Protein AF-A0AAW0URG2-F1 (afdb_monomer)

Secondary structure (DSSP, 8-state):
-PPPP-SS----HHHHHHHHHHHHSSS-S-HHHHHHHHHHHHH--SSS-HHHHHHHHHHTT-HHHHHHHHT-TT-HHHHHHHHHHHHHHTTS-HHHHHHHHHTT-HHHHHHHTT-SSHHHHHHHHHHHHHHTTSTTTHHHHHHHHHHHHHHHHTSSS--HHHHHHHHHHTSTT-TT--HHHHGGGHHHHHHHTT-S-HHHHHHHHHHHHHHHHHHHHHHGGGS-HHHHHHHHHHHHH-TT-HHHHHHHHHHHHHTT---PPPP--------PPPP-----------------------------------------------------------PPS-TTTTTTSSS------HHHHHHHHHHHHHHHHHT-HHHHHHHHHHH-TT-EETTTTEEHHHHHHHTT-HHHHHHHTTTS-TT---TTS--HHHHHHHHT-HHHHHHHHTSTT--TT---TTS--GGGGGHHHHHHHHHTT-HHHHHHHHHTT--SSS---SHHHHHHHHHTT--SHHHHHHHTT-HHHHHHHHHHHHHHHHHHTTTTTS------------------TT-------STTB-----SSS-EEEEEE----TT-GGG--TTHHHHHHHHHHHHHHTT-EEEEEES--HHHHHHHHHHHHT-THHHH-S-EEEEEEEEEETTTEEE-TTS-EEEHHHHHHHTSTTT-GGGTTS-EEEEEEEE--S------------------PPPP-SEEEEE---SS-------TT--HHHHHHHHHHHHHTTT--HHHHHHHHHHHHHHH-TT---EEEEES--SB------------

Solvent-accessible surface area (backbone atoms only — not comparable to full-atom values): 47557 Å² total; per-residue (Å²): 134,84,69,55,85,67,86,88,69,74,79,48,73,66,49,50,52,49,48,50,50,48,61,67,43,95,72,52,91,54,55,51,62,45,31,47,51,49,37,48,61,70,27,36,76,83,77,71,50,51,67,55,51,49,50,49,43,54,77,68,60,46,56,51,51,39,46,53,37,51,69,37,84,91,38,63,68,37,22,41,31,26,35,49,37,50,22,56,45,28,73,51,56,72,66,53,26,47,52,42,54,76,51,54,45,57,65,56,30,46,68,30,36,69,38,95,47,65,65,44,12,43,27,22,26,38,23,49,32,41,41,40,71,43,90,77,38,38,83,71,45,48,73,69,42,51,70,48,45,48,68,52,67,67,39,97,75,53,53,68,35,51,43,47,25,52,31,51,63,46,26,92,90,43,89,74,75,55,65,83,64,48,59,85,47,48,68,58,43,59,56,31,48,74,40,90,48,66,67,48,15,38,39,30,25,45,28,49,21,47,47,38,66,78,40,40,87,81,46,47,90,80,56,53,74,63,55,56,52,54,50,49,55,53,38,69,78,37,76,84,41,63,35,49,52,47,26,51,49,32,56,51,56,61,78,69,60,83,85,76,89,77,86,83,88,82,85,89,83,90,80,92,78,88,86,85,81,86,86,83,85,84,90,84,89,88,86,89,82,89,86,85,87,89,80,89,80,84,92,86,78,90,79,90,83,88,84,86,86,88,90,85,88,89,84,90,82,85,88,83,91,78,89,78,83,87,78,88,72,88,72,76,86,74,76,77,87,55,90,79,54,62,76,76,70,71,79,79,84,76,95,69,55,73,67,58,39,52,51,47,43,55,52,31,55,46,28,39,50,73,56,40,53,74,56,31,63,62,36,35,74,72,57,47,76,88,46,62,48,70,98,45,44,36,36,54,56,32,43,12,27,57,52,62,23,52,73,50,41,64,58,42,57,78,79,42,70,67,67,49,59,28,77,67,37,41,28,27,54,32,41,9,24,65,68,62,30,48,70,42,38,47,58,51,68,67,38,96,73,45,61,79,77,54,50,27,77,86,66,47,32,30,47,65,44,29,47,64,57,47,50,53,21,60,77,68,67,35,54,68,58,40,52,48,42,44,76,68,57,40,60,48,73,50,65,56,65,57,82,74,44,32,51,55,22,62,76,68,73,39,63,19,51,56,50,46,39,58,77,70,61,39,60,73,50,50,54,49,60,55,51,51,51,52,53,53,56,60,53,48,72,75,54,77,90,69,81,91,79,91,80,93,70,85,80,75,77,96,56,83,82,69,63,70,92,79,72,72,51,62,77,71,80,56,95,60,33,57,69,52,83,37,79,43,34,19,36,36,43,36,42,30,38,28,45,25,80,84,41,66,91,64,46,42,76,29,37,63,44,32,52,48,49,47,51,50,51,40,43,65,32,28,31,46,68,53,80,45,68,34,44,34,54,71,54,43,54,51,49,53,50,54,56,55,72,34,72,65,45,60,51,24,23,30,41,38,40,38,39,37,26,47,24,56,90,80,58,31,36,47,26,10,67,74,38,75,44,53,49,64,59,56,55,56,53,60,23,52,92,64,13,63,52,51,49,98,27,48,35,39,37,35,40,44,36,37,22,65,83,64,90,68,87,76,73,94,69,81,81,85,74,84,83,76,95,66,89,72,81,72,63,60,25,27,37,37,40,34,48,45,30,73,62,48,59,95,70,86,42,59,98,76,18,46,58,66,53,47,29,47,42,53,41,43,57,74,36,29,40,76,37,42,55,76,54,46,50,53,51,27,51,59,52,28,39,74,72,39,70,75,48,55,63,43,79,47,78,31,61,54,80,47,52,44,53,70,40,44,38,92,66,88,73,83,130

Structure (mmCIF, N/CA/C/O backbone):
data_AF-A0AAW0URG2-F1
#
_entry.id   AF-A0AAW0URG2-F1
#
loop_
_atom_site.group_PDB
_atom_site.id
_atom_site.type_symbol
_atom_site.label_atom_id
_atom_site.label_alt_id
_atom_site.label_comp_id
_atom_site.label_asym_id
_atom_site.label_entity_id
_atom_site.label_seq_id
_atom_site.pdbx_PDB_ins_code
_atom_site.Cartn_x
_atom_site.Cartn_y
_atom_site.Cartn_z
_atom_site.occupancy
_atom_site.B_iso_or_equiv
_atom_site.auth_seq_id
_atom_site.auth_comp_id
_atom_site.auth_asym_id
_atom_site.auth_atom_id
_atom_site.pdbx_PDB_model_num
ATOM 1 N N . MET A 1 1 ? -6.241 4.231 -8.811 1.00 28.97 1 MET A N 1
ATOM 2 C CA . MET A 1 1 ? -7.471 4.549 -8.057 1.00 28.97 1 MET A CA 1
ATOM 3 C C . MET A 1 1 ? -7.927 3.288 -7.345 1.00 28.97 1 MET A C 1
ATOM 5 O O . MET A 1 1 ? -8.022 2.246 -7.983 1.00 28.97 1 MET A O 1
ATOM 9 N N . THR A 1 2 ? -8.085 3.347 -6.025 1.00 26.42 2 THR A N 1
ATOM 10 C CA . THR A 1 2 ? -8.493 2.219 -5.179 1.00 26.42 2 THR A CA 1
ATOM 11 C C . THR A 1 2 ? -9.988 1.959 -5.355 1.00 26.42 2 THR A C 1
ATOM 13 O O . THR A 1 2 ? -10.812 2.835 -5.102 1.00 26.42 2 THR A O 1
ATOM 16 N N . LYS A 1 3 ? -10.341 0.758 -5.822 1.00 28.42 3 LYS A N 1
ATOM 17 C CA . LYS A 1 3 ? -11.720 0.258 -5.794 1.00 28.42 3 LYS A CA 1
ATOM 18 C C . LYS A 1 3 ? -12.141 0.141 -4.325 1.00 28.42 3 LYS A C 1
ATOM 20 O O . LYS A 1 3 ? -11.461 -0.520 -3.545 1.00 28.42 3 LYS A O 1
ATOM 25 N N . VAL A 1 4 ? -13.189 0.864 -3.937 1.00 30.86 4 VAL A N 1
ATOM 26 C CA . VAL A 1 4 ? -13.712 0.899 -2.562 1.00 30.86 4 VAL A CA 1
ATOM 27 C C . VAL A 1 4 ? -14.478 -0.406 -2.297 1.00 30.86 4 VAL A C 1
ATOM 29 O O . VAL A 1 4 ? -15.304 -0.769 -3.133 1.00 30.86 4 VAL A O 1
ATOM 32 N N . PRO A 1 5 ? -14.269 -1.119 -1.173 1.00 30.20 5 PRO A N 1
ATOM 33 C CA . PRO A 1 5 ? -15.181 -2.180 -0.763 1.00 30.20 5 PRO A CA 1
ATOM 34 C C . PRO A 1 5 ? -16.496 -1.533 -0.311 1.00 30.20 5 PRO A C 1
ATOM 36 O O . PRO A 1 5 ? -16.510 -0.736 0.626 1.00 30.20 5 PRO A O 1
ATOM 39 N N . CYS A 1 6 ? -17.592 -1.830 -1.003 1.00 34.59 6 CYS A N 1
ATOM 40 C CA . CYS A 1 6 ? -18.915 -1.312 -0.669 1.00 34.59 6 CYS A CA 1
ATOM 41 C C . CYS A 1 6 ? -19.633 -2.264 0.300 1.00 34.59 6 CYS A C 1
ATOM 43 O O . CYS A 1 6 ? -20.126 -3.309 -0.119 1.00 34.59 6 CYS A O 1
ATOM 45 N N . GLU A 1 7 ? -19.736 -1.895 1.579 1.00 36.41 7 GLU A N 1
ATOM 46 C CA . GLU A 1 7 ? -20.731 -2.479 2.487 1.00 36.41 7 GLU A CA 1
ATOM 47 C C . GLU A 1 7 ? -22.134 -1.964 2.108 1.00 36.41 7 GLU A C 1
ATOM 49 O O . GLU A 1 7 ? -22.341 -0.760 1.962 1.00 36.41 7 GLU A O 1
ATOM 54 N N . GLY A 1 8 ? -23.107 -2.872 1.953 1.00 44.84 8 GLY A N 1
ATOM 55 C CA . GLY A 1 8 ? -24.539 -2.533 1.962 1.00 44.84 8 GLY A CA 1
ATOM 56 C C . GLY A 1 8 ? -25.297 -2.537 0.628 1.00 44.84 8 GLY A C 1
ATOM 57 O O . GLY A 1 8 ? -26.496 -2.271 0.640 1.00 44.84 8 GLY A O 1
ATOM 58 N N . VAL A 1 9 ? -24.674 -2.861 -0.511 1.00 48.84 9 VAL A N 1
ATOM 59 C CA . VAL A 1 9 ? -25.413 -3.007 -1.780 1.00 48.84 9 VAL A CA 1
ATOM 60 C C . VAL A 1 9 ? -25.717 -4.474 -2.047 1.00 48.84 9 VAL A C 1
ATOM 62 O O . VAL A 1 9 ? -24.811 -5.289 -2.200 1.00 48.84 9 VAL A O 1
ATOM 65 N N . ASP A 1 10 ? -27.005 -4.801 -2.135 1.00 60.56 10 ASP A N 1
ATOM 66 C CA . ASP A 1 10 ? -27.462 -6.115 -2.565 1.00 60.56 10 ASP A CA 1
ATOM 67 C C . ASP A 1 10 ? -27.041 -6.369 -4.030 1.00 60.56 10 ASP A C 1
ATOM 69 O O . ASP A 1 10 ? -27.654 -5.895 -4.992 1.00 60.56 10 ASP A O 1
ATOM 73 N N . ALA A 1 11 ? -25.931 -7.089 -4.200 1.00 62.06 11 ALA A N 1
ATOM 74 C CA . ALA A 1 11 ? -25.380 -7.482 -5.494 1.00 62.06 11 ALA A CA 1
ATOM 75 C C . ALA A 1 11 ? -26.016 -8.772 -6.045 1.00 62.06 11 ALA A C 1
ATOM 77 O O . ALA A 1 11 ? -25.507 -9.335 -7.025 1.00 62.06 11 ALA A O 1
ATOM 78 N N . THR A 1 12 ? -27.113 -9.253 -5.440 1.00 69.94 12 THR A N 1
ATOM 79 C CA . THR A 1 12 ? -27.842 -10.418 -5.943 1.00 69.94 12 THR A CA 1
ATOM 80 C C . THR A 1 12 ? -28.255 -10.221 -7.396 1.00 69.94 12 THR A C 1
ATOM 82 O O . THR A 1 12 ? -28.506 -9.117 -7.887 1.00 69.94 12 THR A O 1
ATOM 85 N N . LYS A 1 13 ? -28.360 -11.342 -8.111 1.00 69.81 13 LYS A N 1
ATOM 86 C CA . LYS A 1 13 ? -28.803 -11.368 -9.507 1.00 69.81 13 LYS A CA 1
ATOM 87 C C . LYS A 1 13 ? -30.181 -10.716 -9.694 1.00 69.81 13 LYS A C 1
ATOM 89 O O . LYS A 1 13 ? -30.436 -10.121 -10.740 1.00 69.81 13 LYS A O 1
ATOM 94 N N . GLU A 1 14 ? -31.050 -10.808 -8.689 1.00 74.75 14 GLU A N 1
ATOM 95 C CA . GLU A 1 14 ? -32.380 -10.189 -8.679 1.00 74.75 14 GLU A CA 1
ATOM 96 C C . GLU A 1 14 ? -32.286 -8.663 -8.609 1.00 74.75 14 GLU A C 1
ATOM 98 O O . GLU A 1 14 ? -32.826 -7.979 -9.483 1.00 74.75 14 GLU A O 1
ATOM 103 N N . THR A 1 15 ? -31.516 -8.123 -7.661 1.00 76.00 15 THR A N 1
ATOM 104 C CA . THR A 1 15 ? -31.325 -6.673 -7.528 1.00 76.00 15 THR A CA 1
ATOM 105 C C . THR A 1 15 ? -30.572 -6.079 -8.724 1.00 76.00 15 THR A C 1
ATOM 107 O O . THR A 1 15 ? -30.986 -5.035 -9.232 1.00 76.00 15 THR A O 1
ATOM 110 N N . ARG A 1 16 ? -29.578 -6.783 -9.292 1.00 78.06 16 ARG A N 1
ATOM 111 C CA . ARG A 1 16 ? -28.931 -6.378 -10.561 1.00 78.06 16 ARG A CA 1
ATOM 112 C C . ARG A 1 16 ? -29.923 -6.305 -11.717 1.00 78.06 16 ARG A C 1
ATOM 114 O O . ARG A 1 16 ? -29.912 -5.349 -12.490 1.00 78.06 16 ARG A O 1
ATOM 121 N N . THR A 1 17 ? -30.805 -7.299 -11.826 1.00 81.75 17 THR A N 1
ATOM 122 C CA . THR A 1 17 ? -31.822 -7.344 -12.885 1.00 81.75 17 THR A CA 1
ATOM 123 C C . THR A 1 17 ? -32.818 -6.194 -12.743 1.00 81.75 17 THR A C 1
ATOM 125 O O . THR A 1 17 ? -33.131 -5.549 -13.744 1.00 81.75 17 THR A O 1
ATOM 128 N N . ARG A 1 18 ? -33.262 -5.900 -11.513 1.00 85.00 18 ARG A N 1
ATOM 129 C CA . ARG A 1 18 ? -34.175 -4.791 -11.206 1.00 85.00 18 ARG A CA 1
ATOM 130 C C . ARG A 1 18 ? -33.552 -3.431 -11.520 1.00 85.00 18 ARG A C 1
ATOM 132 O O . ARG A 1 18 ? -34.142 -2.654 -12.262 1.00 85.00 18 ARG A O 1
ATOM 139 N N . MET A 1 19 ? -32.349 -3.165 -11.007 1.00 84.56 19 MET A N 1
ATOM 140 C CA . MET A 1 19 ? -31.644 -1.892 -11.221 1.00 84.56 19 MET A CA 1
ATOM 141 C C . MET A 1 19 ? -31.318 -1.662 -12.700 1.00 84.56 19 MET A C 1
ATOM 143 O O . MET A 1 19 ? -31.393 -0.541 -13.197 1.00 84.56 19 MET A O 1
ATOM 147 N N . ARG A 1 20 ? -31.024 -2.735 -13.446 1.00 86.00 20 ARG A N 1
ATOM 148 C CA . ARG A 1 20 ? -30.880 -2.674 -14.903 1.00 86.00 20 ARG A CA 1
ATOM 149 C C . ARG A 1 20 ? -32.187 -2.311 -15.605 1.00 86.00 20 ARG A C 1
ATOM 151 O O . ARG A 1 20 ? -32.153 -1.502 -16.521 1.00 86.00 20 ARG A O 1
ATOM 158 N N . GLN A 1 21 ? -33.318 -2.899 -15.217 1.00 84.50 21 GLN A N 1
ATOM 159 C CA . GLN A 1 21 ? -34.614 -2.532 -15.800 1.00 84.50 21 GLN A CA 1
ATOM 160 C C . GLN A 1 21 ? -34.932 -1.055 -15.540 1.00 84.50 21 GLN A C 1
ATOM 162 O O . GLN A 1 21 ? -35.199 -0.331 -16.493 1.00 84.50 21 GLN A O 1
ATOM 167 N N . GLN A 1 22 ? -34.743 -0.588 -14.303 1.00 85.31 22 GLN A N 1
ATOM 168 C CA . GLN A 1 22 ? -34.926 0.822 -13.942 1.00 85.31 22 GLN A CA 1
ATOM 169 C C . GLN A 1 22 ? -34.008 1.770 -14.729 1.00 85.31 22 GLN A C 1
ATOM 171 O O . GLN A 1 22 ? -34.444 2.841 -15.138 1.00 85.31 22 GLN A O 1
ATOM 176 N N . LEU A 1 23 ? -32.753 1.384 -14.995 1.00 85.88 23 LEU A N 1
ATOM 177 C CA . LEU A 1 23 ? -31.849 2.169 -15.847 1.00 85.88 23 LEU A CA 1
ATOM 178 C C . LEU A 1 23 ? -32.351 2.276 -17.297 1.00 85.88 23 LEU A C 1
ATOM 180 O O . LEU A 1 23 ? -32.143 3.292 -17.965 1.00 85.88 23 LEU A O 1
ATOM 184 N N . MET A 1 24 ? -32.965 1.206 -17.805 1.00 84.12 24 MET A N 1
ATOM 185 C CA . MET A 1 24 ? -33.393 1.109 -19.200 1.00 84.12 24 MET A CA 1
ATOM 186 C C . MET A 1 24 ? -34.760 1.747 -19.460 1.00 84.12 24 MET A C 1
ATOM 188 O O . MET A 1 24 ? -35.040 2.097 -20.611 1.00 84.12 24 MET A O 1
ATOM 192 N N . ASP A 1 25 ? -35.561 1.981 -18.420 1.00 83.12 25 ASP A N 1
ATOM 193 C CA . ASP A 1 25 ? -36.851 2.657 -18.523 1.00 83.12 25 ASP A CA 1
ATOM 194 C C . ASP A 1 25 ? -36.726 4.086 -19.094 1.00 83.12 25 ASP A C 1
ATOM 196 O O . ASP A 1 25 ? -35.682 4.749 -19.042 1.00 83.12 25 ASP A O 1
ATOM 200 N N . ASN A 1 26 ? -37.801 4.555 -19.736 1.00 66.12 26 ASN A N 1
ATOM 201 C CA . ASN A 1 26 ? -37.832 5.862 -20.408 1.00 66.12 26 ASN A CA 1
ATOM 202 C C . ASN A 1 26 ? -37.904 7.037 -19.422 1.00 66.12 26 ASN A C 1
ATOM 204 O O . ASN A 1 26 ? -37.482 8.141 -19.760 1.00 66.12 26 ASN A O 1
ATOM 208 N N . THR A 1 27 ? -38.413 6.793 -18.216 1.00 68.88 27 THR A N 1
ATOM 209 C CA . THR A 1 27 ? -38.468 7.739 -17.101 1.00 68.88 27 THR A CA 1
ATOM 210 C C . THR A 1 27 ? -37.835 7.061 -15.898 1.00 68.88 27 THR A C 1
ATOM 212 O O . THR A 1 27 ? -38.446 6.187 -15.292 1.00 68.88 27 THR A O 1
ATOM 215 N N . VAL A 1 28 ? -36.589 7.413 -15.594 1.00 71.44 28 VAL A N 1
ATOM 216 C CA . VAL A 1 28 ? -35.913 6.891 -14.405 1.00 71.44 28 VAL A CA 1
ATOM 217 C C . VAL A 1 28 ? -36.423 7.686 -13.206 1.00 71.44 28 VAL A C 1
ATOM 219 O O . VAL A 1 28 ? -36.180 8.890 -13.140 1.00 71.44 28 VAL A O 1
ATOM 222 N N . ASP A 1 29 ? -37.158 7.031 -12.304 1.00 67.44 29 ASP A N 1
ATOM 223 C CA . ASP A 1 29 ? -37.798 7.682 -11.150 1.00 67.44 29 ASP A CA 1
ATOM 224 C C . ASP A 1 29 ? -36.767 8.312 -10.195 1.00 67.44 29 ASP A C 1
ATOM 226 O O . ASP A 1 29 ? -36.959 9.435 -9.728 1.00 67.44 29 ASP A O 1
ATOM 230 N N . ASP A 1 30 ? -35.642 7.623 -9.967 1.00 81.00 30 ASP A N 1
ATOM 231 C CA . ASP A 1 30 ? -34.474 8.144 -9.247 1.00 81.00 30 ASP A CA 1
ATOM 232 C C . ASP A 1 30 ? -33.167 7.808 -10.003 1.00 81.00 30 ASP A C 1
ATOM 234 O O . ASP A 1 30 ? -32.553 6.754 -9.795 1.00 81.00 30 ASP A O 1
ATOM 238 N N . PRO A 1 31 ? -32.705 8.684 -10.917 1.00 83.06 31 PRO A N 1
ATOM 239 C CA . PRO A 1 31 ? -31.480 8.445 -11.678 1.00 83.06 31 PRO A CA 1
ATOM 240 C C . PRO A 1 31 ? -30.224 8.447 -10.800 1.00 83.06 31 PRO A C 1
ATOM 242 O O . PRO A 1 31 ? -29.204 7.875 -11.190 1.00 83.06 31 PRO A O 1
ATOM 245 N N . LEU A 1 32 ? -30.274 9.058 -9.615 1.00 84.88 32 LEU A N 1
ATOM 246 C CA . LEU A 1 32 ? -29.143 9.096 -8.698 1.00 84.88 32 LEU A CA 1
ATOM 247 C C . LEU A 1 32 ? -29.001 7.771 -7.943 1.00 84.88 32 LEU A C 1
ATOM 249 O O . LEU A 1 32 ? -27.885 7.271 -7.812 1.00 84.88 32 LEU A O 1
ATOM 253 N N . GLU A 1 33 ? -30.107 7.177 -7.492 1.00 85.06 33 GLU A N 1
ATOM 254 C CA . GLU A 1 33 ? -30.104 5.844 -6.873 1.00 85.06 33 GLU A CA 1
ATOM 255 C C . GLU A 1 33 ? -29.534 4.797 -7.838 1.00 85.06 33 GLU A C 1
ATOM 257 O O . GLU A 1 33 ? -28.602 4.063 -7.497 1.00 85.06 33 GLU A O 1
ATOM 262 N N . VAL A 1 34 ? -30.033 4.786 -9.078 1.00 86.00 34 VAL A N 1
ATOM 263 C CA . VAL A 1 34 ? -29.612 3.821 -10.100 1.00 86.00 34 VAL A CA 1
ATOM 264 C C . VAL A 1 34 ? -28.132 4.001 -10.457 1.00 86.00 34 VAL A C 1
ATOM 266 O O . VAL A 1 34 ? -27.375 3.030 -10.485 1.00 86.00 34 VAL A O 1
ATOM 269 N N . THR A 1 35 ? -27.670 5.230 -10.703 1.00 86.75 35 THR A N 1
ATOM 270 C CA . THR A 1 35 ? -26.256 5.469 -11.051 1.00 86.75 35 THR A CA 1
ATOM 271 C C . THR A 1 35 ? -25.306 5.164 -9.892 1.00 86.75 35 THR A C 1
ATOM 273 O O . THR A 1 35 ? -24.248 4.570 -10.121 1.00 86.75 35 THR A O 1
ATOM 276 N N . ARG A 1 36 ? -25.702 5.450 -8.643 1.00 86.62 36 ARG A N 1
ATOM 277 C CA . ARG A 1 36 ? -24.962 5.011 -7.452 1.00 86.62 36 ARG A CA 1
ATOM 278 C C . ARG A 1 36 ? -24.874 3.500 -7.391 1.00 86.62 36 ARG A C 1
ATOM 280 O O . ARG A 1 36 ? -23.770 2.995 -7.221 1.00 86.62 36 ARG A O 1
ATOM 287 N N . TYR A 1 37 ? -25.970 2.772 -7.591 1.00 86.75 37 TYR A N 1
ATOM 288 C CA . TYR A 1 37 ? -25.934 1.310 -7.608 1.00 86.75 37 TYR A CA 1
ATOM 289 C C . TYR A 1 37 ? -24.865 0.769 -8.569 1.00 86.75 37 TYR A C 1
ATOM 291 O O . TYR A 1 37 ? -24.025 -0.039 -8.174 1.00 86.75 37 TYR A O 1
ATOM 299 N N . PHE A 1 38 ? -24.829 1.268 -9.808 1.00 86.69 38 PHE A N 1
ATOM 300 C CA . PHE A 1 38 ? -23.837 0.831 -10.792 1.00 86.69 38 PHE A CA 1
ATOM 301 C C . PHE A 1 38 ? -22.403 1.243 -10.435 1.00 86.69 38 PHE A C 1
ATOM 303 O O . PHE A 1 38 ? -21.485 0.456 -10.661 1.00 86.69 38 PHE A O 1
ATOM 310 N N . ARG A 1 39 ? -22.185 2.411 -9.814 1.00 86.25 39 ARG A N 1
ATOM 311 C CA . ARG A 1 39 ? -20.872 2.768 -9.241 1.00 86.25 39 ARG A CA 1
ATOM 312 C C . ARG A 1 39 ? -20.415 1.747 -8.204 1.00 86.25 39 ARG A C 1
ATOM 314 O O . ARG A 1 39 ? -19.263 1.313 -8.242 1.00 86.25 39 ARG A O 1
ATOM 321 N N . HIS A 1 40 ? -21.302 1.357 -7.294 1.00 80.44 40 HIS A N 1
ATOM 322 C CA . HIS A 1 40 ? -20.981 0.370 -6.263 1.00 80.44 40 HIS A CA 1
ATOM 323 C C . HIS A 1 40 ? -20.683 -0.986 -6.907 1.00 80.44 40 HIS A C 1
ATOM 325 O O . HIS A 1 40 ? -19.661 -1.596 -6.613 1.00 80.44 40 HIS A O 1
ATOM 331 N N . LEU A 1 41 ? -21.504 -1.406 -7.873 1.00 81.06 41 LEU A N 1
ATOM 332 C CA . LEU A 1 41 ? -21.322 -2.665 -8.588 1.00 81.06 41 LEU A CA 1
ATOM 333 C C . LEU A 1 41 ? -19.962 -2.736 -9.307 1.00 81.06 41 LEU A C 1
ATOM 335 O O . LEU A 1 41 ? -19.251 -3.727 -9.186 1.00 81.06 41 LEU A O 1
ATOM 339 N N . VAL A 1 42 ? -19.556 -1.665 -9.993 1.00 79.94 42 VAL A N 1
ATOM 340 C CA . VAL A 1 42 ? -18.256 -1.566 -10.687 1.00 79.94 42 VAL A CA 1
ATOM 341 C C . VAL A 1 42 ? -17.072 -1.441 -9.701 1.00 79.94 42 VAL A C 1
ATOM 343 O O . VAL A 1 42 ? -15.923 -1.690 -10.076 1.00 79.94 42 VAL A O 1
ATOM 346 N N . SER A 1 43 ? -17.329 -1.116 -8.427 1.00 75.56 43 SER A N 1
ATOM 347 C CA . SER A 1 43 ? -16.322 -1.063 -7.352 1.00 75.56 43 SER A CA 1
ATOM 348 C C . SER A 1 43 ? -16.048 -2.421 -6.689 1.00 75.56 43 SER A C 1
ATOM 350 O O . SER A 1 43 ? -14.977 -2.605 -6.112 1.00 75.56 43 SER A O 1
ATOM 352 N N . CYS A 1 44 ? -16.972 -3.383 -6.769 1.00 63.75 44 CYS A N 1
ATOM 353 C CA . CYS A 1 44 ? -16.852 -4.671 -6.082 1.00 63.75 44 CYS A CA 1
ATOM 354 C C . CYS A 1 44 ? -15.766 -5.579 -6.697 1.00 63.75 44 CYS A C 1
ATOM 356 O O . CYS A 1 44 ? -15.657 -5.718 -7.915 1.00 63.75 44 CYS A O 1
ATOM 358 N N . VAL A 1 45 ? -14.959 -6.220 -5.839 1.00 53.72 45 VAL A N 1
ATOM 359 C CA . VAL A 1 45 ? -13.819 -7.081 -6.238 1.00 53.72 45 VAL A CA 1
ATOM 360 C C . VAL A 1 45 ? -14.093 -8.575 -5.986 1.00 53.72 45 VAL A C 1
ATOM 362 O O . VAL A 1 45 ? -13.334 -9.419 -6.448 1.00 53.72 45 VAL A O 1
ATOM 365 N N . GLN A 1 46 ? -15.167 -8.913 -5.262 1.00 56.31 46 GLN A N 1
ATOM 366 C CA . GLN A 1 46 ? -15.293 -10.220 -4.607 1.00 56.31 46 GLN A CA 1
ATOM 367 C C . GLN A 1 46 ? -16.071 -11.282 -5.414 1.00 56.31 46 GLN A C 1
ATOM 369 O O . GLN A 1 46 ? -15.554 -12.388 -5.523 1.00 56.31 46 GLN A O 1
ATOM 374 N N . ASP A 1 47 ? -17.240 -10.974 -6.003 1.00 54.66 47 ASP A N 1
ATOM 375 C CA . ASP A 1 47 ? -18.033 -11.871 -6.886 1.00 54.66 47 ASP A CA 1
ATOM 376 C C . ASP A 1 47 ? -19.289 -11.125 -7.425 1.00 54.66 47 ASP A C 1
ATOM 378 O O . ASP A 1 47 ? -20.035 -10.578 -6.605 1.00 54.66 47 ASP A O 1
ATOM 382 N N . PRO A 1 48 ? -19.587 -11.060 -8.745 1.00 63.09 48 PRO A N 1
ATOM 383 C CA . PRO A 1 48 ? -18.808 -11.557 -9.881 1.00 63.09 48 PRO A CA 1
ATOM 384 C C . PRO A 1 48 ? -17.587 -10.681 -10.199 1.00 63.09 48 PRO A C 1
ATOM 386 O O . PRO A 1 48 ? -17.519 -9.524 -9.773 1.00 63.09 48 PRO A O 1
ATOM 389 N N . PRO A 1 49 ? -16.600 -11.207 -10.949 1.00 77.12 49 PRO A N 1
ATOM 390 C CA . PRO A 1 49 ? -15.404 -10.467 -11.325 1.00 77.12 49 PRO A CA 1
ATOM 391 C C . PRO A 1 49 ? -15.743 -9.167 -12.056 1.00 77.12 49 PRO A C 1
ATOM 393 O O . PRO A 1 49 ? -16.637 -9.124 -12.900 1.00 77.12 49 PRO A O 1
ATOM 396 N N . PHE A 1 50 ? -14.956 -8.121 -11.804 1.00 82.50 50 PHE A N 1
ATOM 397 C CA . PHE A 1 50 ? -15.101 -6.810 -12.446 1.00 82.50 50 PHE A CA 1
ATOM 398 C C . PHE A 1 50 ? -15.294 -6.882 -13.972 1.00 82.50 50 PHE A C 1
ATOM 400 O O . PHE A 1 50 ? -16.155 -6.209 -14.528 1.00 82.50 50 PHE A O 1
ATOM 407 N N . GLU A 1 51 ? -14.514 -7.724 -14.649 1.00 82.44 51 GLU A N 1
ATOM 408 C CA . GLU A 1 51 ? -14.566 -7.884 -16.106 1.00 82.44 51 GLU A CA 1
ATOM 409 C C . GLU A 1 51 ? -15.906 -8.476 -16.582 1.00 82.44 51 GLU A C 1
ATOM 411 O O . GLU A 1 51 ? -16.422 -8.094 -17.632 1.00 82.44 51 GLU A O 1
ATOM 416 N N . GLU A 1 52 ? -16.504 -9.367 -15.788 1.00 84.00 52 GLU A N 1
ATOM 417 C CA . GLU A 1 52 ? -17.822 -9.947 -16.054 1.00 84.00 52 GLU A CA 1
ATOM 418 C C . GLU A 1 52 ? -18.931 -8.909 -15.847 1.00 84.00 52 GLU A C 1
ATOM 420 O O . GLU A 1 52 ? -19.820 -8.793 -16.687 1.00 84.00 52 GLU A O 1
ATOM 425 N N . ILE A 1 53 ? -18.826 -8.082 -14.801 1.00 85.31 53 ILE A N 1
ATOM 426 C CA . ILE A 1 53 ? -19.744 -6.960 -14.549 1.00 85.31 53 ILE A CA 1
ATOM 427 C C . ILE A 1 53 ? -19.727 -5.977 -15.720 1.00 85.31 53 ILE A C 1
ATOM 429 O O . ILE A 1 53 ? -20.779 -5.590 -16.228 1.00 85.31 53 ILE A O 1
ATOM 433 N N . CYS A 1 54 ? -18.542 -5.579 -16.187 1.00 88.75 54 CYS A N 1
ATOM 434 C CA . CYS A 1 54 ? -18.429 -4.667 -17.321 1.00 88.75 54 CYS A CA 1
ATOM 435 C C . CYS A 1 54 ? -19.035 -5.273 -18.597 1.00 88.75 54 CYS A C 1
ATOM 437 O O . CYS A 1 54 ? -19.776 -4.585 -19.302 1.00 88.75 54 CYS A O 1
ATOM 439 N N . LYS A 1 55 ? -18.793 -6.564 -18.866 1.00 88.50 55 LYS A N 1
ATOM 440 C CA . LYS A 1 55 ? -19.411 -7.297 -19.985 1.00 88.50 55 LYS A CA 1
ATOM 441 C C . LYS A 1 55 ? -20.929 -7.386 -19.855 1.00 88.50 55 LYS A C 1
ATOM 443 O O . LYS A 1 55 ? -21.633 -7.241 -20.855 1.00 88.50 55 LYS A O 1
ATOM 448 N N . GLU A 1 56 ? -21.451 -7.572 -18.647 1.00 87.31 56 GLU A N 1
ATOM 449 C CA . GLU A 1 56 ? -22.890 -7.566 -18.373 1.00 87.31 56 GLU A CA 1
ATOM 450 C C . GLU A 1 56 ? -23.503 -6.190 -18.682 1.00 87.31 56 GLU A C 1
ATOM 452 O O . GLU A 1 56 ? -24.482 -6.114 -19.420 1.00 87.31 56 GLU A O 1
ATOM 457 N N . ILE A 1 57 ? -22.897 -5.096 -18.206 1.00 88.81 57 ILE A N 1
ATOM 458 C CA . ILE A 1 57 ? -23.360 -3.719 -18.465 1.00 88.81 57 ILE A CA 1
ATOM 459 C C . ILE A 1 57 ? -23.342 -3.398 -19.969 1.00 88.81 57 ILE A C 1
ATOM 461 O O . ILE A 1 57 ? -24.286 -2.797 -20.491 1.00 88.81 57 ILE A O 1
ATOM 465 N N . VAL A 1 58 ? -22.285 -3.809 -20.676 1.00 91.44 58 VAL A N 1
ATOM 466 C CA . VAL A 1 58 ? -22.155 -3.616 -22.128 1.00 91.44 58 VAL A CA 1
ATOM 467 C C . VAL A 1 58 ? -23.205 -4.429 -22.888 1.00 91.44 58 VAL A C 1
ATOM 469 O O . VAL A 1 58 ? -23.957 -3.866 -23.681 1.00 91.44 58 VAL A O 1
ATOM 472 N N . SER A 1 59 ? -23.297 -5.736 -22.631 1.00 88.62 59 SER A N 1
ATOM 473 C CA . SER A 1 59 ? -24.236 -6.634 -23.326 1.00 88.62 59 SER A CA 1
ATOM 474 C C . SER A 1 59 ? -25.705 -6.316 -23.038 1.00 88.62 59 SER A C 1
ATOM 476 O O . SER A 1 59 ? -26.564 -6.562 -23.883 1.00 88.62 59 SER A O 1
ATOM 478 N N . ALA A 1 60 ? -25.995 -5.713 -21.884 1.00 87.81 60 ALA A N 1
ATOM 479 C CA . ALA A 1 60 ? -27.311 -5.202 -21.525 1.00 87.81 60 ALA A CA 1
ATOM 480 C C . ALA A 1 60 ? -27.723 -3.921 -22.272 1.00 87.81 60 ALA A C 1
ATOM 482 O O . ALA A 1 60 ? -28.880 -3.515 -22.171 1.00 87.81 60 ALA A O 1
ATOM 483 N N . GLY A 1 61 ? -26.808 -3.263 -22.992 1.00 90.25 61 GLY A N 1
ATOM 484 C CA . GLY A 1 61 ? -27.092 -1.993 -23.662 1.00 90.25 61 GLY A CA 1
ATOM 485 C C . GLY A 1 61 ? -27.229 -0.807 -22.702 1.00 90.25 61 GLY A C 1
ATOM 486 O O . GLY A 1 61 ? -27.869 0.183 -23.048 1.00 90.25 61 GLY A O 1
ATOM 487 N N . CYS A 1 62 ? -26.629 -0.878 -21.509 1.00 92.00 62 CYS A N 1
ATOM 488 C CA . CYS A 1 62 ? -26.707 0.185 -20.502 1.00 92.00 62 CYS A CA 1
ATOM 489 C C . CYS A 1 62 ? -25.822 1.401 -20.834 1.00 92.00 62 CYS A C 1
ATOM 491 O O . CYS A 1 62 ? -26.096 2.511 -20.381 1.00 92.00 62 CYS A O 1
ATOM 493 N N . VAL A 1 63 ? -24.752 1.218 -21.619 1.00 94.06 63 VAL A N 1
ATOM 494 C CA . VAL A 1 63 ? -23.759 2.275 -21.900 1.00 94.06 63 VAL A CA 1
ATOM 495 C C . VAL A 1 63 ? -24.386 3.541 -22.515 1.00 94.06 63 VAL A C 1
ATOM 497 O O . VAL A 1 63 ? -24.130 4.620 -21.980 1.00 94.06 63 VAL A O 1
ATOM 500 N N . PRO A 1 64 ? -25.263 3.472 -23.540 1.00 94.75 64 PRO A N 1
ATOM 501 C CA . PRO A 1 64 ? -25.951 4.654 -24.073 1.00 94.75 64 PRO A CA 1
ATOM 502 C C . PRO A 1 64 ? -26.769 5.447 -23.040 1.00 94.75 64 PRO A C 1
ATOM 504 O O . PRO A 1 64 ? -26.891 6.664 -23.163 1.00 94.75 64 PRO A O 1
ATOM 507 N N . LYS A 1 65 ? -27.310 4.798 -21.999 1.00 92.69 65 LYS A N 1
ATOM 508 C CA . LYS A 1 65 ? -28.031 5.494 -20.917 1.00 92.69 65 LYS A CA 1
ATOM 509 C C . LYS A 1 65 ? -27.077 6.282 -20.022 1.00 92.69 65 LYS A C 1
ATOM 511 O O . LYS A 1 65 ? -27.366 7.429 -19.697 1.00 92.69 65 LYS A O 1
ATOM 516 N N . PHE A 1 66 ? -25.904 5.733 -19.701 1.00 94.25 66 PHE A N 1
ATOM 517 C CA . PHE A 1 66 ? -24.867 6.502 -19.005 1.00 94.25 66 PHE A CA 1
ATOM 518 C C . PHE A 1 66 ? -24.358 7.673 -19.852 1.00 94.25 66 PHE A C 1
ATOM 520 O O . PHE A 1 66 ? -24.151 8.756 -19.315 1.00 94.25 66 PHE A O 1
ATOM 527 N N . VAL A 1 67 ? -24.229 7.501 -21.173 1.00 94.75 67 VAL A N 1
ATOM 528 C CA . VAL A 1 67 ? -23.905 8.599 -22.106 1.00 94.75 67 VAL A CA 1
ATOM 529 C C . VAL A 1 67 ? -24.965 9.702 -22.048 1.00 94.75 67 VAL A C 1
ATOM 531 O O . VAL A 1 67 ? -24.611 10.876 -21.970 1.00 94.75 67 VAL A O 1
ATOM 534 N N . HIS A 1 68 ? -26.251 9.344 -22.016 1.00 92.31 68 HIS A N 1
ATOM 535 C CA . HIS A 1 68 ? -27.336 10.309 -21.830 1.00 92.31 68 HIS A CA 1
ATOM 536 C C . HIS A 1 68 ? -27.219 11.060 -20.492 1.00 92.31 68 HIS A C 1
ATOM 538 O O . HIS A 1 68 ? -27.333 12.283 -20.466 1.00 92.31 68 HIS A O 1
ATOM 544 N N . PHE A 1 69 ? -26.918 10.358 -19.396 1.00 92.12 69 PHE A N 1
ATOM 545 C CA . PHE A 1 69 ? -26.715 10.975 -18.081 1.00 92.12 69 PHE A CA 1
ATOM 546 C C . PHE A 1 69 ? -25.521 11.931 -18.024 1.00 92.12 69 PHE A C 1
ATOM 548 O O . PHE A 1 69 ? -25.599 12.953 -17.343 1.00 92.12 69 PHE A O 1
ATOM 555 N N . LEU A 1 70 ? -24.447 11.666 -18.775 1.00 92.44 70 LEU A N 1
ATOM 556 C CA . LEU A 1 70 ? -23.331 12.610 -18.893 1.00 92.44 70 LEU A CA 1
ATOM 557 C C . LEU A 1 70 ? -23.758 13.958 -19.486 1.00 92.44 70 LEU A C 1
ATOM 559 O O . LEU A 1 70 ? -23.160 14.977 -19.160 1.00 92.44 70 LEU A O 1
ATOM 563 N N . GLN A 1 71 ? -24.785 13.973 -20.335 1.00 90.38 71 GLN A N 1
ATOM 564 C CA . GLN A 1 71 ? -25.279 15.169 -21.025 1.00 90.38 71 GLN A CA 1
ATOM 565 C C . GLN A 1 71 ? -26.336 15.943 -20.213 1.00 90.38 71 GLN A C 1
ATOM 567 O O . GLN A 1 71 ? -26.885 16.935 -20.691 1.00 90.38 71 GLN A O 1
ATOM 572 N N . MET A 1 72 ? -26.663 15.498 -18.993 1.00 85.19 72 MET A N 1
ATOM 573 C CA . MET A 1 72 ? -27.652 16.150 -18.132 1.00 85.19 72 MET A CA 1
ATOM 574 C C . MET A 1 72 ? -27.020 17.254 -17.274 1.00 85.19 72 MET A C 1
ATOM 576 O O . MET A 1 72 ? -26.806 17.085 -16.074 1.00 85.19 72 MET A O 1
ATOM 580 N N . ASP A 1 73 ? -26.799 18.428 -17.866 1.00 73.25 73 ASP A N 1
ATOM 581 C CA . ASP A 1 73 ? -26.104 19.565 -17.230 1.00 73.25 73 ASP A CA 1
ATOM 582 C C . ASP A 1 73 ? -26.747 20.071 -15.920 1.00 73.25 73 ASP A C 1
ATOM 584 O O . ASP A 1 73 ? -26.100 20.724 -15.105 1.00 73.25 73 ASP A O 1
ATOM 588 N N . ARG A 1 74 ? -28.033 19.774 -15.686 1.00 74.00 74 ARG A N 1
ATOM 589 C CA . ARG A 1 74 ? -28.772 20.187 -14.476 1.00 74.00 74 ARG A CA 1
ATOM 590 C C . ARG A 1 74 ? -28.715 19.169 -13.330 1.00 74.00 74 ARG A C 1
ATOM 592 O O . ARG A 1 74 ? -29.249 19.444 -12.259 1.00 74.00 74 ARG A O 1
ATOM 599 N N . CYS A 1 75 ? -28.074 18.017 -13.533 1.00 80.06 75 CYS A N 1
ATOM 600 C CA . CYS A 1 75 ? -28.014 16.914 -12.572 1.00 80.06 75 CYS A CA 1
ATOM 601 C C . CYS A 1 75 ? -26.559 16.508 -12.293 1.00 80.06 75 CYS A C 1
ATOM 603 O O . CYS A 1 75 ? -26.160 15.378 -12.565 1.00 80.06 75 CYS A O 1
ATOM 605 N N . LEU A 1 76 ? -25.772 17.431 -11.724 1.00 83.50 76 LEU A N 1
ATOM 606 C CA . LEU A 1 76 ? -24.328 17.258 -11.498 1.00 83.50 76 LEU A CA 1
ATOM 607 C C . LEU A 1 76 ? -23.968 15.973 -10.739 1.00 83.50 76 LEU A C 1
ATOM 609 O O . LEU A 1 76 ? -22.960 15.350 -11.049 1.00 83.50 76 LEU A O 1
ATOM 613 N N . GLU A 1 77 ? -24.781 15.550 -9.770 1.00 84.19 77 GLU A N 1
ATOM 614 C CA . GLU A 1 77 ? -24.536 14.304 -9.032 1.00 84.19 77 GLU A CA 1
ATOM 615 C C . GLU A 1 77 ? -24.710 13.070 -9.927 1.00 84.19 77 GLU A C 1
ATOM 617 O O . GLU A 1 77 ? -23.843 12.208 -9.950 1.00 84.19 77 GLU A O 1
ATOM 622 N N . VAL A 1 78 ? -25.757 13.016 -10.754 1.00 89.12 78 VAL A N 1
ATOM 623 C CA . VAL A 1 78 ? -25.965 11.914 -11.712 1.00 89.12 78 VAL A CA 1
ATOM 624 C C . VAL A 1 78 ? -24.847 11.891 -12.761 1.00 89.12 78 VAL A C 1
ATOM 626 O O . VAL A 1 78 ? -24.323 10.827 -13.091 1.00 89.12 78 VAL A O 1
ATOM 629 N N . GLN A 1 79 ? -24.435 13.068 -13.245 1.00 90.69 79 GLN A N 1
ATOM 630 C CA . GLN A 1 79 ? -23.316 13.218 -14.176 1.00 90.69 79 GLN A CA 1
ATOM 631 C C . GLN A 1 79 ? -22.001 12.700 -13.568 1.00 90.69 79 GLN A C 1
ATOM 633 O O . GLN A 1 79 ? -21.258 11.992 -14.249 1.00 90.69 79 GLN A O 1
ATOM 638 N N . LYS A 1 80 ? -21.732 12.987 -12.285 1.00 89.62 80 LYS A N 1
ATOM 639 C CA . LYS A 1 80 ? -20.570 12.452 -11.553 1.00 89.62 80 LYS A CA 1
ATOM 640 C C . LYS A 1 80 ? -20.589 10.936 -11.472 1.00 89.62 80 LYS A C 1
ATOM 642 O O . LYS A 1 80 ? -19.590 10.305 -11.807 1.00 89.62 80 LYS A O 1
ATOM 647 N N . GLU A 1 81 ? -21.707 10.348 -11.054 1.00 91.19 81 GLU A N 1
ATOM 648 C CA . GLU A 1 81 ? -21.800 8.894 -10.908 1.00 91.19 81 GLU A CA 1
ATOM 649 C C . GLU A 1 81 ? -21.669 8.187 -12.267 1.00 91.19 81 GLU A C 1
ATOM 651 O O . GLU A 1 81 ? -20.942 7.200 -12.388 1.00 91.19 81 GLU A O 1
ATOM 656 N N . ALA A 1 82 ? -22.284 8.729 -13.325 1.00 92.69 82 ALA A N 1
ATOM 657 C CA . ALA A 1 82 ? -22.140 8.208 -14.685 1.00 92.69 82 ALA A CA 1
ATOM 658 C C . ALA A 1 82 ? -20.693 8.316 -15.205 1.00 92.69 82 ALA A C 1
ATOM 660 O O . ALA A 1 82 ? -20.175 7.361 -15.793 1.00 92.69 82 ALA A O 1
ATOM 661 N N . ALA A 1 83 ? -20.017 9.444 -14.954 1.00 92.81 83 ALA A N 1
ATOM 662 C CA . ALA A 1 83 ? -18.608 9.631 -15.304 1.00 92.81 83 ALA A CA 1
ATOM 663 C C . ALA A 1 83 ? -17.705 8.649 -14.551 1.00 92.81 83 ALA A C 1
ATOM 665 O O . ALA A 1 83 ? -16.773 8.095 -15.135 1.00 92.81 83 ALA A O 1
ATOM 666 N N . TRP A 1 84 ? -18.019 8.377 -13.284 1.00 92.44 84 TRP A N 1
ATOM 667 C CA . TRP A 1 84 ? -17.299 7.414 -12.460 1.00 92.44 84 TRP A CA 1
ATOM 668 C C . TRP A 1 84 ? -17.434 5.988 -13.003 1.00 92.44 84 TRP A C 1
ATOM 670 O O . TRP A 1 84 ? -16.429 5.289 -13.162 1.00 92.44 84 TRP A O 1
ATOM 680 N N . VAL A 1 85 ? -18.661 5.561 -13.329 1.00 92.62 85 VAL A N 1
ATOM 681 C CA . VAL A 1 85 ? -18.939 4.224 -13.883 1.00 92.62 85 VAL A CA 1
ATOM 682 C C . VAL A 1 85 ? -18.172 4.021 -15.187 1.00 92.62 85 VAL A C 1
ATOM 684 O O . VAL A 1 85 ? -17.389 3.078 -15.302 1.00 92.62 85 VAL A O 1
ATOM 687 N N . LEU A 1 86 ? -18.336 4.931 -16.149 1.00 94.00 86 LEU A N 1
ATOM 688 C CA . LEU A 1 86 ? -17.695 4.818 -17.459 1.00 94.00 86 LEU A CA 1
ATOM 689 C C . LEU A 1 86 ? -16.167 4.957 -17.367 1.00 94.00 86 LEU A C 1
ATOM 691 O O . LEU A 1 86 ? -15.443 4.181 -17.989 1.00 94.00 86 LEU A O 1
ATOM 695 N N . GLY A 1 87 ? -15.663 5.884 -16.549 1.00 89.88 87 GLY A N 1
ATOM 696 C CA . GLY A 1 87 ? -14.231 6.061 -16.313 1.00 89.88 87 GLY A CA 1
ATOM 697 C C . GLY A 1 87 ? -13.556 4.779 -15.836 1.00 89.88 87 GLY A C 1
ATOM 698 O O . GLY A 1 87 ? -12.537 4.379 -16.396 1.00 89.88 87 GLY A O 1
ATOM 699 N N . ASN A 1 88 ? -14.155 4.076 -14.875 1.00 88.25 88 ASN A N 1
ATOM 700 C CA . ASN A 1 88 ? -13.597 2.812 -14.399 1.00 88.25 88 ASN A CA 1
ATOM 701 C C . ASN A 1 88 ? -13.782 1.664 -15.396 1.00 88.25 88 ASN A C 1
ATOM 703 O O . ASN A 1 88 ? -12.844 0.892 -15.591 1.00 88.25 88 ASN A O 1
ATOM 707 N N . MET A 1 89 ? -14.938 1.566 -16.066 1.00 91.38 89 MET A N 1
ATOM 708 C CA . MET A 1 89 ? -15.184 0.532 -17.083 1.00 91.38 89 MET A CA 1
ATOM 709 C C . MET A 1 89 ? -14.172 0.576 -18.233 1.00 91.38 89 MET A C 1
ATOM 711 O O . MET A 1 89 ? -13.770 -0.474 -18.726 1.00 91.38 89 MET A O 1
ATOM 715 N N . SER A 1 90 ? -13.715 1.771 -18.622 1.00 87.19 90 SER A N 1
ATOM 716 C CA . SER A 1 90 ? -12.700 1.938 -19.671 1.00 87.19 90 SER A CA 1
ATOM 717 C C . SER A 1 90 ? -11.356 1.265 -19.360 1.00 87.19 90 SER A C 1
ATOM 719 O O . SER A 1 90 ? -10.558 1.058 -20.262 1.00 87.19 90 SER A O 1
ATOM 721 N N . GLY A 1 91 ? -11.077 0.943 -18.093 1.00 80.25 91 GLY A N 1
ATOM 722 C CA . GLY A 1 91 ? -9.871 0.214 -17.694 1.00 80.25 91 GLY A CA 1
ATOM 723 C C . GLY A 1 91 ? -9.978 -1.309 -17.849 1.00 80.25 91 GLY A C 1
ATOM 724 O O . GLY A 1 91 ? -9.085 -2.012 -17.380 1.00 80.25 91 GLY A O 1
ATOM 725 N N . GLY A 1 92 ? -11.082 -1.817 -18.413 1.00 76.50 92 GLY A N 1
ATOM 726 C CA . GLY A 1 92 ? -11.296 -3.234 -18.721 1.00 76.50 92 GLY A CA 1
ATOM 727 C C . GLY A 1 92 ? -10.572 -3.702 -19.992 1.00 76.50 92 GLY A C 1
ATOM 728 O O . GLY A 1 92 ? -9.588 -3.101 -20.417 1.00 76.50 92 GLY A O 1
ATOM 729 N N . ASP A 1 93 ? -11.061 -4.786 -20.602 1.00 82.25 93 ASP A N 1
ATOM 730 C CA . ASP A 1 93 ? -10.516 -5.302 -21.864 1.00 82.25 93 ASP A CA 1
ATOM 731 C C . ASP A 1 93 ? -10.806 -4.387 -23.076 1.00 82.25 93 ASP A C 1
ATOM 733 O O . ASP A 1 93 ? -11.641 -3.472 -23.035 1.00 82.25 93 ASP A O 1
ATOM 737 N N . ASP A 1 94 ? -10.088 -4.630 -24.179 1.00 86.06 94 ASP A N 1
ATOM 738 C CA . ASP A 1 94 ? -10.224 -3.854 -25.419 1.00 86.06 94 ASP A CA 1
ATOM 739 C C . ASP A 1 94 ? -11.651 -3.932 -25.997 1.00 86.06 94 ASP A C 1
ATOM 741 O O . ASP A 1 94 ? -12.110 -2.976 -26.625 1.00 86.06 94 ASP A O 1
ATOM 745 N N . ASP A 1 95 ? -12.375 -5.032 -25.755 1.00 88.69 95 ASP A N 1
ATOM 746 C CA . ASP A 1 95 ? -13.745 -5.236 -26.234 1.00 88.69 95 ASP A CA 1
ATOM 747 C C . ASP A 1 95 ? -14.737 -4.308 -25.506 1.00 88.69 95 ASP A C 1
ATOM 749 O O . ASP A 1 95 ? -15.589 -3.686 -26.148 1.00 88.69 95 ASP A O 1
ATOM 753 N N . ILE A 1 96 ? -14.601 -4.144 -24.183 1.00 90.19 96 ILE A N 1
ATOM 754 C CA . ILE A 1 96 ? -15.385 -3.184 -23.385 1.00 90.19 96 ILE A CA 1
ATOM 755 C C . ILE A 1 96 ? -15.108 -1.757 -23.862 1.00 90.19 96 ILE A C 1
ATOM 757 O O . ILE A 1 96 ? -16.042 -0.997 -24.138 1.00 90.19 96 ILE A O 1
ATOM 761 N N . SER A 1 97 ? -13.831 -1.399 -24.008 1.00 91.62 97 SER A N 1
ATOM 762 C CA . SER A 1 97 ? -13.425 -0.069 -24.471 1.00 91.62 97 SER A CA 1
ATOM 763 C C . SER A 1 97 ? -13.947 0.223 -25.882 1.00 91.62 97 SER A C 1
ATOM 765 O O . SER A 1 97 ? -14.413 1.332 -26.160 1.00 91.62 97 SER A O 1
ATOM 767 N N . LYS A 1 98 ? -13.938 -0.779 -26.770 1.00 91.94 98 LYS A N 1
ATOM 768 C CA . LYS A 1 98 ? -14.485 -0.669 -28.125 1.00 91.94 98 LYS A CA 1
ATOM 769 C C . LYS A 1 98 ? -16.000 -0.479 -28.118 1.00 91.94 98 LYS A C 1
ATOM 771 O O . LYS A 1 98 ? -16.491 0.413 -28.807 1.00 91.94 98 LYS A O 1
ATOM 776 N N . ALA A 1 99 ? -16.729 -1.230 -27.298 1.00 92.88 99 ALA A N 1
ATOM 777 C CA . ALA A 1 99 ? -18.173 -1.064 -27.160 1.00 92.88 99 ALA A CA 1
ATOM 778 C C . ALA A 1 99 ? -18.554 0.318 -26.600 1.00 92.88 99 ALA A C 1
ATOM 780 O O . ALA A 1 99 ? -19.517 0.931 -27.056 1.00 92.88 99 ALA A O 1
ATOM 781 N N . MET A 1 100 ? -17.778 0.847 -25.648 1.00 95.25 100 MET A N 1
ATOM 782 C CA . MET A 1 100 ? -17.957 2.209 -25.136 1.00 95.25 100 MET A CA 1
ATOM 783 C C . MET A 1 100 ? -17.710 3.275 -26.206 1.00 95.25 100 MET A C 1
ATOM 785 O O . MET A 1 100 ? -18.464 4.247 -26.301 1.00 95.25 100 MET A O 1
ATOM 789 N N . PHE A 1 101 ? -16.671 3.093 -27.024 1.00 94.62 101 PHE A N 1
ATOM 790 C CA . PHE A 1 101 ? -16.398 3.965 -28.162 1.00 94.62 101 PHE A CA 1
ATOM 791 C C . PHE A 1 101 ? -17.570 3.960 -29.157 1.00 94.62 101 PHE A C 1
ATOM 793 O O . PHE A 1 101 ? -18.073 5.026 -29.511 1.00 94.62 101 PHE A O 1
ATOM 800 N N . ASP A 1 102 ? -18.058 2.775 -29.535 1.00 93.75 102 ASP A N 1
ATOM 801 C CA . ASP A 1 102 ? -19.172 2.613 -30.479 1.00 93.75 102 ASP A CA 1
ATOM 802 C C . ASP A 1 102 ? -20.506 3.150 -29.917 1.00 93.75 102 ASP A C 1
ATOM 804 O O . ASP A 1 102 ? -21.362 3.604 -30.675 1.00 93.75 102 ASP A O 1
ATOM 808 N N . ALA A 1 103 ? -20.665 3.179 -28.589 1.00 94.69 103 ALA A N 1
ATOM 809 C CA . ALA A 1 103 ? -21.812 3.776 -27.899 1.00 94.69 103 ALA A CA 1
ATOM 810 C C . ALA A 1 103 ? -21.763 5.317 -27.794 1.00 94.69 103 ALA A C 1
ATOM 812 O O . ALA A 1 103 ? -22.694 5.918 -27.257 1.00 94.69 103 ALA A O 1
ATOM 813 N N . GLY A 1 104 ? -20.703 5.972 -28.283 1.00 95.12 104 GLY A N 1
ATOM 814 C CA . GLY A 1 104 ? -20.609 7.436 -28.329 1.00 95.12 104 GLY A CA 1
ATOM 815 C C . GLY A 1 104 ? -20.130 8.105 -27.034 1.00 95.12 104 GLY A C 1
ATOM 816 O O . GLY A 1 104 ? -20.369 9.296 -26.846 1.00 95.12 104 GLY A O 1
ATOM 817 N N . VAL A 1 105 ? -19.425 7.382 -26.153 1.00 96.88 105 VAL A N 1
ATOM 818 C CA . VAL A 1 105 ? -18.906 7.916 -24.871 1.00 96.88 105 VAL A CA 1
ATOM 819 C C . VAL A 1 105 ? -17.925 9.084 -25.060 1.00 96.88 105 VAL A C 1
ATOM 821 O O . VAL A 1 105 ? -17.841 9.970 -24.211 1.00 96.88 105 VAL A O 1
ATOM 824 N N . VAL A 1 106 ? -17.189 9.116 -26.174 1.00 95.38 106 VAL A N 1
ATOM 825 C CA . VAL A 1 106 ? -16.084 10.062 -26.399 1.00 95.38 106 VAL A CA 1
ATOM 826 C C . VAL A 1 106 ? -16.531 11.526 -26.359 1.00 95.38 106 VAL A C 1
ATOM 828 O O . VAL A 1 106 ? -15.918 12.319 -25.648 1.00 95.38 106 VAL A O 1
ATOM 831 N N . ALA A 1 107 ? -17.574 11.907 -27.102 1.00 95.19 107 ALA A N 1
ATOM 832 C CA . ALA A 1 107 ? -17.934 13.319 -27.250 1.00 95.19 107 ALA A CA 1
ATOM 833 C C . ALA A 1 107 ? -18.359 13.975 -25.915 1.00 95.19 107 ALA A C 1
ATOM 835 O O . ALA A 1 107 ? -17.823 15.040 -25.594 1.00 95.19 107 ALA A O 1
ATOM 836 N N . PRO A 1 108 ? -19.217 13.347 -25.081 1.00 95.19 108 PRO A N 1
ATOM 837 C CA . PRO A 1 108 ? -19.519 13.871 -23.748 1.00 95.19 108 PRO A CA 1
ATOM 838 C C . PRO A 1 108 ? -18.293 13.937 -22.836 1.00 95.19 108 PRO A C 1
ATOM 840 O O . PRO A 1 108 ? -18.088 14.950 -22.172 1.00 95.19 108 PRO A O 1
ATOM 843 N N . MET A 1 109 ? -17.423 12.921 -22.852 1.00 96.19 109 MET A N 1
ATOM 844 C CA . MET A 1 109 ? -16.197 12.950 -22.046 1.00 96.19 109 MET A CA 1
ATOM 845 C C . MET A 1 109 ? -15.287 14.117 -22.441 1.00 96.19 109 MET A C 1
ATOM 847 O O . MET A 1 109 ? -14.782 14.804 -21.561 1.00 96.19 109 MET A O 1
ATOM 851 N N . ILE A 1 110 ? -15.133 14.412 -23.739 1.00 95.12 110 ILE A N 1
ATOM 852 C CA . ILE A 1 110 ? -14.362 15.575 -24.215 1.00 95.12 110 ILE A CA 1
ATOM 853 C C . ILE A 1 110 ? -14.943 16.885 -23.668 1.00 95.12 110 ILE A C 1
ATOM 855 O O . ILE A 1 110 ? -14.184 17.738 -23.204 1.00 95.12 110 ILE A O 1
ATOM 859 N N . SER A 1 111 ? -16.272 17.047 -23.684 1.00 93.12 111 SER A N 1
ATOM 860 C CA . SER A 1 111 ? -16.914 18.249 -23.130 1.00 93.12 111 SER A CA 1
ATOM 861 C C . SER A 1 111 ? -16.737 18.386 -21.615 1.00 93.12 111 SER A C 1
ATOM 863 O O . SER A 1 111 ? -16.628 19.501 -21.110 1.00 93.12 111 SER A O 1
ATOM 865 N N . LEU A 1 112 ? -16.638 17.262 -20.901 1.00 93.25 112 LEU A N 1
ATOM 866 C CA . LEU A 1 112 ? -16.553 17.212 -19.443 1.00 93.25 112 LEU A CA 1
ATOM 867 C C . LEU A 1 112 ? -15.130 17.308 -18.886 1.00 93.25 112 LEU A C 1
ATOM 869 O O . LEU A 1 112 ? -14.978 17.506 -17.683 1.00 93.25 112 LEU A O 1
ATOM 873 N N . ILE A 1 113 ? -14.095 17.260 -19.735 1.00 92.12 113 ILE A N 1
ATOM 874 C CA . ILE A 1 113 ? -12.691 17.480 -19.342 1.00 92.12 113 ILE A CA 1
ATOM 875 C C . ILE A 1 113 ? -12.544 18.763 -18.500 1.00 92.12 113 ILE A C 1
ATOM 877 O O . ILE A 1 113 ? -11.887 18.747 -17.465 1.00 92.12 113 ILE A O 1
ATOM 881 N N . ASN A 1 114 ? -13.197 19.859 -18.898 1.00 88.00 114 ASN A N 1
ATOM 882 C CA . ASN A 1 114 ? -13.175 21.131 -18.162 1.00 88.00 114 ASN A CA 1
ATOM 883 C C . ASN A 1 114 ? -14.445 21.366 -17.332 1.00 88.00 114 ASN A C 1
ATOM 885 O O . ASN A 1 114 ? -14.864 22.511 -17.171 1.00 88.00 114 ASN A O 1
ATOM 889 N N . SER A 1 115 ? -15.074 20.300 -16.830 1.00 88.38 115 SER A N 1
ATOM 890 C CA . SER A 1 115 ? -16.199 20.424 -15.902 1.00 88.38 115 SER A CA 1
ATOM 891 C C . SER A 1 115 ? -15.812 21.273 -14.684 1.00 88.38 115 SER A C 1
ATOM 893 O O . SER A 1 115 ? -14.677 21.217 -14.201 1.00 88.38 115 SER A O 1
ATOM 895 N N . GLU A 1 116 ? -16.775 22.033 -14.154 1.00 82.25 116 GLU A N 1
ATOM 896 C CA . GLU A 1 116 ? -16.625 22.758 -12.883 1.00 82.25 116 GLU A CA 1
ATOM 897 C C . GLU A 1 116 ? -16.306 21.806 -11.722 1.00 82.25 116 GLU A C 1
ATOM 899 O O . GLU A 1 116 ? -15.688 22.199 -10.732 1.00 82.25 116 GLU A O 1
ATOM 904 N N . ASN A 1 117 ? -16.685 20.532 -11.854 1.00 84.00 117 ASN A N 1
ATOM 905 C CA . ASN A 1 117 ? -16.276 19.494 -10.933 1.00 84.00 117 ASN A CA 1
ATOM 906 C C . ASN A 1 117 ? -14.954 18.844 -11.381 1.00 84.00 117 ASN A C 1
ATOM 908 O O . ASN A 1 117 ? -14.894 18.131 -12.384 1.00 84.00 117 ASN A O 1
ATOM 912 N N . SER A 1 118 ? -13.899 19.045 -10.587 1.00 82.38 118 SER A N 1
ATOM 913 C CA . SER A 1 118 ? -12.560 18.523 -10.878 1.00 82.38 118 SER A CA 1
ATOM 914 C C . SER A 1 118 ? -12.491 16.994 -10.954 1.00 82.38 118 SER A C 1
ATOM 916 O O . SER A 1 118 ? -11.726 16.479 -11.764 1.00 82.38 118 SER A O 1
ATOM 918 N N . GLU A 1 119 ? -13.301 16.276 -10.167 1.00 84.62 119 GLU A N 1
ATOM 919 C CA . GLU A 1 119 ? -13.381 14.808 -10.195 1.00 84.62 119 GLU A CA 1
ATOM 920 C C . GLU A 1 119 ? -13.948 14.322 -11.538 1.00 84.62 119 GLU A C 1
ATOM 922 O O . GLU A 1 119 ? -13.384 13.424 -12.157 1.00 84.62 119 GLU A O 1
ATOM 927 N N . VAL A 1 120 ? -15.003 14.967 -12.050 1.00 89.19 120 VAL A N 1
ATOM 928 C CA . VAL A 1 120 ? -15.583 14.654 -13.370 1.00 89.19 120 VAL A CA 1
ATOM 929 C C . VAL A 1 120 ? -14.577 14.894 -14.491 1.00 89.19 120 VAL A C 1
ATOM 931 O O . VAL A 1 120 ? -14.442 14.051 -15.380 1.00 89.19 120 VAL A O 1
ATOM 934 N N . GLY A 1 121 ? -13.845 16.010 -14.445 1.00 89.75 121 GLY A N 1
ATOM 935 C CA . GLY A 1 121 ? -12.798 16.305 -15.426 1.00 89.75 121 GLY A CA 1
ATOM 936 C C . GLY A 1 121 ? -11.681 15.258 -15.427 1.00 89.75 121 GLY A C 1
ATOM 937 O O . GLY A 1 121 ? -11.251 14.799 -16.487 1.00 89.75 121 GLY A O 1
ATOM 938 N N . GLU A 1 122 ? -11.255 14.809 -14.245 1.00 87.25 122 GLU A N 1
ATOM 939 C CA . GLU A 1 122 ? -10.223 13.780 -14.102 1.00 87.25 122 GLU A CA 1
ATOM 940 C C . GLU A 1 122 ? -10.700 12.384 -14.537 1.00 87.25 122 GLU A C 1
ATOM 942 O O . GLU A 1 122 ? -9.965 11.669 -15.225 1.00 87.25 122 GLU A O 1
ATOM 947 N N . LEU A 1 123 ? -11.937 12.004 -14.204 1.00 90.25 123 LEU A N 1
ATOM 948 C CA . LEU A 1 123 ? -12.566 10.758 -14.662 1.00 90.25 123 LEU A CA 1
ATOM 949 C C . LEU A 1 123 ? -12.767 10.751 -16.184 1.00 90.25 123 LEU A C 1
ATOM 951 O O . LEU A 1 123 ? -12.555 9.728 -16.838 1.00 90.25 123 LEU A O 1
ATOM 955 N N . SER A 1 124 ? -13.106 11.905 -16.761 1.00 94.50 124 SER A N 1
ATOM 956 C CA . SER A 1 124 ? -13.216 12.076 -18.213 1.00 94.50 124 SER A CA 1
ATOM 957 C C . SER A 1 124 ? -11.859 11.890 -18.893 1.00 94.50 124 SER A C 1
ATOM 959 O O . SER A 1 124 ? -11.755 11.165 -19.885 1.00 94.50 124 SER A O 1
ATOM 961 N N . ALA A 1 125 ? -10.795 12.470 -18.323 1.00 92.38 125 ALA A N 1
ATOM 962 C CA . ALA A 1 125 ? -9.430 12.275 -18.806 1.00 92.38 125 ALA A CA 1
ATOM 963 C C . ALA A 1 125 ? -8.982 10.805 -18.705 1.00 92.38 125 ALA A C 1
ATOM 965 O O . ALA A 1 125 ? -8.395 10.288 -19.653 1.00 92.38 125 ALA A O 1
ATOM 966 N N . GLN A 1 126 ? -9.310 10.112 -17.608 1.00 92.88 126 GLN A N 1
ATOM 967 C CA . GLN A 1 126 ? -9.041 8.678 -17.427 1.00 92.88 126 GLN A CA 1
ATOM 968 C C . GLN A 1 126 ? -9.735 7.821 -18.491 1.00 92.88 126 GLN A C 1
ATOM 970 O O . GLN A 1 126 ? -9.098 6.954 -19.091 1.00 92.88 126 GLN A O 1
ATOM 975 N N . CYS A 1 127 ? -11.024 8.077 -18.734 1.00 94.69 127 CYS A N 1
ATOM 976 C CA . CYS A 1 127 ? -11.816 7.356 -19.727 1.00 94.69 127 CYS A CA 1
ATOM 977 C C . CYS A 1 127 ? -11.191 7.475 -21.123 1.00 94.69 127 CYS A C 1
ATOM 979 O O . CYS A 1 127 ? -10.930 6.481 -21.803 1.00 94.69 127 CYS A O 1
ATOM 981 N N . LEU A 1 128 ? -10.874 8.709 -21.524 1.00 94.81 128 LEU A N 1
ATOM 982 C CA . LEU A 1 128 ? -10.254 8.995 -22.814 1.00 94.81 128 LEU A CA 1
ATOM 983 C C . LEU A 1 128 ? -8.835 8.419 -22.912 1.00 94.81 128 LEU A C 1
ATOM 985 O O . LEU A 1 128 ? -8.460 7.937 -23.979 1.00 94.81 128 LEU A O 1
ATOM 989 N N . ALA A 1 129 ? -8.058 8.425 -21.821 1.00 91.94 129 ALA A N 1
ATOM 990 C CA . ALA A 1 129 ? -6.698 7.882 -21.801 1.00 91.94 129 ALA A CA 1
ATOM 991 C C . ALA A 1 129 ? -6.672 6.382 -22.105 1.00 91.94 129 ALA A C 1
ATOM 993 O O . ALA A 1 129 ? -5.710 5.900 -22.703 1.00 91.94 129 ALA A O 1
ATOM 994 N N . ASN A 1 130 ? -7.719 5.655 -21.720 1.00 91.69 130 ASN A N 1
ATOM 995 C CA . ASN A 1 130 ? -7.845 4.237 -22.023 1.00 91.69 130 ASN A CA 1
ATOM 996 C C . ASN A 1 130 ? -8.392 4.018 -23.442 1.00 91.69 130 ASN A C 1
ATOM 998 O O . ASN A 1 130 ? -7.782 3.301 -24.230 1.00 91.69 130 ASN A O 1
ATOM 1002 N N . ILE A 1 131 ? -9.477 4.708 -23.818 1.00 92.06 131 ILE A N 1
ATOM 1003 C CA . ILE A 1 131 ? -10.117 4.553 -25.138 1.00 92.06 131 ILE A CA 1
ATOM 1004 C C . ILE A 1 131 ? -9.167 4.917 -26.293 1.00 92.06 131 ILE A C 1
ATOM 1006 O O . ILE A 1 131 ? -9.188 4.271 -27.340 1.00 92.06 131 ILE A O 1
ATOM 1010 N N . VAL A 1 132 ? -8.297 5.918 -26.117 1.00 90.25 132 VAL A N 1
ATOM 1011 C CA . VAL A 1 132 ? -7.346 6.356 -27.156 1.00 90.25 132 VAL A CA 1
ATOM 1012 C C . VAL A 1 132 ? -6.306 5.288 -27.523 1.00 90.25 132 VAL A C 1
ATOM 1014 O O . VAL A 1 132 ? -5.676 5.382 -28.576 1.00 90.25 132 VAL A O 1
ATOM 1017 N N . MET A 1 133 ? -6.116 4.274 -26.672 1.00 88.12 133 MET A N 1
ATOM 1018 C CA . MET A 1 133 ? -5.193 3.165 -26.925 1.00 88.12 133 MET A CA 1
ATOM 1019 C C . MET A 1 133 ? -5.751 2.138 -27.919 1.00 88.12 133 MET A C 1
ATOM 1021 O O . MET A 1 133 ? -4.988 1.309 -28.419 1.00 88.12 133 MET A O 1
ATOM 1025 N N . LEU A 1 134 ? -7.049 2.200 -28.238 1.00 87.12 134 LEU A N 1
ATOM 1026 C CA . LEU A 1 134 ? -7.658 1.337 -29.243 1.00 87.12 134 LEU A CA 1
ATOM 1027 C C . LEU A 1 134 ? -7.125 1.661 -30.652 1.00 87.12 134 LEU A C 1
ATOM 1029 O O . LEU A 1 134 ? -6.970 2.838 -31.004 1.00 87.12 134 LEU A O 1
ATOM 1033 N N . PRO A 1 135 ? -6.904 0.645 -31.508 1.00 85.19 135 PRO A N 1
ATOM 1034 C CA . PRO A 1 135 ? -6.399 0.857 -32.861 1.00 85.19 135 PRO A CA 1
ATOM 1035 C C . PRO A 1 135 ? -7.267 1.829 -33.677 1.00 85.19 135 PRO A C 1
ATOM 1037 O O . PRO A 1 135 ? -8.464 1.607 -33.856 1.00 85.19 135 PRO A O 1
ATOM 1040 N N . GLY A 1 136 ? -6.657 2.894 -34.208 1.00 83.12 136 GLY A N 1
ATOM 1041 C CA . GLY A 1 136 ? -7.316 3.860 -35.095 1.00 83.12 136 GLY A CA 1
ATOM 1042 C C . GLY A 1 136 ? -8.197 4.905 -34.400 1.00 83.12 136 GLY A C 1
ATOM 1043 O O . GLY A 1 136 ? -8.787 5.743 -35.085 1.00 83.12 136 GLY A O 1
ATOM 1044 N N . VAL A 1 137 ? -8.345 4.854 -33.070 1.00 88.06 137 VAL A N 1
ATOM 1045 C CA . VAL A 1 137 ? -9.172 5.811 -32.312 1.00 88.06 137 VAL A CA 1
ATOM 1046 C C . VAL A 1 137 ? -8.425 7.119 -32.066 1.00 88.06 137 VAL A C 1
ATOM 1048 O O . VAL A 1 137 ? -9.017 8.193 -32.181 1.00 88.06 137 VAL A O 1
ATOM 1051 N N . CYS A 1 138 ? -7.120 7.053 -31.793 1.00 86.75 138 CYS A N 1
ATOM 1052 C CA . CYS A 1 138 ? -6.287 8.230 -31.560 1.00 86.75 138 CYS A CA 1
ATOM 1053 C C . CYS A 1 138 ? -6.375 9.247 -32.707 1.00 86.75 138 CYS A C 1
ATOM 1055 O O . CYS A 1 138 ? -6.625 10.429 -32.468 1.00 86.75 138 CYS A O 1
ATOM 1057 N N . GLU A 1 139 ? -6.271 8.798 -33.961 1.00 81.44 139 GLU A N 1
ATOM 1058 C CA . GLU A 1 139 ? -6.351 9.673 -35.133 1.00 81.44 139 GLU A CA 1
ATOM 1059 C C . GLU A 1 139 ? -7.722 10.338 -35.304 1.00 81.44 139 GLU A C 1
ATOM 1061 O O . GLU A 1 139 ? -7.802 11.409 -35.907 1.00 81.44 139 GLU A O 1
ATOM 1066 N N . GLN A 1 140 ? -8.785 9.720 -34.781 1.00 84.81 140 GLN A N 1
ATOM 1067 C CA . GLN A 1 140 ? -10.150 10.235 -34.873 1.00 84.81 140 GLN A CA 1
ATOM 1068 C C . GLN A 1 140 ? -10.418 11.325 -33.838 1.00 84.81 140 GLN A C 1
ATOM 1070 O O . GLN A 1 140 ? -11.060 12.317 -34.165 1.00 84.81 140 GLN A O 1
ATOM 1075 N N . ILE A 1 141 ? -9.922 11.157 -32.607 1.00 88.25 141 ILE A N 1
ATOM 1076 C CA . ILE A 1 141 ? -10.336 11.999 -31.472 1.00 88.25 141 ILE A CA 1
ATOM 1077 C C . ILE A 1 141 ? -9.295 13.050 -31.079 1.00 88.25 141 ILE A C 1
ATOM 1079 O O . ILE A 1 141 ? -9.634 14.036 -30.430 1.00 88.25 141 ILE A O 1
ATOM 1083 N N . ALA A 1 142 ? -8.024 12.874 -31.460 1.00 84.44 142 ALA A N 1
ATOM 1084 C CA . ALA A 1 142 ? -6.932 13.720 -30.981 1.00 84.44 142 ALA A CA 1
ATOM 1085 C C . ALA A 1 142 ? -7.174 15.217 -31.225 1.00 84.44 142 ALA A C 1
ATOM 1087 O O . ALA A 1 142 ? -6.951 16.024 -30.324 1.00 84.44 142 ALA A O 1
ATOM 1088 N N . GLY A 1 143 ? -7.676 15.590 -32.409 1.00 82.25 143 GLY A N 1
ATOM 1089 C CA . GLY A 1 143 ? -7.968 16.986 -32.755 1.00 82.25 143 GLY A CA 1
ATOM 1090 C C . GLY A 1 143 ? -8.936 17.672 -31.786 1.00 82.25 143 GLY A C 1
ATOM 1091 O O . GLY A 1 143 ? -8.727 18.834 -31.437 1.00 82.25 143 GLY A O 1
ATOM 1092 N N . ASP A 1 144 ? -9.931 16.930 -31.304 1.00 88.25 144 ASP A N 1
ATOM 1093 C CA . ASP A 1 144 ? -10.986 17.443 -30.432 1.00 88.25 144 ASP A CA 1
ATOM 1094 C C . ASP A 1 144 ? -10.591 17.403 -28.949 1.00 88.25 144 ASP A C 1
ATOM 1096 O O . ASP A 1 144 ? -11.045 18.238 -28.170 1.00 88.25 144 ASP A O 1
ATOM 1100 N N . VAL A 1 145 ? -9.706 16.478 -28.553 1.00 91.25 145 VAL A N 1
ATOM 1101 C CA . VAL A 1 145 ? -9.266 16.297 -27.157 1.00 91.25 145 VAL A CA 1
ATOM 1102 C C . VAL A 1 145 ? -8.233 17.340 -26.723 1.00 91.25 145 VAL A C 1
ATOM 1104 O O . VAL A 1 145 ? -8.263 17.794 -25.579 1.00 91.25 145 VAL A O 1
ATOM 1107 N N . PHE A 1 146 ? -7.308 17.749 -27.598 1.00 86.50 146 PHE A N 1
ATOM 1108 C CA . PHE A 1 146 ? -6.200 18.616 -27.174 1.00 86.50 146 PHE A CA 1
ATOM 1109 C C . PHE A 1 146 ? -6.663 19.968 -26.636 1.00 86.50 146 PHE A C 1
ATOM 1111 O O . PHE A 1 146 ? -6.182 20.404 -25.593 1.00 86.50 146 PHE A O 1
ATOM 1118 N N . LYS A 1 147 ? -7.602 20.633 -27.317 1.00 86.06 147 LYS A N 1
ATOM 1119 C CA . LYS A 1 147 ? -8.087 21.959 -26.907 1.00 86.06 147 LYS A CA 1
ATOM 1120 C C . LYS A 1 147 ? -8.637 21.965 -25.467 1.00 86.06 147 LYS A C 1
ATOM 1122 O O . LYS A 1 147 ? -8.196 22.818 -24.697 1.00 86.06 147 LYS A O 1
ATOM 1127 N N . PRO A 1 148 ? -9.547 21.057 -25.072 1.00 90.44 148 PRO A N 1
ATOM 1128 C CA . PRO A 1 148 ? -10.017 20.984 -23.694 1.00 90.44 148 PRO A CA 1
ATOM 1129 C C . PRO A 1 148 ? -8.985 20.410 -22.714 1.00 90.44 148 PRO A C 1
ATOM 1131 O O . PRO A 1 148 ? -9.055 20.745 -21.540 1.00 90.44 148 PRO A O 1
ATOM 1134 N N . LEU A 1 149 ? -8.008 19.611 -23.152 1.00 90.06 149 LEU A N 1
ATOM 1135 C CA . LEU A 1 149 ? -6.973 19.063 -22.266 1.00 90.06 149 LEU A CA 1
ATOM 1136 C C . LEU A 1 149 ? -5.945 20.113 -21.800 1.00 90.06 149 LEU A C 1
ATOM 1138 O O . LEU A 1 149 ? -5.432 20.022 -20.685 1.00 90.06 149 LEU A O 1
ATOM 1142 N N . LEU A 1 150 ? -5.640 21.120 -22.627 1.00 86.81 150 LEU A N 1
ATOM 1143 C CA . LEU A 1 150 ? -4.590 22.107 -22.330 1.00 86.81 150 LEU A CA 1
ATOM 1144 C C . LEU A 1 150 ? -4.795 22.894 -21.019 1.00 86.81 150 LEU A C 1
ATOM 1146 O O . LEU A 1 150 ? -3.829 22.989 -20.264 1.00 86.81 150 LEU A O 1
ATOM 1150 N N . PRO A 1 151 ? -5.994 23.417 -20.689 1.00 86.56 151 PRO A N 1
ATOM 1151 C CA . PRO A 1 151 ? -6.237 24.073 -19.401 1.00 86.56 151 PRO A CA 1
ATOM 1152 C C . PRO A 1 151 ? -5.975 23.172 -18.189 1.00 86.56 151 PRO A C 1
ATOM 1154 O O . PRO A 1 151 ? -5.496 23.645 -17.165 1.00 86.56 151 PRO A O 1
ATOM 1157 N N . LEU A 1 152 ? -6.254 21.872 -18.307 1.00 86.50 152 LEU A N 1
ATOM 1158 C CA . LEU A 1 152 ? -6.020 20.884 -17.252 1.00 86.50 152 LEU A CA 1
ATOM 1159 C C . LEU A 1 152 ? -4.528 20.616 -17.026 1.00 86.50 152 LEU A C 1
ATOM 1161 O O . LEU A 1 152 ? -4.094 20.467 -15.888 1.00 86.50 152 LEU A O 1
ATOM 1165 N N . LEU A 1 153 ? -3.752 20.601 -18.111 1.00 85.38 153 LEU A N 1
ATOM 1166 C CA . LEU A 1 153 ? -2.293 20.484 -18.087 1.00 85.38 153 LEU A CA 1
ATOM 1167 C C . LEU A 1 153 ? -1.587 21.778 -17.652 1.00 85.38 153 LEU A C 1
ATOM 1169 O O . LEU A 1 153 ? -0.409 21.740 -17.319 1.00 85.38 153 LEU A O 1
ATOM 1173 N N . ALA A 1 154 ? -2.282 22.916 -17.679 1.00 83.19 154 ALA A N 1
ATOM 1174 C CA . ALA A 1 154 ? -1.749 24.216 -17.273 1.00 83.19 154 ALA A CA 1
ATOM 1175 C C . ALA A 1 154 ? -1.983 24.542 -15.785 1.00 83.19 154 ALA A C 1
ATOM 1177 O O . ALA A 1 154 ? -1.607 25.623 -15.341 1.00 83.19 154 ALA A O 1
ATOM 1178 N N . LYS A 1 155 ? -2.619 23.644 -15.021 1.00 82.00 155 LYS A N 1
ATOM 1179 C CA . LYS A 1 155 ? -2.796 23.797 -13.569 1.00 82.00 155 LYS A CA 1
ATOM 1180 C C . LYS A 1 155 ? -1.472 23.566 -12.836 1.00 82.00 155 LYS A C 1
ATOM 1182 O O . LYS A 1 155 ? -0.678 22.731 -13.262 1.00 82.00 155 LYS A O 1
ATOM 1187 N N . ASP A 1 156 ? -1.284 24.247 -11.703 1.00 74.12 156 ASP A N 1
ATOM 1188 C CA . ASP A 1 156 ? -0.118 24.047 -10.825 1.00 74.12 156 ASP A CA 1
ATOM 1189 C C . ASP A 1 156 ? 0.006 22.576 -10.391 1.00 74.12 156 ASP A C 1
ATOM 1191 O O . ASP A 1 156 ? 1.083 21.978 -10.444 1.00 74.12 156 ASP A O 1
ATOM 1195 N N . GLU A 1 157 ? -1.132 21.970 -10.046 1.00 80.88 157 GLU A N 1
ATOM 1196 C CA . GLU A 1 157 ? -1.276 20.536 -9.813 1.00 80.88 157 GLU A CA 1
ATOM 1197 C C . GLU A 1 157 ? -1.956 19.881 -11.017 1.00 80.88 157 GLU A C 1
ATOM 1199 O O . GLU A 1 157 ? -3.175 19.955 -11.198 1.00 80.88 157 GLU A O 1
ATOM 1204 N N . VAL A 1 158 ? -1.150 19.243 -11.865 1.00 82.94 158 VAL A N 1
ATOM 1205 C CA . VAL A 1 158 ? -1.631 18.526 -13.050 1.00 82.94 158 VAL A CA 1
ATOM 1206 C C . VAL A 1 158 ? -2.195 17.166 -12.631 1.00 82.94 158 VAL A C 1
ATOM 1208 O O . VAL A 1 158 ? -1.446 16.353 -12.080 1.00 82.94 158 VAL A O 1
ATOM 1211 N N . PRO A 1 159 ? -3.470 16.855 -12.932 1.00 81.38 159 PRO A N 1
ATOM 1212 C CA . PRO A 1 159 ? -4.032 15.553 -12.600 1.00 81.38 159 PRO A CA 1
ATOM 1213 C C . PRO A 1 159 ? -3.294 14.414 -13.324 1.00 81.38 159 PRO A C 1
ATOM 1215 O O . PRO A 1 159 ? -3.059 14.513 -14.536 1.00 81.38 159 PRO A O 1
ATOM 1218 N N . PRO A 1 160 ? -2.959 13.302 -12.642 1.00 76.94 160 PRO A N 1
ATOM 1219 C CA . PRO A 1 160 ? -2.202 12.196 -13.235 1.00 76.94 160 PRO A CA 1
ATOM 1220 C C . PRO A 1 160 ? -2.841 11.633 -14.511 1.00 76.94 160 PRO A C 1
ATOM 1222 O O . PRO A 1 160 ? -2.145 11.324 -15.480 1.00 76.94 160 PRO A O 1
ATOM 1225 N N . ASN A 1 161 ? -4.173 11.567 -14.550 1.00 84.88 161 ASN A N 1
ATOM 1226 C CA . ASN A 1 161 ? -4.915 11.037 -15.694 1.00 84.88 161 ASN A CA 1
ATOM 1227 C C . ASN A 1 161 ? -4.893 11.981 -16.908 1.00 84.88 161 ASN A C 1
ATOM 1229 O O . ASN A 1 161 ? -4.937 11.515 -18.045 1.00 84.88 161 ASN A O 1
ATOM 1233 N N . ALA A 1 162 ? -4.739 13.293 -16.692 1.00 87.31 162 ALA A N 1
ATOM 1234 C CA . ALA A 1 162 ? -4.535 14.259 -17.773 1.00 87.31 162 ALA A CA 1
ATOM 1235 C C . ALA A 1 162 ? -3.151 14.081 -18.426 1.00 87.31 162 ALA A C 1
ATOM 1237 O O . ALA A 1 162 ? -3.038 14.095 -19.654 1.00 87.31 162 ALA A O 1
ATOM 1238 N N . SER A 1 163 ? -2.111 13.831 -17.620 1.00 85.38 163 SER A N 1
ATOM 1239 C CA . SER A 1 163 ? -0.768 13.484 -18.116 1.00 85.38 163 SER A CA 1
ATOM 1240 C C . SER A 1 163 ? -0.758 12.140 -18.855 1.00 85.38 163 SER A C 1
ATOM 1242 O O . SER A 1 163 ? -0.191 12.024 -19.943 1.00 85.38 163 SER A O 1
ATOM 1244 N N . ALA A 1 164 ? -1.455 11.132 -18.321 1.00 86.12 164 ALA A N 1
ATOM 1245 C CA . ALA A 1 164 ? -1.587 9.827 -18.965 1.00 86.12 164 ALA A CA 1
ATOM 1246 C C . ALA A 1 164 ? -2.293 9.917 -20.329 1.00 86.12 164 ALA A C 1
ATOM 1248 O O . ALA A 1 164 ? -1.825 9.317 -21.298 1.00 86.12 164 ALA A O 1
ATOM 1249 N N . LEU A 1 165 ? -3.369 10.706 -20.427 1.00 90.12 165 LEU A N 1
ATOM 1250 C CA . LEU A 1 165 ? -4.056 10.984 -21.689 1.00 90.12 165 LEU A CA 1
ATOM 1251 C C . LEU A 1 165 ? -3.113 11.638 -22.708 1.00 90.12 165 LEU A C 1
ATOM 1253 O O . LEU A 1 165 ? -3.037 11.192 -23.853 1.00 90.12 165 LEU A O 1
ATOM 1257 N N . LEU A 1 166 ? -2.342 12.643 -22.285 1.00 86.94 166 LEU A N 1
ATOM 1258 C CA . LEU A 1 166 ? -1.351 13.311 -23.131 1.00 86.94 166 LEU A CA 1
ATOM 1259 C C . LEU A 1 166 ? -0.280 12.341 -23.650 1.00 86.94 166 LEU A C 1
ATOM 1261 O O . LEU A 1 166 ? 0.038 12.347 -24.842 1.00 86.94 166 LEU A O 1
ATOM 1265 N N . ARG A 1 167 ? 0.258 11.485 -22.773 1.00 86.75 167 ARG A N 1
ATOM 1266 C CA . ARG A 1 167 ? 1.227 10.450 -23.152 1.00 86.75 167 ARG A CA 1
ATOM 1267 C C . ARG A 1 167 ? 0.635 9.477 -24.163 1.00 86.75 167 ARG A C 1
ATOM 1269 O O . ARG A 1 167 ? 1.321 9.123 -25.115 1.00 86.75 167 ARG A O 1
ATOM 1276 N N . ASN A 1 168 ? -0.604 9.039 -23.974 1.00 88.06 168 ASN A N 1
ATOM 1277 C CA . ASN A 1 168 ? -1.221 8.042 -24.844 1.00 88.06 168 ASN A CA 1
ATOM 1278 C C . ASN A 1 168 ? -1.578 8.636 -26.223 1.00 88.06 168 ASN A C 1
ATOM 1280 O O . ASN A 1 168 ? -1.341 7.991 -27.245 1.00 88.06 168 ASN A O 1
ATOM 1284 N N . LEU A 1 169 ? -2.021 9.899 -26.275 1.00 85.44 169 LEU A N 1
ATOM 1285 C CA . LEU A 1 169 ? -2.226 10.648 -27.524 1.00 85.44 169 LEU A CA 1
ATOM 1286 C C . LEU A 1 169 ? -0.929 10.826 -28.330 1.00 85.44 169 LEU A C 1
ATOM 1288 O O . LEU A 1 169 ? -0.935 10.709 -29.553 1.00 85.44 169 LEU A O 1
ATOM 1292 N N . CYS A 1 170 ? 0.184 11.105 -27.647 1.00 78.62 170 CYS A N 1
ATOM 1293 C CA . CYS A 1 170 ? 1.457 11.479 -28.274 1.00 78.62 170 CYS A CA 1
ATOM 1294 C C . CYS A 1 170 ? 2.548 10.393 -28.194 1.00 78.62 170 CYS A C 1
ATOM 1296 O O . CYS A 1 170 ? 3.720 10.676 -28.452 1.00 78.62 170 CYS A O 1
ATOM 1298 N N . GLY A 1 171 ? 2.201 9.180 -27.766 1.00 70.94 171 GLY A N 1
ATOM 1299 C CA . GLY A 1 171 ? 3.142 8.102 -27.465 1.00 70.94 171 GLY A CA 1
ATOM 1300 C C . GLY A 1 171 ? 3.571 7.293 -28.689 1.00 70.94 171 GLY A C 1
ATOM 1301 O O . GLY A 1 171 ? 2.998 7.398 -29.771 1.00 70.94 171 GLY A O 1
ATOM 1302 N N . SER A 1 172 ? 4.553 6.405 -28.499 1.00 61.28 172 SER A N 1
ATOM 1303 C CA .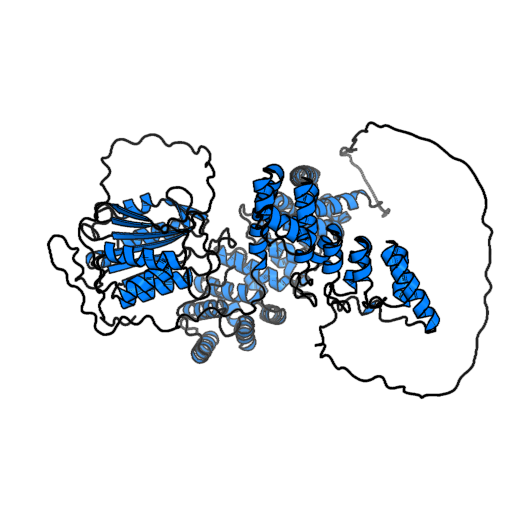 SER A 1 172 ? 5.151 5.599 -29.578 1.00 61.28 172 SER A CA 1
ATOM 1304 C C . SER A 1 172 ? 4.209 4.647 -30.307 1.00 61.28 172 SER A C 1
ATOM 1306 O O . SER A 1 172 ? 4.562 4.144 -31.372 1.00 61.28 172 SER A O 1
ATOM 1308 N N . SER A 1 173 ? 3.033 4.402 -29.739 1.00 58.97 173 SER A N 1
ATOM 1309 C CA . SER A 1 173 ? 1.985 3.575 -30.331 1.00 58.97 173 SER A CA 1
ATOM 1310 C C . SER A 1 173 ? 1.191 4.303 -31.425 1.00 58.97 173 SER A C 1
ATOM 1312 O O . SER A 1 173 ? 0.520 3.633 -32.200 1.00 58.97 173 SER A O 1
ATOM 1314 N N . ASN A 1 174 ? 1.304 5.637 -31.533 1.00 62.59 174 ASN A N 1
ATOM 1315 C CA . ASN A 1 174 ? 0.514 6.482 -32.441 1.00 62.59 174 ASN A CA 1
ATOM 1316 C C . ASN A 1 174 ? 1.413 7.363 -33.346 1.00 62.59 174 ASN A C 1
ATOM 1318 O O . ASN A 1 174 ? 1.443 8.588 -33.212 1.00 62.59 174 ASN A O 1
ATOM 1322 N N . PRO A 1 175 ? 2.166 6.773 -34.298 1.00 56.44 175 PRO A N 1
ATOM 1323 C CA . PRO A 1 175 ? 3.247 7.455 -35.026 1.00 56.44 175 PRO A CA 1
ATOM 1324 C C . PRO A 1 175 ? 2.794 8.484 -36.084 1.00 56.44 175 PRO A C 1
ATOM 1326 O O . PRO A 1 175 ? 3.635 9.061 -36.777 1.00 56.44 175 PRO A O 1
ATOM 1329 N N . HIS A 1 176 ? 1.487 8.708 -36.256 1.00 61.44 176 HIS A N 1
ATOM 1330 C CA . HIS A 1 176 ? 0.921 9.455 -37.387 1.00 61.44 176 HIS A CA 1
ATOM 1331 C C . HIS A 1 176 ? 0.168 10.741 -37.016 1.00 61.44 176 HIS A C 1
ATOM 1333 O O . HIS A 1 176 ? -0.434 11.361 -37.900 1.00 61.44 176 HIS A O 1
ATOM 1339 N N . LEU A 1 177 ? 0.217 11.191 -35.755 1.00 70.62 177 LEU A N 1
ATOM 1340 C CA . LEU A 1 177 ? -0.439 12.443 -35.370 1.00 70.62 177 LEU A CA 1
ATOM 1341 C C . LEU A 1 177 ? 0.111 13.619 -36.190 1.00 70.62 177 LEU A C 1
ATOM 1343 O O . LEU A 1 177 ? 1.317 13.850 -36.278 1.00 70.62 177 LEU A O 1
ATOM 1347 N N . ARG A 1 178 ? -0.777 14.383 -36.832 1.00 71.06 178 ARG A N 1
ATOM 1348 C CA . ARG A 1 178 ? -0.352 15.507 -37.673 1.00 71.06 178 ARG A CA 1
ATOM 1349 C C . ARG A 1 178 ? 0.212 16.628 -36.800 1.00 71.06 178 ARG A C 1
ATOM 1351 O O . ARG A 1 178 ? -0.426 17.072 -35.852 1.00 71.06 178 ARG A O 1
ATOM 1358 N N . LEU A 1 179 ? 1.350 17.191 -37.207 1.00 72.69 179 LEU A N 1
ATOM 1359 C CA . LEU A 1 179 ? 1.956 18.379 -36.582 1.00 72.69 179 LEU A CA 1
ATOM 1360 C C . LEU A 1 179 ? 0.998 19.563 -36.408 1.00 72.69 179 LEU A C 1
ATOM 1362 O O . LEU A 1 179 ? 1.167 20.348 -35.482 1.00 72.69 179 LEU A O 1
ATOM 1366 N N . SER A 1 180 ? 0.010 19.702 -37.294 1.00 72.44 180 SER A N 1
ATOM 1367 C CA . SER A 1 180 ? -1.024 20.735 -37.195 1.00 72.44 180 SER A CA 1
ATOM 1368 C C . SER A 1 180 ? -1.846 20.627 -35.909 1.00 72.44 180 SER A C 1
ATOM 1370 O O . SER A 1 180 ? -2.256 21.650 -35.379 1.00 72.44 180 SER A O 1
ATOM 1372 N N . ILE A 1 181 ? -2.049 19.407 -35.403 1.00 73.00 181 ILE A N 1
ATOM 1373 C CA . ILE A 1 181 ? -2.781 19.121 -34.166 1.00 73.00 181 ILE A CA 1
ATOM 1374 C C . ILE A 1 181 ? -1.882 19.356 -32.939 1.00 73.00 181 ILE A C 1
ATOM 1376 O O . ILE A 1 181 ? -2.344 19.849 -31.921 1.00 73.00 181 ILE A O 1
ATOM 1380 N N . LEU A 1 182 ? -0.584 19.055 -33.051 1.00 75.94 182 LEU A N 1
ATOM 1381 C CA . LEU A 1 182 ? 0.371 19.114 -31.936 1.00 75.94 182 LEU A CA 1
ATOM 1382 C C . LEU A 1 182 ? 0.921 20.517 -31.644 1.00 75.94 182 LEU A C 1
ATOM 1384 O O . LEU A 1 182 ? 1.275 20.812 -30.505 1.00 75.94 182 LEU A O 1
ATOM 1388 N N . ARG A 1 183 ? 1.025 21.386 -32.660 1.00 77.88 183 ARG A N 1
ATOM 1389 C CA . ARG A 1 183 ? 1.617 22.733 -32.529 1.00 77.88 183 ARG A CA 1
ATOM 1390 C C . ARG A 1 183 ? 1.030 23.576 -31.384 1.00 77.88 183 ARG A C 1
ATOM 1392 O O . ARG A 1 183 ? 1.833 24.151 -30.652 1.00 77.88 183 ARG A O 1
ATOM 1399 N N . PRO A 1 184 ? -0.301 23.641 -31.183 1.00 77.88 184 PRO A N 1
ATOM 1400 C CA . PRO A 1 184 ? -0.896 24.392 -30.074 1.00 77.88 184 PRO A CA 1
ATOM 1401 C C . PRO A 1 184 ? -0.496 23.885 -28.681 1.00 77.88 184 PRO A C 1
ATOM 1403 O O . PRO A 1 184 ? -0.564 24.640 -27.719 1.00 77.88 184 PRO A O 1
ATOM 1406 N N . CYS A 1 185 ? -0.067 22.626 -28.567 1.00 78.62 185 CYS A N 1
ATOM 1407 C CA . CYS A 1 185 ? 0.218 21.968 -27.291 1.00 78.62 185 CYS A CA 1
ATOM 1408 C C . CYS A 1 185 ? 1.695 22.025 -26.885 1.00 78.62 185 CYS A C 1
ATOM 1410 O O . CYS A 1 185 ? 2.029 21.729 -25.739 1.00 78.62 185 CYS A O 1
ATOM 1412 N N . LEU A 1 186 ? 2.587 22.389 -27.812 1.00 81.81 186 LEU A N 1
ATOM 1413 C CA . LEU A 1 186 ? 4.032 22.420 -27.570 1.00 81.81 186 LEU A CA 1
ATOM 1414 C C . LEU A 1 186 ? 4.447 23.351 -26.420 1.00 81.81 186 LEU A C 1
ATOM 1416 O O . LEU A 1 186 ? 5.271 22.909 -25.623 1.00 81.81 186 LEU A O 1
ATOM 1420 N N . PRO A 1 187 ? 3.899 24.575 -26.267 1.00 84.69 187 PRO A N 1
ATOM 1421 C CA . PRO A 1 187 ? 4.277 25.443 -25.150 1.00 84.69 187 PRO A CA 1
ATOM 1422 C C . PRO A 1 187 ? 3.970 24.808 -23.789 1.00 84.69 187 PRO A C 1
ATOM 1424 O O . PRO A 1 187 ? 4.821 24.800 -22.903 1.00 84.69 187 PRO A O 1
ATOM 1427 N N . THR A 1 188 ? 2.787 24.203 -23.649 1.00 84.81 188 THR A N 1
ATOM 1428 C CA . THR A 1 188 ? 2.391 23.489 -22.430 1.00 84.81 188 THR A CA 1
ATOM 1429 C C . THR A 1 188 ? 3.289 22.278 -22.189 1.00 84.81 188 THR A C 1
ATOM 1431 O O . THR A 1 188 ? 3.799 22.116 -21.090 1.00 84.81 188 THR A O 1
ATOM 1434 N N . LEU A 1 189 ? 3.571 21.469 -23.217 1.00 83.62 189 LEU A N 1
ATOM 1435 C CA . LEU A 1 189 ? 4.488 20.326 -23.110 1.00 83.62 189 LEU A CA 1
ATOM 1436 C C . LEU A 1 189 ? 5.897 20.725 -22.659 1.00 83.62 189 LEU A C 1
ATOM 1438 O O . LEU A 1 189 ? 6.504 20.009 -21.868 1.00 83.62 189 LEU A O 1
ATOM 1442 N N . ILE A 1 190 ? 6.414 21.848 -23.161 1.00 85.50 190 ILE A N 1
ATOM 1443 C CA . ILE A 1 190 ? 7.721 22.385 -22.767 1.00 85.50 190 ILE A CA 1
ATOM 1444 C C . ILE A 1 190 ? 7.700 22.790 -21.293 1.00 85.50 190 ILE A C 1
ATOM 1446 O O . ILE A 1 190 ? 8.590 22.394 -20.546 1.00 85.50 190 ILE A O 1
ATOM 1450 N N . HIS A 1 191 ? 6.657 23.503 -20.865 1.00 85.88 191 HIS A N 1
ATOM 1451 C CA . HIS A 1 191 ? 6.495 23.914 -19.473 1.00 85.88 191 HIS A CA 1
ATOM 1452 C C . HIS A 1 191 ? 6.395 22.717 -18.509 1.00 85.88 191 HIS A C 1
ATOM 1454 O O . HIS A 1 191 ? 6.963 22.742 -17.420 1.00 85.88 191 HIS A O 1
ATOM 1460 N N . LEU A 1 192 ? 5.738 21.629 -18.929 1.00 87.62 192 LEU A N 1
ATOM 1461 C CA . LEU A 1 192 ? 5.562 20.424 -18.113 1.00 87.62 192 LEU A CA 1
ATOM 1462 C C . LEU A 1 192 ? 6.862 19.667 -17.804 1.00 87.62 192 LEU A C 1
ATOM 1464 O O . LEU A 1 192 ? 6.897 18.908 -16.838 1.00 87.62 192 LEU A O 1
ATOM 1468 N N . ILE A 1 193 ? 7.943 19.870 -18.566 1.00 87.69 193 ILE A N 1
ATOM 1469 C CA . ILE A 1 193 ? 9.251 19.255 -18.264 1.00 87.69 193 ILE A CA 1
ATOM 1470 C C . ILE A 1 193 ? 9.747 19.692 -16.882 1.00 87.69 193 ILE A C 1
ATOM 1472 O O . ILE A 1 193 ? 10.348 18.895 -16.158 1.00 87.69 193 ILE A O 1
ATOM 1476 N N . SER A 1 194 ? 9.454 20.940 -16.520 1.00 84.94 194 SER A N 1
ATOM 1477 C CA . SER A 1 194 ? 9.844 21.586 -15.268 1.00 84.94 194 SER A CA 1
ATOM 1478 C C . SER A 1 194 ? 8.817 21.386 -14.147 1.00 84.94 194 SER A C 1
ATOM 1480 O O . SER A 1 194 ? 8.949 21.997 -13.090 1.00 84.94 194 SER A O 1
ATOM 1482 N N . ASN A 1 195 ? 7.785 20.557 -14.354 1.00 85.94 195 ASN A N 1
ATOM 1483 C CA . ASN A 1 195 ? 6.740 20.329 -13.359 1.00 85.94 195 ASN A CA 1
ATOM 1484 C C . ASN A 1 195 ? 7.292 19.615 -12.107 1.00 85.94 195 ASN A C 1
ATOM 1486 O O . ASN A 1 195 ? 8.130 18.716 -12.208 1.00 85.94 195 ASN A O 1
ATOM 1490 N N . ASN A 1 196 ? 6.781 19.990 -10.928 1.00 81.62 196 ASN A N 1
ATOM 1491 C CA . ASN A 1 196 ? 7.183 19.413 -9.638 1.00 81.62 196 ASN A CA 1
ATOM 1492 C C . ASN A 1 196 ? 6.849 17.915 -9.522 1.00 81.62 196 ASN A C 1
ATOM 1494 O O . ASN A 1 196 ? 7.514 17.185 -8.786 1.00 81.62 196 ASN A O 1
ATOM 1498 N N . SER A 1 197 ? 5.830 17.444 -10.245 1.00 83.19 197 SER A N 1
ATOM 1499 C CA . SER A 1 197 ? 5.485 16.029 -10.303 1.00 83.19 197 SER A CA 1
ATOM 1500 C C . SER A 1 197 ? 6.440 15.275 -11.228 1.00 83.19 19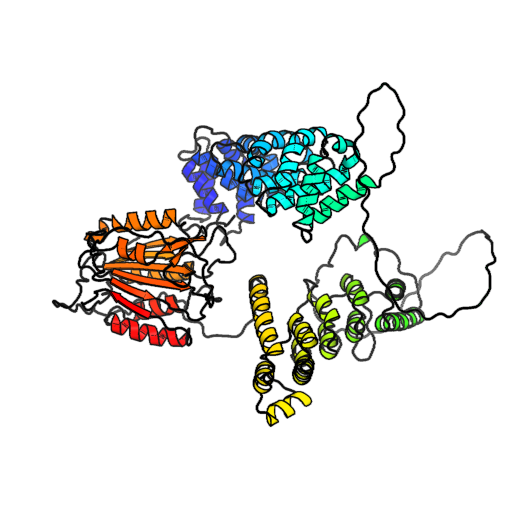7 SER A C 1
ATOM 1502 O O . SER A 1 197 ? 6.471 15.484 -12.444 1.00 83.19 197 SER A O 1
ATOM 1504 N N . VAL A 1 198 ? 7.199 14.340 -10.647 1.00 84.31 198 VAL A N 1
ATOM 1505 C CA . VAL A 1 198 ? 8.164 13.496 -11.369 1.00 84.31 198 VAL A CA 1
ATOM 1506 C C . VAL A 1 198 ? 7.485 12.728 -12.506 1.00 84.31 198 VAL A C 1
ATOM 1508 O O . VAL A 1 198 ? 8.030 12.684 -13.606 1.00 84.31 198 VAL A O 1
ATOM 1511 N N . SER A 1 199 ? 6.284 12.184 -12.279 1.00 82.19 199 SER A N 1
ATOM 1512 C CA . SER A 1 199 ? 5.546 11.417 -13.291 1.00 82.19 199 SER A CA 1
ATOM 1513 C C . SER A 1 199 ? 5.121 12.282 -14.480 1.00 82.19 199 SER A C 1
ATOM 1515 O O . SER A 1 199 ? 5.328 11.889 -15.625 1.00 82.19 199 SER A O 1
ATOM 1517 N N . VAL A 1 200 ? 4.607 13.486 -14.219 1.00 84.06 200 VAL A N 1
ATOM 1518 C CA . VAL A 1 200 ? 4.177 14.439 -15.256 1.00 84.06 200 VAL A CA 1
ATOM 1519 C C . VAL A 1 200 ? 5.377 14.940 -16.064 1.00 84.06 200 VAL A C 1
ATOM 1521 O O . VAL A 1 200 ? 5.341 14.973 -17.293 1.00 84.06 200 VAL A O 1
ATOM 1524 N N . SER A 1 201 ? 6.477 15.258 -15.378 1.00 87.25 201 SER A N 1
ATOM 1525 C CA . SER A 1 201 ? 7.747 15.652 -15.995 1.00 87.25 201 SER A CA 1
ATOM 1526 C C . SER A 1 201 ? 8.344 14.526 -16.860 1.00 87.25 201 SER A C 1
ATOM 1528 O O . SER A 1 201 ? 8.816 14.781 -17.973 1.00 87.25 201 SER A O 1
ATOM 1530 N N . ASP A 1 202 ? 8.276 13.266 -16.406 1.00 87.06 202 ASP A N 1
ATOM 1531 C CA . ASP A 1 202 ? 8.721 12.093 -17.177 1.00 87.06 202 ASP A CA 1
ATOM 1532 C C . ASP A 1 202 ? 7.867 11.864 -18.428 1.00 87.06 202 ASP A C 1
ATOM 1534 O O . ASP A 1 202 ? 8.413 11.629 -19.513 1.00 87.06 202 ASP A O 1
ATOM 1538 N N . ASP A 1 203 ? 6.543 11.944 -18.293 1.00 85.94 203 ASP A N 1
ATOM 1539 C CA . ASP A 1 203 ? 5.601 11.820 -19.404 1.00 85.94 203 ASP A CA 1
ATOM 1540 C C . ASP A 1 203 ? 5.864 12.899 -20.463 1.00 85.94 203 ASP A C 1
ATOM 1542 O O . ASP A 1 203 ? 6.025 12.576 -21.644 1.00 85.94 203 ASP A O 1
ATOM 1546 N N . ALA A 1 204 ? 6.007 14.163 -20.047 1.00 87.00 204 ALA A N 1
ATOM 1547 C CA . ALA A 1 204 ? 6.320 15.281 -20.934 1.00 87.00 204 ALA A CA 1
ATOM 1548 C C . ALA A 1 204 ? 7.655 15.080 -21.673 1.00 87.00 204 ALA A C 1
ATOM 1550 O O . ALA A 1 204 ? 7.725 15.249 -22.895 1.00 87.00 204 ALA A O 1
ATOM 1551 N N . CYS A 1 205 ? 8.705 14.642 -20.966 1.00 87.88 205 CYS A N 1
ATOM 1552 C CA . CYS A 1 205 ? 10.006 14.341 -21.568 1.00 87.88 205 CYS A CA 1
ATOM 1553 C C . CYS A 1 205 ? 9.922 13.232 -22.623 1.00 87.88 205 CYS A C 1
ATOM 1555 O O . CYS A 1 205 ? 10.491 13.357 -23.711 1.00 87.88 205 CYS A O 1
ATOM 1557 N N . ASN A 1 206 ? 9.213 12.143 -22.318 1.00 87.75 206 ASN A N 1
ATOM 1558 C CA . ASN A 1 206 ? 9.070 11.008 -23.225 1.00 87.75 206 ASN A CA 1
ATOM 1559 C C . ASN A 1 206 ? 8.250 11.374 -24.469 1.00 87.75 206 ASN A C 1
ATOM 1561 O O . ASN A 1 206 ? 8.642 11.010 -25.583 1.00 87.75 206 ASN A O 1
ATOM 1565 N N . VAL A 1 207 ? 7.167 12.137 -24.292 1.00 86.06 207 VAL A N 1
ATOM 1566 C CA . VAL A 1 207 ? 6.357 12.681 -25.389 1.00 86.06 207 VAL A CA 1
ATOM 1567 C C . VAL A 1 207 ? 7.213 13.564 -26.290 1.00 86.06 207 VAL A C 1
ATOM 1569 O O . VAL A 1 207 ? 7.299 13.312 -27.491 1.00 86.06 207 VAL A O 1
ATOM 1572 N N . LEU A 1 208 ? 7.929 14.543 -25.736 1.00 85.12 208 LEU A N 1
ATOM 1573 C CA . LEU A 1 208 ? 8.791 15.423 -26.528 1.00 85.12 208 LEU A CA 1
ATOM 1574 C C . LEU A 1 208 ? 9.907 14.655 -27.240 1.00 85.12 208 LEU A C 1
ATOM 1576 O O . LEU A 1 208 ? 10.179 14.916 -28.412 1.00 85.12 208 LEU A O 1
ATOM 1580 N N . ALA A 1 209 ? 10.515 13.665 -26.585 1.00 86.19 209 ALA A N 1
ATOM 1581 C CA . ALA A 1 209 ? 11.535 12.824 -27.203 1.00 86.19 209 ALA A CA 1
ATOM 1582 C C . ALA A 1 209 ? 10.970 12.048 -28.400 1.00 86.19 209 ALA A C 1
ATOM 1584 O O . ALA A 1 209 ? 11.638 11.905 -29.424 1.00 86.19 209 ALA A O 1
ATOM 1585 N N . HIS A 1 210 ? 9.742 11.541 -28.287 1.00 84.06 210 HIS A N 1
ATOM 1586 C CA . HIS A 1 210 ? 9.053 10.864 -29.377 1.00 84.06 210 HIS A CA 1
ATOM 1587 C C . HIS A 1 210 ? 8.720 11.824 -30.529 1.00 84.06 210 HIS A C 1
ATOM 1589 O O . HIS A 1 210 ? 9.091 11.562 -31.675 1.00 84.06 210 HIS A O 1
ATOM 1595 N N . LEU A 1 211 ? 8.126 12.979 -30.220 1.00 81.25 211 LEU A N 1
ATOM 1596 C CA . LEU A 1 211 ? 7.776 13.997 -31.209 1.00 81.25 211 LEU A CA 1
ATOM 1597 C C . LEU A 1 211 ? 9.007 14.518 -31.961 1.00 81.25 211 LEU A C 1
ATOM 1599 O O . LEU A 1 211 ? 8.963 14.657 -33.182 1.00 81.25 211 LEU A O 1
ATOM 1603 N N . ILE A 1 212 ? 10.132 14.743 -31.275 1.00 82.88 212 ILE A N 1
ATOM 1604 C CA . ILE A 1 212 ? 11.395 15.161 -31.904 1.00 82.88 212 ILE A CA 1
ATOM 1605 C C . ILE A 1 212 ? 11.925 14.084 -32.858 1.00 82.88 212 ILE A C 1
ATOM 1607 O O . ILE A 1 212 ? 12.418 14.426 -33.933 1.00 82.88 212 ILE A O 1
ATOM 1611 N N . ARG A 1 213 ? 11.798 12.794 -32.518 1.00 82.31 213 ARG A N 1
ATOM 1612 C CA . ARG A 1 213 ? 12.221 11.694 -33.403 1.00 82.31 213 ARG A CA 1
ATOM 1613 C C . ARG A 1 213 ? 11.382 11.616 -34.679 1.00 82.31 213 ARG A C 1
ATOM 1615 O O . ARG A 1 213 ? 11.946 11.368 -35.739 1.00 82.31 213 ARG A O 1
ATOM 1622 N N . ILE A 1 214 ? 10.068 11.843 -34.596 1.00 78.62 214 ILE A N 1
ATOM 1623 C CA . ILE A 1 214 ? 9.163 11.747 -35.758 1.00 78.62 214 ILE A CA 1
ATOM 1624 C C . ILE A 1 214 ? 9.147 13.035 -36.593 1.00 78.62 214 ILE A C 1
ATOM 1626 O O . ILE A 1 214 ? 9.156 12.994 -37.823 1.00 78.62 214 ILE A O 1
ATOM 1630 N N . HIS A 1 215 ? 9.114 14.197 -35.945 1.00 76.50 215 HIS A N 1
ATOM 1631 C CA . HIS A 1 215 ? 8.846 15.487 -36.585 1.00 76.50 215 HIS A CA 1
ATOM 1632 C C . HIS A 1 215 ? 10.011 16.479 -36.500 1.00 76.50 215 HIS A C 1
ATOM 1634 O O . HIS A 1 215 ? 9.829 17.668 -36.776 1.00 76.50 215 HIS A O 1
ATOM 1640 N N . GLY A 1 216 ? 11.207 16.015 -36.130 1.00 70.12 216 GLY A N 1
ATOM 1641 C CA . GLY A 1 216 ? 12.357 16.841 -35.760 1.00 70.12 216 GLY A CA 1
ATOM 1642 C C . GLY A 1 216 ? 12.601 18.065 -36.644 1.00 70.12 216 GLY A C 1
ATOM 1643 O O . GLY A 1 216 ? 12.706 19.166 -36.109 1.00 70.12 216 GLY A O 1
ATOM 1644 N N . SER A 1 217 ? 12.628 17.927 -37.974 1.00 67.38 217 SER A N 1
ATOM 1645 C CA . SER A 1 217 ? 12.872 19.046 -38.907 1.00 67.38 217 SER A CA 1
ATOM 1646 C C . SER A 1 217 ? 11.776 20.122 -38.898 1.00 67.38 217 SER A C 1
ATOM 1648 O O . SER A 1 217 ? 12.064 21.302 -39.092 1.00 67.38 217 SER A O 1
ATOM 1650 N N . ARG A 1 218 ? 10.526 19.739 -38.614 1.00 69.88 218 ARG A N 1
ATOM 1651 C CA . ARG A 1 218 ? 9.341 20.614 -38.628 1.00 69.88 218 ARG A CA 1
ATOM 1652 C C . ARG A 1 218 ? 8.992 21.204 -37.255 1.00 69.88 218 ARG A C 1
ATOM 1654 O O . ARG A 1 218 ? 8.215 22.153 -37.200 1.00 69.88 218 ARG A O 1
ATOM 1661 N N . LEU A 1 219 ? 9.559 20.653 -36.175 1.00 73.19 219 LEU A N 1
ATOM 1662 C CA . LEU A 1 219 ? 9.424 21.144 -34.793 1.00 73.19 219 LEU A CA 1
ATOM 1663 C C . LEU A 1 219 ? 10.492 22.176 -34.398 1.00 73.19 219 LEU A C 1
ATOM 1665 O O . LEU A 1 219 ? 10.307 22.878 -33.413 1.00 73.19 219 LEU A O 1
ATOM 1669 N N . SER A 1 220 ? 11.599 22.290 -35.148 1.00 65.31 220 SER A N 1
ATOM 1670 C CA . SER A 1 220 ? 12.710 23.224 -34.848 1.00 65.31 220 SER A CA 1
ATOM 1671 C C . SER A 1 220 ? 12.280 24.659 -34.570 1.00 65.31 220 SER A C 1
ATOM 1673 O O . SER A 1 220 ? 12.771 25.210 -33.597 1.00 65.31 220 SER A O 1
ATOM 1675 N N . PRO A 1 221 ? 11.391 25.265 -35.379 1.00 63.03 221 PRO A N 1
ATOM 1676 C CA . PRO A 1 221 ? 11.001 26.659 -35.172 1.00 63.03 221 PRO A CA 1
ATOM 1677 C C . PRO A 1 221 ? 10.247 26.897 -33.857 1.00 63.03 221 PRO A C 1
ATOM 1679 O O . PRO A 1 221 ? 10.154 28.031 -33.411 1.00 63.03 221 PRO A O 1
ATOM 1682 N N . SER A 1 222 ? 9.689 25.840 -33.258 1.00 67.62 222 SER A N 1
ATOM 1683 C CA . SER A 1 222 ? 8.924 25.894 -32.008 1.00 67.62 222 SER A CA 1
ATOM 1684 C C . SER A 1 222 ? 9.754 25.534 -30.770 1.00 67.62 222 SER A C 1
ATOM 1686 O O . SER A 1 222 ? 9.233 25.612 -29.664 1.00 67.62 222 SER A O 1
ATOM 1688 N N . LEU A 1 223 ? 11.015 25.117 -30.944 1.00 76.69 223 LEU A N 1
ATOM 1689 C CA . LEU A 1 223 ? 11.964 24.830 -29.865 1.00 76.69 223 LEU A CA 1
ATOM 1690 C C . LEU A 1 223 ? 13.044 25.916 -29.885 1.00 76.69 223 LEU A C 1
ATOM 1692 O O . LEU A 1 223 ? 13.968 25.862 -30.699 1.00 76.69 223 LEU A O 1
ATOM 1696 N N . ASP A 1 224 ? 12.896 26.923 -29.032 1.00 76.31 224 ASP A N 1
ATOM 1697 C CA . ASP A 1 224 ? 13.790 28.077 -28.970 1.00 76.31 224 ASP A CA 1
ATOM 1698 C C . ASP A 1 224 ? 15.031 27.824 -28.089 1.00 76.31 224 ASP A C 1
ATOM 1700 O O . ASP A 1 224 ? 15.221 26.756 -27.499 1.00 76.31 224 ASP A O 1
ATOM 1704 N N . SER A 1 225 ? 15.920 28.818 -27.999 1.00 73.44 225 SER A N 1
ATOM 1705 C CA . SER A 1 225 ? 17.104 28.746 -27.133 1.00 73.44 225 SER A CA 1
ATOM 1706 C C . SER A 1 225 ? 16.757 28.644 -25.644 1.00 73.44 225 SER A C 1
ATOM 1708 O O . SER A 1 225 ? 17.570 28.120 -24.877 1.00 73.44 225 SER A O 1
ATOM 1710 N N . SER A 1 226 ? 15.572 29.109 -25.234 1.00 76.00 226 SER A N 1
ATOM 1711 C CA . SER A 1 226 ? 15.091 29.007 -23.854 1.00 76.00 226 SER A CA 1
ATOM 1712 C C . SER A 1 226 ? 14.859 27.548 -23.475 1.00 76.00 226 SER A C 1
ATOM 1714 O O . SER A 1 226 ? 15.441 27.077 -22.498 1.00 76.00 226 SER A O 1
ATOM 1716 N N . PHE A 1 227 ? 14.137 26.796 -24.314 1.00 83.81 227 PHE A N 1
ATOM 1717 C CA . PHE A 1 227 ? 13.910 25.362 -24.126 1.00 83.81 227 PHE A CA 1
ATOM 1718 C C . PHE A 1 227 ? 15.222 24.585 -23.951 1.00 83.81 227 PHE A C 1
ATOM 1720 O O . PHE A 1 227 ? 15.367 23.810 -23.008 1.00 83.81 227 PHE A O 1
ATOM 1727 N N . PHE A 1 228 ? 16.204 24.795 -24.837 1.00 81.94 228 PHE A N 1
ATOM 1728 C CA . PHE A 1 228 ? 17.474 24.062 -24.759 1.00 81.94 228 PHE A CA 1
ATOM 1729 C C . PHE A 1 228 ? 18.273 24.399 -23.496 1.00 81.94 228 PHE A C 1
ATOM 1731 O O . PHE A 1 228 ? 18.924 23.515 -22.938 1.00 81.94 228 PHE A O 1
ATOM 1738 N N . THR A 1 229 ? 18.215 25.651 -23.040 1.00 80.25 229 THR A N 1
ATOM 1739 C CA . THR A 1 229 ? 18.902 26.105 -21.823 1.00 80.25 229 THR A CA 1
ATOM 1740 C C . THR A 1 229 ? 18.252 25.508 -20.577 1.00 80.25 229 THR A C 1
ATOM 1742 O O . THR A 1 229 ? 18.938 24.924 -19.737 1.00 80.25 229 THR A O 1
ATOM 1745 N N . GLU A 1 230 ? 16.926 25.595 -20.485 1.00 81.12 230 GLU A N 1
ATOM 1746 C CA . GLU A 1 230 ? 16.142 25.045 -19.380 1.00 81.12 230 GLU A CA 1
ATOM 1747 C C . GLU A 1 230 ? 16.299 23.523 -19.295 1.00 81.12 230 GLU A C 1
ATOM 1749 O O . GLU A 1 230 ? 16.674 22.990 -18.248 1.00 81.12 230 GLU A O 1
ATOM 1754 N N . PHE A 1 231 ? 16.156 22.824 -20.423 1.00 85.62 231 PHE A N 1
ATOM 1755 C CA . PHE A 1 231 ? 16.350 21.380 -20.487 1.00 85.62 231 PHE A CA 1
ATOM 1756 C C . PHE A 1 231 ? 17.777 20.960 -20.105 1.00 85.62 231 PHE A C 1
ATOM 1758 O O . PHE A 1 231 ? 17.960 19.972 -19.391 1.00 85.62 231 PHE A O 1
ATOM 1765 N N . HIS A 1 232 ? 18.803 21.702 -20.538 1.00 82.94 232 HIS A N 1
ATOM 1766 C CA . HIS A 1 232 ? 20.189 21.408 -20.168 1.00 82.94 232 HIS A CA 1
ATOM 1767 C C . HIS A 1 232 ? 20.411 21.511 -18.653 1.00 82.94 232 HIS A C 1
ATOM 1769 O O . HIS A 1 232 ? 21.023 20.618 -18.061 1.00 82.94 232 HIS A O 1
ATOM 1775 N N . ASN A 1 233 ? 19.881 22.562 -18.023 1.00 82.56 233 ASN A N 1
ATOM 1776 C CA . ASN A 1 233 ? 19.966 22.752 -16.578 1.00 82.56 233 ASN A CA 1
ATOM 1777 C C . ASN A 1 233 ? 19.244 21.627 -15.825 1.00 82.56 233 ASN A C 1
ATOM 1779 O O . ASN A 1 233 ? 19.817 21.031 -14.913 1.00 82.56 233 ASN A O 1
ATOM 1783 N N . LEU A 1 234 ? 18.029 21.275 -16.251 1.00 84.12 234 LEU A N 1
ATOM 1784 C CA . LEU A 1 234 ? 17.248 20.206 -15.629 1.00 84.12 234 LEU A CA 1
ATOM 1785 C C . LEU A 1 234 ? 17.904 18.830 -15.788 1.00 84.12 234 LEU A C 1
ATOM 1787 O O . LEU A 1 234 ? 17.979 18.082 -14.816 1.00 84.12 234 LEU A O 1
ATOM 1791 N N . HIS A 1 235 ? 18.441 18.508 -16.967 1.00 84.81 235 HIS A N 1
ATOM 1792 C CA . HIS A 1 235 ? 19.156 17.250 -17.200 1.00 84.81 235 HIS A CA 1
ATOM 1793 C C . HIS A 1 235 ? 20.442 17.158 -16.366 1.00 84.81 235 HIS A C 1
ATOM 1795 O O . HIS A 1 235 ? 20.762 16.090 -15.853 1.00 84.81 235 HIS A O 1
ATOM 1801 N N . LYS A 1 236 ? 21.156 18.276 -16.166 1.00 82.75 236 LYS A N 1
ATOM 1802 C CA . LYS A 1 236 ? 22.336 18.324 -15.289 1.00 82.75 236 LYS A CA 1
ATOM 1803 C C . LYS A 1 236 ? 21.979 18.090 -13.819 1.00 82.75 236 LYS A C 1
ATOM 1805 O O . LYS A 1 236 ? 22.746 17.443 -13.115 1.00 82.75 236 LYS A O 1
ATOM 1810 N N . MET A 1 237 ? 20.836 18.605 -13.364 1.00 80.19 237 MET A N 1
ATOM 1811 C CA . MET A 1 237 ? 20.333 18.351 -12.009 1.00 80.19 237 MET A CA 1
ATOM 1812 C C . MET A 1 237 ? 19.783 16.926 -11.833 1.00 80.19 237 MET A C 1
ATOM 1814 O O . MET A 1 237 ? 19.683 16.457 -10.706 1.00 80.19 237 MET A O 1
ATOM 1818 N N . ASN A 1 238 ? 19.458 16.231 -12.929 1.00 80.88 238 ASN A N 1
ATOM 1819 C CA . ASN A 1 238 ? 18.825 14.910 -12.921 1.00 80.88 238 ASN A CA 1
ATOM 1820 C C . ASN A 1 238 ? 19.536 13.903 -13.861 1.00 80.88 238 ASN A C 1
ATOM 1822 O O . ASN A 1 238 ? 18.902 13.383 -14.784 1.00 80.88 238 ASN A O 1
ATOM 1826 N N . PRO A 1 239 ? 20.837 13.606 -13.661 1.00 73.75 239 PRO A N 1
ATOM 1827 C CA . PRO A 1 239 ? 21.631 12.812 -14.607 1.00 73.75 239 PRO A CA 1
ATOM 1828 C C . PRO A 1 239 ? 21.179 11.347 -14.734 1.00 73.75 239 PRO A C 1
ATOM 1830 O O . PRO A 1 239 ? 21.368 10.743 -15.789 1.00 73.75 239 PRO A O 1
ATOM 1833 N N . ASP A 1 240 ? 20.542 10.792 -13.700 1.00 80.69 240 ASP A N 1
ATOM 1834 C CA . ASP A 1 240 ? 20.098 9.391 -13.661 1.00 80.69 240 ASP A CA 1
ATOM 1835 C C . ASP A 1 240 ? 18.659 9.184 -14.185 1.00 80.69 240 ASP A C 1
ATOM 1837 O O . ASP A 1 240 ? 18.189 8.048 -14.318 1.00 80.69 240 ASP A O 1
ATOM 1841 N N . ARG A 1 241 ? 17.926 10.265 -14.510 1.00 85.25 241 ARG A N 1
ATOM 1842 C CA . ARG A 1 241 ? 16.545 10.166 -15.019 1.00 85.25 241 ARG A CA 1
ATOM 1843 C C . ARG A 1 241 ? 16.533 9.755 -16.493 1.00 85.25 241 ARG A C 1
ATOM 1845 O O . ARG A 1 241 ? 16.769 10.564 -17.390 1.00 85.25 241 ARG A O 1
ATOM 1852 N N . LYS A 1 242 ? 16.156 8.497 -16.749 1.00 86.50 242 LYS A N 1
ATOM 1853 C CA . LYS A 1 242 ? 16.076 7.890 -18.096 1.00 86.50 242 LYS A CA 1
ATOM 1854 C C . LYS A 1 242 ? 15.266 8.712 -19.108 1.00 86.50 242 LYS A C 1
ATOM 1856 O O . LYS A 1 242 ? 15.639 8.772 -20.275 1.00 86.50 242 LYS A O 1
ATOM 1861 N N . SER A 1 243 ? 14.168 9.334 -18.687 1.00 86.12 243 SER A N 1
ATOM 1862 C CA . SER A 1 243 ? 13.314 10.206 -19.513 1.00 86.12 243 SER A CA 1
ATOM 1863 C C . SER A 1 243 ? 14.073 11.430 -20.050 1.00 86.12 243 SER A C 1
ATOM 1865 O O . SER A 1 243 ? 14.029 11.714 -21.249 1.00 86.12 243 SER A O 1
ATOM 1867 N N . PHE A 1 244 ? 14.855 12.095 -19.195 1.00 87.44 244 PHE A N 1
ATOM 1868 C CA . PHE A 1 244 ? 15.734 13.201 -19.569 1.00 87.44 244 PHE A CA 1
ATOM 1869 C C . PHE A 1 244 ? 16.869 12.716 -20.471 1.00 87.44 244 PHE A C 1
ATOM 1871 O O . PHE A 1 244 ? 17.152 13.345 -21.489 1.00 87.44 244 PHE A O 1
ATOM 1878 N N . THR A 1 245 ? 17.465 11.554 -20.187 1.00 86.50 245 THR A N 1
ATOM 1879 C CA . THR A 1 245 ? 18.471 10.950 -21.076 1.00 86.50 245 THR A CA 1
ATOM 1880 C C . THR A 1 245 ? 17.894 10.657 -22.469 1.00 86.50 245 THR A C 1
ATOM 1882 O O . THR A 1 245 ? 18.533 10.936 -23.488 1.00 86.50 245 THR A O 1
ATOM 1885 N N . ASN A 1 246 ? 16.660 10.148 -22.536 1.00 85.69 246 ASN A N 1
ATOM 1886 C CA . ASN A 1 246 ? 15.953 9.854 -23.782 1.00 85.69 246 ASN A CA 1
ATOM 1887 C C . ASN A 1 246 ? 15.679 11.119 -24.603 1.00 85.69 246 ASN A C 1
ATOM 1889 O O . ASN A 1 246 ? 15.892 11.113 -25.821 1.00 85.69 246 ASN A O 1
ATOM 1893 N N . LEU A 1 247 ?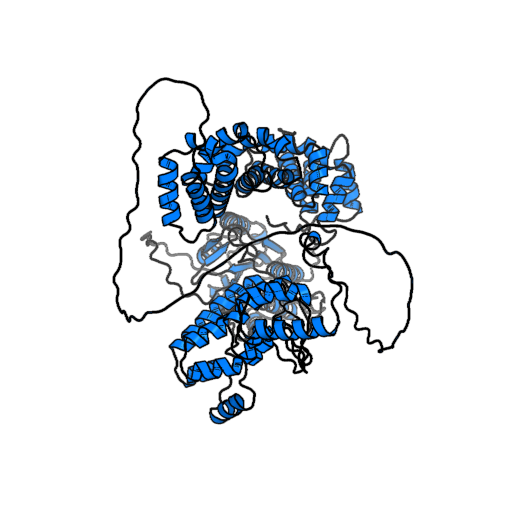 15.230 12.194 -23.950 1.00 86.75 247 LEU A N 1
ATOM 1894 C CA . LEU A 1 247 ? 15.023 13.496 -24.581 1.00 86.75 247 LEU A CA 1
ATOM 1895 C C . LEU A 1 247 ? 16.352 14.103 -25.051 1.00 86.75 247 LEU A C 1
ATOM 1897 O O . LEU A 1 247 ? 16.450 14.550 -26.193 1.00 86.75 247 LEU A O 1
ATOM 1901 N N . ALA A 1 248 ? 17.411 14.012 -24.243 1.00 84.81 248 ALA A N 1
ATOM 1902 C CA . ALA A 1 248 ? 18.747 14.478 -24.608 1.00 84.81 248 ALA A CA 1
ATOM 1903 C C . ALA A 1 248 ? 19.290 13.743 -25.840 1.00 84.81 248 ALA A C 1
ATOM 1905 O O . ALA A 1 248 ? 19.879 14.362 -26.728 1.00 84.81 248 ALA A O 1
ATOM 1906 N N . HIS A 1 249 ? 19.062 12.433 -25.934 1.00 84.94 249 HIS A N 1
ATOM 1907 C CA . HIS A 1 249 ? 19.439 11.651 -27.105 1.00 84.94 249 HIS A CA 1
ATOM 1908 C C . HIS A 1 249 ? 18.651 12.067 -28.356 1.00 84.94 249 HIS A C 1
ATOM 1910 O O . HIS A 1 249 ? 19.248 12.251 -29.416 1.00 84.94 249 HIS A O 1
ATOM 1916 N N . ALA A 1 250 ? 17.333 12.270 -28.239 1.00 82.81 250 ALA A N 1
ATOM 1917 C CA . ALA A 1 250 ? 16.496 12.737 -29.348 1.00 82.81 250 ALA A CA 1
ATOM 1918 C C . ALA A 1 250 ? 16.932 14.127 -29.854 1.00 82.81 250 ALA A C 1
ATOM 1920 O O . ALA A 1 250 ? 17.047 14.344 -31.060 1.00 82.81 250 ALA A O 1
ATOM 1921 N N . VAL A 1 251 ? 17.259 15.043 -28.936 1.00 81.12 251 VAL A N 1
ATOM 1922 C CA . VAL A 1 251 ? 17.804 16.372 -29.251 1.00 81.12 251 VAL A CA 1
ATOM 1923 C C . VAL A 1 251 ? 19.174 16.272 -29.939 1.00 81.12 251 VAL A C 1
ATOM 1925 O O . VAL A 1 251 ? 19.410 16.947 -30.941 1.00 81.12 251 VAL A O 1
ATOM 1928 N N . ARG A 1 252 ? 20.072 15.398 -29.460 1.00 74.88 252 ARG A N 1
ATOM 1929 C CA . ARG A 1 252 ? 21.417 15.199 -30.039 1.00 74.88 252 ARG A CA 1
ATOM 1930 C C . ARG A 1 252 ? 21.391 14.573 -31.430 1.00 74.88 252 ARG A C 1
ATOM 1932 O O . ARG A 1 252 ? 22.137 15.022 -32.293 1.00 74.88 252 ARG A O 1
ATOM 1939 N N . GLN A 1 253 ? 20.532 13.581 -31.669 1.00 66.31 253 GLN A N 1
ATOM 1940 C CA . GLN A 1 253 ? 20.394 12.949 -32.988 1.00 66.31 253 GLN A CA 1
ATOM 1941 C C . GLN A 1 253 ? 19.990 13.953 -34.075 1.00 66.31 253 GLN A C 1
ATOM 1943 O O . GLN A 1 253 ? 20.429 13.832 -35.217 1.00 66.31 253 GLN A O 1
ATOM 1948 N N . LYS A 1 254 ? 19.228 14.992 -33.718 1.00 57.28 254 LYS A N 1
ATOM 1949 C CA . LYS A 1 254 ? 18.877 16.086 -34.630 1.00 57.28 254 LYS A CA 1
ATOM 1950 C C . LYS A 1 254 ? 20.067 16.993 -34.975 1.00 57.28 254 LYS A C 1
ATOM 1952 O O . LYS A 1 254 ? 20.143 17.471 -36.100 1.00 57.28 254 LYS A O 1
ATOM 1957 N N . SER A 1 255 ? 21.009 17.186 -34.049 1.00 50.06 255 SER A N 1
ATOM 1958 C CA . SER A 1 255 ? 22.242 17.961 -34.287 1.00 50.06 255 SER A CA 1
ATOM 1959 C C . SER A 1 255 ? 23.193 17.290 -35.298 1.00 50.06 255 SER A C 1
ATOM 1961 O O . SER A 1 255 ? 24.130 17.918 -35.778 1.00 50.06 255 SER A O 1
ATOM 1963 N N . MET A 1 256 ? 22.956 16.015 -35.646 1.00 34.44 256 MET A N 1
ATOM 1964 C CA . MET A 1 256 ? 23.830 15.209 -36.514 1.00 34.44 256 MET A CA 1
ATOM 1965 C C . MET A 1 256 ? 23.216 14.787 -37.861 1.00 34.44 256 MET A C 1
ATOM 1967 O O . MET A 1 256 ? 23.854 14.046 -38.606 1.00 34.44 256 MET A O 1
ATOM 1971 N N . ALA A 1 257 ? 22.010 15.244 -38.215 1.00 32.53 257 ALA A N 1
ATOM 1972 C CA . ALA A 1 257 ? 21.421 14.940 -39.523 1.00 32.53 257 ALA A CA 1
ATOM 1973 C C . ALA A 1 257 ? 21.918 15.935 -40.599 1.00 32.53 257 ALA A C 1
ATOM 1975 O O . ALA A 1 257 ? 21.713 17.140 -40.436 1.00 32.53 257 ALA A O 1
ATOM 1976 N N . PRO A 1 258 ? 22.542 15.482 -41.706 1.00 31.00 258 PRO A N 1
ATOM 1977 C CA . PRO A 1 258 ? 22.940 16.368 -42.794 1.00 31.00 258 PRO A CA 1
ATOM 1978 C C . PRO A 1 258 ? 21.695 16.890 -43.521 1.00 31.00 258 PRO A C 1
ATOM 1980 O O . PRO A 1 258 ? 20.837 16.122 -43.955 1.00 31.00 258 PRO A O 1
ATOM 1983 N N . SER A 1 259 ? 21.598 18.209 -43.665 1.00 30.17 259 SER A N 1
ATOM 1984 C CA . SER A 1 259 ? 20.587 18.868 -44.488 1.00 30.17 259 SER A CA 1
ATOM 1985 C C . SER A 1 259 ? 20.763 18.473 -45.957 1.00 30.17 259 SER A C 1
ATOM 1987 O O . SER A 1 259 ? 21.733 18.880 -46.596 1.00 30.17 259 SER A O 1
ATOM 1989 N N . SER A 1 260 ? 19.831 17.697 -46.507 1.00 27.11 260 SER A N 1
ATOM 1990 C CA . SER A 1 260 ? 19.670 17.547 -47.957 1.00 27.11 260 SER A CA 1
ATOM 1991 C C . SER A 1 260 ? 19.070 18.830 -48.554 1.00 27.11 260 SER A C 1
ATOM 1993 O O . SER A 1 260 ? 18.159 19.391 -47.940 1.00 27.11 260 SER A O 1
ATOM 1995 N N . PRO A 1 261 ? 19.523 19.293 -49.733 1.00 30.80 261 PRO A N 1
ATOM 1996 C CA . PRO A 1 261 ? 19.079 20.556 -50.310 1.00 30.80 261 PRO A CA 1
ATOM 1997 C C . PRO A 1 261 ? 17.706 20.391 -50.974 1.00 30.80 261 PRO A C 1
ATOM 1999 O O . PRO A 1 261 ? 17.548 19.570 -51.875 1.00 30.80 261 PRO A O 1
ATOM 2002 N N . SER A 1 262 ? 16.720 21.185 -50.560 1.00 27.48 262 SER A N 1
ATOM 2003 C CA . SER A 1 262 ? 15.537 21.480 -51.373 1.00 27.48 262 SER A CA 1
ATOM 2004 C C . SER A 1 262 ? 15.679 22.878 -51.960 1.00 27.48 262 SER A C 1
ATOM 2006 O O . SER A 1 262 ? 16.028 23.817 -51.245 1.00 27.48 262 SER A O 1
ATOM 2008 N N . GLN A 1 263 ? 15.455 22.964 -53.266 1.00 28.92 263 GLN A N 1
ATOM 2009 C CA . GLN A 1 263 ? 15.532 24.173 -54.071 1.00 28.92 263 GLN A CA 1
ATOM 2010 C C . GLN A 1 263 ? 14.439 25.194 -53.707 1.00 28.92 263 GLN A C 1
ATOM 2012 O O . GLN A 1 263 ? 13.420 24.836 -53.119 1.00 28.92 263 GLN A O 1
ATOM 2017 N N . ASP A 1 264 ? 14.715 26.426 -54.139 1.00 25.83 264 ASP A N 1
ATOM 2018 C CA . ASP A 1 264 ? 13.832 27.581 -54.348 1.00 25.83 264 ASP A CA 1
ATOM 2019 C C . ASP A 1 264 ? 13.762 28.676 -53.257 1.00 25.83 264 ASP A C 1
ATOM 2021 O O . ASP A 1 264 ? 13.201 28.498 -52.181 1.00 25.83 264 ASP A O 1
ATOM 2025 N N . GLU A 1 265 ? 14.411 29.800 -53.627 1.00 28.30 265 GLU A N 1
ATOM 2026 C CA . GLU A 1 265 ? 14.078 31.241 -53.497 1.00 28.30 265 GLU A CA 1
ATOM 2027 C C . GLU A 1 265 ? 13.536 31.776 -52.151 1.00 28.30 265 GLU A C 1
ATOM 2029 O O . GLU A 1 265 ? 12.608 31.241 -51.572 1.00 28.30 265 GLU A O 1
ATOM 2034 N N . GLY A 1 266 ? 13.967 32.890 -51.555 1.00 25.55 266 GLY A N 1
ATOM 2035 C CA . GLY A 1 266 ? 14.808 34.026 -51.922 1.00 25.55 266 GLY A CA 1
ATOM 2036 C C . GLY A 1 266 ? 14.518 35.163 -50.911 1.00 25.55 266 GLY A C 1
ATOM 2037 O O . GLY A 1 266 ? 13.415 35.252 -50.381 1.00 25.55 266 GLY A O 1
ATOM 2038 N N . SER A 1 267 ? 15.497 36.044 -50.670 1.00 25.34 267 SER A N 1
ATOM 2039 C CA . SER A 1 267 ? 15.438 37.324 -49.915 1.00 25.34 267 SER A CA 1
ATOM 2040 C C . SER A 1 267 ? 15.603 37.344 -48.369 1.00 25.34 267 SER A C 1
ATOM 2042 O O . SER A 1 267 ? 14.708 37.083 -47.578 1.00 25.34 267 SER A O 1
ATOM 2044 N N . SER A 1 268 ? 16.829 37.724 -47.973 1.00 26.09 268 SER A N 1
ATOM 2045 C CA . SER A 1 268 ? 17.235 38.680 -46.917 1.00 26.09 268 SER A CA 1
ATOM 2046 C C . SER A 1 268 ? 16.398 38.859 -45.633 1.00 26.09 268 SER A C 1
ATOM 2048 O O . SER A 1 268 ? 15.376 39.535 -45.636 1.00 26.09 268 SER A O 1
ATOM 2050 N N . SER A 1 269 ? 16.972 38.552 -44.464 1.00 25.88 269 SER A N 1
ATOM 2051 C CA . SER A 1 269 ? 17.762 39.506 -43.654 1.00 25.88 269 SER A CA 1
ATOM 2052 C C . SER A 1 269 ? 18.157 38.903 -42.291 1.00 25.88 269 SER A C 1
ATOM 2054 O O . SER A 1 269 ? 17.603 37.919 -41.818 1.00 25.88 269 SER A O 1
ATOM 2056 N N . SER A 1 270 ? 19.222 39.464 -41.728 1.00 27.30 270 SER A N 1
ATOM 2057 C CA . SER A 1 270 ? 20.042 39.047 -40.588 1.00 27.30 270 SER A CA 1
ATOM 2058 C C . SER A 1 270 ? 19.340 38.637 -39.285 1.00 27.30 270 SER A C 1
ATOM 2060 O O . SER A 1 270 ? 18.546 39.400 -38.743 1.00 27.30 270 SER A O 1
ATOM 2062 N N . THR A 1 271 ? 19.841 37.572 -38.648 1.00 25.41 271 THR A N 1
ATOM 2063 C CA . THR A 1 271 ? 20.287 37.603 -37.234 1.00 25.41 271 THR A CA 1
ATOM 2064 C C . THR A 1 271 ? 21.147 36.371 -36.912 1.00 25.41 271 THR A C 1
ATOM 2066 O O . THR A 1 271 ? 20.756 35.232 -37.150 1.00 25.41 271 THR A O 1
ATOM 2069 N N . LYS A 1 272 ? 22.371 36.605 -36.421 1.00 26.11 272 LYS A N 1
ATOM 2070 C CA . LYS A 1 272 ? 23.334 35.573 -35.998 1.00 26.11 272 LYS A CA 1
ATOM 2071 C C . LYS A 1 272 ? 22.939 35.031 -34.617 1.00 26.11 272 LYS A C 1
ATOM 2073 O O . LYS A 1 272 ? 22.861 35.814 -33.676 1.00 26.11 272 LYS A O 1
ATOM 2078 N N . GLY A 1 273 ? 22.761 33.715 -34.486 1.00 23.28 273 GLY A N 1
ATOM 2079 C CA . GLY A 1 273 ? 22.734 33.005 -33.196 1.00 23.28 273 GLY A CA 1
ATOM 2080 C C . GLY A 1 273 ? 24.119 32.427 -32.844 1.00 23.28 273 GLY A C 1
ATOM 2081 O O . GLY A 1 273 ? 24.880 32.112 -33.764 1.00 23.28 273 GLY A O 1
ATOM 2082 N N . PRO A 1 274 ? 24.489 32.304 -31.553 1.00 26.23 274 PRO A N 1
ATOM 2083 C CA . PRO A 1 274 ? 25.835 31.910 -31.147 1.00 26.23 274 PRO A CA 1
ATOM 2084 C C . PRO A 1 274 ? 26.053 30.392 -31.262 1.00 26.23 274 PRO A C 1
ATOM 2086 O O . PRO A 1 274 ? 25.216 29.588 -30.856 1.00 26.23 274 PRO A O 1
ATOM 2089 N N . GLN A 1 275 ? 27.215 30.007 -31.794 1.00 24.61 275 GLN A N 1
ATOM 2090 C CA . GLN A 1 275 ? 27.739 28.641 -31.764 1.00 24.61 275 GLN A CA 1
ATOM 2091 C C . GLN A 1 275 ? 28.342 28.356 -30.381 1.00 24.61 275 GLN A C 1
ATOM 2093 O O . GLN A 1 275 ? 29.294 29.022 -29.983 1.00 24.61 275 GLN A O 1
ATOM 2098 N N . TYR A 1 276 ? 27.837 27.344 -29.672 1.00 26.02 276 TYR A N 1
ATOM 2099 C CA . TYR A 1 276 ? 28.508 26.782 -28.496 1.00 26.02 276 TYR A CA 1
ATOM 2100 C C . TYR A 1 276 ? 29.214 25.475 -28.868 1.00 26.02 276 TYR A C 1
ATOM 2102 O O . TYR A 1 276 ? 28.600 24.421 -29.015 1.00 26.02 276 TYR A O 1
ATOM 2110 N N . THR A 1 277 ? 30.534 25.566 -29.011 1.00 23.89 277 THR A N 1
ATOM 2111 C CA . THR A 1 277 ? 31.483 24.449 -28.979 1.00 23.89 277 THR A CA 1
ATOM 2112 C C . THR A 1 277 ? 31.804 24.106 -27.522 1.00 23.89 277 THR A C 1
ATOM 2114 O O . THR A 1 277 ? 32.239 24.985 -26.780 1.00 23.89 277 THR A O 1
ATOM 2117 N N . SER A 1 278 ? 31.639 22.852 -27.091 1.00 26.77 278 SER A N 1
ATOM 2118 C CA . SER A 1 278 ? 32.062 22.412 -25.753 1.00 26.77 278 SER A CA 1
ATOM 2119 C C . SER A 1 278 ? 33.476 21.822 -25.782 1.00 26.77 278 SER A C 1
ATOM 2121 O O . SER A 1 278 ? 33.684 20.710 -26.267 1.00 26.77 278 SER A O 1
ATOM 2123 N N . GLN A 1 279 ? 34.424 22.576 -25.224 1.00 24.56 279 GLN A N 1
ATOM 2124 C CA . GLN A 1 279 ? 35.687 22.089 -24.668 1.00 24.56 279 GLN A CA 1
ATOM 2125 C C . GLN A 1 279 ? 35.422 21.278 -23.390 1.00 24.56 279 GLN A C 1
ATOM 2127 O O . GLN A 1 279 ? 34.723 21.764 -22.507 1.00 24.56 279 GLN A O 1
ATOM 2132 N N . CYS A 1 280 ? 36.072 20.122 -23.237 1.00 23.95 280 CYS A N 1
ATOM 2133 C CA . CYS A 1 280 ? 36.540 19.630 -21.937 1.00 23.95 280 CYS A CA 1
ATOM 2134 C C . CYS A 1 280 ? 37.908 18.963 -22.135 1.00 23.95 280 CYS A C 1
ATOM 2136 O O . CYS A 1 280 ? 38.055 18.059 -22.956 1.00 23.95 280 CYS A O 1
ATOM 2138 N N . ASN A 1 281 ? 38.901 19.472 -21.403 1.00 24.00 281 ASN A N 1
ATOM 2139 C CA . ASN A 1 281 ? 40.316 19.126 -21.488 1.00 24.00 281 ASN A CA 1
ATOM 2140 C C . ASN A 1 281 ? 40.701 17.839 -20.725 1.00 24.00 281 ASN A C 1
ATOM 2142 O O . ASN A 1 281 ? 40.084 17.450 -19.737 1.00 24.00 281 ASN A O 1
ATOM 2146 N N . SER A 1 282 ? 41.799 17.277 -21.231 1.00 24.30 282 SER A N 1
ATOM 2147 C CA . SER A 1 282 ? 42.764 16.232 -20.831 1.00 24.30 282 SER A CA 1
ATOM 2148 C C . SER A 1 282 ? 43.317 16.244 -19.377 1.00 24.30 282 SER A C 1
ATOM 2150 O O . SER A 1 282 ? 43.584 17.328 -18.869 1.00 24.30 282 SER A O 1
ATOM 2152 N N . THR A 1 283 ? 43.412 15.089 -18.671 1.00 28.34 283 THR A N 1
ATOM 2153 C CA . THR A 1 283 ? 44.580 14.166 -18.365 1.00 28.34 283 THR A CA 1
ATOM 2154 C C . THR A 1 283 ? 45.542 14.595 -17.219 1.00 28.34 283 THR A C 1
ATOM 2156 O O . THR A 1 283 ? 45.501 15.777 -16.893 1.00 28.34 283 THR A O 1
ATOM 2159 N N . PRO A 1 284 ? 46.365 13.713 -16.559 1.00 32.50 284 PRO A N 1
ATOM 2160 C CA . PRO A 1 284 ? 47.548 12.967 -17.110 1.00 32.50 284 PRO A CA 1
ATOM 2161 C C . PRO A 1 284 ? 47.676 11.466 -16.671 1.00 32.50 284 PRO A C 1
ATOM 2163 O O . PRO A 1 284 ? 47.290 11.114 -15.565 1.00 32.50 284 PRO A O 1
ATOM 2166 N N . THR A 1 285 ? 47.999 10.489 -17.548 1.00 25.11 285 THR A N 1
ATOM 2167 C CA . THR A 1 285 ? 49.322 9.836 -17.857 1.00 25.11 285 THR A CA 1
ATOM 2168 C C . THR A 1 285 ? 50.226 9.512 -16.648 1.00 25.11 285 THR A C 1
ATOM 2170 O O . THR A 1 285 ? 50.484 10.409 -15.862 1.00 25.11 285 THR A O 1
ATOM 2173 N N . SER A 1 286 ? 50.796 8.304 -16.461 1.00 23.23 286 SER A N 1
ATOM 2174 C CA . SER A 1 286 ? 51.683 7.560 -17.383 1.00 23.23 286 SER A CA 1
ATOM 2175 C C . SER A 1 286 ? 51.953 6.090 -16.960 1.00 23.23 286 SER A C 1
ATOM 2177 O O . SER A 1 286 ? 51.971 5.778 -15.774 1.00 23.23 286 SER A O 1
ATOM 2179 N N . LEU A 1 287 ? 52.229 5.203 -17.932 1.00 23.20 287 LEU A N 1
ATOM 2180 C CA . LEU A 1 287 ? 53.470 4.400 -18.036 1.00 23.20 287 LEU A CA 1
ATOM 2181 C C . LEU A 1 287 ? 53.457 3.545 -19.321 1.00 23.20 287 LEU A C 1
ATOM 2183 O O . LEU A 1 287 ? 52.558 2.743 -19.560 1.00 23.20 287 LEU A O 1
ATOM 2187 N N . GLN A 1 288 ? 54.462 3.782 -20.166 1.00 22.89 288 GLN A N 1
ATOM 2188 C CA . GLN A 1 288 ? 54.774 3.066 -21.405 1.00 22.89 288 GLN A CA 1
ATOM 2189 C C . GLN A 1 288 ? 55.527 1.761 -21.119 1.00 22.89 288 GLN A C 1
ATOM 2191 O O . GLN A 1 288 ? 56.361 1.732 -20.221 1.00 22.89 288 GLN A O 1
ATOM 2196 N N . CYS A 1 289 ? 55.379 0.771 -22.005 1.00 20.86 289 CYS A N 1
ATOM 2197 C CA . CYS A 1 289 ? 56.516 -0.005 -22.508 1.00 20.86 289 CYS A CA 1
ATOM 2198 C C . CYS A 1 289 ? 56.239 -0.491 -23.943 1.00 20.86 289 CYS A C 1
ATOM 2200 O O . CYS A 1 289 ? 55.209 -1.094 -24.234 1.00 20.86 289 CYS A O 1
ATOM 2202 N N . ASN A 1 290 ? 57.177 -0.170 -24.836 1.00 22.39 290 ASN A N 1
ATOM 2203 C CA . ASN A 1 290 ? 57.223 -0.517 -26.255 1.00 22.39 290 ASN A CA 1
ATOM 2204 C C . ASN A 1 290 ? 57.589 -1.993 -26.485 1.00 22.39 290 ASN A C 1
ATOM 2206 O O . ASN A 1 290 ? 58.477 -2.511 -25.815 1.00 22.39 290 ASN A O 1
ATOM 2210 N N . SER A 1 291 ? 57.044 -2.606 -27.541 1.00 22.14 291 SER A N 1
ATOM 2211 C CA . SER A 1 291 ? 57.852 -3.260 -28.591 1.00 22.14 291 SER A CA 1
ATOM 2212 C C . SER A 1 291 ? 56.997 -3.726 -29.789 1.00 22.14 291 SER A C 1
ATOM 2214 O O . SER A 1 291 ? 55.969 -4.379 -29.660 1.00 22.14 291 SER A O 1
ATOM 2216 N N . LYS A 1 292 ? 57.460 -3.349 -30.982 1.00 22.47 292 LYS A N 1
ATOM 2217 C CA . LYS A 1 292 ? 57.250 -3.948 -32.321 1.00 22.47 292 LYS A CA 1
ATOM 2218 C C . LYS A 1 292 ? 58.669 -4.315 -32.838 1.00 22.47 292 LYS A C 1
ATOM 2220 O O . LYS A 1 292 ? 59.608 -3.874 -32.170 1.00 22.47 292 LYS A O 1
ATOM 2225 N N . PRO A 1 293 ? 58.907 -4.985 -33.999 1.00 38.72 293 PRO A N 1
ATOM 2226 C CA . PRO A 1 293 ? 58.021 -5.246 -35.156 1.00 38.72 293 PRO A CA 1
ATOM 2227 C C . PRO A 1 293 ? 58.101 -6.686 -35.742 1.00 38.72 293 PRO A C 1
ATOM 2229 O O . PRO A 1 293 ? 58.943 -7.486 -35.354 1.00 38.72 293 PRO A O 1
ATOM 2232 N N . SER A 1 294 ? 57.199 -7.084 -36.654 1.00 23.98 294 SER A N 1
ATOM 2233 C CA . SER A 1 294 ? 57.437 -7.365 -38.105 1.00 23.98 294 SER A CA 1
ATOM 2234 C C . SER A 1 294 ? 56.712 -8.690 -38.450 1.00 23.98 294 SER A C 1
ATOM 2236 O O . SER A 1 294 ? 56.547 -9.504 -37.553 1.00 23.98 294 SER A O 1
ATOM 2238 N N . GLY A 1 295 ? 56.190 -9.018 -39.636 1.00 23.14 295 GLY A N 1
ATOM 2239 C CA . GLY A 1 295 ? 56.049 -8.388 -40.948 1.00 23.14 295 GLY A CA 1
ATOM 2240 C C . GLY A 1 295 ? 55.402 -9.409 -41.920 1.00 23.14 295 GLY A C 1
ATOM 2241 O O . GLY A 1 295 ? 55.553 -10.603 -41.696 1.00 23.14 295 GLY A O 1
ATOM 2242 N N . ALA A 1 296 ? 54.731 -8.913 -42.977 1.00 22.45 296 ALA A N 1
ATOM 2243 C CA . ALA A 1 296 ? 54.294 -9.593 -44.226 1.00 22.45 296 ALA A CA 1
ATOM 2244 C C . ALA A 1 296 ? 53.331 -10.816 -44.109 1.00 22.45 296 ALA A C 1
ATOM 2246 O O . ALA A 1 296 ? 53.422 -11.610 -43.194 1.00 22.45 296 ALA A O 1
ATOM 2247 N N . SER A 1 297 ? 52.352 -11.075 -44.987 1.00 23.62 297 SER A N 1
ATOM 2248 C CA . SER A 1 297 ? 52.239 -10.806 -46.424 1.00 23.62 297 SER A CA 1
ATOM 2249 C C . SER A 1 297 ? 50.768 -10.783 -46.894 1.00 23.62 297 SER A C 1
ATOM 2251 O O . SER A 1 297 ? 49.904 -11.456 -46.338 1.00 23.62 297 SER A O 1
ATOM 2253 N N . SER A 1 298 ? 50.555 -10.003 -47.957 1.00 24.02 298 SER A N 1
ATOM 2254 C CA . SER A 1 298 ? 49.457 -9.932 -48.943 1.00 24.02 298 SER A CA 1
ATOM 2255 C C . SER A 1 298 ? 48.778 -11.273 -49.301 1.00 24.02 298 SER A C 1
ATOM 2257 O O . SER A 1 298 ? 49.426 -12.310 -49.280 1.00 24.02 298 SER A O 1
ATOM 2259 N N . ALA A 1 299 ? 47.476 -11.389 -49.607 1.00 23.81 299 ALA A N 1
ATOM 2260 C CA . ALA A 1 299 ? 46.564 -10.649 -50.503 1.00 23.81 299 ALA A CA 1
ATOM 2261 C C . ALA A 1 299 ? 46.834 -10.827 -52.016 1.00 23.81 299 ALA A C 1
ATOM 2263 O O . ALA A 1 299 ? 47.598 -10.067 -52.591 1.00 23.81 299 ALA A O 1
ATOM 2264 N N . PHE A 1 300 ? 46.140 -11.780 -52.655 1.00 22.84 300 PHE A N 1
ATOM 2265 C CA . PHE A 1 300 ? 45.735 -11.858 -54.080 1.00 22.84 300 PHE A CA 1
ATOM 2266 C C . PHE A 1 300 ? 44.796 -13.085 -54.176 1.00 22.84 300 PHE A C 1
ATOM 2268 O O . PHE A 1 300 ? 45.102 -14.112 -53.593 1.00 22.84 300 PHE A O 1
ATOM 2275 N N . GLY A 1 301 ? 43.632 -13.134 -54.820 1.00 22.08 301 GLY A N 1
ATOM 2276 C CA . GLY A 1 301 ? 42.926 -12.234 -55.715 1.00 22.08 301 GLY A CA 1
ATOM 2277 C C . GLY A 1 301 ? 42.204 -13.086 -56.771 1.00 22.08 301 GLY A C 1
ATOM 2278 O O . GLY A 1 301 ? 42.876 -13.812 -57.488 1.00 22.08 301 GLY A O 1
ATOM 2279 N N . ARG A 1 302 ? 40.876 -12.893 -56.927 1.00 22.95 302 ARG A N 1
ATOM 2280 C CA . ARG A 1 302 ? 40.053 -13.204 -58.134 1.00 22.95 302 ARG A CA 1
ATOM 2281 C C . ARG A 1 302 ? 39.855 -14.712 -58.448 1.00 22.95 302 ARG A C 1
ATOM 2283 O O . ARG A 1 302 ? 40.704 -15.522 -58.151 1.00 22.95 302 ARG A O 1
ATOM 2290 N N . ARG A 1 303 ? 38.780 -15.204 -59.078 1.00 22.28 303 ARG A N 1
ATOM 2291 C CA . ARG A 1 303 ? 37.588 -14.648 -59.748 1.00 22.28 303 ARG A CA 1
ATOM 2292 C C . ARG A 1 303 ? 36.593 -15.807 -59.993 1.00 22.28 303 ARG A C 1
ATOM 2294 O O . ARG A 1 303 ? 37.010 -16.933 -60.213 1.00 22.28 303 ARG A O 1
ATOM 2301 N N . ARG A 1 304 ? 35.302 -15.451 -60.029 1.00 24.98 304 ARG A N 1
ATOM 2302 C CA . ARG A 1 304 ? 34.160 -16.021 -60.785 1.00 24.98 304 ARG A CA 1
ATOM 2303 C C . ARG A 1 304 ? 34.388 -17.265 -61.670 1.00 24.98 304 ARG A C 1
ATOM 2305 O O . ARG A 1 304 ? 35.179 -17.190 -62.602 1.00 24.98 304 ARG A O 1
ATOM 2312 N N . ALA A 1 305 ? 33.429 -18.196 -61.606 1.00 22.80 305 ALA A N 1
ATOM 2313 C CA . ALA A 1 305 ? 32.762 -18.746 -62.795 1.00 22.80 305 ALA A CA 1
ATOM 2314 C C . ALA A 1 305 ? 31.340 -19.254 -62.464 1.00 22.80 305 ALA A C 1
ATOM 2316 O O . ALA A 1 305 ? 31.115 -19.871 -61.429 1.00 22.80 305 ALA A O 1
ATOM 2317 N N . ARG A 1 306 ? 30.387 -18.940 -63.352 1.00 23.31 306 ARG A N 1
ATOM 2318 C CA . ARG A 1 306 ? 29.029 -19.511 -63.446 1.00 23.31 306 ARG A CA 1
ATOM 2319 C C . ARG A 1 306 ? 29.103 -20.882 -64.131 1.00 23.31 306 ARG A C 1
ATOM 2321 O O . ARG A 1 306 ? 29.953 -21.023 -65.003 1.00 23.31 306 ARG A O 1
ATOM 2328 N N . SER A 1 307 ? 28.146 -21.785 -63.885 1.00 23.70 307 SER A N 1
ATOM 2329 C CA . SER A 1 307 ? 27.248 -22.357 -64.922 1.00 23.70 307 SER A CA 1
ATOM 2330 C C . SER A 1 307 ? 26.472 -23.612 -64.466 1.00 23.70 307 SER A C 1
ATOM 2332 O O . SER A 1 307 ? 27.007 -24.472 -63.780 1.00 23.70 307 SER A O 1
ATOM 2334 N N . THR A 1 308 ? 25.207 -23.649 -64.916 1.00 23.83 308 THR A N 1
ATOM 2335 C CA . THR A 1 308 ? 24.398 -24.792 -65.411 1.00 23.83 308 THR A CA 1
ATOM 2336 C C . THR A 1 308 ? 23.898 -25.918 -64.483 1.00 23.83 308 THR A C 1
ATOM 2338 O O . THR A 1 308 ? 24.657 -26.666 -63.887 1.00 23.83 308 THR A O 1
ATOM 2341 N N . SER A 1 309 ? 22.565 -26.043 -64.477 1.00 23.38 309 SER A N 1
ATOM 2342 C CA . SER A 1 309 ? 21.669 -27.166 -64.118 1.00 23.38 309 SER A CA 1
ATOM 2343 C C . SER A 1 309 ? 21.647 -28.268 -65.219 1.00 23.38 309 SER A C 1
ATOM 2345 O O . SER A 1 309 ? 22.396 -28.072 -66.180 1.00 23.38 309 SER A O 1
ATOM 2347 N N . PRO A 1 310 ? 20.770 -29.318 -65.241 1.00 46.50 310 PRO A N 1
ATOM 2348 C CA . PRO A 1 310 ? 19.721 -29.801 -64.305 1.00 46.50 310 PRO A CA 1
ATOM 2349 C C . PRO A 1 310 ? 19.642 -31.365 -64.126 1.00 46.50 310 PRO A C 1
ATOM 2351 O O . PRO A 1 310 ? 20.484 -32.103 -64.624 1.00 46.50 310 PRO A O 1
ATOM 2354 N N . ASP A 1 311 ? 18.566 -31.822 -63.458 1.00 24.53 311 ASP A N 1
ATOM 2355 C CA . ASP A 1 311 ? 17.859 -33.127 -63.551 1.00 24.53 311 ASP A CA 1
ATOM 2356 C C . ASP A 1 311 ? 18.222 -34.332 -62.652 1.00 24.53 311 ASP A C 1
ATOM 2358 O O . ASP A 1 311 ? 19.363 -34.766 -62.538 1.00 24.53 311 ASP A O 1
ATOM 2362 N N . GLY A 1 312 ? 17.167 -34.934 -62.067 1.00 25.48 312 GLY A N 1
ATOM 2363 C CA . GLY A 1 312 ? 17.194 -36.268 -61.450 1.00 25.48 312 GLY A CA 1
ATOM 2364 C C . GLY A 1 312 ? 16.090 -36.534 -60.414 1.00 25.48 312 GLY A C 1
ATOM 2365 O O . GLY A 1 312 ? 16.270 -36.283 -59.227 1.00 25.48 312 GLY A O 1
ATOM 2366 N N . VAL A 1 313 ? 14.950 -37.070 -60.860 1.00 24.12 313 VAL A N 1
ATOM 2367 C CA . VAL A 1 313 ? 13.796 -37.517 -60.051 1.00 24.12 313 VAL A CA 1
ATOM 2368 C C . VAL A 1 313 ? 13.996 -38.958 -59.537 1.00 24.12 313 VAL A C 1
ATOM 2370 O O . VAL A 1 313 ? 14.565 -39.786 -60.240 1.00 24.12 313 VAL A O 1
ATOM 2373 N N . SER A 1 314 ? 13.373 -39.266 -58.385 1.00 22.86 314 SER A N 1
ATOM 2374 C CA . SER A 1 314 ? 12.788 -40.572 -57.987 1.00 22.86 314 SER A CA 1
ATOM 2375 C C . SER A 1 314 ? 13.523 -41.457 -56.960 1.00 22.86 314 SER A C 1
ATOM 2377 O O . SER A 1 314 ? 14.521 -42.100 -57.257 1.00 22.86 314 SER A O 1
ATOM 2379 N N . THR A 1 315 ? 12.930 -41.603 -55.765 1.00 23.39 315 THR A N 1
ATOM 2380 C CA . THR A 1 315 ? 12.266 -42.830 -55.241 1.00 23.39 315 THR A CA 1
ATOM 2381 C C . THR A 1 315 ? 12.416 -43.037 -53.724 1.00 23.39 315 THR A C 1
ATOM 2383 O O . THR A 1 315 ? 13.426 -42.739 -53.098 1.00 23.39 315 THR A O 1
ATOM 2386 N N . ARG A 1 316 ? 11.325 -43.555 -53.145 1.00 23.50 316 ARG A N 1
ATOM 2387 C CA . ARG A 1 316 ? 11.086 -43.960 -51.751 1.00 23.50 316 ARG A CA 1
ATOM 2388 C C . ARG A 1 316 ? 12.091 -44.986 -51.204 1.00 23.50 316 ARG A C 1
ATOM 2390 O O . ARG A 1 316 ? 12.291 -46.016 -51.835 1.00 23.50 316 ARG A O 1
ATOM 2397 N N . SER A 1 317 ? 12.452 -44.841 -49.923 1.00 23.02 317 SER A N 1
ATOM 2398 C CA . SER A 1 317 ? 12.550 -45.974 -48.982 1.00 23.02 317 SER A CA 1
ATOM 2399 C C . SER A 1 317 ? 12.497 -45.516 -47.512 1.00 23.02 317 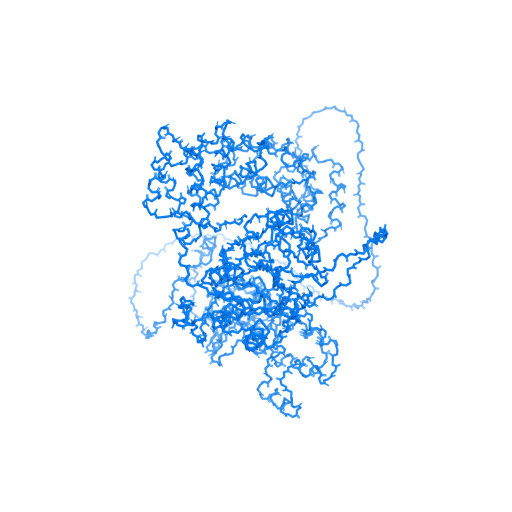SER A C 1
ATOM 2401 O O . SER A 1 317 ? 13.426 -44.893 -47.005 1.00 23.02 317 SER A O 1
ATOM 2403 N N . THR A 1 318 ? 11.424 -45.862 -46.804 1.00 22.28 318 THR A N 1
ATOM 2404 C CA . THR A 1 318 ? 11.469 -46.233 -45.373 1.00 22.28 318 THR A CA 1
ATOM 2405 C C . THR A 1 318 ? 11.508 -47.776 -45.313 1.00 22.28 318 THR A C 1
ATOM 2407 O O . THR A 1 318 ? 11.306 -48.382 -46.370 1.00 22.28 318 THR A O 1
ATOM 2410 N N . PRO A 1 319 ? 11.699 -48.478 -44.169 1.00 32.03 319 PRO A N 1
ATOM 2411 C CA . PRO A 1 319 ? 11.847 -48.036 -42.771 1.00 32.03 319 PRO A CA 1
ATOM 2412 C C . PRO A 1 319 ? 12.971 -48.778 -41.989 1.00 32.03 319 PRO A C 1
ATOM 2414 O O . PRO A 1 319 ? 13.514 -49.769 -42.464 1.00 32.03 319 PRO A O 1
ATOM 2417 N N . LYS A 1 320 ? 13.248 -48.386 -40.733 1.00 23.61 320 LYS A N 1
ATOM 2418 C CA . LYS A 1 320 ? 13.409 -49.333 -39.600 1.00 23.61 320 LYS A CA 1
ATOM 2419 C C . LYS A 1 320 ? 13.488 -48.599 -38.256 1.00 23.61 320 LYS A C 1
ATOM 2421 O O . LYS A 1 320 ? 14.435 -47.885 -37.955 1.00 23.61 320 LYS A O 1
ATOM 2426 N N . ARG A 1 321 ? 12.439 -48.820 -37.458 1.00 24.84 321 ARG A N 1
ATOM 2427 C CA . ARG A 1 321 ? 12.338 -48.542 -36.022 1.00 24.84 321 ARG A CA 1
ATOM 2428 C C . ARG A 1 321 ? 13.380 -49.363 -35.257 1.00 24.84 321 ARG A C 1
ATOM 2430 O O . ARG A 1 321 ? 13.370 -50.586 -35.371 1.00 24.84 321 ARG A O 1
ATOM 2437 N N . THR A 1 322 ? 14.119 -48.725 -34.360 1.00 23.73 322 THR A N 1
ATOM 2438 C CA . THR A 1 322 ? 14.565 -49.347 -33.108 1.00 23.73 322 THR A CA 1
ATOM 2439 C C . THR A 1 322 ? 13.906 -48.613 -31.946 1.00 23.73 322 THR A C 1
ATOM 2441 O O . THR A 1 322 ? 13.921 -47.388 -31.852 1.00 23.73 322 THR A O 1
ATOM 2444 N N . LYS A 1 323 ? 13.215 -49.399 -31.119 1.00 24.00 323 LYS A N 1
ATOM 2445 C CA . LYS A 1 323 ? 12.523 -48.983 -29.902 1.00 24.00 323 LYS A CA 1
ATOM 2446 C C . LYS A 1 323 ? 13.565 -48.598 -28.850 1.00 24.00 323 LYS A C 1
ATOM 2448 O O . LYS A 1 323 ? 14.410 -49.427 -28.534 1.00 24.00 323 LYS A O 1
ATOM 2453 N N . ILE A 1 324 ? 13.432 -47.419 -28.250 1.00 23.59 324 ILE A N 1
ATOM 2454 C CA . ILE A 1 324 ? 13.806 -47.217 -26.848 1.00 23.59 324 ILE A CA 1
ATOM 2455 C C . ILE A 1 324 ? 12.562 -46.687 -26.140 1.00 23.59 324 ILE A C 1
ATOM 2457 O O . ILE A 1 324 ? 11.821 -45.859 -26.665 1.00 23.59 324 ILE A O 1
ATOM 2461 N N . SER A 1 325 ? 12.292 -47.321 -25.011 1.00 21.47 325 SER A N 1
ATOM 2462 C CA . SER A 1 325 ? 11.097 -47.260 -24.190 1.00 21.47 325 SER A CA 1
ATOM 2463 C C . SER A 1 325 ? 10.792 -45.874 -23.636 1.00 21.47 325 SER A C 1
ATOM 2465 O O . SER A 1 325 ? 11.659 -45.155 -23.152 1.00 21.47 325 SER A O 1
ATOM 2467 N N . THR A 1 326 ? 9.500 -45.587 -23.649 1.00 21.89 326 THR A N 1
ATOM 2468 C CA . THR A 1 326 ? 8.768 -44.557 -22.927 1.00 21.89 326 THR A CA 1
ATOM 2469 C C . THR A 1 326 ? 9.177 -44.462 -21.452 1.00 21.89 326 THR A C 1
ATOM 2471 O O . THR A 1 326 ? 9.049 -45.437 -20.717 1.00 21.89 326 THR A O 1
ATOM 2474 N N . VAL A 1 327 ? 9.526 -43.259 -20.994 1.00 20.89 327 VAL A N 1
ATOM 2475 C CA . VAL A 1 327 ? 9.037 -42.745 -19.708 1.00 20.89 327 VAL A CA 1
ATOM 2476 C C . VAL A 1 327 ? 8.363 -41.419 -20.028 1.00 20.89 327 VAL A C 1
ATOM 2478 O O . VAL A 1 327 ? 9.010 -40.421 -20.333 1.00 20.89 327 VAL A O 1
ATOM 2481 N N . ALA A 1 328 ? 7.035 -41.451 -20.050 1.00 24.25 328 ALA A N 1
ATOM 2482 C CA . ALA A 1 328 ? 6.212 -40.264 -20.131 1.00 24.25 328 ALA A CA 1
ATOM 2483 C C . ALA A 1 328 ? 6.306 -39.552 -18.779 1.00 24.25 328 ALA A C 1
ATOM 2485 O O . ALA A 1 328 ? 5.690 -39.977 -17.806 1.00 24.25 328 ALA A O 1
ATOM 2486 N N . VAL A 1 329 ? 7.098 -38.485 -18.712 1.00 21.97 329 VAL A N 1
ATOM 2487 C CA . VAL A 1 329 ? 6.925 -37.459 -17.685 1.00 21.97 329 VAL A CA 1
ATOM 2488 C C . VAL A 1 329 ? 6.043 -36.390 -18.309 1.00 21.97 329 VAL A C 1
ATOM 2490 O O . VAL A 1 329 ? 6.389 -35.816 -19.341 1.00 21.97 329 VAL A O 1
ATOM 2493 N N . CYS A 1 330 ? 4.875 -36.177 -17.710 1.00 21.77 330 CYS A N 1
ATOM 2494 C CA . CYS A 1 330 ? 3.933 -35.129 -18.068 1.00 21.77 330 CYS A CA 1
ATOM 2495 C C . CYS A 1 330 ? 4.621 -33.757 -18.027 1.00 21.77 330 CYS A C 1
ATOM 2497 O O . CYS A 1 330 ? 4.709 -33.128 -16.976 1.00 21.77 330 CYS A O 1
ATOM 2499 N N . LEU A 1 331 ? 5.095 -33.282 -19.176 1.00 23.11 331 LEU A N 1
ATOM 2500 C CA . LEU A 1 331 ? 5.352 -31.866 -19.389 1.00 23.11 331 LEU A CA 1
ATOM 2501 C C . LEU A 1 331 ? 4.032 -31.250 -19.843 1.00 23.11 331 LEU A C 1
ATOM 2503 O O . LEU A 1 331 ? 3.557 -31.491 -20.953 1.00 23.11 331 LEU A O 1
ATOM 2507 N N . SER A 1 332 ? 3.419 -30.486 -18.945 1.00 22.08 332 SER A N 1
ATOM 2508 C CA . SER A 1 332 ? 2.364 -29.548 -19.303 1.00 22.08 332 SER A CA 1
ATOM 2509 C C . SER A 1 332 ? 2.870 -28.623 -20.424 1.00 22.08 332 SER A C 1
ATOM 2511 O O . SER A 1 332 ? 4.036 -28.216 -20.409 1.00 22.08 332 SER A O 1
ATOM 2513 N N . PRO A 1 333 ? 2.036 -28.284 -21.424 1.00 25.31 333 PRO A N 1
ATOM 2514 C CA . PRO A 1 333 ? 2.459 -27.443 -22.532 1.00 25.31 333 PRO A CA 1
ATOM 2515 C C . PRO A 1 333 ? 2.557 -25.995 -22.042 1.00 25.31 333 PRO A C 1
ATOM 2517 O O . PRO A 1 333 ? 1.587 -25.237 -22.078 1.00 25.31 333 PRO A O 1
ATOM 2520 N N . THR A 1 334 ? 3.730 -25.589 -21.562 1.00 26.14 334 THR A N 1
ATOM 2521 C CA . THR A 1 334 ? 4.026 -24.173 -21.355 1.00 26.14 334 THR A CA 1
ATOM 2522 C C . THR A 1 334 ? 4.187 -23.525 -22.729 1.00 26.14 334 THR A C 1
ATOM 2524 O O . THR A 1 334 ? 5.043 -23.892 -23.534 1.00 26.14 334 THR A O 1
ATOM 2527 N N . LYS A 1 335 ? 3.276 -22.597 -23.043 1.00 28.30 335 LYS A N 1
ATOM 2528 C CA . LYS A 1 335 ? 3.271 -21.832 -24.297 1.00 28.30 335 LYS A CA 1
ATOM 2529 C C . LYS A 1 335 ? 4.663 -21.216 -24.536 1.00 28.30 335 LYS A C 1
ATOM 2531 O O . LYS A 1 335 ? 5.221 -20.635 -23.603 1.00 28.30 335 LYS A O 1
ATOM 2536 N N . PRO A 1 336 ? 5.220 -21.289 -25.759 1.00 32.62 336 PRO A N 1
ATOM 2537 C CA . PRO A 1 336 ? 6.523 -20.706 -26.047 1.00 32.62 336 PRO A CA 1
ATOM 2538 C C . PRO A 1 336 ? 6.467 -19.189 -25.848 1.00 32.62 336 PRO A C 1
ATOM 2540 O O . PRO A 1 336 ? 5.577 -18.505 -26.365 1.00 32.62 336 PRO A O 1
ATOM 2543 N N . ARG A 1 337 ? 7.428 -18.664 -25.083 1.00 42.75 337 ARG A N 1
ATOM 2544 C CA . ARG A 1 337 ? 7.611 -17.225 -24.906 1.00 42.75 337 ARG A CA 1
ATOM 2545 C C . ARG A 1 337 ? 8.041 -16.612 -26.230 1.00 42.75 337 ARG A C 1
ATOM 2547 O O . ARG A 1 337 ? 9.068 -16.982 -26.782 1.00 42.75 337 ARG A O 1
ATOM 2554 N N . THR A 1 338 ? 7.246 -15.643 -26.679 1.00 32.88 338 THR A N 1
ATOM 2555 C CA . THR A 1 338 ? 7.386 -14.792 -27.875 1.00 32.88 338 THR A CA 1
ATOM 2556 C C . THR A 1 338 ? 6.773 -15.351 -29.179 1.00 32.88 338 THR A C 1
ATOM 2558 O O . THR A 1 338 ? 7.371 -16.081 -29.970 1.00 32.88 338 THR A O 1
ATOM 2561 N N . ARG A 1 339 ? 5.552 -14.879 -29.479 1.00 31.77 339 ARG A N 1
ATOM 2562 C CA . ARG A 1 339 ? 4.897 -14.971 -30.804 1.00 31.77 339 ARG A CA 1
ATOM 2563 C C . ARG A 1 339 ? 5.581 -14.095 -31.877 1.00 31.77 339 ARG A C 1
ATOM 2565 O O . ARG A 1 339 ? 5.233 -14.190 -33.048 1.00 31.77 339 ARG A O 1
ATOM 2572 N N . ALA A 1 340 ? 6.560 -13.266 -31.493 1.00 33.94 340 ALA A N 1
ATOM 2573 C CA . ALA A 1 340 ? 7.306 -12.380 -32.393 1.00 33.94 340 ALA A CA 1
ATOM 2574 C C . ALA A 1 340 ? 8.612 -12.994 -32.949 1.00 33.94 340 ALA A C 1
ATOM 2576 O O . ALA A 1 340 ? 9.081 -12.558 -33.997 1.00 33.94 340 ALA A O 1
ATOM 2577 N N . PHE A 1 341 ? 9.181 -14.028 -32.311 1.00 37.97 341 PHE A N 1
ATOM 2578 C CA . PHE A 1 341 ? 10.469 -14.624 -32.718 1.00 37.97 341 PHE A CA 1
ATOM 2579 C C . PHE A 1 341 ? 10.342 -15.977 -33.429 1.00 37.97 341 PHE A C 1
ATOM 2581 O O . PHE A 1 341 ? 11.235 -16.382 -34.175 1.00 37.97 341 PHE A O 1
ATOM 2588 N N . SER A 1 342 ? 9.186 -16.635 -33.310 1.00 32.41 342 SER A N 1
ATOM 2589 C CA . SER A 1 342 ? 8.865 -17.871 -34.037 1.00 32.41 342 SER A CA 1
ATOM 2590 C C . SER A 1 342 ? 8.850 -17.681 -35.561 1.00 32.41 342 SER A C 1
ATOM 2592 O O . SER A 1 342 ? 8.980 -18.654 -36.284 1.00 32.41 342 SER A O 1
ATOM 2594 N N . LYS A 1 343 ? 8.788 -16.448 -36.084 1.00 35.03 343 LYS A N 1
ATOM 2595 C CA . LYS A 1 343 ? 8.927 -16.181 -37.528 1.00 35.03 343 LYS A CA 1
ATOM 2596 C C . LYS A 1 343 ? 10.378 -16.080 -38.022 1.00 35.03 343 LYS A C 1
ATOM 2598 O O . LYS A 1 343 ? 10.593 -16.184 -39.224 1.00 35.03 343 LYS A O 1
ATOM 2603 N N . ARG A 1 344 ? 11.373 -15.907 -37.138 1.00 36.12 344 ARG A N 1
ATOM 2604 C CA . ARG A 1 344 ? 12.789 -15.717 -37.529 1.00 36.12 344 ARG A CA 1
ATOM 2605 C C . ARG A 1 344 ? 13.615 -17.011 -37.537 1.00 36.12 344 ARG A C 1
ATOM 2607 O O . ARG A 1 344 ? 14.663 -17.043 -38.166 1.00 36.12 344 ARG A O 1
ATOM 2614 N N . PHE A 1 345 ? 13.115 -18.074 -36.905 1.00 38.78 345 PHE A N 1
ATOM 2615 C CA . PHE A 1 345 ? 13.761 -19.395 -36.822 1.00 38.78 345 PHE A CA 1
ATOM 2616 C C . PHE A 1 345 ? 12.982 -20.518 -37.530 1.00 38.78 345 PHE A C 1
ATOM 2618 O O . PHE A 1 345 ? 13.312 -21.690 -37.383 1.00 38.78 345 PHE A O 1
ATOM 2625 N N . VAL A 1 346 ? 11.959 -20.181 -38.325 1.00 33.97 346 VAL A N 1
ATOM 2626 C CA . VAL A 1 346 ? 11.129 -21.170 -39.043 1.00 33.97 346 VAL A CA 1
ATOM 2627 C C . VAL A 1 346 ? 11.750 -21.689 -40.341 1.00 33.97 346 VAL A C 1
ATOM 2629 O O . VAL A 1 346 ? 11.212 -22.615 -40.928 1.00 33.97 346 VAL A O 1
ATOM 2632 N N . ASN A 1 347 ? 12.917 -21.217 -40.773 1.00 39.84 347 ASN A N 1
ATOM 2633 C CA . ASN A 1 347 ? 13.593 -21.828 -41.915 1.00 39.84 347 ASN A CA 1
ATOM 2634 C C . ASN A 1 347 ? 15.101 -21.833 -41.711 1.00 39.84 347 ASN A C 1
ATOM 2636 O O . ASN A 1 347 ? 15.725 -20.783 -41.790 1.00 39.84 347 ASN A O 1
ATOM 2640 N N . ILE A 1 348 ? 15.647 -23.018 -41.434 1.00 38.59 348 ILE A N 1
ATOM 2641 C CA . ILE A 1 348 ? 16.792 -23.669 -42.095 1.00 38.59 348 ILE A CA 1
ATOM 2642 C C . ILE A 1 348 ? 17.128 -24.885 -41.218 1.00 38.59 348 ILE A C 1
ATOM 2644 O O . ILE A 1 348 ? 17.771 -24.762 -40.182 1.00 38.59 348 ILE A O 1
ATOM 2648 N N . ALA A 1 349 ? 16.672 -26.071 -41.619 1.00 36.56 349 ALA A N 1
ATOM 2649 C CA . ALA A 1 349 ? 17.299 -27.317 -41.196 1.00 36.56 349 ALA A CA 1
ATOM 2650 C C . ALA A 1 349 ? 18.248 -27.722 -42.331 1.00 36.56 349 ALA A C 1
ATOM 2652 O O . ALA A 1 349 ? 17.766 -28.108 -43.398 1.00 36.56 349 ALA A O 1
ATOM 2653 N N . PRO A 1 350 ? 19.576 -27.601 -42.182 1.00 43.72 350 PRO A N 1
ATOM 2654 C CA . PRO A 1 350 ? 20.474 -28.198 -43.146 1.00 43.72 350 PRO A CA 1
ATOM 2655 C C . PRO A 1 350 ? 20.578 -29.700 -42.845 1.00 43.72 350 PRO A C 1
ATOM 2657 O O . PRO A 1 350 ? 20.773 -30.110 -41.700 1.00 43.72 350 PRO A O 1
ATOM 2660 N N . ASN A 1 351 ? 20.436 -30.526 -43.882 1.00 50.16 351 ASN A N 1
ATOM 2661 C CA . ASN A 1 351 ? 20.607 -31.981 -43.842 1.00 50.16 351 ASN A CA 1
ATOM 2662 C C . ASN A 1 351 ? 22.068 -32.356 -43.508 1.00 50.16 351 ASN A C 1
ATOM 2664 O O . ASN A 1 351 ? 22.843 -32.711 -44.395 1.00 50.16 351 ASN A O 1
ATOM 2668 N N . HIS A 1 352 ? 22.473 -32.252 -42.243 1.00 60.59 352 HIS A N 1
ATOM 2669 C CA . HIS A 1 352 ? 23.813 -32.620 -41.783 1.00 60.59 352 HIS A CA 1
ATOM 2670 C C . HIS A 1 352 ? 23.855 -34.035 -41.186 1.00 60.59 352 HIS A C 1
ATOM 2672 O O . HIS A 1 352 ? 22.891 -34.503 -40.582 1.00 60.59 352 HIS A O 1
ATOM 2678 N N . SER A 1 353 ? 24.990 -34.729 -41.338 1.00 68.50 353 SER A N 1
ATOM 2679 C CA . SER A 1 353 ? 25.185 -36.072 -40.777 1.00 68.50 353 SER A CA 1
ATOM 2680 C C . SER A 1 353 ? 25.255 -36.041 -39.242 1.00 68.50 353 SER A C 1
ATOM 2682 O O . SER A 1 353 ? 25.728 -35.074 -38.644 1.00 68.50 353 SER A O 1
ATOM 2684 N N . ALA A 1 354 ? 24.834 -37.125 -38.581 1.00 69.06 354 ALA A N 1
ATOM 2685 C CA . ALA A 1 354 ? 24.854 -37.222 -37.115 1.00 69.06 354 ALA A CA 1
ATOM 2686 C C . ALA A 1 354 ? 26.264 -37.026 -36.513 1.00 69.06 354 ALA A C 1
ATOM 2688 O O . ALA A 1 354 ? 26.406 -36.456 -35.432 1.00 69.06 354 ALA A O 1
ATOM 2689 N N . SER A 1 355 ? 27.311 -37.438 -37.240 1.00 74.56 355 SER A N 1
ATOM 2690 C CA . SER A 1 355 ? 28.711 -37.215 -36.854 1.00 74.56 355 SER A CA 1
ATOM 2691 C C . SER A 1 355 ? 29.090 -35.727 -36.880 1.00 74.56 355 SER A C 1
ATOM 2693 O O . SER A 1 355 ? 29.696 -35.244 -35.925 1.00 74.56 355 SER A O 1
ATOM 2695 N N . TYR A 1 356 ? 28.650 -34.978 -37.900 1.00 75.75 356 TYR A N 1
ATOM 2696 C CA . TYR A 1 356 ? 28.874 -33.531 -37.993 1.00 75.75 356 TYR A CA 1
ATOM 2697 C C . TYR A 1 356 ? 28.175 -32.770 -36.859 1.00 75.75 356 TYR A C 1
ATOM 2699 O O . TYR A 1 356 ? 28.780 -31.905 -36.226 1.00 75.75 356 TYR A O 1
ATOM 2707 N N . ILE A 1 357 ? 26.926 -33.130 -36.542 1.00 73.94 357 ILE A N 1
ATOM 2708 C CA . ILE A 1 357 ? 26.173 -32.513 -35.436 1.00 73.94 357 ILE A CA 1
ATOM 2709 C C . ILE A 1 357 ? 26.856 -32.800 -34.091 1.00 73.94 357 ILE A C 1
ATOM 2711 O O . ILE A 1 357 ? 26.979 -31.898 -33.264 1.00 73.94 357 ILE A O 1
ATOM 2715 N N . SER A 1 358 ? 27.357 -34.022 -33.876 1.00 79.50 358 SER A N 1
ATOM 2716 C CA . SER A 1 358 ? 28.091 -34.370 -32.653 1.00 79.50 358 SER A CA 1
ATOM 2717 C C . SER A 1 358 ? 29.406 -33.593 -32.520 1.00 79.50 358 SER A C 1
ATOM 2719 O O . SER A 1 358 ? 29.702 -33.082 -31.442 1.00 79.50 358 SER A O 1
ATOM 2721 N N . GLN A 1 359 ? 30.166 -33.437 -33.608 1.00 84.06 359 GLN A N 1
ATOM 2722 C CA . GLN A 1 359 ? 31.394 -32.636 -33.610 1.00 84.06 359 GLN A CA 1
ATOM 2723 C C . GLN A 1 359 ? 31.103 -31.161 -33.302 1.00 84.06 359 GLN A C 1
ATOM 2725 O O . GLN A 1 359 ? 31.747 -30.561 -32.441 1.00 84.06 359 GLN A O 1
ATOM 2730 N N . LYS A 1 360 ? 30.088 -30.579 -33.954 1.00 85.44 360 LYS A N 1
ATOM 2731 C CA . LYS A 1 360 ? 29.680 -29.187 -33.716 1.00 85.44 360 LYS A CA 1
ATOM 2732 C C . LYS A 1 360 ? 29.134 -28.973 -32.311 1.00 85.44 360 LYS A C 1
ATOM 2734 O O . LYS A 1 360 ? 29.352 -27.913 -31.732 1.00 85.44 360 LYS A O 1
ATOM 2739 N N . LYS A 1 361 ? 28.491 -29.986 -31.729 1.00 86.12 361 LYS A N 1
ATOM 2740 C CA . LYS A 1 361 ? 28.070 -29.975 -30.326 1.00 86.12 361 LYS A CA 1
ATOM 2741 C C . LYS A 1 361 ? 29.280 -29.883 -29.398 1.00 86.12 361 LYS A C 1
ATOM 2743 O O . LYS A 1 361 ? 29.278 -29.059 -28.491 1.00 86.12 361 LYS A O 1
ATOM 2748 N N . ASP A 1 362 ? 30.331 -30.663 -29.635 1.00 87.62 362 ASP A N 1
ATOM 2749 C CA . ASP A 1 362 ? 31.545 -30.595 -28.818 1.00 87.62 362 ASP A CA 1
ATOM 2750 C C . ASP A 1 362 ? 32.293 -29.265 -28.945 1.00 87.62 362 ASP A C 1
ATOM 2752 O O . ASP A 1 362 ? 32.766 -28.745 -27.931 1.00 87.62 362 ASP A O 1
ATOM 2756 N N . GLU A 1 363 ? 32.365 -28.708 -30.155 1.00 89.69 363 GLU A N 1
ATOM 2757 C CA . GLU A 1 363 ? 32.909 -27.368 -30.408 1.00 89.69 363 GLU A CA 1
ATOM 2758 C C . GLU A 1 363 ? 32.093 -26.284 -29.694 1.00 89.69 363 GLU A C 1
ATOM 2760 O O . GLU A 1 363 ? 32.671 -25.394 -29.077 1.00 89.69 363 GLU A O 1
ATOM 2765 N N . LEU A 1 364 ? 30.760 -26.388 -29.714 1.00 89.75 364 LEU A N 1
ATOM 2766 C CA . LEU A 1 364 ? 29.867 -25.429 -29.065 1.00 89.75 364 LEU A CA 1
ATOM 2767 C C . LEU A 1 364 ? 30.053 -25.417 -27.545 1.00 89.75 364 LEU A C 1
ATOM 2769 O O . LEU A 1 364 ? 30.174 -24.353 -26.950 1.00 89.75 364 LEU A O 1
ATOM 2773 N N . PHE A 1 365 ? 30.133 -26.588 -26.909 1.00 91.00 365 PHE A N 1
ATOM 2774 C CA . PHE A 1 365 ? 30.383 -26.663 -25.466 1.00 91.00 365 PHE A CA 1
ATOM 2775 C C . PHE A 1 365 ? 31.751 -26.100 -25.067 1.00 91.00 365 PHE A C 1
ATOM 2777 O O . PHE A 1 365 ? 31.885 -25.561 -23.971 1.00 91.00 365 PHE A O 1
ATOM 2784 N N . ARG A 1 366 ? 32.757 -26.212 -25.942 1.00 91.88 366 ARG A N 1
ATOM 2785 C CA . ARG A 1 366 ? 34.082 -25.632 -25.709 1.00 91.88 366 ARG A CA 1
ATOM 2786 C C . ARG A 1 366 ? 34.052 -24.109 -25.821 1.00 91.88 366 ARG A C 1
ATOM 2788 O O . ARG A 1 366 ? 34.465 -23.445 -24.881 1.00 91.88 366 ARG A O 1
ATOM 2795 N N . ALA A 1 367 ? 33.441 -23.584 -26.884 1.00 91.25 367 ALA A N 1
ATOM 2796 C CA . ALA A 1 367 ? 33.240 -22.146 -27.070 1.00 91.25 367 ALA A CA 1
ATOM 2797 C C . ALA A 1 367 ? 32.466 -21.517 -25.896 1.00 91.25 367 ALA A C 1
ATOM 2799 O O . ALA A 1 367 ? 32.799 -20.426 -25.439 1.00 91.25 367 ALA A O 1
ATOM 2800 N N . VAL A 1 368 ? 31.470 -22.234 -25.357 1.00 90.56 368 VAL A N 1
ATOM 2801 C CA . VAL A 1 368 ? 30.743 -21.809 -24.153 1.00 90.56 368 VAL A CA 1
ATOM 2802 C C . VAL A 1 368 ? 31.633 -21.783 -22.913 1.00 90.56 368 VAL A C 1
ATOM 2804 O O . VAL A 1 368 ? 31.539 -20.836 -22.141 1.00 90.56 368 VAL A O 1
ATOM 2807 N N . ALA A 1 369 ? 32.481 -22.790 -22.700 1.00 90.81 369 ALA A N 1
ATOM 2808 C CA . ALA A 1 369 ? 33.389 -22.811 -21.553 1.00 90.81 369 ALA A CA 1
ATOM 2809 C C . ALA A 1 369 ? 34.463 -21.707 -21.639 1.00 90.81 369 ALA A C 1
ATOM 2811 O O . ALA A 1 369 ? 34.807 -21.106 -20.622 1.00 90.81 369 ALA A O 1
ATOM 2812 N N . GLU A 1 370 ? 34.948 -21.417 -22.848 1.00 90.31 370 GLU A N 1
ATOM 2813 C CA . GLU A 1 370 ? 36.011 -20.441 -23.128 1.00 90.31 370 GLU A CA 1
ATOM 2814 C C . GLU A 1 370 ? 35.513 -18.984 -23.197 1.00 90.31 370 GLU A C 1
ATOM 2816 O O . GLU A 1 370 ? 36.320 -18.066 -23.077 1.00 90.31 370 GLU A O 1
ATOM 2821 N N . GLY A 1 371 ? 34.202 -18.745 -23.327 1.00 90.00 371 GLY A N 1
ATOM 2822 C CA . GLY A 1 371 ? 33.640 -17.387 -23.352 1.00 90.00 371 GLY A CA 1
ATOM 2823 C C . GLY A 1 371 ? 33.506 -16.766 -24.748 1.00 90.00 371 GLY A C 1
ATOM 2824 O O . GLY A 1 371 ? 33.253 -15.568 -24.871 1.00 90.00 371 GLY A O 1
ATOM 2825 N N . GLU A 1 372 ? 33.632 -17.560 -25.813 1.00 91.44 372 GLU A N 1
ATOM 2826 C CA . GLU A 1 372 ? 33.636 -17.087 -27.202 1.00 91.44 372 GLU A CA 1
ATOM 2827 C C . GLU A 1 372 ? 32.214 -16.842 -27.750 1.00 91.44 372 GLU A C 1
ATOM 2829 O O . GLU A 1 372 ? 31.690 -17.635 -28.536 1.00 91.44 372 GLU A O 1
ATOM 2834 N N . LEU A 1 373 ? 31.574 -15.734 -27.353 1.00 88.38 373 LEU A N 1
ATOM 2835 C CA . LEU A 1 373 ? 30.177 -15.418 -27.707 1.00 88.38 373 LEU A CA 1
ATOM 2836 C C . LEU A 1 373 ? 29.887 -15.505 -29.216 1.00 88.38 373 LEU A C 1
ATOM 2838 O O . LEU A 1 373 ? 28.942 -16.176 -29.620 1.00 88.38 373 LEU A O 1
ATOM 2842 N N . GLU A 1 374 ? 30.722 -14.892 -30.055 1.00 85.50 374 GLU A N 1
ATOM 2843 C CA . GLU A 1 374 ? 30.536 -14.892 -31.515 1.00 85.50 374 GLU A CA 1
ATOM 2844 C C . GLU A 1 374 ? 30.558 -16.313 -32.096 1.00 85.50 374 GLU A C 1
ATOM 2846 O O . GLU A 1 374 ? 29.793 -16.656 -33.001 1.00 85.50 374 GLU A O 1
ATOM 2851 N N . ARG A 1 375 ? 31.417 -17.179 -31.547 1.00 86.31 375 ARG A N 1
ATOM 2852 C CA . ARG A 1 375 ? 31.515 -18.578 -31.966 1.00 86.31 375 ARG A CA 1
ATOM 2853 C C . ARG A 1 375 ? 30.321 -19.388 -31.465 1.00 86.31 375 ARG A C 1
ATOM 2855 O O . ARG A 1 375 ? 29.840 -20.264 -32.183 1.00 86.31 375 ARG A O 1
ATOM 2862 N N . VAL A 1 376 ? 29.810 -19.077 -30.274 1.00 87.38 376 VAL A N 1
ATOM 2863 C CA . VAL A 1 376 ? 28.576 -19.662 -29.733 1.00 87.38 376 VAL A CA 1
ATOM 2864 C C . VAL A 1 376 ? 27.376 -19.312 -30.609 1.00 87.38 376 VAL A C 1
ATOM 2866 O O . VAL A 1 376 ? 26.644 -20.222 -30.991 1.00 87.38 376 VAL A O 1
ATOM 2869 N N . GLU A 1 377 ? 27.212 -18.048 -31.003 1.00 85.12 377 GLU A N 1
ATOM 2870 C CA . GLU A 1 377 ? 26.138 -17.602 -31.902 1.00 85.12 377 GLU A CA 1
ATOM 2871 C C . GLU A 1 377 ? 26.160 -18.364 -33.233 1.00 85.12 377 GLU A C 1
ATOM 2873 O O . GLU A 1 377 ? 25.138 -18.879 -33.681 1.00 85.12 377 GLU A O 1
ATOM 2878 N N . GLN A 1 378 ? 27.342 -18.534 -33.830 1.00 83.38 378 GLN A N 1
ATOM 2879 C CA . GLN A 1 378 ? 27.501 -19.273 -35.086 1.00 83.38 378 GLN A CA 1
ATOM 2880 C C . GLN A 1 378 ? 27.224 -20.777 -34.937 1.00 83.38 378 GLN A C 1
ATOM 2882 O O . GLN A 1 378 ? 26.577 -21.398 -35.787 1.00 83.38 378 GLN A O 1
ATOM 2887 N N . LEU A 1 379 ? 27.731 -21.396 -33.869 1.00 82.38 379 LEU A N 1
ATOM 2888 C CA . LEU A 1 379 ? 27.632 -22.840 -33.664 1.00 82.38 379 LEU A CA 1
ATOM 2889 C C . LEU A 1 379 ? 26.235 -23.273 -33.199 1.00 82.38 379 LEU A C 1
ATOM 2891 O O . LEU A 1 379 ? 25.812 -24.377 -33.549 1.00 82.38 379 LEU A O 1
ATOM 2895 N N . VAL A 1 380 ? 25.483 -22.411 -32.500 1.00 82.19 380 VAL A N 1
ATOM 2896 C CA . VAL A 1 380 ? 24.126 -22.735 -32.021 1.00 82.19 380 VAL A CA 1
ATOM 2897 C C . VAL A 1 380 ? 23.149 -22.989 -33.173 1.00 82.19 380 VAL A C 1
ATOM 2899 O O . VAL A 1 380 ? 22.239 -23.804 -33.034 1.00 82.19 380 VAL A O 1
ATOM 2902 N N . HIS A 1 381 ? 23.370 -22.370 -34.339 1.00 77.75 381 HIS A N 1
ATOM 2903 C CA . HIS A 1 381 ? 22.567 -22.604 -35.544 1.00 77.75 381 HIS A CA 1
ATOM 2904 C C . HIS A 1 381 ? 22.689 -24.032 -36.094 1.00 77.75 381 HIS A C 1
ATOM 2906 O O . HIS A 1 381 ? 21.783 -24.503 -36.776 1.00 77.75 381 HIS A O 1
ATOM 2912 N N . HIS A 1 382 ? 23.790 -24.729 -35.800 1.00 74.50 382 HIS A N 1
ATOM 2913 C CA . HIS A 1 382 ? 24.062 -26.063 -36.339 1.00 74.50 382 HIS A CA 1
ATOM 2914 C C . HIS A 1 382 ? 23.542 -27.196 -35.446 1.00 74.50 382 HIS A C 1
ATOM 2916 O O . HIS A 1 382 ? 23.297 -28.298 -35.931 1.00 74.50 382 HIS A O 1
ATOM 2922 N N . THR A 1 383 ? 23.410 -26.951 -34.142 1.00 70.94 383 THR A N 1
ATOM 2923 C CA . THR A 1 383 ? 23.104 -27.980 -33.131 1.00 70.94 383 THR A CA 1
ATOM 2924 C C . THR A 1 383 ? 21.819 -27.702 -32.355 1.00 70.94 383 THR A C 1
ATOM 2926 O O . THR A 1 383 ? 21.241 -28.624 -31.780 1.00 70.94 383 THR A O 1
ATOM 2929 N N . GLY A 1 384 ? 21.358 -26.451 -32.355 1.00 75.94 384 GLY A N 1
ATOM 2930 C CA . GLY A 1 384 ? 20.263 -25.968 -31.528 1.00 75.94 384 GLY A CA 1
ATOM 2931 C C . GLY A 1 384 ? 20.702 -25.601 -30.100 1.00 75.94 384 GLY A C 1
ATOM 2932 O O . GLY A 1 384 ? 21.710 -26.096 -29.590 1.00 75.94 384 GLY A O 1
ATOM 2933 N N . PRO A 1 385 ? 19.931 -24.743 -29.409 1.00 72.69 385 PRO A N 1
ATOM 2934 C CA . PRO A 1 385 ? 20.306 -24.223 -28.092 1.00 72.69 385 PRO A CA 1
ATOM 2935 C C . PRO A 1 385 ? 20.115 -25.232 -26.946 1.00 72.69 385 PRO A C 1
ATOM 2937 O O . PRO A 1 385 ? 20.779 -25.131 -25.921 1.00 72.69 385 PRO A O 1
ATOM 2940 N N . SER A 1 386 ? 19.246 -26.238 -27.099 1.00 74.12 386 SER A N 1
ATOM 2941 C CA . SER A 1 386 ? 18.875 -27.167 -26.014 1.00 74.12 386 SER A CA 1
ATOM 2942 C C . SER A 1 386 ? 19.766 -28.419 -25.914 1.00 74.12 386 SER A C 1
ATOM 2944 O O . SER A 1 386 ? 19.333 -29.454 -25.404 1.00 74.12 386 SER A O 1
ATOM 2946 N N . VAL A 1 387 ? 21.003 -28.368 -26.415 1.00 82.69 387 VAL A N 1
ATOM 2947 C CA . VAL A 1 387 ? 21.927 -29.509 -26.340 1.00 82.69 387 VAL A CA 1
ATOM 2948 C C . VAL A 1 387 ? 22.479 -29.715 -24.924 1.00 82.69 387 VAL A C 1
ATOM 2950 O O . VAL A 1 387 ? 22.754 -28.757 -24.203 1.00 82.69 387 VAL A O 1
ATOM 2953 N N . THR A 1 388 ? 22.693 -30.978 -24.545 1.00 86.62 388 THR A N 1
ATOM 2954 C CA . THR A 1 388 ? 23.255 -31.398 -23.245 1.00 86.62 388 THR A CA 1
ATOM 2955 C C . THR A 1 388 ? 24.545 -32.202 -23.419 1.00 86.62 388 THR A C 1
ATOM 2957 O O . THR A 1 388 ? 24.670 -32.962 -24.379 1.00 86.62 388 THR A O 1
ATOM 2960 N N . LYS A 1 389 ? 25.529 -32.070 -22.523 1.00 82.06 389 LYS A N 1
ATOM 2961 C CA . LYS A 1 389 ? 26.807 -32.804 -22.591 1.00 82.06 389 LYS A CA 1
ATOM 2962 C C . LYS A 1 389 ? 27.272 -33.295 -21.221 1.00 82.06 389 LYS A C 1
ATOM 2964 O O . LYS A 1 389 ? 27.000 -32.692 -20.187 1.00 82.06 389 LYS A O 1
ATOM 2969 N N . GLY A 1 390 ? 28.042 -34.382 -21.248 1.00 79.75 390 GLY A N 1
ATOM 2970 C CA . GLY A 1 390 ? 28.676 -34.975 -20.075 1.00 79.75 390 GLY A CA 1
ATOM 2971 C C . GLY A 1 390 ? 27.756 -35.930 -19.319 1.00 79.75 390 GLY A C 1
ATOM 2972 O O . GLY A 1 390 ? 26.574 -36.050 -19.622 1.00 79.75 390 GLY A O 1
ATOM 2973 N N . ARG A 1 391 ? 28.313 -36.614 -18.312 1.00 74.38 391 ARG A N 1
ATOM 2974 C CA . ARG A 1 391 ? 27.590 -37.619 -17.506 1.00 74.38 391 ARG A CA 1
ATOM 2975 C C . ARG A 1 391 ? 26.446 -37.034 -16.673 1.00 74.38 391 ARG A C 1
ATOM 2977 O O . ARG A 1 391 ? 25.549 -37.764 -16.290 1.00 74.38 391 ARG A O 1
ATOM 2984 N N . ARG A 1 392 ? 26.499 -35.727 -16.405 1.00 79.06 392 ARG A N 1
ATOM 2985 C CA . ARG A 1 392 ? 25.466 -34.970 -15.687 1.00 79.06 392 ARG A CA 1
ATOM 2986 C C . ARG A 1 392 ? 24.420 -34.351 -16.616 1.00 79.06 392 ARG A C 1
ATOM 2988 O O . ARG A 1 392 ? 23.558 -33.640 -16.128 1.00 79.06 392 ARG A O 1
ATOM 2995 N N . GLU A 1 393 ? 24.513 -34.556 -17.932 1.00 85.38 393 GLU A N 1
ATOM 2996 C CA . GLU A 1 393 ? 23.631 -33.925 -18.928 1.00 85.38 393 GLU A CA 1
ATOM 2997 C C . GLU A 1 393 ? 23.542 -32.389 -18.804 1.00 85.38 393 GLU A C 1
ATOM 2999 O O . GLU A 1 393 ? 22.478 -31.783 -18.910 1.00 85.38 393 GLU A O 1
ATOM 3004 N N . CYS A 1 394 ? 24.681 -31.722 -18.604 1.00 88.25 394 CYS A N 1
ATOM 3005 C CA . CYS A 1 394 ? 24.720 -30.267 -18.481 1.00 88.25 394 CYS A CA 1
ATOM 3006 C C . CYS A 1 394 ? 24.327 -29.589 -19.804 1.00 88.25 394 CYS A C 1
ATOM 3008 O O . CYS A 1 394 ? 24.914 -29.870 -20.850 1.00 88.25 394 CYS A O 1
ATOM 3010 N N . THR A 1 395 ? 23.361 -28.668 -19.760 1.00 91.94 395 THR A N 1
ATOM 3011 C CA . THR A 1 395 ? 23.036 -27.773 -20.891 1.00 91.94 395 THR A CA 1
ATOM 3012 C C . THR A 1 395 ? 24.127 -26.717 -21.103 1.00 91.94 395 THR A C 1
ATOM 3014 O O . THR A 1 395 ? 24.987 -26.515 -20.243 1.00 91.94 395 THR A O 1
ATOM 3017 N N . LEU A 1 396 ? 24.065 -25.980 -22.217 1.00 90.56 396 LEU A N 1
ATOM 3018 C CA . LEU A 1 396 ? 24.953 -24.834 -22.459 1.00 90.56 396 LEU A CA 1
ATOM 3019 C C . LEU A 1 396 ? 24.880 -23.793 -21.328 1.00 90.56 396 LEU A C 1
ATOM 3021 O O . LEU A 1 396 ? 25.909 -23.271 -20.911 1.00 90.56 396 LEU A O 1
ATOM 3025 N N . LEU A 1 397 ? 23.685 -23.551 -20.774 1.00 93.00 397 LEU A N 1
ATOM 3026 C CA . LEU A 1 397 ? 23.492 -22.589 -19.684 1.00 93.00 397 LEU A CA 1
ATOM 3027 C C . LEU A 1 397 ? 24.173 -23.042 -18.379 1.00 93.00 397 LEU A C 1
ATOM 3029 O O . LEU A 1 397 ? 24.724 -22.212 -17.664 1.00 93.00 397 LEU A O 1
ATOM 3033 N N . HIS A 1 398 ? 24.213 -24.352 -18.098 1.00 94.44 398 HIS A N 1
ATOM 3034 C CA . HIS A 1 398 ? 24.965 -24.900 -16.961 1.00 94.44 398 HIS A CA 1
ATOM 3035 C C . HIS A 1 398 ? 26.469 -24.668 -17.109 1.00 94.44 398 HIS A C 1
ATOM 3037 O O . HIS A 1 398 ? 27.120 -24.235 -16.164 1.00 94.44 398 HIS A O 1
ATOM 3043 N N . VAL A 1 399 ? 27.015 -24.934 -18.299 1.00 93.69 399 VAL A N 1
ATOM 3044 C CA . VAL A 1 399 ? 28.455 -24.795 -18.558 1.00 93.69 399 VAL A CA 1
ATOM 3045 C C . VAL A 1 399 ? 28.874 -23.326 -18.557 1.00 93.69 399 VAL A C 1
ATOM 3047 O O . VAL A 1 399 ? 29.905 -22.995 -17.976 1.00 93.69 399 VAL A O 1
ATOM 3050 N N . ALA A 1 400 ? 28.059 -22.433 -19.125 1.00 93.25 400 ALA A N 1
ATOM 3051 C CA . ALA A 1 400 ? 28.289 -20.991 -19.054 1.00 93.25 400 ALA A CA 1
ATOM 3052 C C . ALA A 1 400 ? 28.274 -20.486 -17.600 1.00 93.25 400 ALA A C 1
ATOM 3054 O O . ALA A 1 400 ? 29.095 -19.650 -17.219 1.00 93.25 400 ALA A O 1
ATOM 3055 N N . ALA A 1 401 ? 27.367 -21.024 -16.776 1.00 94.56 401 ALA A N 1
ATOM 3056 C CA . ALA A 1 401 ? 27.255 -20.640 -15.378 1.00 94.56 401 ALA A CA 1
ATOM 3057 C C . ALA A 1 401 ? 28.394 -21.181 -14.502 1.00 94.56 401 ALA A C 1
ATOM 3059 O O . ALA A 1 401 ? 28.891 -20.464 -13.638 1.00 94.56 401 ALA A O 1
ATOM 3060 N N . GLU A 1 402 ? 28.846 -22.412 -14.751 1.00 94.81 402 GLU A N 1
ATOM 3061 C CA . GLU A 1 402 ? 29.979 -23.027 -14.050 1.00 94.81 402 GLU A CA 1
ATOM 3062 C C . GLU A 1 402 ? 31.323 -22.355 -14.382 1.00 94.81 402 GLU A C 1
ATOM 3064 O O . GLU A 1 402 ? 32.194 -22.309 -13.519 1.00 94.81 402 GLU A O 1
ATOM 3069 N N . ASN A 1 403 ? 31.490 -21.822 -15.600 1.00 93.06 403 ASN A N 1
ATOM 3070 C CA . ASN A 1 403 ? 32.736 -21.189 -16.063 1.00 93.06 403 ASN A CA 1
ATOM 3071 C C . ASN A 1 403 ? 32.734 -19.653 -15.967 1.00 93.06 403 ASN A C 1
ATOM 3073 O O . ASN A 1 403 ? 33.609 -19.006 -16.533 1.00 93.06 403 ASN A O 1
ATOM 3077 N N . ASN A 1 404 ? 31.764 -19.057 -15.264 1.00 94.25 404 ASN A N 1
ATOM 3078 C CA . ASN A 1 404 ? 31.644 -17.607 -15.088 1.00 94.25 404 ASN A CA 1
ATOM 3079 C C . ASN A 1 404 ? 31.603 -16.815 -16.411 1.00 94.25 404 ASN A C 1
ATOM 3081 O O . ASN A 1 404 ? 32.396 -15.894 -16.604 1.00 94.25 404 ASN A O 1
ATOM 3085 N N . GLN A 1 405 ? 30.667 -17.146 -17.310 1.00 95.00 405 GLN A N 1
ATOM 3086 C CA . GLN A 1 405 ? 30.533 -16.498 -18.626 1.00 95.00 405 GLN A CA 1
ATOM 3087 C C . GLN A 1 405 ? 29.257 -15.625 -18.750 1.00 95.00 405 GLN A C 1
ATOM 3089 O O . GLN A 1 405 ? 28.297 -16.031 -19.411 1.00 95.00 405 GLN A O 1
ATOM 3094 N N . PRO A 1 406 ? 29.215 -14.411 -18.154 1.00 90.19 406 PRO A N 1
ATOM 3095 C CA . PRO A 1 406 ? 28.066 -13.494 -18.157 1.00 90.19 406 PRO A CA 1
ATOM 3096 C C . PRO A 1 406 ? 27.418 -13.238 -19.523 1.00 90.19 406 PRO A C 1
ATOM 3098 O O . PRO A 1 406 ? 26.200 -13.340 -19.664 1.00 90.19 406 PRO A O 1
ATOM 3101 N N . SER A 1 407 ? 28.227 -12.919 -20.538 1.00 90.00 407 SER A N 1
ATOM 3102 C CA . SER A 1 407 ? 27.740 -12.539 -21.871 1.00 90.00 407 SER A CA 1
ATOM 3103 C C . SER A 1 407 ? 27.037 -13.699 -22.572 1.00 90.00 407 SER A C 1
ATOM 3105 O O . SER A 1 407 ? 26.017 -13.515 -23.232 1.00 90.00 407 SER A O 1
ATOM 3107 N N . ILE A 1 408 ? 27.548 -14.914 -22.374 1.00 88.50 408 ILE A N 1
ATOM 3108 C CA . ILE A 1 408 ? 26.953 -16.131 -22.923 1.00 88.50 408 ILE A CA 1
ATOM 3109 C C . ILE A 1 408 ? 25.686 -16.502 -22.153 1.00 88.50 408 ILE A C 1
ATOM 3111 O O . ILE A 1 408 ? 24.709 -16.912 -22.769 1.00 88.50 408 ILE A O 1
ATOM 3115 N N . VAL A 1 409 ? 25.657 -16.317 -20.829 1.00 90.31 409 VAL A N 1
ATOM 3116 C CA . VAL A 1 409 ? 24.442 -16.519 -20.022 1.00 90.31 409 VAL A CA 1
ATOM 3117 C C . VAL A 1 409 ? 23.313 -15.602 -20.508 1.00 90.31 409 VAL A C 1
ATOM 3119 O O . VAL A 1 409 ? 22.221 -16.096 -20.774 1.00 90.31 409 VAL A O 1
ATOM 3122 N N . LEU A 1 410 ? 23.580 -14.306 -20.717 1.00 88.00 410 LEU A N 1
ATOM 3123 C CA . LEU A 1 410 ? 22.596 -13.355 -21.262 1.00 88.00 410 LEU A CA 1
ATOM 3124 C C . LEU A 1 410 ? 22.072 -13.767 -22.642 1.00 88.00 410 LEU A C 1
ATOM 3126 O O . LEU A 1 410 ? 20.873 -13.673 -22.902 1.00 88.00 410 LEU A O 1
ATOM 3130 N N . PHE A 1 411 ? 22.960 -14.234 -23.521 1.00 86.69 411 PHE A N 1
ATOM 3131 C CA . PHE A 1 411 ? 22.575 -14.732 -24.838 1.00 86.69 411 PHE A CA 1
ATO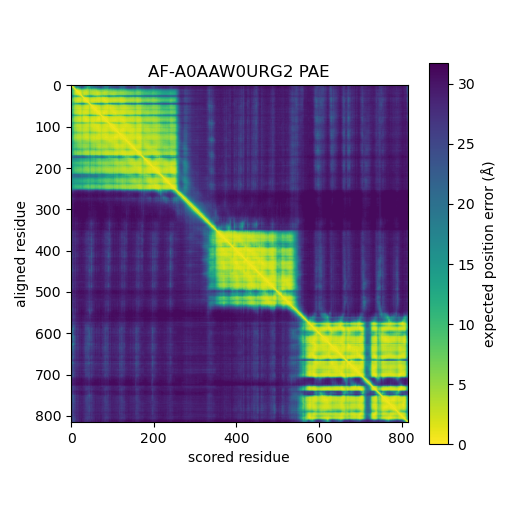M 3132 C C . PHE A 1 411 ? 21.703 -15.994 -24.737 1.00 86.69 411 PHE A C 1
ATOM 3134 O O . PHE A 1 411 ? 20.643 -16.076 -25.353 1.00 86.69 411 PHE A O 1
ATOM 3141 N N . LEU A 1 412 ? 22.110 -16.972 -23.925 1.00 85.00 412 LEU A N 1
ATOM 3142 C CA . LEU A 1 412 ? 21.426 -18.259 -23.811 1.00 85.00 412 LEU A CA 1
ATOM 3143 C C . LEU A 1 412 ? 20.072 -18.174 -23.090 1.00 85.00 412 LEU A C 1
ATOM 3145 O O . LEU A 1 412 ? 19.190 -18.970 -23.415 1.00 85.00 412 LEU A O 1
ATOM 3149 N N . LEU A 1 413 ? 19.867 -17.219 -22.174 1.00 85.69 413 LEU A N 1
ATOM 3150 C CA . LEU A 1 413 ? 18.574 -16.985 -21.503 1.00 85.69 413 LEU A CA 1
ATOM 3151 C C . LEU A 1 413 ? 17.446 -16.610 -22.477 1.00 85.69 413 LEU A C 1
ATOM 3153 O O . LEU A 1 413 ? 16.272 -16.826 -22.184 1.00 85.69 413 LEU A O 1
ATOM 3157 N N . GLN A 1 414 ? 17.784 -16.134 -23.679 1.00 81.38 414 GLN A N 1
ATOM 3158 C CA . GLN A 1 414 ? 16.804 -15.885 -24.741 1.00 81.38 414 GLN A CA 1
ATOM 3159 C C . GLN A 1 414 ? 16.189 -17.182 -25.298 1.00 81.38 414 GLN A C 1
ATOM 3161 O O . GLN A 1 414 ? 15.130 -17.141 -25.925 1.00 81.38 414 GLN A O 1
ATOM 3166 N N . PHE A 1 415 ? 16.842 -18.331 -25.083 1.00 78.25 415 PHE A N 1
ATOM 3167 C CA . PHE A 1 415 ? 16.489 -19.609 -25.712 1.00 78.25 415 PHE A CA 1
ATOM 3168 C C . PHE A 1 415 ? 16.288 -20.762 -24.721 1.00 78.25 415 PHE A C 1
ATOM 3170 O O . PHE A 1 415 ? 15.553 -21.702 -25.020 1.00 78.25 415 PHE A O 1
ATOM 3177 N N . ILE A 1 416 ? 16.952 -20.725 -23.563 1.00 83.25 416 ILE A N 1
ATOM 3178 C CA . ILE A 1 416 ? 16.975 -21.800 -22.566 1.00 83.25 416 ILE A CA 1
ATOM 3179 C C . ILE A 1 416 ? 16.365 -21.271 -21.269 1.00 83.25 416 ILE A C 1
ATOM 3181 O O . ILE A 1 416 ? 16.743 -20.208 -20.790 1.00 83.25 416 ILE A O 1
ATOM 3185 N N . SER A 1 417 ? 15.445 -22.034 -20.671 1.00 85.50 417 SER A N 1
ATOM 3186 C CA . SER A 1 417 ? 14.861 -21.661 -19.379 1.00 85.50 417 SER A CA 1
ATOM 3187 C C . SER A 1 417 ? 15.943 -21.544 -18.291 1.00 85.50 417 SER A C 1
ATOM 3189 O O . SER A 1 417 ? 16.772 -22.450 -18.176 1.00 85.50 417 SER A O 1
ATOM 3191 N N . PRO A 1 418 ? 15.904 -20.513 -17.424 1.00 89.94 418 PRO A N 1
ATOM 3192 C CA . PRO A 1 418 ? 16.831 -20.398 -16.293 1.00 89.94 418 PRO A CA 1
ATOM 3193 C C . PRO A 1 418 ? 16.688 -21.537 -15.265 1.00 89.94 418 PRO A C 1
ATOM 3195 O O . PRO A 1 418 ? 17.606 -21.779 -14.486 1.00 89.94 418 PRO A O 1
ATOM 3198 N N . ASN A 1 419 ? 15.565 -22.269 -15.281 1.00 90.00 419 ASN A N 1
ATOM 3199 C CA . ASN A 1 419 ? 15.247 -23.339 -14.328 1.00 90.00 419 ASN A CA 1
ATOM 3200 C C . ASN A 1 419 ? 15.549 -24.751 -14.852 1.00 90.00 419 ASN A C 1
ATOM 3202 O O . ASN A 1 419 ? 15.078 -25.727 -14.261 1.00 90.00 419 ASN A O 1
ATOM 3206 N N . VAL A 1 420 ? 16.277 -24.883 -15.970 1.00 88.44 420 VAL A N 1
ATOM 3207 C CA . VAL A 1 420 ? 16.725 -26.200 -16.451 1.00 88.44 420 VAL A CA 1
ATOM 3208 C C . VAL A 1 420 ? 17.534 -26.897 -15.367 1.00 88.44 420 VAL A C 1
ATOM 3210 O O . VAL A 1 420 ? 18.320 -26.253 -14.682 1.00 88.44 420 VAL A O 1
ATOM 3213 N N . VAL A 1 421 ? 17.340 -28.203 -15.214 1.00 91.75 421 VAL A N 1
ATOM 3214 C CA . VAL A 1 421 ? 18.088 -29.017 -14.254 1.00 91.75 421 VAL A CA 1
ATOM 3215 C C . VAL A 1 421 ? 18.938 -30.035 -14.990 1.00 91.75 421 VAL A C 1
ATOM 3217 O O . VAL A 1 421 ? 18.539 -30.544 -16.037 1.00 91.75 421 VAL A O 1
ATOM 3220 N N . ASN A 1 422 ? 20.117 -30.305 -14.451 1.00 89.31 422 ASN A N 1
ATOM 3221 C CA . ASN A 1 422 ? 20.963 -31.405 -14.887 1.00 89.31 422 ASN A CA 1
ATOM 3222 C C . ASN A 1 422 ? 20.567 -32.711 -14.153 1.00 89.31 422 ASN A C 1
ATOM 3224 O O . ASN A 1 422 ? 19.630 -32.728 -13.353 1.00 89.31 422 ASN A O 1
ATOM 3228 N N . HIS A 1 423 ? 21.284 -33.808 -14.398 1.00 89.69 423 HIS A N 1
ATOM 3229 C CA . HIS A 1 423 ? 20.970 -35.123 -13.819 1.00 89.69 423 HIS A CA 1
ATOM 3230 C C . HIS A 1 423 ? 21.070 -35.184 -12.280 1.00 89.69 423 HIS A C 1
ATOM 3232 O O . HIS A 1 423 ? 20.461 -36.058 -11.668 1.00 89.69 423 HIS A O 1
ATOM 3238 N N . ASP A 1 424 ? 21.803 -34.250 -11.664 1.00 84.00 424 ASP A N 1
ATOM 3239 C CA . ASP A 1 424 ? 21.942 -34.106 -10.207 1.00 84.00 424 ASP A CA 1
ATOM 3240 C C . ASP A 1 424 ? 20.865 -33.165 -9.613 1.00 84.00 424 ASP A C 1
ATOM 3242 O O . ASP A 1 424 ? 20.887 -32.835 -8.427 1.00 84.00 424 ASP A O 1
ATOM 3246 N N . GLY A 1 425 ? 19.924 -32.686 -10.435 1.00 88.62 425 GLY A N 1
ATOM 3247 C CA . GLY A 1 425 ? 18.905 -31.710 -10.044 1.00 88.62 425 GLY A CA 1
ATOM 3248 C C . GLY A 1 425 ? 19.428 -30.277 -9.903 1.00 88.62 425 GLY A C 1
ATOM 3249 O O . GLY A 1 425 ? 18.672 -29.394 -9.502 1.00 88.62 425 GLY A O 1
ATOM 3250 N N . HIS A 1 426 ? 20.695 -30.014 -10.238 1.00 93.19 426 HIS A N 1
ATOM 3251 C CA . HIS A 1 426 ? 21.270 -28.673 -10.165 1.00 93.19 426 HIS A CA 1
ATOM 3252 C C . HIS A 1 426 ? 20.750 -27.805 -11.307 1.00 93.19 426 HIS A C 1
ATOM 3254 O O . HIS A 1 426 ? 20.773 -28.231 -12.457 1.00 93.19 426 HIS A O 1
ATOM 3260 N N . THR A 1 427 ? 20.345 -26.575 -10.988 1.00 94.69 427 THR A N 1
ATOM 3261 C CA . THR A 1 427 ? 20.112 -25.510 -11.981 1.00 94.69 427 THR A CA 1
ATOM 3262 C C . THR A 1 427 ? 21.417 -24.769 -12.309 1.00 94.69 427 THR A C 1
ATOM 3264 O O . THR A 1 427 ? 22.385 -24.874 -11.546 1.00 94.69 427 THR A O 1
ATOM 3267 N N . PRO A 1 428 ? 21.471 -23.943 -13.374 1.00 95.06 428 PRO A N 1
ATOM 3268 C CA . PRO A 1 428 ? 22.615 -23.066 -13.628 1.00 95.06 428 PRO A CA 1
ATOM 3269 C C . PRO A 1 428 ? 22.982 -22.188 -12.420 1.00 95.06 428 PRO A C 1
ATOM 3271 O O . PRO A 1 428 ? 24.164 -21.996 -12.141 1.00 95.06 428 PRO A O 1
ATOM 3274 N N . ALA A 1 429 ? 21.990 -21.737 -11.639 1.00 95.75 429 ALA A N 1
ATOM 3275 C CA . ALA A 1 429 ? 22.219 -20.972 -10.412 1.00 95.75 429 ALA A CA 1
ATOM 3276 C C . ALA A 1 429 ? 22.922 -21.794 -9.316 1.00 95.75 429 ALA A C 1
ATOM 3278 O O . ALA A 1 429 ? 23.775 -21.259 -8.614 1.00 95.75 429 ALA A O 1
ATOM 3279 N N . HIS A 1 430 ? 22.638 -23.098 -9.196 1.00 93.94 430 HIS A N 1
ATOM 3280 C CA . HIS A 1 430 ? 23.357 -23.969 -8.257 1.00 93.94 430 HIS A CA 1
ATOM 3281 C C . HIS A 1 430 ? 24.841 -24.058 -8.617 1.00 93.94 430 HIS A C 1
ATOM 3283 O O . HIS A 1 430 ? 25.687 -23.855 -7.751 1.00 93.94 430 HIS A O 1
ATOM 3289 N N . LEU A 1 431 ? 25.171 -24.283 -9.895 1.00 93.88 431 LEU A N 1
ATOM 3290 C CA . LEU A 1 431 ? 26.569 -24.369 -10.333 1.00 93.88 431 LEU A CA 1
ATOM 3291 C C . LEU A 1 431 ? 27.310 -23.036 -10.154 1.00 93.88 431 LEU A C 1
ATOM 3293 O O . LEU A 1 431 ? 28.433 -23.029 -9.648 1.00 93.88 431 LEU A O 1
ATOM 3297 N N . ALA A 1 432 ? 26.668 -21.910 -10.481 1.00 94.19 432 ALA A N 1
ATOM 3298 C CA . ALA A 1 432 ? 27.234 -20.584 -10.235 1.00 94.19 432 ALA A CA 1
ATOM 3299 C C . ALA A 1 432 ? 27.464 -20.325 -8.733 1.00 94.19 432 ALA A C 1
ATOM 3301 O O . ALA A 1 432 ? 28.518 -19.815 -8.352 1.00 94.19 432 ALA A O 1
ATOM 3302 N N . ALA A 1 433 ? 26.527 -20.724 -7.864 1.00 93.19 433 ALA A N 1
ATOM 3303 C CA . ALA A 1 433 ? 26.648 -20.575 -6.414 1.00 93.19 433 ALA A CA 1
ATOM 3304 C C . ALA A 1 433 ? 27.743 -21.463 -5.811 1.00 93.19 433 ALA A C 1
ATOM 3306 O O . ALA A 1 433 ? 28.540 -20.984 -5.009 1.00 93.19 433 ALA A O 1
ATOM 3307 N N . MET A 1 434 ? 27.850 -22.721 -6.252 1.00 90.44 434 MET A N 1
ATOM 3308 C CA . MET A 1 434 ? 28.917 -23.641 -5.839 1.00 90.44 434 MET A CA 1
ATOM 3309 C C . MET A 1 434 ? 30.310 -23.079 -6.139 1.00 90.44 434 MET A C 1
ATOM 3311 O O . MET A 1 434 ? 31.239 -23.268 -5.351 1.00 90.44 434 MET A O 1
ATOM 3315 N N . LYS A 1 435 ? 30.463 -22.362 -7.257 1.00 90.88 435 LYS A N 1
ATOM 3316 C CA . LYS A 1 435 ? 31.724 -21.723 -7.662 1.00 90.88 435 LYS A CA 1
ATOM 3317 C C . LYS A 1 435 ? 31.891 -20.286 -7.148 1.00 90.88 435 LYS A C 1
ATOM 3319 O O . LYS A 1 435 ? 32.968 -19.713 -7.294 1.00 90.88 435 LYS A O 1
ATOM 3324 N N . GLY A 1 436 ? 30.864 -19.707 -6.523 1.00 88.69 436 GLY A N 1
ATOM 3325 C CA . GLY A 1 436 ? 30.884 -18.337 -6.001 1.00 88.69 436 GLY A CA 1
ATOM 3326 C C . GLY A 1 436 ? 30.832 -17.251 -7.085 1.00 88.69 436 GLY A C 1
ATOM 3327 O O . GLY A 1 436 ? 31.339 -16.149 -6.879 1.00 88.69 436 GLY A O 1
ATOM 3328 N N . HIS A 1 437 ? 30.257 -17.544 -8.253 1.00 94.06 437 HIS A N 1
ATOM 3329 C CA . HIS A 1 437 ? 30.162 -16.630 -9.396 1.00 94.06 437 HIS A CA 1
ATOM 3330 C C . HIS A 1 437 ? 28.965 -15.674 -9.256 1.00 94.06 437 HIS A C 1
ATOM 3332 O O . HIS A 1 437 ? 27.917 -15.847 -9.879 1.00 94.06 437 HIS A O 1
ATOM 3338 N N . THR A 1 438 ? 29.121 -14.643 -8.419 1.00 91.00 438 THR A N 1
ATOM 3339 C CA . THR A 1 438 ? 28.064 -13.666 -8.087 1.00 91.00 438 THR A CA 1
ATOM 3340 C C . THR A 1 438 ? 27.562 -12.871 -9.296 1.00 91.00 438 THR A C 1
ATOM 3342 O O . THR A 1 438 ? 26.368 -12.607 -9.385 1.00 91.00 438 THR A O 1
ATOM 3345 N N . GLN A 1 439 ? 28.426 -12.541 -10.263 1.00 90.88 439 GLN A N 1
ATOM 3346 C CA . GLN A 1 439 ? 28.029 -11.811 -11.477 1.00 90.88 439 GLN A CA 1
ATOM 3347 C C . GLN A 1 439 ? 27.055 -12.617 -12.348 1.00 90.88 439 GLN A C 1
ATOM 3349 O O . GLN A 1 439 ? 26.076 -12.081 -12.862 1.00 90.88 439 GLN A O 1
ATOM 3354 N N . VAL A 1 440 ? 27.310 -13.918 -12.499 1.00 90.88 440 VAL A N 1
ATOM 3355 C CA . VAL A 1 440 ? 26.405 -14.820 -13.217 1.00 90.88 440 VAL A CA 1
ATOM 3356 C C . VAL A 1 440 ? 25.107 -15.018 -12.440 1.00 90.88 440 VAL A C 1
ATOM 3358 O O . VAL A 1 440 ? 24.038 -15.009 -13.046 1.00 90.88 440 VAL A O 1
ATOM 3361 N N . LEU A 1 441 ? 25.177 -15.160 -11.112 1.00 92.94 441 LEU A N 1
ATOM 3362 C CA . LEU A 1 441 ? 23.981 -15.246 -10.272 1.00 92.94 441 LEU A CA 1
ATOM 3363 C C . LEU A 1 441 ? 23.095 -14.007 -10.412 1.00 92.94 441 LEU A C 1
ATOM 3365 O O . LEU A 1 441 ? 21.895 -14.169 -10.574 1.00 92.94 441 LEU A O 1
ATOM 3369 N N . HIS A 1 442 ? 23.665 -12.801 -10.432 1.00 89.75 442 HIS A N 1
ATOM 3370 C CA . HIS A 1 442 ? 22.911 -11.565 -10.673 1.00 89.75 442 HIS A CA 1
ATOM 3371 C C . HIS A 1 442 ? 22.155 -11.588 -11.996 1.00 89.75 442 HIS A C 1
ATOM 3373 O O . HIS A 1 442 ? 20.973 -11.259 -12.037 1.00 89.75 442 HIS A O 1
ATOM 3379 N N . ILE A 1 443 ? 22.811 -12.023 -13.071 1.00 89.44 443 ILE A N 1
ATOM 3380 C CA . ILE A 1 443 ? 22.183 -12.124 -14.393 1.00 89.44 443 ILE A CA 1
ATOM 3381 C C . ILE A 1 443 ? 21.048 -13.149 -14.383 1.00 89.44 443 ILE A C 1
ATOM 3383 O O . ILE A 1 443 ? 19.966 -12.863 -14.885 1.00 89.44 443 ILE A O 1
ATOM 3387 N N . LEU A 1 444 ? 21.279 -14.324 -13.793 1.00 87.81 444 LEU A N 1
ATOM 3388 C CA . LEU A 1 444 ? 20.265 -15.373 -13.698 1.00 87.81 444 LEU A CA 1
ATOM 3389 C C . LEU A 1 444 ? 19.070 -14.931 -12.838 1.00 87.81 444 LEU A C 1
ATOM 3391 O O . LEU A 1 444 ? 17.933 -15.165 -13.229 1.00 87.81 444 LEU A O 1
ATOM 3395 N N . LEU A 1 445 ? 19.317 -14.278 -11.696 1.00 88.19 445 LEU A N 1
ATOM 3396 C CA . LEU A 1 445 ? 18.289 -13.800 -10.760 1.00 88.19 445 LEU A CA 1
ATOM 3397 C C . LEU A 1 445 ? 17.515 -12.582 -11.281 1.00 88.19 445 LEU A C 1
ATOM 3399 O O . LEU A 1 445 ? 16.402 -12.336 -10.831 1.00 88.19 445 LEU A O 1
ATOM 3403 N N . SER A 1 446 ? 18.081 -11.842 -12.237 1.00 84.88 446 SER A N 1
ATOM 3404 C CA . SER A 1 446 ? 17.393 -10.741 -12.921 1.00 84.88 446 SER A CA 1
ATOM 3405 C C . SER A 1 446 ? 16.367 -11.231 -13.950 1.00 84.88 446 SER A C 1
ATOM 3407 O O . SER A 1 446 ? 15.567 -10.434 -14.439 1.00 84.88 446 SER A O 1
ATOM 3409 N N . ASP A 1 447 ? 16.387 -12.520 -14.311 1.00 79.44 447 ASP A N 1
ATOM 3410 C CA . ASP A 1 447 ? 15.383 -13.099 -15.198 1.00 79.44 447 ASP A CA 1
ATOM 3411 C C . ASP A 1 447 ? 14.053 -13.269 -14.434 1.00 79.44 447 ASP A C 1
ATOM 3413 O O . ASP A 1 447 ? 14.014 -13.998 -13.442 1.00 79.44 447 ASP A O 1
ATOM 3417 N N . PRO A 1 448 ? 12.932 -12.670 -14.888 1.00 74.81 448 PRO A N 1
ATOM 3418 C CA . PRO A 1 448 ? 11.645 -12.696 -14.178 1.00 74.81 448 PRO A CA 1
ATOM 3419 C C . PRO A 1 448 ? 11.011 -14.093 -14.090 1.00 74.81 448 PRO A C 1
ATOM 3421 O O . PRO A 1 448 ? 9.884 -14.256 -13.622 1.00 74.81 448 PRO A O 1
ATOM 3424 N N . HIS A 1 449 ? 11.667 -15.112 -14.635 1.00 80.06 449 HIS A N 1
ATOM 3425 C CA . HIS A 1 449 ? 11.158 -16.470 -14.722 1.00 80.06 449 HIS A CA 1
ATOM 3426 C C . HIS A 1 449 ? 12.031 -17.479 -13.998 1.00 80.06 449 HIS A C 1
ATOM 3428 O O . HIS A 1 449 ? 11.695 -18.667 -13.994 1.00 80.06 449 HIS A O 1
ATOM 3434 N N . ILE A 1 450 ? 13.130 -17.036 -13.393 1.00 87.25 450 ILE A N 1
ATOM 3435 C CA . ILE A 1 450 ? 13.899 -17.867 -12.483 1.00 87.25 450 ILE A CA 1
ATOM 3436 C C . ILE A 1 450 ? 13.070 -18.193 -11.239 1.00 87.25 450 ILE A C 1
ATOM 3438 O O . ILE A 1 450 ? 12.326 -17.369 -10.720 1.00 87.25 450 ILE A O 1
ATOM 3442 N N . ASN A 1 451 ? 13.189 -19.429 -10.769 1.00 86.81 451 ASN A N 1
ATOM 3443 C CA . ASN A 1 451 ? 12.674 -19.845 -9.478 1.00 86.81 451 ASN A CA 1
ATOM 3444 C C . ASN A 1 451 ? 13.864 -19.942 -8.504 1.00 86.81 451 ASN A C 1
ATOM 3446 O O . ASN A 1 451 ? 14.587 -20.947 -8.544 1.00 86.81 451 ASN A O 1
ATOM 3450 N N . PRO A 1 452 ? 14.091 -18.925 -7.649 1.00 81.50 452 PRO A N 1
ATOM 3451 C CA . PRO A 1 452 ? 15.212 -18.915 -6.706 1.00 81.50 452 PRO A CA 1
ATOM 3452 C C . PRO A 1 452 ? 15.099 -20.012 -5.633 1.00 81.50 452 PRO A C 1
ATOM 3454 O O . PRO A 1 452 ? 16.114 -20.421 -5.068 1.00 81.50 452 PRO A O 1
ATOM 3457 N N . ASP A 1 453 ? 13.896 -20.549 -5.413 1.00 85.62 453 ASP A N 1
ATOM 3458 C CA . ASP A 1 453 ? 13.604 -21.580 -4.415 1.00 85.62 453 ASP A CA 1
ATOM 3459 C C . ASP A 1 453 ? 13.644 -23.009 -4.982 1.00 85.62 453 ASP A C 1
ATOM 3461 O O . ASP A 1 453 ? 13.282 -23.978 -4.303 1.00 85.62 453 ASP A O 1
ATOM 3465 N N . LYS A 1 454 ? 14.101 -23.184 -6.232 1.00 84.12 454 LYS A N 1
ATOM 3466 C CA . LYS A 1 454 ? 14.262 -24.512 -6.833 1.00 84.12 454 LYS A CA 1
ATOM 3467 C C . LYS A 1 454 ? 15.305 -25.315 -6.052 1.00 84.12 454 LYS A C 1
ATOM 3469 O O . LYS A 1 454 ? 16.433 -24.865 -5.879 1.00 84.12 454 LYS A O 1
ATOM 3474 N N . ARG A 1 455 ? 14.920 -26.517 -5.618 1.00 87.12 455 ARG A N 1
ATOM 3475 C CA . ARG A 1 455 ? 15.772 -27.437 -4.852 1.00 87.12 455 ARG A CA 1
ATOM 3476 C C . ARG A 1 455 ? 16.451 -28.471 -5.750 1.00 87.12 455 ARG A C 1
ATOM 3478 O O . ARG A 1 455 ? 15.810 -28.984 -6.670 1.00 87.12 455 ARG A O 1
ATOM 3485 N N . ASP A 1 456 ? 17.710 -28.775 -5.448 1.00 86.06 456 ASP A N 1
ATOM 3486 C CA . ASP A 1 456 ? 18.453 -29.911 -6.005 1.00 86.06 456 ASP A CA 1
ATOM 3487 C C . ASP A 1 456 ? 17.993 -31.260 -5.410 1.00 86.06 456 ASP A C 1
ATOM 3489 O O . ASP A 1 456 ? 17.095 -31.310 -4.563 1.00 86.06 456 ASP A O 1
ATOM 3493 N N . LEU A 1 457 ? 18.603 -32.376 -5.838 1.00 87.31 457 LEU A N 1
ATOM 3494 C CA . LEU A 1 457 ? 18.266 -33.713 -5.318 1.00 87.31 457 LEU A CA 1
ATOM 3495 C C . LEU A 1 457 ? 18.561 -33.889 -3.818 1.00 87.31 457 LEU A C 1
ATOM 3497 O O . LEU A 1 457 ? 18.004 -34.786 -3.191 1.00 87.31 457 LEU A O 1
ATOM 3501 N N . ASN A 1 458 ? 19.397 -33.028 -3.234 1.00 81.38 458 ASN A N 1
ATOM 3502 C CA . ASN A 1 458 ? 19.699 -33.015 -1.804 1.00 81.38 458 ASN A CA 1
ATOM 3503 C C . ASN A 1 458 ? 18.762 -32.078 -1.017 1.00 81.38 458 ASN A C 1
ATOM 3505 O O . ASN A 1 458 ? 18.923 -31.917 0.192 1.00 81.38 458 ASN A O 1
ATOM 3509 N N . GLY A 1 459 ? 17.785 -31.449 -1.681 1.00 83.12 459 GLY A N 1
ATOM 3510 C CA . GLY A 1 459 ? 16.835 -30.524 -1.070 1.00 83.12 459 GLY A CA 1
ATOM 3511 C C . GLY A 1 459 ? 17.377 -29.108 -0.848 1.00 83.12 459 GLY A C 1
ATOM 3512 O O . GLY A 1 459 ? 16.693 -28.307 -0.200 1.00 83.12 459 GLY A O 1
ATOM 3513 N N . ASN A 1 460 ? 18.561 -28.781 -1.375 1.00 84.56 460 ASN A N 1
ATOM 3514 C CA . ASN A 1 460 ? 19.195 -27.474 -1.218 1.00 84.56 460 ASN A CA 1
ATOM 3515 C C . ASN A 1 460 ? 18.768 -26.519 -2.336 1.00 84.56 460 ASN A C 1
ATOM 3517 O O . ASN A 1 460 ? 18.773 -26.895 -3.501 1.00 84.56 460 ASN A O 1
ATOM 3521 N N . ILE A 1 461 ? 18.452 -25.268 -1.987 1.00 89.62 461 ILE A N 1
ATOM 3522 C CA . ILE A 1 461 ? 18.386 -24.141 -2.944 1.00 89.62 461 ILE A CA 1
ATOM 3523 C C . ILE A 1 461 ? 19.775 -23.519 -3.153 1.00 89.62 461 ILE A C 1
ATOM 3525 O O . ILE A 1 461 ? 20.637 -23.661 -2.279 1.00 89.62 461 ILE A O 1
ATOM 3529 N N . TYR A 1 462 ? 19.981 -22.760 -4.236 1.00 89.94 462 TYR A N 1
ATOM 3530 C CA . TYR A 1 462 ? 21.299 -22.216 -4.610 1.00 89.94 462 TYR A CA 1
ATOM 3531 C C . TYR A 1 462 ? 22.002 -21.430 -3.481 1.00 89.94 462 TYR A C 1
ATOM 3533 O O . TYR A 1 462 ? 23.217 -21.540 -3.327 1.00 89.94 462 TYR A O 1
ATOM 3541 N N . THR A 1 463 ? 21.258 -20.708 -2.629 1.00 90.12 463 THR A N 1
ATOM 3542 C CA . THR A 1 463 ? 21.831 -19.927 -1.512 1.00 90.12 463 THR A CA 1
ATOM 3543 C C . THR A 1 463 ? 22.514 -20.787 -0.446 1.00 90.12 463 THR A C 1
ATOM 3545 O O . THR A 1 463 ? 23.375 -20.289 0.274 1.00 90.12 463 THR A O 1
ATOM 3548 N N . HIS A 1 464 ? 22.188 -22.082 -0.340 1.00 86.69 464 HIS A N 1
ATOM 3549 C CA . HIS A 1 464 ? 22.897 -23.001 0.563 1.00 86.69 464 HIS A CA 1
ATOM 3550 C C . HIS A 1 464 ? 24.359 -23.188 0.156 1.00 86.69 464 HIS A C 1
ATOM 3552 O O . HIS A 1 464 ? 25.228 -23.300 1.017 1.00 86.69 464 HIS A O 1
ATOM 3558 N N . TRP A 1 465 ? 24.645 -23.151 -1.145 1.00 86.19 465 TRP A N 1
ATOM 3559 C CA . TRP A 1 465 ? 25.996 -23.294 -1.678 1.00 86.19 465 TRP A CA 1
ATOM 3560 C C . TRP A 1 465 ? 26.843 -22.019 -1.511 1.00 86.19 465 TRP A C 1
ATOM 3562 O O . TRP A 1 465 ? 28.061 -22.071 -1.657 1.00 86.19 465 TRP A O 1
ATOM 3572 N N . LEU A 1 466 ? 26.230 -20.885 -1.139 1.00 89.12 466 LEU A N 1
ATOM 3573 C CA . LEU A 1 466 ? 26.931 -19.625 -0.858 1.00 89.12 466 LEU A CA 1
ATOM 3574 C C . LEU A 1 466 ? 27.512 -19.555 0.562 1.00 89.12 466 LEU A C 1
ATOM 3576 O O . LEU A 1 466 ? 28.405 -18.746 0.808 1.00 89.12 466 LEU A O 1
ATOM 3580 N N . VAL A 1 467 ? 27.043 -20.399 1.490 1.00 85.06 467 VAL A N 1
ATOM 3581 C CA . VAL A 1 467 ? 27.436 -20.364 2.913 1.00 85.06 467 VAL A CA 1
ATOM 3582 C C . VAL A 1 467 ? 28.943 -20.582 3.086 1.00 85.06 467 VAL A C 1
ATOM 3584 O O . VAL A 1 467 ? 29.573 -19.882 3.873 1.00 85.06 467 VAL A O 1
ATOM 3587 N N . SER A 1 468 ? 29.554 -21.492 2.319 1.00 83.19 468 SER A N 1
ATOM 3588 C CA . SER A 1 468 ? 31.004 -21.732 2.377 1.00 83.19 468 SER A CA 1
ATOM 3589 C C . SER A 1 468 ? 31.821 -20.539 1.876 1.00 83.19 468 SER A C 1
ATOM 3591 O O . SER A 1 468 ? 32.827 -20.190 2.487 1.00 83.19 468 SER A O 1
ATOM 3593 N N . HIS A 1 469 ? 31.371 -19.882 0.801 1.00 87.56 469 HIS A N 1
ATOM 3594 C CA . HIS A 1 469 ? 32.028 -18.689 0.250 1.00 87.56 469 HIS A CA 1
ATOM 3595 C C . HIS A 1 469 ? 31.895 -17.486 1.181 1.00 87.56 469 HIS A C 1
ATOM 3597 O O . HIS A 1 469 ? 32.830 -16.698 1.308 1.00 87.56 469 HIS A O 1
ATOM 3603 N N . LEU A 1 470 ? 30.743 -17.354 1.842 1.00 88.00 470 LEU A N 1
ATOM 3604 C CA . LEU A 1 470 ? 30.486 -16.285 2.800 1.00 88.00 470 LEU A CA 1
ATOM 3605 C C . LEU A 1 470 ? 31.294 -16.492 4.088 1.00 88.00 470 LEU A C 1
ATOM 3607 O O . LEU A 1 470 ? 31.863 -15.534 4.603 1.00 88.00 470 LEU A O 1
ATOM 3611 N N . LEU A 1 471 ? 31.419 -17.736 4.558 1.00 85.31 471 LEU A N 1
ATOM 3612 C CA . LEU A 1 471 ? 32.293 -18.091 5.677 1.00 85.31 471 LEU A CA 1
ATOM 3613 C C . LEU A 1 471 ? 33.754 -17.715 5.388 1.00 85.31 471 LEU A C 1
ATOM 3615 O O . LEU A 1 471 ? 34.387 -17.042 6.198 1.00 85.31 471 LEU A O 1
ATOM 3619 N N . GLU A 1 472 ? 34.275 -18.104 4.223 1.00 85.12 472 GLU A N 1
ATOM 3620 C CA . GLU A 1 472 ? 35.644 -17.774 3.813 1.00 85.12 472 GLU A CA 1
ATOM 3621 C C . GLU A 1 472 ? 35.870 -16.257 3.718 1.00 85.12 472 GLU A C 1
ATOM 3623 O O . GLU A 1 472 ? 36.895 -15.755 4.178 1.00 85.12 472 GLU A O 1
ATOM 3628 N N . ALA A 1 473 ? 34.905 -15.517 3.161 1.00 88.94 473 ALA A N 1
ATOM 3629 C CA . ALA A 1 473 ? 34.989 -14.064 3.036 1.00 88.94 473 ALA A CA 1
ATOM 3630 C C . ALA A 1 473 ? 35.027 -13.363 4.404 1.00 88.94 473 ALA A C 1
ATOM 3632 O O . ALA A 1 473 ? 35.800 -12.427 4.586 1.00 88.94 473 ALA A O 1
ATOM 3633 N N . VAL A 1 474 ? 34.244 -13.836 5.381 1.00 88.81 474 VAL A N 1
ATOM 3634 C CA . VAL A 1 474 ? 34.243 -13.274 6.741 1.00 88.81 474 VAL A CA 1
ATOM 3635 C C . VAL A 1 474 ? 35.550 -13.561 7.471 1.00 88.81 474 VAL A C 1
ATOM 3637 O O . VAL A 1 474 ? 36.086 -12.655 8.103 1.00 88.81 474 VAL A O 1
ATOM 3640 N N . LEU A 1 475 ? 36.092 -14.777 7.346 1.00 84.50 475 LEU A N 1
ATOM 3641 C CA . LEU A 1 475 ? 37.377 -15.146 7.953 1.00 84.50 475 LEU A CA 1
ATOM 3642 C C . LEU A 1 475 ? 38.554 -14.331 7.398 1.00 84.50 475 LEU A C 1
ATOM 3644 O O . LEU A 1 475 ? 39.518 -14.092 8.114 1.00 84.50 475 LEU A O 1
ATOM 3648 N N . LYS A 1 476 ? 38.473 -13.901 6.134 1.00 86.81 476 LYS A N 1
ATOM 3649 C CA . LYS A 1 476 ? 39.487 -13.066 5.468 1.00 86.81 476 LYS A CA 1
ATOM 3650 C C . LYS A 1 476 ? 39.230 -11.558 5.588 1.00 86.81 476 LYS A C 1
ATOM 3652 O O . LYS A 1 476 ? 39.965 -10.784 4.989 1.00 86.81 476 LYS A O 1
ATOM 3657 N N . GLU A 1 477 ? 38.176 -11.160 6.299 1.00 89.06 477 GLU A N 1
ATOM 3658 C CA . GLU A 1 477 ? 37.682 -9.778 6.375 1.00 89.06 477 GLU A CA 1
ATOM 3659 C C . GLU A 1 477 ? 37.432 -9.116 4.994 1.00 89.06 477 GLU A C 1
ATOM 3661 O O . GLU A 1 477 ? 37.545 -7.904 4.813 1.00 89.06 477 GLU A O 1
ATOM 3666 N N . ASP A 1 478 ? 37.055 -9.902 3.979 1.00 89.56 478 ASP A N 1
ATOM 3667 C CA . ASP A 1 478 ? 36.812 -9.403 2.621 1.00 89.56 478 ASP A CA 1
ATOM 3668 C C . ASP A 1 478 ? 35.399 -8.809 2.498 1.00 89.56 478 ASP A C 1
ATOM 3670 O O . ASP A 1 478 ? 34.440 -9.450 2.051 1.00 89.56 478 ASP A O 1
ATOM 3674 N N . VAL A 1 479 ? 35.272 -7.543 2.903 1.00 89.25 479 VAL A N 1
ATOM 3675 C CA . VAL A 1 479 ? 34.014 -6.777 2.901 1.00 89.25 479 VAL A CA 1
ATOM 3676 C C . VAL A 1 479 ? 33.372 -6.712 1.505 1.00 89.25 479 VAL A C 1
ATOM 3678 O O . VAL A 1 479 ? 32.144 -6.749 1.377 1.00 89.25 479 VAL A O 1
ATOM 3681 N N . THR A 1 480 ? 34.179 -6.640 0.443 1.00 88.38 480 THR A N 1
ATOM 3682 C CA . THR A 1 480 ? 33.700 -6.532 -0.946 1.00 88.38 480 THR A CA 1
ATOM 3683 C C . THR A 1 480 ? 33.071 -7.846 -1.400 1.00 88.38 480 THR A C 1
ATOM 3685 O O . THR A 1 480 ? 31.973 -7.857 -1.973 1.00 88.38 480 THR A O 1
ATOM 3688 N N . ARG A 1 481 ? 33.731 -8.970 -1.103 1.00 86.19 481 ARG A N 1
ATOM 3689 C CA . ARG A 1 481 ? 33.206 -10.307 -1.390 1.00 86.19 481 ARG A CA 1
ATOM 3690 C C . ARG A 1 481 ? 31.974 -10.613 -0.545 1.00 86.19 481 ARG A C 1
ATOM 3692 O O . ARG A 1 481 ? 31.006 -11.142 -1.088 1.00 86.19 481 ARG A O 1
ATOM 3699 N N . VAL A 1 482 ? 31.953 -10.197 0.725 1.00 89.69 482 VAL A N 1
ATOM 3700 C CA . VAL A 1 482 ? 30.757 -10.264 1.582 1.00 89.69 482 VAL A CA 1
ATOM 3701 C C . VAL A 1 482 ? 29.589 -9.517 0.938 1.00 89.69 482 VAL A C 1
ATOM 3703 O O . VAL A 1 482 ? 28.542 -10.117 0.711 1.00 89.69 482 VAL A O 1
ATOM 3706 N N . ARG A 1 483 ? 29.760 -8.244 0.561 1.00 89.56 483 ARG A N 1
ATOM 3707 C CA . ARG A 1 483 ? 28.691 -7.453 -0.074 1.00 89.56 483 ARG A CA 1
ATOM 3708 C C . ARG A 1 483 ? 28.186 -8.104 -1.365 1.00 89.56 483 ARG A C 1
ATOM 3710 O O . ARG A 1 483 ? 26.981 -8.168 -1.593 1.00 89.56 483 ARG A O 1
ATOM 3717 N N . SER A 1 484 ? 29.101 -8.632 -2.177 1.00 86.69 484 SER A N 1
ATOM 3718 C CA . SER A 1 484 ? 28.761 -9.315 -3.430 1.00 86.69 484 SER A CA 1
ATOM 3719 C C . SER A 1 484 ? 27.928 -10.578 -3.191 1.00 86.69 484 SER A C 1
ATOM 3721 O O . SER A 1 484 ? 26.955 -10.812 -3.902 1.00 86.69 484 SER A O 1
ATOM 3723 N N . LEU A 1 485 ? 28.256 -11.373 -2.170 1.00 87.88 485 LEU A N 1
ATOM 3724 C CA . LEU A 1 485 ? 27.508 -12.583 -1.817 1.00 87.88 485 LEU A CA 1
ATOM 3725 C C . LEU A 1 485 ? 26.125 -12.261 -1.228 1.00 87.88 485 LEU A C 1
ATOM 3727 O O . LEU A 1 485 ? 25.147 -12.916 -1.582 1.00 87.88 485 LEU A O 1
ATOM 3731 N N . LEU A 1 486 ? 26.013 -11.231 -0.384 1.00 88.75 486 LEU A N 1
ATOM 3732 C CA . LEU A 1 486 ? 24.719 -10.799 0.163 1.00 88.75 486 LEU A CA 1
ATOM 3733 C C . LEU A 1 486 ? 23.780 -10.282 -0.927 1.00 88.75 486 LEU A C 1
ATOM 3735 O O . LEU A 1 486 ? 22.599 -10.611 -0.915 1.00 88.75 486 LEU A O 1
ATOM 3739 N N . SER A 1 487 ? 24.316 -9.553 -1.911 1.00 85.31 487 SER A N 1
ATOM 3740 C CA . SER A 1 487 ? 23.519 -9.008 -3.015 1.00 85.31 487 SER A CA 1
ATOM 3741 C C . SER A 1 487 ? 22.843 -10.076 -3.887 1.00 85.31 487 SER A C 1
ATOM 3743 O O . SER A 1 487 ? 21.856 -9.776 -4.547 1.00 85.31 487 SER A O 1
ATOM 3745 N N . VAL A 1 488 ? 23.336 -11.321 -3.868 1.00 84.94 488 VAL A N 1
ATOM 3746 C CA . VAL A 1 488 ? 22.721 -12.469 -4.565 1.00 84.94 488 VAL A CA 1
ATOM 3747 C C . VAL A 1 488 ? 21.925 -13.382 -3.621 1.00 84.94 488 VAL A C 1
ATOM 3749 O O . VAL A 1 488 ? 21.576 -14.504 -3.990 1.00 84.94 488 VAL A O 1
ATOM 3752 N N . GLY A 1 489 ? 21.632 -12.922 -2.399 1.00 84.06 489 GLY A N 1
ATOM 3753 C CA . GLY A 1 489 ? 20.774 -13.618 -1.437 1.00 84.06 489 GLY A CA 1
ATOM 3754 C C . GLY A 1 489 ? 21.493 -14.583 -0.488 1.00 84.06 489 GLY A C 1
ATOM 3755 O O . GLY A 1 489 ? 20.859 -15.509 0.019 1.00 84.06 489 GLY A O 1
ATOM 3756 N N . ALA A 1 490 ? 22.801 -14.423 -0.245 1.00 86.50 490 ALA A N 1
ATOM 3757 C CA . ALA A 1 490 ? 23.479 -15.205 0.792 1.00 86.50 490 ALA A CA 1
ATOM 3758 C C . ALA A 1 490 ? 22.919 -14.876 2.189 1.00 86.50 490 ALA A C 1
ATOM 3760 O O . ALA A 1 490 ? 22.793 -13.713 2.565 1.00 86.50 490 ALA A O 1
ATOM 3761 N N . ASP A 1 491 ? 22.610 -15.914 2.964 1.00 83.44 491 ASP A N 1
ATOM 3762 C CA . ASP A 1 491 ? 22.005 -15.785 4.289 1.00 83.44 491 ASP A CA 1
ATOM 3763 C C . ASP A 1 491 ? 23.077 -15.888 5.385 1.00 83.44 491 ASP A C 1
ATOM 3765 O O . ASP A 1 491 ? 23.766 -16.903 5.510 1.00 83.44 491 ASP A O 1
ATOM 3769 N N . VAL A 1 492 ? 23.213 -14.821 6.174 1.00 83.19 492 VAL A N 1
ATOM 3770 C CA . VAL A 1 492 ? 24.190 -14.708 7.271 1.00 83.19 492 VAL A CA 1
ATOM 3771 C C . VAL A 1 492 ? 23.767 -15.469 8.527 1.00 83.19 492 VAL A C 1
ATOM 3773 O O . VAL A 1 492 ? 24.610 -15.754 9.381 1.00 83.19 492 VAL A O 1
ATOM 3776 N N . ASP A 1 493 ? 22.479 -15.787 8.653 1.00 80.62 493 ASP A N 1
ATOM 3777 C CA . ASP A 1 493 ? 21.884 -16.432 9.821 1.00 80.62 493 ASP A CA 1
ATOM 3778 C C . ASP A 1 493 ? 21.648 -17.935 9.591 1.00 80.62 493 ASP A C 1
ATOM 3780 O O . ASP A 1 493 ? 21.321 -18.667 10.530 1.00 80.62 493 ASP A O 1
ATOM 3784 N N . LYS A 1 494 ? 21.918 -18.437 8.375 1.00 73.94 494 LYS A N 1
ATOM 3785 C CA . LYS A 1 494 ? 21.924 -19.878 8.100 1.00 73.94 494 LYS A CA 1
ATOM 3786 C C . LYS A 1 494 ? 22.953 -20.613 8.969 1.00 73.94 494 LYS A C 1
ATOM 3788 O O . LYS A 1 494 ? 24.088 -20.149 9.123 1.00 73.94 494 LYS A O 1
ATOM 3793 N N . PRO A 1 495 ? 22.594 -21.803 9.488 1.00 69.81 495 PRO A N 1
ATOM 3794 C CA . PRO A 1 495 ? 23.509 -22.604 10.280 1.00 69.81 495 PRO A CA 1
ATOM 3795 C C . PRO A 1 495 ? 24.664 -23.097 9.410 1.00 69.81 495 PRO A C 1
ATOM 3797 O O . PRO A 1 495 ? 24.462 -23.654 8.328 1.00 69.81 495 PRO A O 1
ATOM 3800 N N . VAL A 1 496 ? 25.884 -22.936 9.915 1.00 67.69 496 VAL A N 1
ATOM 3801 C CA . VAL A 1 496 ? 27.095 -23.400 9.239 1.00 67.69 496 VAL A CA 1
ATOM 3802 C C . VAL A 1 496 ? 27.159 -24.931 9.345 1.00 67.69 496 VAL A C 1
ATOM 3804 O O . VAL A 1 496 ? 27.502 -25.487 10.386 1.00 67.69 496 VAL A O 1
ATOM 3807 N N . ARG A 1 497 ? 26.777 -25.635 8.272 1.00 59.41 497 ARG A N 1
ATOM 3808 C CA . ARG A 1 497 ? 26.775 -27.110 8.184 1.00 59.41 497 ARG A CA 1
ATOM 3809 C C . ARG A 1 497 ? 27.712 -27.593 7.069 1.00 59.41 497 ARG A C 1
ATOM 3811 O O . ARG A 1 497 ? 28.033 -26.842 6.155 1.00 59.41 497 ARG A O 1
ATOM 3818 N N . GLY A 1 498 ? 28.144 -28.854 7.137 1.00 56.66 498 GLY A N 1
ATOM 3819 C CA . GLY A 1 498 ? 29.057 -29.476 6.163 1.00 56.66 498 GLY A CA 1
ATOM 3820 C C . GLY A 1 498 ? 30.472 -29.705 6.706 1.00 56.66 498 GLY A C 1
ATOM 3821 O O . GLY A 1 498 ? 30.785 -29.296 7.821 1.00 56.66 498 GLY A O 1
ATOM 3822 N N . ALA A 1 499 ? 31.320 -30.392 5.936 1.00 44.59 499 ALA A N 1
ATOM 3823 C CA . ALA A 1 499 ? 32.622 -30.882 6.407 1.00 44.59 499 ALA A CA 1
ATOM 3824 C C . ALA A 1 499 ? 33.570 -29.759 6.875 1.00 44.59 499 ALA A C 1
ATOM 3826 O O . ALA A 1 499 ? 34.142 -29.856 7.957 1.00 44.59 499 ALA A O 1
ATOM 3827 N N . THR A 1 500 ? 33.686 -28.672 6.106 1.00 45.72 500 THR A N 1
ATOM 3828 C CA . THR A 1 500 ? 34.620 -27.565 6.382 1.00 45.72 500 THR A CA 1
ATOM 3829 C C . THR A 1 500 ? 34.062 -26.556 7.390 1.00 45.72 500 THR A C 1
ATOM 3831 O O . THR A 1 500 ? 34.755 -26.154 8.317 1.00 45.72 500 THR A O 1
ATOM 3834 N N . GLY A 1 501 ? 32.789 -26.171 7.253 1.00 54.53 501 GLY A N 1
ATOM 3835 C CA . GLY A 1 501 ? 32.152 -25.202 8.151 1.00 54.53 501 GLY A CA 1
ATOM 3836 C C . GLY A 1 501 ? 31.706 -25.800 9.489 1.00 54.53 501 GLY A C 1
ATOM 3837 O O . GLY A 1 501 ? 31.758 -25.131 10.514 1.00 54.53 501 GLY A O 1
ATOM 3838 N N . GLY A 1 502 ? 31.305 -27.073 9.502 1.00 56.75 502 GLY A N 1
ATOM 3839 C CA . GLY A 1 502 ? 30.818 -27.747 10.704 1.00 56.75 502 GLY A CA 1
ATOM 3840 C C . GLY A 1 502 ? 31.916 -28.094 11.709 1.00 56.75 502 GLY A C 1
ATOM 3841 O O . GLY A 1 502 ? 31.620 -28.191 12.896 1.00 56.75 502 GLY A O 1
ATOM 3842 N N . ALA A 1 503 ? 33.164 -28.279 11.262 1.00 56.66 503 ALA A N 1
ATOM 3843 C CA . ALA A 1 503 ? 34.309 -28.456 12.158 1.00 56.66 503 ALA A CA 1
ATOM 3844 C C . ALA A 1 503 ? 34.606 -27.154 12.918 1.00 56.66 503 ALA A C 1
ATOM 3846 O O . ALA A 1 503 ? 34.571 -27.144 14.145 1.00 56.66 503 ALA A O 1
ATOM 3847 N N . LEU A 1 504 ? 34.744 -26.047 12.183 1.00 56.03 504 LEU A N 1
ATOM 3848 C CA . LEU A 1 504 ? 34.991 -24.717 12.740 1.00 56.03 504 LEU A CA 1
ATOM 3849 C C . LEU A 1 504 ? 33.838 -24.235 13.642 1.00 56.03 504 LEU A C 1
ATOM 3851 O O . LEU A 1 504 ? 34.069 -23.690 14.716 1.00 56.03 504 LEU A O 1
ATOM 3855 N N . ALA A 1 505 ? 32.585 -24.485 13.242 1.00 61.59 505 ALA A N 1
ATOM 3856 C CA . ALA A 1 505 ? 31.404 -24.134 14.032 1.00 61.59 505 ALA A CA 1
ATOM 3857 C C . ALA A 1 505 ? 31.309 -24.911 15.357 1.00 61.59 505 ALA A C 1
ATOM 3859 O O . ALA A 1 505 ? 30.849 -24.359 16.355 1.00 61.59 505 ALA A O 1
ATOM 3860 N N . ARG A 1 506 ? 31.761 -26.175 15.383 1.00 63.56 506 ARG A N 1
ATOM 3861 C CA . ARG A 1 506 ? 31.817 -26.988 16.609 1.00 63.56 506 ARG A CA 1
ATOM 3862 C C . ARG A 1 506 ? 32.940 -26.557 17.541 1.00 63.56 506 ARG A C 1
ATOM 3864 O O . ARG A 1 506 ? 32.717 -26.511 18.742 1.00 63.56 506 ARG A O 1
ATOM 3871 N N . GLU A 1 507 ? 34.110 -26.253 16.993 1.00 62.38 507 GLU A N 1
ATOM 3872 C CA . GLU A 1 507 ? 35.297 -25.886 17.771 1.00 62.38 507 GLU A CA 1
ATOM 3873 C C . GLU A 1 507 ? 35.176 -24.486 18.394 1.00 62.38 507 GLU A C 1
ATOM 3875 O O . GLU A 1 507 ? 35.623 -24.266 19.514 1.00 62.38 507 GLU A O 1
ATOM 3880 N N . LEU A 1 508 ? 34.501 -23.560 17.705 1.00 60.09 508 LEU A N 1
ATOM 3881 C CA . LEU A 1 508 ? 34.313 -22.174 18.152 1.00 60.09 508 LEU A CA 1
ATOM 3882 C C . LEU A 1 508 ? 32.907 -21.880 18.709 1.00 60.09 508 LEU A C 1
ATOM 3884 O O . LEU A 1 508 ? 32.598 -20.728 19.002 1.00 60.09 508 LEU A O 1
ATOM 3888 N N . HIS A 1 509 ? 32.037 -22.891 18.835 1.00 67.94 509 HIS A N 1
ATOM 3889 C CA . HIS A 1 509 ? 30.636 -22.745 19.271 1.00 67.94 509 HIS A CA 1
ATOM 3890 C C . HIS A 1 509 ? 29.825 -21.691 18.486 1.00 67.94 509 HIS A C 1
ATOM 3892 O O . HIS A 1 509 ? 28.989 -20.968 19.032 1.00 67.94 509 HIS A O 1
ATOM 3898 N N . ILE A 1 510 ? 30.045 -21.614 17.175 1.00 70.62 510 ILE A N 1
ATOM 3899 C CA . ILE A 1 510 ? 29.423 -20.610 16.309 1.00 70.62 510 ILE A CA 1
ATOM 3900 C C . ILE A 1 510 ? 28.127 -21.161 15.718 1.00 70.62 510 ILE A C 1
ATOM 3902 O O . ILE A 1 510 ? 28.114 -22.191 15.048 1.00 70.62 510 ILE A O 1
ATOM 3906 N N . SER A 1 511 ? 27.032 -20.430 15.917 1.00 72.62 511 SER A N 1
ATOM 3907 C CA . SER A 1 511 ? 25.698 -20.814 15.434 1.00 72.62 511 SER A CA 1
ATOM 3908 C C . SER A 1 511 ? 25.370 -20.308 14.023 1.00 72.62 511 SER A C 1
ATOM 3910 O O . SER A 1 511 ? 24.607 -20.958 13.310 1.00 72.62 511 SER A O 1
ATOM 3912 N N . SER A 1 512 ? 25.948 -19.181 13.595 1.00 81.88 512 SER A N 1
ATOM 3913 C CA . SER A 1 512 ? 25.733 -18.583 12.270 1.00 81.88 512 SER A CA 1
ATOM 3914 C C . SER A 1 512 ? 26.926 -17.733 11.820 1.00 81.88 512 SER A C 1
ATOM 3916 O O . SER A 1 512 ? 27.807 -17.403 12.616 1.00 81.88 512 SER A O 1
ATOM 3918 N N . ILE A 1 513 ? 26.953 -17.327 10.549 1.00 83.06 513 ILE A N 1
ATOM 3919 C CA . ILE A 1 513 ? 28.006 -16.440 10.030 1.00 83.06 513 ILE A CA 1
ATOM 3920 C C . ILE A 1 513 ? 27.925 -15.050 10.684 1.00 83.06 513 ILE A C 1
ATOM 3922 O O . ILE A 1 513 ? 28.953 -14.431 10.967 1.00 83.06 513 ILE A O 1
ATOM 3926 N N . ARG A 1 514 ? 26.716 -14.580 11.015 1.00 84.00 514 ARG A N 1
ATOM 3927 C CA . ARG A 1 514 ? 26.515 -13.365 11.815 1.00 84.00 514 ARG A CA 1
ATOM 3928 C C . ARG A 1 514 ? 27.130 -13.499 13.209 1.00 84.00 514 ARG A C 1
ATOM 3930 O O . ARG A 1 514 ? 27.733 -12.548 13.699 1.00 84.00 514 ARG A O 1
ATOM 3937 N N . HIS A 1 515 ? 27.006 -14.667 13.841 1.00 80.44 515 HIS A N 1
ATOM 3938 C CA . HIS A 1 515 ? 27.648 -14.936 15.128 1.00 80.44 515 HIS A CA 1
ATOM 3939 C C . HIS A 1 515 ? 29.182 -14.940 14.992 1.00 80.44 515 HIS A C 1
ATOM 3941 O O . HIS A 1 515 ? 29.846 -14.269 15.777 1.00 80.44 515 HIS A O 1
ATOM 3947 N N . LEU A 1 516 ? 29.744 -15.566 13.949 1.00 81.31 516 LEU A N 1
ATOM 3948 C CA . LEU A 1 516 ? 31.190 -15.521 13.679 1.00 81.31 516 LEU A CA 1
ATOM 3949 C C . LEU A 1 516 ? 31.708 -14.082 13.563 1.00 81.31 516 LEU A C 1
ATOM 3951 O O . LEU A 1 516 ? 32.672 -13.727 14.233 1.00 81.31 516 LEU A O 1
ATOM 3955 N N . ALA A 1 517 ? 31.055 -13.238 12.758 1.00 84.00 517 ALA A N 1
ATOM 3956 C CA . ALA A 1 517 ? 31.485 -11.851 12.565 1.00 84.00 517 ALA A CA 1
ATOM 3957 C C . ALA A 1 517 ? 31.444 -11.023 13.865 1.00 84.00 517 ALA A C 1
ATOM 3959 O O . ALA A 1 517 ? 32.265 -10.124 14.040 1.00 84.00 517 ALA A O 1
ATOM 3960 N N . ARG A 1 518 ? 30.524 -11.339 14.793 1.00 84.38 518 ARG A N 1
ATOM 3961 C CA . ARG A 1 518 ? 30.471 -10.720 16.131 1.00 84.38 518 ARG A CA 1
ATOM 3962 C C . ARG A 1 518 ? 31.606 -11.187 17.029 1.00 84.38 518 ARG A C 1
ATOM 3964 O O . ARG A 1 518 ? 32.226 -10.354 17.679 1.00 84.38 518 ARG A O 1
ATOM 3971 N N . VAL A 1 519 ? 31.886 -12.489 17.048 1.00 79.38 519 VAL A N 1
ATOM 3972 C CA . VAL A 1 519 ? 32.984 -13.062 17.846 1.00 79.38 519 VAL A CA 1
ATOM 3973 C C . VAL A 1 519 ? 34.332 -12.521 17.375 1.00 79.38 519 VAL A C 1
ATOM 3975 O O . VAL A 1 519 ? 35.165 -12.163 18.200 1.00 79.38 519 VAL A O 1
ATOM 3978 N N . LEU A 1 520 ? 34.519 -12.388 16.059 1.00 81.31 520 LEU A N 1
ATOM 3979 C CA . LEU A 1 520 ? 35.721 -11.800 15.464 1.00 81.31 520 LEU A CA 1
ATOM 3980 C C . LEU A 1 520 ? 35.779 -10.265 15.559 1.00 81.31 520 LEU A C 1
ATOM 3982 O O . LEU A 1 520 ? 36.778 -9.678 15.166 1.00 81.31 520 LEU A O 1
ATOM 3986 N N . GLN A 1 521 ? 34.728 -9.607 16.062 1.00 82.12 521 GLN A N 1
ATOM 3987 C CA . GLN A 1 521 ? 34.629 -8.144 16.163 1.00 82.12 521 GLN A CA 1
ATOM 3988 C C . GLN A 1 521 ? 34.838 -7.401 14.826 1.00 82.12 521 GLN A C 1
ATOM 3990 O O . GLN A 1 521 ? 35.325 -6.273 14.794 1.00 82.12 521 GLN A O 1
ATOM 3995 N N . HIS A 1 522 ? 34.430 -7.998 13.700 1.00 86.06 522 HIS A N 1
ATOM 3996 C CA . HIS A 1 522 ? 34.537 -7.368 12.379 1.00 86.06 522 HIS A CA 1
ATOM 3997 C C . HIS A 1 522 ? 33.423 -6.326 12.180 1.00 86.06 522 HIS A C 1
ATOM 3999 O O . HIS A 1 522 ? 32.423 -6.576 11.500 1.00 86.06 522 HIS A O 1
ATOM 4005 N N . GLU A 1 523 ? 33.574 -5.141 12.778 1.00 82.06 523 GLU A N 1
ATOM 4006 C CA . GLU A 1 523 ? 32.568 -4.069 12.712 1.00 82.06 523 GLU A CA 1
ATOM 4007 C C . GLU A 1 523 ? 32.201 -3.667 11.278 1.00 82.06 523 GLU A C 1
ATOM 4009 O O . GLU A 1 523 ? 31.036 -3.396 10.982 1.00 82.06 523 GLU A O 1
ATOM 4014 N N . SER A 1 524 ? 33.183 -3.647 10.376 1.00 81.75 524 SER A N 1
ATOM 4015 C CA . SER A 1 524 ? 33.004 -3.333 8.955 1.00 81.75 524 SER A CA 1
ATOM 4016 C C . SER A 1 524 ? 32.003 -4.289 8.288 1.00 81.75 524 SER A C 1
ATOM 4018 O O . SER A 1 524 ? 31.076 -3.855 7.600 1.00 81.75 524 SER A O 1
ATOM 4020 N N . ILE A 1 525 ? 32.133 -5.587 8.559 1.00 85.06 525 ILE A N 1
ATOM 4021 C CA . ILE A 1 525 ? 31.272 -6.655 8.044 1.00 85.06 525 ILE A CA 1
ATOM 4022 C C . ILE A 1 525 ? 29.904 -6.643 8.726 1.00 85.06 525 ILE A C 1
ATOM 4024 O O . ILE A 1 525 ? 28.889 -6.783 8.045 1.00 85.06 525 ILE A O 1
ATOM 4028 N N . LEU A 1 526 ? 29.847 -6.414 10.041 1.00 82.44 526 LEU A N 1
ATOM 4029 C CA . LEU A 1 526 ? 28.583 -6.308 10.777 1.00 82.44 526 LEU A CA 1
ATOM 4030 C C . LEU A 1 526 ? 27.727 -5.146 10.260 1.00 82.44 526 LEU A C 1
ATOM 4032 O O . LEU A 1 526 ? 26.536 -5.326 10.006 1.00 82.44 526 LEU A O 1
ATOM 4036 N N . ARG A 1 527 ? 28.344 -3.993 9.974 1.00 83.38 527 ARG A N 1
ATOM 4037 C CA . ARG A 1 527 ? 27.658 -2.862 9.329 1.00 83.38 527 ARG A CA 1
ATOM 4038 C C . ARG A 1 527 ? 27.106 -3.234 7.954 1.00 83.38 527 ARG A C 1
ATOM 4040 O O . ARG A 1 527 ? 26.017 -2.790 7.600 1.00 83.38 527 ARG A O 1
ATOM 4047 N N . VAL A 1 528 ? 27.819 -4.057 7.180 1.00 84.56 528 VAL A N 1
ATOM 4048 C CA . VAL A 1 528 ? 27.327 -4.553 5.883 1.00 84.56 528 VAL A CA 1
ATOM 4049 C C . VAL A 1 528 ? 26.167 -5.539 6.059 1.00 84.56 528 VAL A C 1
ATOM 4051 O O . VAL A 1 528 ? 25.178 -5.427 5.334 1.00 84.56 528 VAL A O 1
ATOM 4054 N N . PHE A 1 529 ? 26.225 -6.441 7.044 1.00 83.06 529 PHE A N 1
ATOM 4055 C CA . PHE A 1 529 ? 25.117 -7.349 7.378 1.00 83.06 529 PHE A CA 1
ATOM 4056 C C . PHE A 1 529 ? 23.849 -6.593 7.774 1.00 83.06 529 PHE A C 1
ATOM 4058 O O . PHE A 1 529 ? 22.740 -7.012 7.436 1.00 83.06 529 PHE A O 1
ATOM 4065 N N . ASP A 1 530 ? 24.009 -5.473 8.472 1.00 77.38 530 ASP A N 1
ATOM 4066 C CA . ASP A 1 530 ? 22.893 -4.641 8.903 1.00 77.38 530 ASP A CA 1
ATOM 4067 C C . ASP A 1 530 ? 22.373 -3.734 7.779 1.00 77.38 530 ASP A C 1
ATOM 4069 O O . ASP A 1 530 ? 21.173 -3.473 7.715 1.00 77.38 530 ASP A O 1
ATOM 4073 N N . ALA A 1 531 ? 23.237 -3.297 6.858 1.00 73.69 531 ALA A N 1
ATOM 4074 C CA . ALA A 1 531 ? 22.851 -2.502 5.693 1.00 73.69 531 ALA A CA 1
ATOM 4075 C C . ALA A 1 531 ? 22.083 -3.319 4.637 1.00 73.69 531 ALA A C 1
ATOM 4077 O O . ALA A 1 531 ? 21.080 -2.844 4.109 1.00 73.69 531 ALA A O 1
ATOM 4078 N N . GLU A 1 532 ? 22.505 -4.552 4.342 1.00 60.09 532 GLU A N 1
ATOM 4079 C CA . GLU A 1 532 ? 21.802 -5.420 3.382 1.00 60.09 532 GLU A CA 1
ATOM 4080 C C . GLU A 1 532 ? 20.473 -5.951 3.941 1.00 60.09 532 GLU A C 1
ATOM 4082 O O . GLU A 1 532 ? 19.519 -6.144 3.187 1.00 60.09 532 GLU A O 1
ATOM 4087 N N . ARG A 1 533 ? 20.341 -6.075 5.273 1.00 56.50 533 ARG A N 1
ATOM 4088 C CA . ARG A 1 533 ? 19.047 -6.370 5.911 1.00 56.50 533 ARG A CA 1
ATOM 4089 C C . ARG A 1 533 ? 18.009 -5.290 5.602 1.00 56.50 533 ARG A C 1
ATOM 4091 O O . ARG A 1 533 ? 16.862 -5.644 5.371 1.00 56.50 533 ARG A O 1
ATOM 4098 N N . ARG A 1 534 ? 18.418 -4.014 5.548 1.00 50.59 534 ARG A N 1
ATOM 4099 C CA . ARG A 1 534 ? 17.540 -2.878 5.207 1.00 50.59 534 ARG A CA 1
ATOM 4100 C C . ARG A 1 534 ? 17.086 -2.937 3.745 1.00 50.59 534 ARG A C 1
ATOM 4102 O O . ARG A 1 534 ? 15.898 -2.852 3.476 1.00 50.59 534 ARG A O 1
ATOM 4109 N N . LYS A 1 535 ? 17.995 -3.235 2.810 1.00 47.81 535 LYS A N 1
ATOM 4110 C CA . LYS A 1 535 ? 17.640 -3.393 1.387 1.00 47.81 535 LYS A CA 1
ATOM 4111 C C . LYS A 1 535 ? 16.759 -4.612 1.109 1.00 47.81 535 LYS A C 1
ATOM 4113 O O . LYS A 1 535 ? 15.854 -4.537 0.289 1.00 47.81 535 LYS A O 1
ATOM 4118 N N . SER A 1 536 ? 16.993 -5.741 1.787 1.00 38.19 536 SER A N 1
ATOM 4119 C CA . SER A 1 536 ? 16.142 -6.930 1.637 1.00 38.19 536 SER A CA 1
ATOM 4120 C C . SER A 1 536 ? 14.766 -6.750 2.281 1.00 38.19 536 SER A C 1
ATOM 4122 O O . SER A 1 536 ? 13.834 -7.429 1.854 1.00 38.19 536 SER A O 1
ATOM 4124 N N . THR A 1 537 ? 14.623 -5.886 3.292 1.00 39.69 537 THR A N 1
ATOM 4125 C CA . THR A 1 537 ? 13.305 -5.504 3.819 1.00 39.69 537 THR A CA 1
ATOM 4126 C C . THR A 1 537 ? 12.575 -4.546 2.883 1.00 39.69 537 THR A C 1
ATOM 4128 O O . THR A 1 537 ? 11.364 -4.678 2.759 1.00 39.69 537 THR A O 1
ATOM 4131 N N . ASP A 1 538 ? 13.305 -3.693 2.156 1.00 34.50 538 ASP A N 1
ATOM 4132 C CA . ASP A 1 538 ? 12.737 -2.803 1.134 1.00 34.50 538 ASP A CA 1
ATOM 4133 C C . ASP A 1 538 ? 12.294 -3.585 -0.126 1.00 34.50 538 ASP A C 1
ATOM 4135 O O . ASP A 1 538 ? 11.221 -3.338 -0.661 1.00 34.50 538 ASP A O 1
ATOM 4139 N N . LEU A 1 539 ? 13.051 -4.609 -0.552 1.00 31.58 539 LEU A N 1
ATOM 4140 C CA . LEU A 1 539 ? 12.730 -5.457 -1.719 1.00 31.58 539 LEU A CA 1
ATOM 4141 C C . LEU A 1 539 ? 11.672 -6.546 -1.441 1.00 31.58 539 LEU A C 1
ATOM 4143 O O . LEU A 1 539 ? 10.978 -6.985 -2.354 1.00 31.58 539 LEU A O 1
ATOM 4147 N N . LYS A 1 540 ? 11.524 -7.015 -0.193 1.00 30.19 540 LYS A N 1
ATOM 4148 C CA . LYS A 1 540 ? 10.478 -7.999 0.167 1.00 30.19 540 LYS A CA 1
ATOM 4149 C C . LYS A 1 540 ? 9.096 -7.370 0.340 1.00 30.19 540 LYS A C 1
ATOM 4151 O O . LYS A 1 540 ? 8.112 -8.098 0.254 1.00 30.19 540 LYS A O 1
ATOM 4156 N N . ALA A 1 541 ? 9.019 -6.049 0.503 1.00 31.31 541 ALA A N 1
ATOM 4157 C CA . ALA A 1 541 ? 7.765 -5.310 0.387 1.00 31.31 541 ALA A CA 1
ATOM 4158 C C . ALA A 1 541 ? 7.208 -5.347 -1.055 1.00 31.31 541 ALA A C 1
ATOM 4160 O O . ALA A 1 541 ? 5.997 -5.320 -1.238 1.00 31.31 541 ALA A O 1
ATOM 4161 N N . GLU A 1 542 ? 8.069 -5.514 -2.070 1.00 28.33 542 GLU A N 1
ATOM 4162 C CA . GLU A 1 542 ? 7.680 -5.613 -3.489 1.00 28.33 542 GLU A CA 1
ATOM 4163 C C . GLU A 1 542 ? 7.372 -7.054 -3.963 1.00 28.33 542 GLU A C 1
ATOM 4165 O O . GLU A 1 542 ? 6.790 -7.232 -5.032 1.00 28.33 542 GLU A O 1
ATOM 4170 N N . ALA A 1 543 ? 7.719 -8.097 -3.190 1.00 26.55 543 ALA A N 1
ATOM 4171 C CA . ALA A 1 543 ? 7.665 -9.501 -3.639 1.00 26.55 543 ALA A CA 1
ATOM 4172 C C . ALA A 1 543 ? 6.583 -10.385 -2.976 1.00 26.55 543 ALA A C 1
ATOM 4174 O O . ALA A 1 543 ? 6.401 -11.531 -3.386 1.00 26.55 543 ALA A O 1
ATOM 4175 N N . CYS A 1 544 ? 5.844 -9.897 -1.973 1.00 23.98 544 CYS A N 1
ATOM 4176 C CA . CYS A 1 544 ? 4.877 -10.717 -1.220 1.00 23.98 544 CYS A CA 1
ATOM 4177 C C . CYS A 1 544 ? 3.561 -11.056 -1.959 1.00 23.98 544 CYS A C 1
ATOM 4179 O O . CYS A 1 544 ? 2.691 -11.696 -1.377 1.00 23.98 544 CYS A O 1
ATOM 4181 N N . THR A 1 545 ? 3.411 -10.723 -3.246 1.00 25.45 545 THR A N 1
ATOM 4182 C CA . THR A 1 545 ? 2.217 -11.066 -4.046 1.00 25.45 545 THR A CA 1
ATOM 4183 C C . THR A 1 545 ? 2.258 -12.438 -4.728 1.00 25.45 545 THR A C 1
ATOM 4185 O O . THR A 1 545 ? 1.354 -12.750 -5.502 1.00 25.45 545 THR A O 1
ATOM 4188 N N . ALA A 1 546 ? 3.235 -13.313 -4.456 1.00 27.53 546 ALA A N 1
ATOM 4189 C CA . ALA A 1 546 ? 3.247 -14.626 -5.103 1.00 27.53 546 ALA A CA 1
ATOM 4190 C C . ALA A 1 546 ? 3.696 -15.793 -4.212 1.00 27.53 546 ALA A C 1
ATOM 4192 O O . ALA A 1 546 ? 4.838 -15.892 -3.773 1.00 27.53 546 ALA A O 1
ATOM 4193 N N . THR A 1 547 ? 2.782 -16.765 -4.125 1.00 25.00 547 THR A N 1
ATOM 4194 C CA . THR A 1 547 ? 2.955 -18.200 -3.835 1.00 25.00 547 THR A CA 1
ATOM 4195 C C . THR A 1 547 ? 3.098 -18.660 -2.379 1.00 25.00 547 THR A C 1
ATOM 4197 O O . THR A 1 547 ? 4.180 -18.872 -1.843 1.00 25.00 547 THR A O 1
ATOM 4200 N N . GLN A 1 548 ? 1.932 -18.975 -1.804 1.00 26.89 548 GLN A N 1
ATOM 4201 C CA . GLN A 1 548 ? 1.742 -19.940 -0.722 1.00 26.89 548 GLN A CA 1
ATOM 4202 C C . GLN A 1 548 ? 2.234 -21.345 -1.132 1.00 26.89 548 GLN A C 1
ATOM 4204 O O . GLN A 1 548 ? 1.864 -21.851 -2.191 1.00 26.89 548 GLN A O 1
ATOM 4209 N N . SER A 1 549 ? 2.966 -22.033 -0.248 1.00 22.39 549 SER A N 1
ATOM 4210 C CA . SER A 1 549 ? 2.840 -23.493 -0.117 1.00 22.39 549 SER A CA 1
ATOM 4211 C C . SER A 1 549 ? 3.099 -23.958 1.323 1.00 22.39 549 SER A C 1
ATOM 4213 O O . SER A 1 549 ? 4.201 -23.870 1.852 1.00 22.39 549 SER A O 1
ATOM 4215 N N . SER A 1 550 ? 2.002 -24.407 1.936 1.00 29.09 550 SER A N 1
ATOM 4216 C CA . SER A 1 550 ? 1.840 -25.432 2.977 1.00 29.09 550 SER A CA 1
ATOM 4217 C C . SER A 1 550 ? 2.973 -25.686 3.986 1.00 29.09 550 SER A C 1
ATOM 4219 O O . SER A 1 550 ? 3.852 -26.512 3.746 1.00 29.09 550 SER A O 1
ATOM 4221 N N . THR A 1 551 ? 2.785 -25.180 5.206 1.00 21.12 551 THR A N 1
ATOM 4222 C CA . THR A 1 551 ? 3.027 -25.949 6.440 1.00 21.12 551 THR A CA 1
ATOM 4223 C C . THR A 1 551 ? 1.922 -25.634 7.444 1.00 21.12 551 THR A C 1
ATOM 4225 O O . THR A 1 551 ? 1.640 -24.475 7.729 1.00 21.12 551 THR A O 1
ATOM 4228 N N . SER A 1 552 ? 1.269 -26.686 7.928 1.00 23.33 552 SER A N 1
ATOM 4229 C CA . SER A 1 552 ? 0.126 -26.685 8.839 1.00 23.33 552 SER A CA 1
ATOM 4230 C C . SER A 1 552 ? 0.419 -25.984 10.169 1.00 23.33 552 SER A C 1
ATOM 4232 O O . SER A 1 552 ? 1.179 -26.511 10.981 1.00 23.33 552 SER A O 1
ATOM 4234 N N . PHE A 1 553 ? -0.248 -24.858 10.417 1.00 22.00 553 PHE A N 1
ATOM 4235 C CA . PHE A 1 553 ? -0.490 -24.330 11.758 1.00 22.00 553 PHE A CA 1
ATOM 4236 C C . PHE A 1 553 ? -1.962 -24.538 12.115 1.00 22.00 553 PHE A C 1
ATOM 4238 O O . PHE A 1 553 ? -2.836 -24.528 11.248 1.00 22.00 553 PHE A O 1
ATOM 4245 N N . HIS A 1 554 ? -2.212 -24.837 13.387 1.00 23.05 554 HIS A N 1
ATOM 4246 C CA . HIS A 1 554 ? -3.527 -25.182 13.907 1.00 23.05 554 HIS A CA 1
ATOM 4247 C C . HIS A 1 554 ? -4.564 -24.108 13.568 1.00 23.05 554 HIS A C 1
ATOM 4249 O O . HIS A 1 554 ? -4.440 -22.956 13.965 1.00 23.05 554 HIS A O 1
ATOM 4255 N N . ARG A 1 555 ? -5.598 -24.547 12.848 1.00 22.06 555 ARG A N 1
ATOM 4256 C CA . ARG A 1 555 ? -6.837 -23.828 12.561 1.00 22.06 555 ARG A CA 1
ATOM 4257 C C . ARG A 1 555 ? -7.420 -23.287 13.879 1.00 22.06 555 ARG A C 1
ATOM 4259 O O . ARG A 1 555 ? -7.901 -24.082 14.687 1.00 22.06 555 ARG A O 1
ATOM 4266 N N . LEU A 1 556 ? -7.369 -21.971 14.103 1.00 26.91 556 LEU A N 1
ATOM 4267 C CA . LEU A 1 556 ? -8.231 -21.330 15.098 1.00 26.91 556 LEU A CA 1
ATOM 4268 C C . LEU A 1 556 ? -9.674 -21.391 14.564 1.00 26.91 556 LEU A C 1
ATOM 4270 O O . LEU A 1 556 ? -9.877 -21.265 13.354 1.00 26.91 556 LEU A O 1
ATOM 4274 N N . PRO A 1 557 ? -10.679 -21.701 15.400 1.00 27.66 557 PRO A N 1
ATOM 4275 C CA . PRO A 1 557 ? -12.009 -22.008 14.902 1.00 27.66 557 PRO A CA 1
ATOM 4276 C C . PRO A 1 557 ? -12.647 -20.755 14.308 1.00 27.66 557 PRO A C 1
ATOM 4278 O O . PRO A 1 557 ? -12.826 -19.757 14.998 1.00 27.66 557 PRO A O 1
ATOM 4281 N N . THR A 1 558 ? -13.071 -20.859 13.053 1.00 28.66 558 THR A N 1
ATOM 4282 C CA . THR A 1 558 ? -14.042 -19.988 12.383 1.00 28.66 558 THR A CA 1
ATOM 4283 C C . THR A 1 558 ? -15.439 -20.161 12.996 1.00 28.66 558 THR A C 1
ATOM 4285 O O . THR A 1 558 ? -16.397 -20.550 12.330 1.00 28.66 558 THR A O 1
ATOM 4288 N N . GLY A 1 559 ? -15.548 -19.940 14.304 1.00 30.05 559 GLY A N 1
ATOM 4289 C CA . GLY A 1 559 ? -16.806 -19.866 15.031 1.00 30.05 559 GLY A CA 1
ATOM 4290 C C . GLY A 1 559 ? -17.018 -18.434 15.488 1.00 30.05 559 GLY A C 1
ATOM 4291 O O . GLY A 1 559 ? -16.131 -17.855 16.109 1.00 30.05 559 GLY A O 1
ATOM 4292 N N . THR A 1 560 ? -18.190 -17.874 15.190 1.00 35.75 560 THR A N 1
ATOM 4293 C CA . THR A 1 560 ? -18.730 -16.675 15.840 1.00 35.75 560 THR A CA 1
ATOM 4294 C C . THR A 1 560 ? -18.365 -16.715 17.327 1.00 35.75 560 THR A C 1
ATOM 4296 O O . THR A 1 560 ? -18.635 -17.726 17.982 1.00 35.75 560 THR A O 1
ATOM 4299 N N . LEU A 1 561 ? -17.698 -15.674 17.838 1.00 40.97 561 LEU A N 1
ATOM 4300 C CA . LEU A 1 561 ? -17.241 -15.550 19.231 1.00 40.97 561 LEU A CA 1
ATOM 4301 C C . LEU A 1 561 ? -18.449 -15.397 20.172 1.00 40.97 561 LEU A C 1
ATOM 4303 O O . LEU A 1 561 ? -18.627 -14.381 20.823 1.00 40.97 561 LEU A O 1
ATOM 4307 N N . ALA A 1 562 ? -19.299 -16.420 20.249 1.00 40.44 562 ALA A N 1
ATOM 4308 C CA . ALA A 1 562 ? -20.501 -16.400 21.056 1.00 40.44 562 ALA A CA 1
ATOM 4309 C C . ALA A 1 562 ? -20.126 -16.259 22.536 1.00 40.44 562 ALA A C 1
ATOM 4311 O O . ALA A 1 562 ? -19.467 -17.134 23.110 1.00 40.44 562 ALA A O 1
ATOM 4312 N N . LEU A 1 563 ? -20.591 -15.173 23.162 1.00 44.16 563 LEU A N 1
ATOM 4313 C CA . LEU A 1 563 ? -20.544 -14.995 24.613 1.00 44.16 563 LEU A CA 1
ATOM 4314 C C . LEU A 1 563 ? -21.015 -16.286 25.313 1.00 44.16 563 LEU A C 1
ATOM 4316 O O . LEU A 1 563 ? -22.113 -16.773 24.997 1.00 44.16 563 LEU A O 1
ATOM 4320 N N . PRO A 1 564 ? -20.250 -16.828 26.283 1.00 42.94 564 PRO A N 1
ATOM 4321 C CA . PRO A 1 564 ? -20.640 -18.026 27.016 1.00 42.94 564 PRO A CA 1
ATOM 4322 C C . PRO A 1 564 ? -22.075 -17.892 27.535 1.00 42.94 564 PRO A C 1
ATOM 4324 O O . PRO A 1 564 ? -22.422 -16.936 28.236 1.00 42.94 564 PRO A O 1
ATOM 4327 N N . ALA A 1 565 ? -22.944 -18.832 27.164 1.00 39.88 565 ALA A N 1
ATOM 4328 C CA . ALA A 1 565 ? -24.313 -18.857 27.653 1.00 39.88 565 ALA A CA 1
ATOM 4329 C C . ALA A 1 565 ? -24.304 -19.062 29.178 1.00 39.88 565 ALA A C 1
ATOM 4331 O O . ALA A 1 565 ? -24.007 -20.153 29.650 1.00 39.88 565 ALA A O 1
ATOM 4332 N N . GLY A 1 566 ? -24.615 -18.007 29.943 1.00 41.88 566 GLY A N 1
ATOM 4333 C CA . GLY A 1 566 ? -24.849 -18.101 31.390 1.00 41.88 566 GLY A CA 1
ATOM 4334 C C . GLY A 1 566 ? -24.004 -17.204 32.300 1.00 41.88 566 GLY A C 1
ATOM 4335 O O . GLY A 1 566 ? -24.156 -17.304 33.513 1.00 41.88 566 GLY A O 1
ATOM 4336 N N . ALA A 1 567 ? -23.144 -16.319 31.783 1.00 40.19 567 ALA A N 1
ATOM 4337 C CA . ALA A 1 567 ? -22.441 -15.362 32.642 1.00 40.19 567 ALA A CA 1
ATOM 4338 C C . ALA A 1 567 ? -23.375 -14.207 33.056 1.00 40.19 567 ALA A C 1
ATOM 4340 O O . ALA A 1 567 ? -23.631 -13.289 32.278 1.00 40.19 567 ALA A O 1
ATOM 4341 N N . SER A 1 568 ? -23.899 -14.256 34.281 1.00 44.69 568 SER A N 1
ATOM 4342 C CA . SER A 1 568 ? -24.590 -13.124 34.908 1.00 44.69 568 SER A CA 1
ATOM 4343 C C . SER A 1 568 ? -23.612 -11.949 35.045 1.00 44.69 568 SER A C 1
ATOM 4345 O O . SER A 1 568 ? -22.510 -12.169 35.556 1.00 44.69 568 SER A O 1
ATOM 4347 N N . PRO A 1 569 ? -23.961 -10.716 34.627 1.00 54.66 569 PRO A N 1
ATOM 4348 C CA . PRO A 1 569 ? -23.065 -9.579 34.782 1.00 54.66 569 PRO A CA 1
ATOM 4349 C C . PRO A 1 569 ? -22.711 -9.400 36.259 1.00 54.66 569 PRO A C 1
ATOM 4351 O O . PRO A 1 569 ? -23.591 -9.385 37.126 1.00 54.66 569 PRO A O 1
ATOM 4354 N N . SER A 1 570 ? -21.419 -9.237 36.539 1.00 53.25 570 SER A N 1
ATOM 4355 C CA . SER A 1 570 ? -20.928 -8.737 37.820 1.00 53.25 570 SER A CA 1
ATOM 4356 C C . SER A 1 570 ? -21.417 -7.292 37.986 1.00 53.25 570 SER A C 1
ATOM 4358 O O . SER A 1 570 ? -20.688 -6.335 37.733 1.00 53.25 570 SER A O 1
ATOM 4360 N N . MET A 1 571 ? -22.679 -7.098 38.388 1.00 56.53 571 MET A N 1
ATOM 4361 C CA . MET A 1 571 ? -23.197 -5.786 38.785 1.00 56.53 571 MET A CA 1
ATOM 4362 C C . MET A 1 571 ? -22.575 -5.386 40.128 1.00 56.53 571 MET A C 1
ATOM 4364 O O . MET A 1 571 ? -23.256 -5.288 41.147 1.00 56.53 571 MET A O 1
ATOM 4368 N N . ALA A 1 572 ? -21.262 -5.164 40.138 1.00 61.44 572 ALA A N 1
ATOM 4369 C CA . ALA A 1 572 ? -20.574 -4.534 41.244 1.00 61.44 572 ALA A CA 1
ATOM 4370 C C . ALA A 1 572 ? -21.149 -3.118 41.383 1.00 61.44 572 ALA A C 1
ATOM 4372 O O . ALA A 1 572 ? -21.007 -2.281 40.493 1.00 61.44 572 ALA A O 1
ATOM 4373 N N . ARG A 1 573 ? -21.866 -2.868 42.480 1.00 65.19 573 ARG A N 1
ATOM 4374 C CA . ARG A 1 573 ? -22.422 -1.555 42.823 1.00 65.19 573 ARG A CA 1
ATOM 4375 C C . ARG A 1 573 ? -21.673 -1.017 44.033 1.00 65.19 573 ARG A C 1
ATOM 4377 O O . ARG A 1 573 ? -21.467 -1.737 45.004 1.00 65.19 573 ARG A O 1
ATOM 4384 N N . GLY A 1 574 ? -21.274 0.246 43.976 1.00 76.31 574 GLY A N 1
ATOM 4385 C CA . GLY A 1 574 ? -20.576 0.917 45.066 1.00 76.31 574 GLY A CA 1
ATOM 4386 C C . GLY A 1 574 ? -20.110 2.315 44.656 1.00 76.31 574 GLY A C 1
ATOM 4387 O O . GLY A 1 574 ? -20.073 2.607 43.460 1.00 76.31 574 GLY A O 1
ATOM 4388 N N . PRO A 1 575 ? -19.757 3.181 45.620 1.00 79.19 575 PRO A N 1
ATOM 4389 C CA . PRO A 1 575 ? -19.280 4.541 45.339 1.00 79.19 575 PRO A CA 1
ATOM 4390 C C . PRO A 1 575 ? -17.980 4.556 44.512 1.00 79.19 575 PRO A C 1
ATOM 4392 O O . PRO A 1 575 ? -17.768 5.467 43.709 1.00 79.19 575 PRO A O 1
ATOM 4395 N N . ASP A 1 576 ? -17.172 3.499 44.642 1.00 88.19 576 ASP A N 1
ATOM 4396 C CA . ASP A 1 576 ? -15.874 3.337 43.978 1.00 88.19 576 ASP A CA 1
ATOM 4397 C C . ASP A 1 576 ? -15.959 2.559 42.652 1.00 88.19 576 ASP A C 1
ATOM 4399 O O . ASP A 1 576 ? -14.950 2.054 42.162 1.00 88.19 576 ASP A O 1
ATOM 4403 N N . VAL A 1 577 ? -17.155 2.416 42.066 1.00 90.44 577 VAL A N 1
ATOM 4404 C CA . VAL A 1 577 ? -17.382 1.703 40.796 1.00 90.44 577 VAL A CA 1
ATOM 4405 C C . VAL A 1 577 ? -18.082 2.633 39.803 1.00 90.44 577 VAL A C 1
ATOM 4407 O O . VAL A 1 577 ? -19.017 3.349 40.167 1.00 90.44 577 VAL A O 1
ATOM 4410 N N . TYR A 1 578 ? -17.641 2.651 38.542 1.00 93.06 578 TYR A N 1
ATOM 4411 C CA . TYR A 1 578 ? -18.349 3.399 37.499 1.00 93.06 578 TYR A CA 1
ATOM 4412 C C . TYR A 1 578 ? -19.734 2.799 37.237 1.00 93.06 578 TYR A C 1
ATOM 4414 O O . TYR A 1 578 ? -19.909 1.580 37.185 1.00 93.06 578 TYR A O 1
ATOM 4422 N N . ARG A 1 579 ? -20.731 3.666 37.035 1.00 88.75 579 ARG A N 1
ATOM 4423 C CA . ARG A 1 579 ? -22.081 3.238 36.661 1.00 88.75 579 ARG A CA 1
ATOM 4424 C C . ARG A 1 579 ? -22.103 2.764 35.214 1.00 88.75 579 ARG A C 1
ATOM 4426 O O . ARG A 1 579 ? -22.004 3.563 34.292 1.00 88.75 579 ARG A O 1
ATOM 4433 N N . MET A 1 580 ? -22.275 1.458 35.052 1.00 87.56 580 MET A N 1
ATOM 4434 C CA . MET A 1 580 ? -22.351 0.767 33.766 1.00 87.56 580 MET A CA 1
ATOM 4435 C C . MET A 1 580 ? -23.695 0.039 33.647 1.00 87.56 580 MET A C 1
ATOM 4437 O O . MET A 1 580 ? -23.740 -1.146 33.339 1.00 87.56 580 MET A O 1
ATOM 4441 N N . ASP A 1 581 ? -24.783 0.741 33.986 1.00 82.81 581 ASP A N 1
ATOM 4442 C CA . ASP A 1 581 ? -26.180 0.282 33.945 1.00 82.81 581 ASP A CA 1
ATOM 4443 C C . ASP A 1 581 ? -27.012 0.955 32.832 1.00 82.81 581 ASP A C 1
ATOM 4445 O O . ASP A 1 581 ? -28.157 0.576 32.611 1.00 82.81 581 ASP A O 1
ATOM 4449 N N . ALA A 1 582 ? -26.423 1.891 32.084 1.00 82.88 582 ALA A N 1
ATOM 4450 C CA . ALA A 1 582 ? -27.067 2.621 30.993 1.00 82.88 582 ALA A CA 1
ATOM 4451 C C . ALA A 1 582 ? -27.312 1.788 29.713 1.00 82.88 582 ALA A C 1
ATOM 4453 O O . ALA A 1 582 ? -26.624 0.792 29.484 1.00 82.88 582 ALA A O 1
ATOM 4454 N N . ALA A 1 583 ? -28.249 2.239 28.868 1.00 79.06 583 ALA A N 1
ATOM 4455 C CA . ALA A 1 583 ? -28.547 1.689 27.540 1.00 79.06 583 ALA A CA 1
ATOM 4456 C C . ALA A 1 583 ? -28.498 2.816 26.473 1.00 79.06 583 ALA A C 1
ATOM 4458 O O . ALA A 1 583 ? -29.335 3.728 26.531 1.00 79.06 583 ALA A O 1
ATOM 4459 N N . PRO A 1 584 ? -27.546 2.797 25.512 1.00 83.62 584 PRO A N 1
ATOM 4460 C CA . PRO A 1 584 ? -26.523 1.764 25.306 1.00 83.62 584 PRO A CA 1
ATOM 4461 C C . PRO A 1 584 ? -25.473 1.733 26.427 1.00 83.62 584 PRO A C 1
ATOM 4463 O O . PRO A 1 584 ? -25.229 2.746 27.090 1.00 83.62 584 PRO A O 1
ATOM 4466 N N . ARG A 1 585 ? -24.830 0.573 26.622 1.00 86.88 585 ARG A N 1
ATOM 4467 C CA . ARG A 1 585 ? -23.850 0.365 27.705 1.00 86.88 585 ARG A CA 1
ATOM 4468 C C . ARG A 1 585 ? -22.685 1.347 27.617 1.00 86.88 585 ARG A C 1
ATOM 4470 O O . ARG A 1 585 ? -22.260 1.910 28.624 1.00 86.88 585 ARG A O 1
ATOM 4477 N N . GLY A 1 586 ? -22.234 1.604 26.399 1.00 91.81 586 GLY A N 1
ATOM 4478 C CA . GLY A 1 586 ? -21.250 2.618 26.072 1.00 91.81 586 GLY A CA 1
ATOM 4479 C C . GLY A 1 586 ? -21.284 2.949 24.588 1.00 91.81 586 GLY A C 1
ATOM 4480 O O . GLY A 1 586 ? -21.893 2.228 23.792 1.00 91.81 586 GLY A O 1
ATOM 4481 N N . TYR A 1 587 ? -20.631 4.050 24.239 1.00 95.31 587 TYR A N 1
ATOM 4482 C CA . TYR A 1 587 ? -20.376 4.435 22.859 1.00 95.31 587 TYR A CA 1
ATOM 4483 C C . TYR A 1 587 ? -18.976 3.989 22.424 1.00 95.31 587 TYR A C 1
ATOM 4485 O O . TYR A 1 587 ? -18.039 4.091 23.215 1.00 95.31 587 TYR A O 1
ATOM 4493 N N . VAL A 1 588 ? -18.818 3.520 21.185 1.00 96.06 588 VAL A N 1
ATOM 4494 C CA . VAL A 1 588 ? -17.521 3.099 20.629 1.00 96.06 588 VAL A CA 1
ATOM 4495 C C . VAL A 1 588 ? -17.253 3.820 19.307 1.00 96.06 588 VAL A C 1
ATOM 4497 O O . VAL A 1 588 ? -18.047 3.739 18.374 1.00 96.06 588 VAL A O 1
ATOM 4500 N N . CYS A 1 589 ? -16.122 4.514 19.212 1.00 96.00 589 CYS A N 1
ATOM 4501 C CA . CYS A 1 589 ? -15.638 5.142 17.986 1.00 96.00 589 CYS A CA 1
ATOM 4502 C C . CYS A 1 589 ? -14.362 4.436 17.534 1.00 96.00 589 CYS A C 1
ATOM 4504 O O . CYS A 1 589 ? -13.352 4.493 18.236 1.00 96.00 589 CYS A O 1
ATOM 4506 N N . ILE A 1 590 ? -14.408 3.779 16.377 1.00 95.25 590 ILE A N 1
ATOM 4507 C CA . ILE A 1 590 ? -13.254 3.090 15.794 1.00 95.25 590 ILE A CA 1
ATOM 4508 C C . ILE A 1 590 ? -12.765 3.923 14.610 1.00 95.25 590 ILE A C 1
ATOM 4510 O O . ILE A 1 590 ? -13.509 4.148 13.660 1.00 95.25 590 ILE A O 1
ATOM 4514 N N . LEU A 1 591 ? -11.521 4.388 14.657 1.00 94.12 591 LEU A N 1
ATOM 4515 C CA . LEU A 1 591 ? -10.850 5.092 13.568 1.00 94.12 591 LEU A CA 1
ATOM 4516 C C . LEU A 1 591 ? -9.704 4.210 13.059 1.00 94.12 591 LEU A C 1
ATOM 4518 O O . LEU A 1 591 ? -8.637 4.156 13.671 1.00 94.12 591 LEU A O 1
ATOM 4522 N N . SER A 1 592 ? -9.939 3.498 11.956 1.00 90.88 592 SER A N 1
ATOM 4523 C CA . SER A 1 592 ? -8.982 2.555 11.362 1.00 90.88 592 SER A CA 1
ATOM 4524 C C . SER A 1 592 ? -8.358 3.147 10.098 1.00 90.88 592 SER A C 1
ATOM 4526 O O . SER A 1 592 ? -9.008 3.290 9.058 1.00 90.88 592 SER A O 1
ATOM 4528 N N . TYR A 1 593 ? -7.083 3.516 10.171 1.00 87.94 593 TYR A N 1
ATOM 4529 C CA . TYR A 1 593 ? -6.334 4.104 9.060 1.00 87.94 593 TYR A CA 1
ATOM 4530 C C . TYR A 1 593 ? -5.571 3.010 8.324 1.00 87.94 593 TYR A C 1
ATOM 4532 O O . TYR A 1 593 ? -4.371 2.840 8.493 1.00 87.94 593 TYR A O 1
ATOM 4540 N N . GLY A 1 594 ? -6.305 2.250 7.513 1.00 77.25 594 GLY A N 1
ATOM 4541 C CA . GLY A 1 594 ? -5.736 1.195 6.677 1.00 77.25 594 GLY A CA 1
ATOM 4542 C C . GLY A 1 594 ? -5.073 1.712 5.408 1.00 77.25 594 GLY A C 1
ATOM 4543 O O . GLY A 1 594 ? -4.100 1.138 4.946 1.00 77.25 594 GLY A O 1
ATOM 4544 N N . SER A 1 595 ? -5.587 2.798 4.828 1.00 77.06 595 SER A N 1
ATOM 4545 C CA . SER A 1 595 ? -5.181 3.305 3.518 1.00 77.06 595 SER A CA 1
ATOM 4546 C C . SER A 1 595 ? -4.658 4.734 3.596 1.00 77.06 595 SER A C 1
ATOM 4548 O O . SER A 1 595 ? -5.315 5.613 4.150 1.00 77.06 595 SER A O 1
ATOM 4550 N N . PHE A 1 596 ? -3.519 4.981 2.950 1.00 76.50 596 PHE A N 1
ATOM 4551 C CA . PHE A 1 596 ? -2.876 6.291 2.890 1.00 76.50 596 PHE A CA 1
ATOM 4552 C C . PHE A 1 596 ? -2.807 6.759 1.429 1.00 76.50 596 PHE A C 1
ATOM 4554 O O . PHE A 1 596 ? -2.108 6.170 0.608 1.00 76.50 596 PHE A O 1
ATOM 4561 N N . HIS A 1 597 ? -3.565 7.806 1.088 1.00 65.38 597 HIS A N 1
ATOM 4562 C CA . HIS A 1 597 ? -3.785 8.318 -0.270 1.00 65.38 597 HIS A CA 1
ATOM 4563 C C . HIS A 1 597 ? -2.485 8.646 -1.016 1.00 65.38 597 HIS A C 1
ATOM 4565 O O . HIS A 1 597 ? -2.387 8.410 -2.217 1.00 65.38 597 HIS A O 1
ATOM 4571 N N . VAL A 1 598 ? -1.490 9.171 -0.298 1.00 57.38 598 VAL A N 1
ATOM 4572 C CA . VAL A 1 598 ? -0.201 9.616 -0.856 1.00 57.38 598 VAL A CA 1
ATOM 4573 C C . VAL A 1 598 ? 0.865 8.512 -0.788 1.00 57.38 598 VAL A C 1
ATOM 4575 O O . VAL A 1 598 ? 1.860 8.562 -1.510 1.00 57.38 598 VAL A O 1
ATOM 4578 N N . ARG A 1 599 ? 0.662 7.495 0.058 1.00 54.12 599 ARG A N 1
ATOM 4579 C CA . ARG A 1 599 ? 1.594 6.381 0.281 1.00 54.12 599 ARG A CA 1
ATOM 4580 C C . ARG A 1 599 ? 0.854 5.038 0.334 1.00 54.12 599 ARG A C 1
ATOM 4582 O O . ARG A 1 599 ? 0.697 4.471 1.413 1.00 54.12 599 ARG A O 1
ATOM 4589 N N . PRO A 1 600 ? 0.392 4.501 -0.812 1.00 57.38 600 PRO A N 1
ATOM 4590 C CA . PRO A 1 600 ? -0.284 3.200 -0.859 1.00 57.38 600 PRO A CA 1
ATOM 4591 C C . PRO A 1 600 ? 0.593 2.042 -0.361 1.00 57.38 600 PRO A C 1
ATOM 4593 O O . PRO A 1 600 ? 0.082 1.008 0.046 1.00 57.38 600 PRO A O 1
ATOM 4596 N N . ASP A 1 601 ? 1.911 2.225 -0.368 1.00 52.31 601 ASP A N 1
ATOM 4597 C CA . ASP A 1 601 ? 2.908 1.316 0.199 1.00 52.31 601 ASP A CA 1
ATOM 4598 C C . ASP A 1 601 ? 2.874 1.242 1.736 1.00 52.31 601 ASP A C 1
ATOM 4600 O O . ASP A 1 601 ? 3.416 0.309 2.320 1.00 52.31 601 ASP A O 1
ATOM 4604 N N . LEU A 1 602 ? 2.214 2.201 2.392 1.00 62.25 602 LEU A N 1
ATOM 4605 C CA . LEU A 1 602 ? 1.901 2.168 3.820 1.00 62.25 602 LEU A CA 1
ATOM 4606 C C . LEU A 1 602 ? 0.514 1.560 4.084 1.00 62.25 602 LEU A C 1
ATOM 4608 O O . LEU A 1 602 ? -0.054 1.785 5.143 1.00 62.25 602 LEU A O 1
ATOM 4612 N N . HIS A 1 603 ? -0.098 0.833 3.146 1.00 67.31 603 HIS A N 1
ATOM 4613 C CA . HIS A 1 603 ? -1.387 0.197 3.423 1.00 67.31 603 HIS A CA 1
ATOM 4614 C C . HIS A 1 603 ? -1.248 -0.851 4.542 1.00 67.31 603 HIS A C 1
ATOM 4616 O O . HIS A 1 603 ? -0.431 -1.767 4.450 1.00 67.31 603 HIS A O 1
ATOM 4622 N N . LEU A 1 604 ? -2.045 -0.718 5.604 1.00 66.06 604 LEU A N 1
ATOM 4623 C CA . LEU A 1 604 ? -2.090 -1.671 6.713 1.00 66.06 604 LEU A CA 1
ATOM 4624 C C . LEU A 1 604 ? -3.085 -2.789 6.378 1.00 66.06 604 LEU A C 1
ATOM 4626 O O . LEU A 1 604 ? -4.285 -2.671 6.637 1.00 66.06 604 LEU A O 1
ATOM 4630 N N . GLU A 1 605 ? -2.588 -3.884 5.801 1.00 62.84 605 GLU A N 1
ATOM 4631 C CA . GLU A 1 605 ? -3.385 -5.101 5.603 1.00 62.84 605 GLU A CA 1
ATOM 4632 C C . GLU A 1 605 ? -3.907 -5.639 6.951 1.00 62.84 605 GLU A C 1
ATOM 4634 O O . GLU A 1 605 ? -3.197 -5.635 7.957 1.00 62.84 605 GLU A O 1
ATOM 4639 N N . GLY A 1 606 ? -5.173 -6.071 6.980 1.00 67.62 606 GLY A N 1
ATOM 4640 C CA . GLY A 1 606 ? -5.845 -6.566 8.190 1.00 67.62 606 GLY A CA 1
ATOM 4641 C C . GLY A 1 606 ? -6.521 -5.491 9.055 1.00 67.62 606 GLY A C 1
ATOM 4642 O O . GLY A 1 606 ? -7.317 -5.837 9.925 1.00 67.62 606 GLY A O 1
ATOM 4643 N N . SER A 1 607 ? -6.318 -4.193 8.785 1.00 74.69 607 SER A N 1
ATOM 4644 C CA . SER A 1 607 ? -6.937 -3.114 9.579 1.00 74.69 607 SER A CA 1
ATOM 4645 C C . SER A 1 607 ? -8.475 -3.091 9.500 1.00 74.69 607 SER A C 1
ATOM 4647 O O . SER A 1 607 ? -9.145 -2.602 10.415 1.00 74.69 607 SER A O 1
ATOM 4649 N N . GLN A 1 608 ? -9.042 -3.602 8.400 1.00 76.56 608 GLN A N 1
ATOM 4650 C CA . GLN A 1 608 ? -10.486 -3.791 8.228 1.00 76.56 608 GLN A CA 1
ATOM 4651 C C . GLN A 1 608 ? -10.992 -4.967 9.063 1.00 76.56 608 GLN A C 1
ATOM 4653 O O . GLN A 1 608 ? -11.999 -4.830 9.752 1.00 76.56 608 GLN A O 1
ATOM 4658 N N . THR A 1 609 ? -10.265 -6.087 9.058 1.00 80.44 609 THR A N 1
ATOM 4659 C CA . THR A 1 609 ? -10.570 -7.249 9.900 1.00 80.44 609 THR A CA 1
ATOM 4660 C C . THR A 1 609 ? -10.542 -6.876 11.379 1.00 80.44 609 THR A C 1
ATOM 4662 O O . THR A 1 609 ? -11.450 -7.237 12.119 1.00 80.44 609 THR A O 1
ATOM 4665 N N . ASP A 1 610 ? -9.563 -6.083 11.809 1.00 85.69 610 ASP A N 1
ATOM 4666 C CA . ASP A 1 610 ? -9.489 -5.591 13.186 1.00 85.69 610 ASP A CA 1
ATOM 4667 C C . ASP A 1 610 ? -10.661 -4.687 13.553 1.00 85.69 610 ASP A C 1
ATOM 4669 O O . ASP A 1 610 ? -11.288 -4.875 14.597 1.00 85.69 610 ASP A O 1
ATOM 4673 N N . ALA A 1 611 ? -11.010 -3.739 12.681 1.00 83.81 611 ALA A N 1
ATOM 4674 C CA . ALA A 1 611 ? -12.174 -2.888 12.894 1.00 83.81 611 ALA A CA 1
ATOM 4675 C C . ALA A 1 611 ? -13.471 -3.708 12.981 1.00 83.81 611 ALA A C 1
ATOM 4677 O O . ALA A 1 611 ? -14.309 -3.427 13.838 1.00 83.81 611 ALA A O 1
ATOM 4678 N N . TYR A 1 612 ? -13.613 -4.740 12.144 1.00 82.25 612 TYR A N 1
ATOM 4679 C CA . TYR A 1 612 ? -14.742 -5.667 12.172 1.00 82.25 612 TYR A CA 1
ATOM 4680 C C . TYR A 1 612 ? -14.781 -6.477 13.475 1.00 82.25 612 TYR A C 1
ATOM 4682 O O . TYR A 1 612 ? -15.808 -6.501 14.154 1.00 82.25 612 TYR A O 1
ATOM 4690 N N . ASN A 1 613 ? -13.658 -7.080 13.874 1.00 84.00 613 ASN A N 1
ATOM 4691 C CA . ASN A 1 613 ? -13.537 -7.847 15.113 1.00 84.00 613 ASN A CA 1
ATOM 4692 C C . ASN A 1 613 ? -13.899 -6.992 16.334 1.00 84.00 613 ASN A C 1
ATOM 4694 O O . ASN A 1 613 ? -14.650 -7.439 17.206 1.00 84.00 613 ASN A O 1
ATOM 4698 N N . LEU A 1 614 ? -13.422 -5.747 16.381 1.00 89.50 614 LEU A N 1
ATOM 4699 C CA . LEU A 1 614 ? -13.765 -4.785 17.425 1.00 89.50 614 LEU A CA 1
ATOM 4700 C C . LEU A 1 614 ? -15.256 -4.451 17.412 1.00 89.50 614 LEU A C 1
ATOM 4702 O O . LEU A 1 614 ? -15.913 -4.570 18.446 1.00 89.50 614 LEU A O 1
ATOM 4706 N N . ALA A 1 615 ? -15.797 -4.055 16.256 1.00 85.56 615 ALA A N 1
ATOM 4707 C CA . ALA A 1 615 ? -17.197 -3.671 16.118 1.00 85.56 615 ALA A CA 1
ATOM 4708 C C . ALA A 1 615 ? -18.135 -4.808 16.545 1.00 85.56 615 ALA A C 1
ATOM 4710 O O . ALA A 1 615 ? -19.034 -4.578 17.355 1.00 85.56 615 ALA A O 1
ATOM 4711 N N . ASN A 1 616 ? -17.875 -6.035 16.083 1.00 84.19 616 ASN A N 1
ATOM 4712 C CA . ASN A 1 616 ? -18.651 -7.211 16.461 1.00 84.19 616 ASN A CA 1
ATOM 4713 C C . ASN A 1 616 ? -18.547 -7.496 17.966 1.00 84.19 616 ASN A C 1
ATOM 4715 O O . ASN A 1 616 ? -19.566 -7.603 18.643 1.00 84.19 616 ASN A O 1
ATOM 4719 N N . THR A 1 617 ? -17.327 -7.528 18.518 1.00 88.31 617 THR A N 1
ATOM 4720 C CA . THR A 1 617 ? -17.108 -7.785 19.954 1.00 88.31 617 THR A CA 1
ATOM 4721 C C . THR A 1 617 ? -17.861 -6.778 20.823 1.00 88.31 617 THR A C 1
ATOM 4723 O O . THR A 1 617 ? -18.567 -7.160 21.752 1.00 88.31 617 THR A O 1
ATOM 4726 N N . PHE A 1 618 ? -17.756 -5.481 20.526 1.00 90.19 618 PHE A N 1
ATOM 4727 C CA . PHE A 1 618 ? -18.441 -4.445 21.297 1.00 90.19 618 PHE A CA 1
ATOM 4728 C C . PHE A 1 618 ? -19.963 -4.475 21.112 1.00 90.19 618 PHE A C 1
ATOM 4730 O O . PHE A 1 618 ? -20.694 -4.305 22.092 1.00 90.19 618 PHE A O 1
ATOM 4737 N N . SER A 1 619 ? -20.446 -4.728 19.893 1.00 84.88 619 SER A N 1
ATOM 4738 C CA . SER A 1 619 ? -21.879 -4.851 19.611 1.00 84.88 619 SER A CA 1
ATOM 4739 C C . SER A 1 619 ? -22.510 -6.004 20.393 1.00 84.88 619 SER A C 1
ATOM 4741 O O . SER A 1 619 ? -23.513 -5.796 21.076 1.00 84.88 619 SER A O 1
ATOM 4743 N N . GLU A 1 620 ? -21.871 -7.179 20.415 1.00 83.06 620 GLU A N 1
ATOM 4744 C CA . GLU A 1 620 ? -22.324 -8.332 21.206 1.00 83.06 620 GLU A CA 1
ATOM 4745 C C . GLU A 1 620 ? -22.335 -8.053 22.719 1.00 83.06 620 GLU A C 1
ATOM 4747 O O . GLU 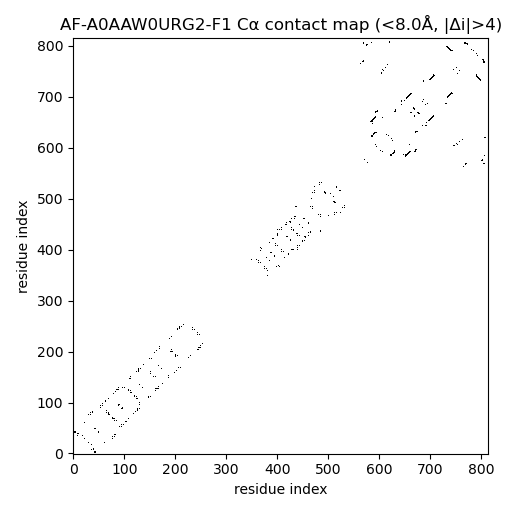A 1 620 ? -23.142 -8.621 23.458 1.00 83.06 620 GLU A O 1
ATOM 4752 N N . MET A 1 621 ? -21.482 -7.142 23.197 1.00 85.94 621 MET A N 1
ATOM 4753 C CA . MET A 1 621 ? -21.487 -6.675 24.585 1.00 85.94 621 MET A CA 1
ATOM 4754 C C . MET A 1 621 ? -22.555 -5.598 24.877 1.00 85.94 621 MET A C 1
ATOM 4756 O O . MET A 1 621 ? -22.657 -5.143 26.017 1.00 85.94 621 MET A O 1
ATOM 4760 N N . GLY A 1 622 ? -23.362 -5.170 23.901 1.00 81.81 622 GLY A N 1
ATOM 4761 C CA . GLY A 1 622 ? -24.403 -4.146 24.081 1.00 81.81 622 GLY A CA 1
ATOM 4762 C C . GLY A 1 622 ? -23.895 -2.700 23.999 1.00 81.81 622 GLY A C 1
ATOM 4763 O O . GLY A 1 622 ? -24.522 -1.774 24.530 1.00 81.81 622 GLY A O 1
ATOM 4764 N N . TYR A 1 623 ? -22.742 -2.490 23.362 1.00 90.12 623 TYR A N 1
ATOM 4765 C CA . TYR A 1 623 ? -22.215 -1.164 23.055 1.00 90.12 623 TYR A CA 1
ATOM 4766 C C . TYR A 1 623 ? -22.690 -0.710 21.676 1.00 90.12 623 TYR A C 1
ATOM 4768 O O . TYR A 1 623 ? -22.891 -1.517 20.771 1.00 90.12 623 TYR A O 1
ATOM 4776 N N . ARG A 1 624 ? -22.844 0.605 21.499 1.00 87.19 624 ARG A N 1
ATOM 4777 C CA . ARG A 1 624 ? -23.234 1.203 20.218 1.00 87.19 624 ARG A CA 1
ATOM 4778 C C . ARG A 1 624 ? -22.060 1.971 19.642 1.00 87.19 624 ARG A C 1
ATOM 4780 O O . ARG A 1 624 ? -21.471 2.786 20.342 1.00 87.19 624 ARG A O 1
ATOM 4787 N N . GLY A 1 625 ? -21.722 1.755 18.381 1.00 85.38 625 GLY A N 1
ATOM 4788 C CA . GLY A 1 625 ? -20.545 2.395 17.817 1.00 85.38 625 GLY A CA 1
ATOM 4789 C C . GLY A 1 625 ? -20.517 2.444 16.306 1.00 85.38 625 GLY A C 1
ATOM 4790 O O . GLY A 1 625 ? -21.355 1.844 15.640 1.00 85.38 625 GLY A O 1
ATOM 4791 N N . HIS A 1 626 ? -19.538 3.183 15.794 1.00 84.88 626 HIS A N 1
ATOM 4792 C CA . HIS A 1 626 ? -19.280 3.331 14.369 1.00 84.88 626 HIS A CA 1
ATOM 4793 C C . HIS A 1 626 ? -17.787 3.166 14.095 1.00 84.88 626 HIS A C 1
ATOM 4795 O O . HIS A 1 626 ? -16.947 3.658 14.857 1.00 84.88 626 HIS A O 1
ATOM 4801 N N . ALA A 1 627 ? -17.476 2.488 12.993 1.00 85.81 627 ALA A N 1
ATOM 4802 C CA . ALA A 1 627 ? -16.137 2.428 12.441 1.00 85.81 627 ALA A CA 1
ATOM 4803 C C . ALA A 1 627 ? -16.011 3.414 11.278 1.00 85.81 627 ALA A C 1
ATOM 4805 O O . ALA A 1 627 ? -16.897 3.523 10.431 1.00 85.81 627 ALA A O 1
ATOM 4806 N N . HIS A 1 628 ? -14.901 4.141 11.249 1.00 89.12 628 HIS A N 1
ATOM 4807 C CA . HIS A 1 628 ? -14.534 5.041 10.172 1.00 89.12 628 HIS A CA 1
ATOM 4808 C C . HIS A 1 628 ? -13.161 4.655 9.648 1.00 89.12 628 HIS A C 1
ATOM 4810 O O . HIS A 1 628 ? -12.246 4.358 10.420 1.00 89.12 628 HIS A O 1
ATOM 4816 N N . PHE A 1 629 ? -13.021 4.689 8.329 1.00 88.06 629 PHE A N 1
ATOM 4817 C CA . PHE A 1 629 ? -11.855 4.150 7.653 1.00 88.06 629 PHE A CA 1
ATOM 4818 C C . PHE A 1 629 ? -11.104 5.238 6.912 1.00 88.06 629 PHE A C 1
ATOM 4820 O O . PHE A 1 629 ? -11.699 5.975 6.130 1.00 88.06 629 PHE A O 1
ATOM 4827 N N . SER A 1 630 ? -9.788 5.279 7.121 1.00 87.38 630 SER A N 1
ATOM 4828 C CA . SER A 1 630 ? -8.844 6.038 6.293 1.00 87.38 630 SER A CA 1
ATOM 4829 C C . SER A 1 630 ? -9.288 7.486 6.043 1.00 87.38 630 SER A C 1
ATOM 4831 O O . SER A 1 630 ? -9.268 7.970 4.912 1.00 87.38 630 SER A O 1
ATOM 4833 N N . LEU A 1 631 ? -9.720 8.164 7.109 1.00 89.31 631 LEU A N 1
ATOM 4834 C CA . LEU A 1 631 ? -10.107 9.571 7.060 1.00 89.31 631 LEU A CA 1
ATOM 4835 C C . LEU A 1 631 ? -8.871 10.466 6.894 1.00 89.31 631 LEU A C 1
ATOM 4837 O O . LEU A 1 631 ? -7.803 10.167 7.433 1.00 89.31 631 LEU A O 1
ATOM 4841 N N . THR A 1 632 ? -9.028 11.598 6.210 1.00 91.44 632 THR A N 1
ATOM 4842 C CA . THR A 1 632 ? -8.000 12.653 6.193 1.00 91.44 632 THR A CA 1
ATOM 4843 C C . THR A 1 632 ? -7.904 13.339 7.557 1.00 91.44 632 THR A C 1
ATOM 4845 O O . THR A 1 632 ? -8.817 13.218 8.384 1.00 91.44 632 THR A O 1
ATOM 4848 N N . ALA A 1 633 ? -6.855 14.122 7.819 1.00 89.88 6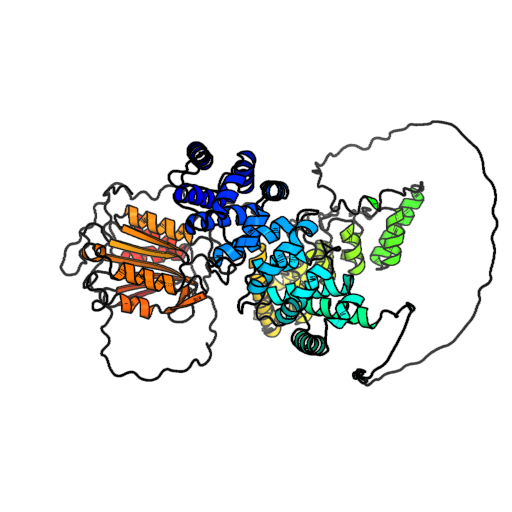33 ALA A N 1
ATOM 4849 C CA . ALA A 1 633 ? -6.763 14.886 9.065 1.00 89.88 633 ALA A CA 1
ATOM 4850 C C . ALA A 1 633 ? -7.970 15.816 9.281 1.00 89.88 633 ALA A C 1
ATOM 4852 O O . ALA A 1 633 ? -8.514 15.887 10.386 1.00 89.88 633 ALA A O 1
ATOM 4853 N N . GLY A 1 634 ? -8.437 16.492 8.226 1.00 89.12 634 GLY A N 1
ATOM 4854 C CA . GLY A 1 634 ? -9.624 17.351 8.290 1.00 89.12 634 GLY A CA 1
ATOM 4855 C C . GLY A 1 634 ? -10.897 16.573 8.634 1.00 89.12 634 GLY A C 1
ATOM 4856 O O . GLY A 1 634 ? -11.635 16.954 9.547 1.00 89.12 634 GLY A O 1
ATOM 4857 N N . GLN A 1 635 ? -11.120 15.443 7.959 1.00 91.69 635 GLN A N 1
ATOM 4858 C CA . GLN A 1 635 ? -12.269 14.567 8.212 1.00 91.69 635 GLN A CA 1
ATOM 4859 C C . GLN A 1 635 ? -12.225 13.952 9.612 1.00 91.69 635 GLN A C 1
ATOM 4861 O O . GLN A 1 635 ? -13.249 13.875 10.283 1.00 91.69 635 GLN A O 1
ATOM 4866 N N . THR A 1 636 ? -11.040 13.574 10.088 1.00 93.12 636 THR A N 1
ATOM 4867 C CA . THR A 1 636 ? -10.835 13.032 11.435 1.00 93.12 636 THR A CA 1
ATOM 4868 C C . THR A 1 636 ? -11.232 14.044 12.503 1.00 93.12 636 THR A C 1
ATOM 4870 O O . THR A 1 636 ? -11.993 13.720 13.415 1.00 93.12 636 THR A O 1
ATOM 4873 N N . ARG A 1 637 ? -10.773 15.297 12.377 1.00 93.69 637 ARG A N 1
ATOM 4874 C CA . ARG A 1 637 ? -11.143 16.375 13.308 1.00 93.69 637 ARG A CA 1
ATOM 4875 C C . ARG A 1 637 ? -12.646 16.633 13.291 1.00 93.69 637 ARG A C 1
ATOM 4877 O O . ARG A 1 637 ? -13.251 16.774 14.351 1.00 93.69 637 ARG A O 1
ATOM 4884 N N . GLN A 1 638 ? -13.251 16.648 12.105 1.00 92.38 638 GLN A N 1
ATOM 4885 C CA . GLN A 1 638 ? -14.696 16.803 11.963 1.00 92.38 638 GLN A CA 1
ATOM 4886 C C . GLN A 1 638 ? -15.457 15.636 12.606 1.00 92.38 638 GLN A C 1
ATOM 4888 O O . GLN A 1 638 ? -16.476 15.856 13.255 1.00 92.38 638 GLN A O 1
ATOM 4893 N N . GLN A 1 639 ? -14.969 14.406 12.453 1.00 95.31 639 GLN A N 1
ATOM 4894 C CA . GLN A 1 639 ? -15.618 13.232 13.020 1.00 95.31 639 GLN A CA 1
ATOM 4895 C C . GLN A 1 639 ? -15.531 13.219 14.546 1.00 95.31 639 GLN A C 1
ATOM 4897 O O . GLN A 1 639 ? -16.537 12.989 15.211 1.00 95.31 639 GLN A O 1
ATOM 4902 N N . LEU A 1 640 ? -14.372 13.551 15.117 1.00 94.69 640 LEU A N 1
ATOM 4903 C CA . LEU A 1 640 ? -14.226 13.693 16.566 1.00 94.69 640 LEU A CA 1
ATOM 4904 C C . LEU A 1 640 ? -15.111 14.821 17.121 1.00 94.69 640 LEU A C 1
ATOM 4906 O O . LEU A 1 640 ? -15.718 14.635 18.172 1.00 94.69 640 LEU A O 1
ATOM 4910 N N . ALA A 1 641 ? -15.262 15.941 16.399 1.00 93.50 641 ALA A N 1
ATOM 4911 C CA . ALA A 1 641 ? -16.213 17.009 16.738 1.00 93.50 641 ALA A CA 1
ATOM 4912 C C . ALA A 1 641 ? -17.664 16.515 16.752 1.00 93.50 641 ALA A C 1
ATOM 4914 O O . ALA A 1 641 ? -18.370 16.717 17.736 1.00 93.50 641 ALA A O 1
ATOM 4915 N N . LYS A 1 642 ? -18.084 15.787 15.711 1.00 92.81 642 LYS A N 1
ATOM 4916 C CA . LYS A 1 642 ? -19.421 15.177 15.657 1.00 92.81 642 LYS A CA 1
ATOM 4917 C C . LYS A 1 642 ? -19.671 14.229 16.826 1.00 92.81 642 LYS A C 1
ATOM 4919 O O . LYS A 1 642 ? -20.764 14.235 17.375 1.00 92.81 642 LYS A O 1
ATOM 4924 N N . VAL A 1 643 ? -18.677 13.422 17.200 1.00 93.50 643 VAL A N 1
ATOM 4925 C CA . VAL A 1 643 ? -18.790 12.513 18.348 1.00 93.50 643 VAL A CA 1
ATOM 4926 C C . VAL A 1 643 ? -18.895 13.293 19.653 1.00 93.50 643 VAL A C 1
ATOM 4928 O O . VAL A 1 643 ? -19.800 13.021 20.430 1.00 93.50 643 VAL A O 1
ATOM 4931 N N . ARG A 1 644 ? -18.015 14.274 19.886 1.00 94.62 644 ARG A N 1
ATOM 4932 C CA . ARG A 1 644 ? -18.023 15.123 21.089 1.00 94.62 644 ARG A CA 1
ATOM 4933 C C . ARG A 1 644 ? -19.390 15.763 21.339 1.00 94.62 644 ARG A C 1
ATOM 4935 O O . ARG A 1 644 ? -19.828 15.811 22.487 1.00 94.62 644 ARG A O 1
ATOM 4942 N N . ASP A 1 645 ? -20.043 16.205 20.268 1.00 91.81 645 ASP A N 1
ATOM 4943 C CA . ASP A 1 645 ? -21.317 16.929 20.310 1.00 91.81 645 ASP A CA 1
ATOM 4944 C C . ASP A 1 645 ? -22.542 15.997 20.174 1.00 91.81 645 ASP A C 1
ATOM 4946 O O . ASP A 1 645 ? -23.672 16.459 20.023 1.00 91.81 645 ASP A O 1
ATOM 4950 N N . MET A 1 646 ? -22.344 14.675 20.223 1.00 91.19 646 MET A N 1
ATOM 4951 C CA . MET A 1 646 ? -23.410 13.690 20.045 1.00 91.19 646 MET A CA 1
ATOM 4952 C C . MET A 1 646 ? -24.237 13.504 21.325 1.00 91.19 646 MET A C 1
ATOM 4954 O O . MET A 1 646 ? -23.735 13.013 22.336 1.00 91.19 646 MET A O 1
ATOM 4958 N N . GLU A 1 647 ? -25.546 13.760 21.243 1.00 89.69 647 GLU A N 1
ATOM 4959 C CA . GLU A 1 647 ? -26.502 13.601 22.357 1.00 89.69 647 GLU A CA 1
ATOM 4960 C C . GLU A 1 647 ? -26.514 12.177 22.952 1.00 89.69 647 GLU A C 1
ATOM 4962 O O . GLU A 1 647 ? -26.706 11.984 24.152 1.00 89.69 647 GLU A O 1
ATOM 4967 N N . LEU A 1 648 ? -26.222 11.149 22.143 1.00 88.62 648 LEU A N 1
ATOM 4968 C CA . LEU A 1 648 ? -26.115 9.762 22.610 1.00 88.62 648 LEU A CA 1
ATOM 4969 C C . LEU A 1 648 ? -25.104 9.597 23.762 1.00 88.62 648 LEU A C 1
ATOM 4971 O O . LEU A 1 648 ? -25.314 8.745 24.629 1.00 88.62 648 LEU A O 1
ATOM 4975 N N . LEU A 1 649 ? -24.036 10.405 23.803 1.00 92.50 649 LEU A N 1
ATOM 4976 C CA . LEU A 1 649 ? -23.032 10.356 24.870 1.00 92.50 649 LEU A CA 1
ATOM 4977 C C . LEU A 1 649 ? -23.611 10.724 26.239 1.00 92.50 649 LEU A C 1
ATOM 4979 O O . LEU A 1 649 ? -23.124 10.232 27.257 1.00 92.50 649 LEU A O 1
ATOM 4983 N N . GLU A 1 650 ? -24.673 11.532 26.288 1.00 91.38 650 GLU A N 1
ATOM 4984 C CA . GLU A 1 650 ? -25.366 11.872 27.532 1.00 91.38 650 GLU A CA 1
ATOM 4985 C C . GLU A 1 650 ? -26.009 10.638 28.170 1.00 91.38 650 GLU A C 1
ATOM 4987 O O . GLU A 1 650 ? -25.991 10.472 29.392 1.00 91.38 650 GLU A O 1
ATOM 4992 N N . ARG A 1 651 ? -26.511 9.720 27.341 1.00 89.38 651 ARG A N 1
ATOM 4993 C CA . ARG A 1 651 ? -27.185 8.497 27.789 1.00 89.38 651 ARG A CA 1
ATOM 4994 C C . ARG A 1 651 ? -26.253 7.296 27.882 1.00 89.38 651 ARG A C 1
ATOM 4996 O O . ARG A 1 651 ? -26.549 6.391 28.651 1.00 89.38 651 ARG A O 1
ATOM 5003 N N . ALA A 1 652 ? -25.143 7.277 27.147 1.00 90.81 652 ALA A N 1
ATOM 5004 C CA . ALA A 1 652 ? -24.158 6.200 27.206 1.00 90.81 652 ALA A CA 1
ATOM 5005 C C . ALA A 1 652 ? -23.462 6.135 28.580 1.00 90.81 652 ALA A C 1
ATOM 5007 O O . ALA A 1 652 ? -23.179 7.168 29.195 1.00 90.81 652 ALA A O 1
ATOM 5008 N N . GLY A 1 653 ? -23.165 4.921 29.059 1.00 91.25 653 GLY A N 1
ATOM 5009 C CA . GLY A 1 653 ? -22.468 4.706 30.337 1.00 91.25 653 GLY A CA 1
ATOM 5010 C C . GLY A 1 653 ? -20.973 5.033 30.282 1.00 91.25 653 GLY A C 1
ATOM 5011 O O . GLY A 1 653 ? -20.399 5.486 31.271 1.00 91.25 653 GLY A O 1
ATOM 5012 N N . CYS A 1 654 ? -20.351 4.866 29.115 1.00 95.50 654 CYS A N 1
ATOM 5013 C CA . CYS A 1 654 ? -18.956 5.215 28.858 1.00 95.50 654 CYS A CA 1
ATOM 5014 C C . CYS A 1 654 ? -18.725 5.584 27.387 1.00 95.50 654 CYS A C 1
ATOM 5016 O O . CYS A 1 654 ? -19.620 5.416 26.553 1.00 95.50 654 CYS A O 1
ATOM 5018 N N . ALA A 1 655 ? -17.510 6.031 27.070 1.00 96.75 655 ALA A N 1
ATOM 5019 C CA . ALA A 1 655 ? -17.032 6.151 25.696 1.00 96.75 655 ALA A CA 1
ATOM 5020 C C . ALA A 1 655 ? -15.701 5.414 25.514 1.00 96.75 655 ALA A C 1
ATOM 5022 O O . ALA A 1 655 ? -14.812 5.501 26.364 1.00 96.75 655 ALA A O 1
ATOM 5023 N N . VAL A 1 656 ? -15.572 4.702 24.397 1.00 97.75 656 VAL A N 1
ATOM 5024 C CA . VAL A 1 656 ? -14.362 3.992 23.981 1.00 97.75 656 VAL A CA 1
ATOM 5025 C C . VAL A 1 656 ? -13.933 4.525 22.619 1.00 97.75 656 VAL A C 1
ATOM 5027 O O . VAL A 1 656 ? -14.723 4.547 21.679 1.00 97.75 656 VAL A O 1
ATOM 5030 N N . PHE A 1 657 ? -12.683 4.944 22.507 1.00 97.94 657 PHE A N 1
ATOM 5031 C CA . PHE A 1 657 ? -12.079 5.439 21.278 1.00 97.94 657 PHE A CA 1
ATOM 5032 C C . PHE A 1 657 ? -10.931 4.515 20.906 1.00 97.94 657 PHE A C 1
ATOM 5034 O O . PHE A 1 657 ? -10.023 4.312 21.707 1.00 97.94 657 PHE A O 1
ATOM 5041 N N . ILE A 1 658 ? -10.972 3.950 19.707 1.00 96.81 658 ILE A N 1
ATOM 5042 C CA . ILE A 1 658 ? -9.964 3.007 19.225 1.00 96.81 658 ILE A CA 1
ATOM 5043 C C . ILE A 1 658 ? -9.372 3.582 17.954 1.00 96.81 658 ILE A C 1
ATOM 5045 O O . ILE A 1 658 ? -10.097 3.822 16.991 1.00 96.81 658 ILE A O 1
ATOM 5049 N N . ILE A 1 659 ? -8.074 3.862 17.977 1.00 94.50 659 ILE A N 1
ATOM 5050 C CA . ILE A 1 659 ? -7.361 4.474 16.863 1.00 94.50 659 ILE A CA 1
ATOM 5051 C C . ILE A 1 659 ? -6.252 3.518 16.437 1.00 94.50 659 ILE A C 1
ATOM 5053 O O . ILE A 1 659 ? -5.285 3.338 17.180 1.00 94.50 659 ILE A O 1
ATOM 5057 N N . SER A 1 660 ? -6.388 2.955 15.235 1.00 90.88 660 SER A N 1
ATOM 5058 C CA . SER A 1 660 ? -5.393 2.068 14.623 1.00 90.88 660 SER A CA 1
ATOM 5059 C C . SER A 1 660 ? -4.735 2.769 13.434 1.00 90.88 660 SER A C 1
ATOM 5061 O O . SER A 1 660 ? -5.421 3.101 12.467 1.00 90.88 660 SER A O 1
ATOM 5063 N N . SER A 1 661 ? -3.429 3.050 13.510 1.00 88.12 661 SER A N 1
ATOM 5064 C CA . SER A 1 661 ? -2.671 3.753 12.453 1.00 88.12 661 SER A CA 1
ATOM 5065 C C . SER A 1 661 ? -1.150 3.581 12.605 1.00 88.12 661 SER A C 1
ATOM 5067 O O . SER A 1 661 ? -0.673 2.938 13.538 1.00 88.12 661 SER A O 1
ATOM 5069 N N . TYR A 1 662 ? -0.353 4.212 11.739 1.00 82.44 662 TYR A N 1
ATOM 5070 C CA . TYR A 1 662 ? 1.051 4.495 12.040 1.00 82.44 662 TYR A CA 1
ATOM 5071 C C . TYR A 1 662 ? 1.172 5.571 13.117 1.00 82.44 662 TYR A C 1
ATOM 5073 O O . TYR A 1 662 ? 0.465 6.581 13.103 1.00 82.44 662 TYR A O 1
ATOM 5081 N N . GLY A 1 663 ? 2.100 5.354 14.046 1.00 71.12 663 GLY A N 1
ATOM 5082 C CA . GLY A 1 663 ? 2.500 6.342 15.038 1.00 71.12 663 GLY A CA 1
ATOM 5083 C C . GLY A 1 663 ? 3.913 6.836 14.765 1.00 71.12 663 GLY A C 1
ATOM 5084 O O . GLY A 1 663 ? 4.818 6.037 14.523 1.00 71.12 663 GLY A O 1
ATOM 5085 N N . GLU A 1 664 ? 4.124 8.144 14.862 1.00 63.56 664 GLU A N 1
ATOM 5086 C CA . GLU A 1 664 ? 5.473 8.714 14.895 1.00 63.56 664 GLU A CA 1
ATOM 5087 C C . GLU A 1 664 ? 6.029 8.691 16.330 1.00 63.56 664 GLU A C 1
ATOM 5089 O O . GLU A 1 664 ? 5.259 8.722 17.305 1.00 63.56 664 GLU A O 1
ATOM 5094 N N . PRO A 1 665 ? 7.362 8.648 16.516 1.00 49.69 665 PRO A N 1
ATOM 5095 C CA . PRO A 1 665 ? 7.952 8.811 17.833 1.00 49.69 665 PRO A CA 1
ATOM 5096 C C . PRO A 1 665 ? 7.536 10.168 18.423 1.00 49.69 665 PRO A C 1
ATOM 5098 O O . PRO A 1 665 ? 7.997 11.217 17.985 1.00 49.69 665 PRO A O 1
ATOM 5101 N N . ARG A 1 666 ? 6.714 10.108 19.482 1.00 53.12 666 ARG A N 1
ATOM 5102 C CA . ARG A 1 666 ? 6.215 11.208 20.341 1.00 53.12 666 ARG A CA 1
ATOM 5103 C C . ARG A 1 666 ? 4.918 11.891 19.877 1.00 53.12 666 ARG A C 1
ATOM 5105 O O . ARG A 1 666 ? 4.920 12.994 19.341 1.00 53.12 666 ARG A O 1
ATOM 5112 N N . ARG A 1 667 ? 3.806 11.300 20.336 1.00 71.88 667 ARG A N 1
ATOM 5113 C CA . ARG A 1 667 ? 2.472 11.916 20.519 1.00 71.88 667 ARG A CA 1
ATOM 5114 C C . ARG A 1 667 ? 1.586 12.066 19.285 1.00 71.88 667 ARG A C 1
ATOM 5116 O O . ARG A 1 667 ? 0.537 12.670 19.418 1.00 71.88 667 ARG A O 1
ATOM 5123 N N . HIS A 1 668 ? 1.929 11.498 18.135 1.00 83.56 668 HIS A N 1
ATOM 5124 C CA . HIS A 1 668 ? 1.128 11.686 16.923 1.00 83.56 668 HIS A CA 1
ATOM 5125 C C . HIS A 1 668 ? 0.722 10.364 16.273 1.00 83.56 668 HIS A C 1
ATOM 5127 O O . HIS A 1 668 ? 1.467 9.382 16.338 1.00 83.56 668 HIS A O 1
ATOM 5133 N N . PHE A 1 669 ? -0.440 10.360 15.618 1.00 89.38 669 PHE A N 1
ATOM 5134 C CA . PHE A 1 669 ? -0.835 9.312 14.677 1.00 89.38 669 PHE A CA 1
ATOM 5135 C C . PHE A 1 669 ? -1.043 9.892 13.279 1.00 89.38 669 PHE A C 1
ATOM 5137 O O . PHE A 1 669 ? -1.399 11.062 13.121 1.00 89.38 669 PHE A O 1
ATOM 5144 N N . LEU A 1 670 ? -0.796 9.063 12.271 1.00 87.38 670 LEU A N 1
ATOM 5145 C CA . LEU A 1 670 ? -0.887 9.429 10.865 1.00 87.38 670 LEU A CA 1
ATOM 5146 C C . LEU A 1 670 ? -2.323 9.250 10.349 1.00 87.38 670 LEU A C 1
ATOM 5148 O O . LEU A 1 670 ? -3.027 8.327 10.754 1.00 87.38 670 LEU A O 1
ATOM 5152 N N . THR A 1 671 ? -2.762 10.118 9.449 1.00 88.12 671 THR A N 1
ATOM 5153 C CA . THR A 1 671 ? -4.076 10.048 8.783 1.00 88.12 671 THR A CA 1
ATOM 5154 C C . THR A 1 671 ? -3.910 9.755 7.295 1.00 88.12 671 THR A C 1
ATOM 5156 O O . THR A 1 671 ? -2.785 9.737 6.795 1.00 88.12 671 THR A O 1
ATOM 5159 N N . SER A 1 672 ? -4.996 9.469 6.569 1.00 83.88 672 SER A N 1
ATOM 5160 C CA . SER A 1 672 ? -4.895 8.936 5.201 1.00 83.88 672 SER A CA 1
ATOM 5161 C C . SER A 1 672 ? -4.238 9.892 4.203 1.00 83.88 672 SER A C 1
ATOM 5163 O O . SER A 1 672 ? -3.628 9.453 3.234 1.00 83.88 672 SER A O 1
ATOM 5165 N N . ASP A 1 673 ? -4.300 11.198 4.435 1.00 84.56 673 ASP A N 1
ATOM 5166 C CA . ASP A 1 673 ? -3.626 12.239 3.655 1.00 84.56 673 ASP A CA 1
ATOM 5167 C C . ASP A 1 673 ? -2.175 12.487 4.103 1.00 84.56 673 ASP A C 1
ATOM 5169 O O . ASP A 1 673 ? -1.578 13.495 3.730 1.00 84.56 673 ASP A O 1
ATOM 5173 N N . MET A 1 674 ? -1.590 11.566 4.880 1.00 81.62 674 MET A N 1
ATOM 5174 C CA . MET A 1 674 ? -0.228 11.641 5.428 1.00 81.62 674 MET A CA 1
ATOM 5175 C C . MET A 1 674 ? 0.007 12.824 6.376 1.00 81.62 674 MET A C 1
ATOM 5177 O O . MET A 1 674 ? 1.149 13.183 6.660 1.00 81.62 674 MET A O 1
ATOM 5181 N N . GLN A 1 675 ? -1.063 13.421 6.894 1.00 86.19 675 GLN A N 1
ATOM 5182 C CA . GLN A 1 675 ? -0.995 14.436 7.937 1.00 86.19 675 GLN A CA 1
ATOM 5183 C C . GLN A 1 675 ? -1.017 13.778 9.316 1.00 86.19 675 GLN A C 1
ATOM 5185 O O . GLN A 1 675 ? -1.580 12.693 9.498 1.00 86.19 675 GLN A O 1
ATOM 5190 N N . THR A 1 676 ? -0.433 14.440 10.309 1.00 87.12 676 THR A N 1
ATOM 5191 C CA . THR A 1 676 ? -0.386 13.938 11.683 1.00 87.12 676 THR A CA 1
ATOM 5192 C C . THR A 1 676 ? -1.414 14.630 12.578 1.00 87.12 676 THR A C 1
ATOM 5194 O O . THR A 1 676 ? -1.726 15.815 12.428 1.00 87.12 676 THR A O 1
ATOM 5197 N N . ILE A 1 677 ? -1.962 13.883 13.537 1.00 89.94 677 ILE A N 1
ATOM 5198 C CA . ILE A 1 677 ? -2.822 14.413 14.601 1.00 89.94 677 ILE A CA 1
ATOM 5199 C C . ILE A 1 677 ? -2.174 14.129 15.950 1.00 89.94 677 ILE A C 1
ATOM 5201 O O . ILE A 1 677 ? -1.795 12.994 16.238 1.00 89.94 677 ILE A O 1
ATOM 5205 N N . ASP A 1 678 ? -2.071 15.173 16.775 1.00 90.44 678 ASP A N 1
ATOM 5206 C CA . ASP A 1 678 ? -1.586 15.077 18.151 1.00 90.44 678 ASP A CA 1
ATOM 5207 C C . ASP A 1 678 ? -2.606 14.329 19.026 1.00 90.44 678 ASP A C 1
ATOM 5209 O O . ASP A 1 678 ? -3.777 14.704 19.128 1.00 90.44 678 ASP A O 1
ATOM 5213 N N . ILE A 1 679 ? -2.144 13.268 19.678 1.00 91.31 679 ILE A N 1
ATOM 5214 C CA . ILE A 1 679 ? -2.886 12.471 20.652 1.00 91.31 679 ILE A CA 1
ATOM 5215 C C . ILE A 1 679 ? -3.347 13.358 21.810 1.00 91.31 679 ILE A C 1
ATOM 5217 O O . ILE A 1 679 ? -4.489 13.234 22.248 1.00 91.31 679 ILE A O 1
ATOM 5221 N N . GLN A 1 680 ? -2.506 14.284 22.284 1.00 89.69 680 GLN A N 1
ATOM 5222 C CA . GLN A 1 680 ? -2.877 15.187 23.373 1.00 89.69 680 GLN A CA 1
ATOM 5223 C C . GLN A 1 680 ? -4.030 16.102 22.962 1.00 89.69 680 GLN A C 1
ATOM 5225 O O . GLN A 1 680 ? -4.943 16.311 23.756 1.00 89.69 680 GLN A O 1
ATOM 5230 N N . TRP A 1 681 ? -4.045 16.569 21.710 1.00 93.00 681 TRP A N 1
ATOM 5231 C CA . TRP A 1 681 ? -5.173 17.334 21.181 1.00 93.00 681 TRP A CA 1
ATOM 5232 C C . TRP A 1 681 ? -6.472 16.521 21.231 1.00 93.00 681 TRP A C 1
ATOM 5234 O O . TRP A 1 681 ? -7.496 17.057 21.648 1.00 93.00 681 TRP A O 1
ATOM 5244 N N . VAL A 1 682 ? -6.439 15.228 20.876 1.00 95.31 682 VAL A N 1
ATOM 5245 C CA . VAL A 1 682 ? -7.621 14.353 20.989 1.00 95.31 682 VAL A CA 1
ATOM 5246 C C . VAL A 1 682 ? -8.063 14.219 22.446 1.00 95.31 682 VAL A C 1
ATOM 5248 O O . VAL A 1 682 ? -9.245 14.377 22.735 1.00 95.31 682 VAL A O 1
ATOM 5251 N N . LEU A 1 683 ? -7.137 13.965 23.375 1.00 94.69 683 LEU A N 1
ATOM 5252 C CA . LEU A 1 683 ? -7.459 13.833 24.800 1.00 94.69 683 LEU A CA 1
ATOM 5253 C C . LEU A 1 683 ? -8.063 15.123 25.374 1.00 94.69 683 LEU A C 1
ATOM 5255 O O . LEU A 1 683 ? -9.077 15.076 26.071 1.00 94.69 683 LEU A O 1
ATOM 5259 N N . ASP A 1 684 ? -7.479 16.277 25.046 1.00 93.00 684 ASP A N 1
ATOM 5260 C CA . ASP A 1 684 ? -7.959 17.588 25.487 1.00 93.00 684 ASP A CA 1
ATOM 5261 C C . ASP A 1 684 ? -9.366 17.889 24.960 1.00 93.00 684 ASP A C 1
ATOM 5263 O O . ASP A 1 684 ? -10.180 18.492 25.662 1.00 93.00 684 ASP A O 1
ATOM 5267 N N . PHE A 1 685 ? -9.682 17.408 23.758 1.00 93.38 685 PHE A N 1
ATOM 5268 C CA . PHE A 1 685 ? -10.984 17.568 23.118 1.00 93.38 685 PHE A CA 1
ATOM 5269 C C . PHE A 1 685 ? -12.130 16.854 23.859 1.00 93.38 685 PHE A C 1
ATOM 5271 O O . PHE A 1 685 ? -13.293 17.223 23.689 1.00 93.38 685 PHE A O 1
ATOM 5278 N N . PHE A 1 686 ? -11.807 15.877 24.717 1.00 94.94 686 PHE A N 1
ATOM 5279 C CA . PHE A 1 686 ? -12.757 15.137 25.559 1.00 94.94 686 PHE A CA 1
ATOM 5280 C C . PHE A 1 686 ? -12.577 15.392 27.066 1.00 94.94 686 PHE A C 1
ATOM 5282 O O . PHE A 1 686 ? -13.076 14.620 27.891 1.00 94.94 686 PHE A O 1
ATOM 5289 N N . LYS A 1 687 ? -11.904 16.488 27.446 1.00 94.06 687 LYS A N 1
ATOM 5290 C CA . LYS A 1 687 ? -11.954 17.016 28.820 1.00 94.06 687 LYS A CA 1
ATOM 5291 C C . LYS A 1 687 ? -13.383 17.372 29.215 1.00 94.06 687 LYS A C 1
ATOM 5293 O O . LYS A 1 687 ? -14.210 17.685 28.361 1.00 94.06 687 LYS A O 1
ATOM 5298 N N . ASP A 1 688 ? -13.653 17.407 30.516 1.00 92.94 688 ASP A N 1
ATOM 5299 C CA . ASP A 1 688 ? -14.989 17.710 31.035 1.00 92.94 688 ASP A CA 1
ATOM 5300 C C . ASP A 1 688 ? -15.488 19.104 30.603 1.00 92.94 688 ASP A C 1
ATOM 5302 O O . ASP A 1 688 ? -16.687 19.270 30.378 1.00 92.94 688 ASP A O 1
ATOM 5306 N N . SER A 1 689 ? -14.596 20.094 30.436 1.00 92.25 689 SER A N 1
ATOM 5307 C CA . SER A 1 689 ? -14.965 21.410 29.885 1.00 92.25 689 SER A CA 1
ATOM 5308 C C . SER A 1 689 ? -15.309 21.399 28.394 1.00 92.25 689 SER A C 1
ATOM 5310 O O . SER A 1 689 ? -16.099 22.234 27.958 1.00 92.25 689 SER A O 1
ATOM 5312 N N . GLN A 1 690 ? -14.723 20.487 27.612 1.00 92.62 690 GLN A N 1
ATOM 5313 C CA . GLN A 1 690 ? -14.913 20.409 26.158 1.00 92.62 690 GLN A CA 1
ATOM 5314 C C . GLN A 1 690 ? -16.033 19.437 25.769 1.00 92.62 690 GLN A C 1
ATOM 5316 O O . GLN A 1 690 ? -16.738 19.682 24.796 1.00 92.62 690 GLN A O 1
ATOM 5321 N N . CYS A 1 691 ? -16.236 18.364 26.539 1.00 94.50 691 CYS A N 1
ATOM 5322 C CA . CYS A 1 691 ? -17.280 17.362 26.329 1.00 94.50 691 CYS A CA 1
ATOM 5323 C C . CYS A 1 691 ? -18.095 17.138 27.618 1.00 94.50 691 CYS A C 1
ATOM 5325 O O . CYS A 1 691 ? -17.895 16.142 28.325 1.00 94.50 691 CYS A O 1
ATOM 5327 N N . PRO A 1 692 ? -19.051 18.032 27.936 1.00 93.31 692 PRO A N 1
ATOM 5328 C CA . PRO A 1 692 ? -19.859 17.925 29.151 1.00 93.31 692 PRO A CA 1
ATOM 5329 C C . PRO A 1 692 ? -20.645 16.609 29.261 1.00 93.31 692 PRO A C 1
ATOM 5331 O O . PRO A 1 692 ? -20.851 16.113 30.368 1.00 93.31 692 PRO A O 1
ATOM 5334 N N . TYR A 1 693 ? -21.034 16.004 28.132 1.00 94.81 693 TYR A N 1
ATOM 5335 C CA . TYR A 1 693 ? -21.773 14.736 28.092 1.00 94.81 693 TYR A CA 1
ATOM 5336 C C . TYR A 1 693 ? -21.005 13.538 28.676 1.00 94.81 693 TYR A C 1
ATOM 5338 O O . TYR A 1 693 ? -21.622 12.579 29.150 1.00 94.81 693 TYR A O 1
ATOM 5346 N N . LEU A 1 694 ? -19.668 13.593 28.676 1.00 94.56 694 LEU A N 1
ATOM 5347 C CA . LEU A 1 694 ? -18.791 12.555 29.230 1.00 94.56 694 LEU A CA 1
ATOM 5348 C C . LEU A 1 694 ? -18.189 12.923 30.591 1.00 94.56 694 LEU A C 1
ATOM 5350 O O . LEU A 1 694 ? -17.340 12.192 31.113 1.00 94.56 694 LEU A O 1
ATOM 5354 N N . LYS A 1 695 ? -18.633 14.027 31.197 1.00 94.00 695 LYS A N 1
ATOM 5355 C CA . LYS A 1 695 ? -18.191 14.438 32.529 1.00 94.00 695 LYS A CA 1
ATOM 5356 C C . LYS A 1 695 ? -18.526 13.371 33.574 1.00 94.00 695 LYS A C 1
ATOM 5358 O O . LYS A 1 695 ? -19.661 12.903 33.645 1.00 94.00 695 LYS A O 1
ATOM 5363 N N . ASN A 1 696 ? -17.546 13.004 34.405 1.00 91.69 696 ASN A N 1
ATOM 5364 C CA . ASN A 1 696 ? -17.634 11.926 35.408 1.00 91.69 696 ASN A CA 1
ATOM 5365 C C . ASN A 1 696 ? -17.932 10.517 34.849 1.00 91.69 696 ASN A C 1
ATOM 5367 O O . ASN A 1 696 ? -18.301 9.615 35.613 1.00 91.69 696 ASN A O 1
ATOM 5371 N N . LYS A 1 697 ? -17.809 10.319 33.532 1.00 95.06 697 LYS A N 1
ATOM 5372 C CA . LYS A 1 697 ? -17.966 9.021 32.871 1.00 95.06 697 LYS A CA 1
ATOM 5373 C C . LYS A 1 697 ? -16.610 8.490 32.407 1.00 95.06 697 LYS A C 1
ATOM 5375 O O . LYS A 1 697 ? -15.764 9.290 32.000 1.00 95.06 697 LYS A O 1
ATOM 5380 N N . PRO A 1 698 ? -16.409 7.162 32.427 1.00 97.06 698 PRO A N 1
ATOM 5381 C CA . PRO A 1 698 ? -15.160 6.563 31.992 1.00 97.06 698 PRO A CA 1
ATOM 5382 C C . PRO A 1 698 ? -14.962 6.744 30.482 1.00 97.06 698 PRO A C 1
ATOM 5384 O O . PRO A 1 698 ? -15.863 6.487 29.678 1.00 97.06 698 PRO A O 1
ATOM 5387 N N . LYS A 1 699 ? -13.758 7.183 30.119 1.00 97.62 699 LYS A N 1
ATOM 5388 C CA . LYS A 1 699 ? -13.285 7.451 28.760 1.00 97.62 699 L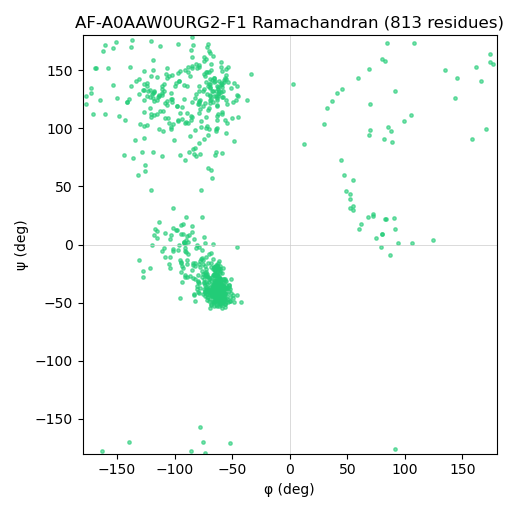YS A CA 1
ATOM 5389 C C . LYS A 1 699 ? -12.070 6.561 28.498 1.00 97.62 699 LYS A C 1
ATOM 5391 O O . LYS A 1 699 ? -11.016 6.748 29.103 1.00 97.62 699 LYS A O 1
ATOM 5396 N N . LEU A 1 700 ? -12.227 5.562 27.638 1.00 97.88 700 LEU A N 1
ATOM 5397 C CA . LEU A 1 700 ? -11.169 4.611 27.295 1.00 97.88 700 LEU A CA 1
ATOM 5398 C C . LEU A 1 700 ? -10.600 4.961 25.921 1.00 97.88 700 LEU A C 1
ATOM 5400 O O . LEU A 1 700 ? -11.354 5.034 24.958 1.00 97.88 700 LEU A O 1
ATOM 5404 N N . PHE A 1 701 ? -9.289 5.151 25.821 1.00 97.31 701 PHE A N 1
ATOM 5405 C CA . PHE A 1 701 ? -8.587 5.350 24.555 1.00 97.31 701 PHE A CA 1
ATOM 5406 C C . PHE A 1 701 ? -7.652 4.173 24.303 1.00 97.31 701 PHE A C 1
ATOM 5408 O O . PHE A 1 701 ? -6.847 3.828 25.161 1.00 97.31 701 PHE A O 1
ATOM 5415 N N . ILE A 1 702 ? -7.754 3.550 23.138 1.00 95.44 702 ILE A N 1
ATOM 5416 C CA . ILE A 1 702 ? -6.888 2.452 22.717 1.00 95.44 702 ILE A CA 1
ATOM 5417 C C . ILE A 1 702 ? -6.092 2.947 21.512 1.00 95.44 702 ILE A C 1
ATOM 5419 O O . ILE A 1 702 ? -6.655 3.214 20.450 1.00 95.44 702 ILE A O 1
ATOM 5423 N N . TRP A 1 703 ? -4.786 3.107 21.712 1.00 91.94 703 TRP A N 1
ATOM 5424 C CA . TRP A 1 703 ? -3.830 3.592 20.724 1.00 91.94 703 TRP A CA 1
ATOM 5425 C C . TRP A 1 703 ? -3.082 2.409 20.131 1.00 91.94 703 TRP A C 1
ATOM 5427 O O . TRP A 1 703 ? -2.025 1.999 20.617 1.00 91.94 703 TRP A O 1
ATOM 5437 N N . ASP A 1 704 ? -3.642 1.868 19.063 1.00 88.94 704 ASP A N 1
ATOM 5438 C CA . ASP A 1 704 ? -3.061 0.762 18.327 1.00 88.94 704 ASP A CA 1
ATOM 5439 C C . ASP A 1 704 ? -2.158 1.299 17.206 1.00 88.94 704 ASP A C 1
ATOM 5441 O O . ASP A 1 704 ? -2.504 1.359 16.025 1.00 88.94 704 ASP A O 1
ATOM 5445 N N . LEU A 1 705 ? -1.000 1.820 17.620 1.00 84.56 705 LEU A N 1
ATOM 5446 C CA . LEU A 1 705 ? -0.128 2.610 16.757 1.00 84.56 705 LEU A CA 1
ATOM 5447 C C . LEU A 1 705 ? 1.140 1.850 16.371 1.00 84.56 705 LEU A C 1
ATOM 5449 O O . LEU A 1 705 ? 1.951 1.498 17.226 1.00 84.56 705 LEU A O 1
ATOM 5453 N N . CYS A 1 706 ? 1.362 1.680 15.067 1.00 71.50 706 CYS A N 1
ATOM 5454 C CA . CYS A 1 706 ? 2.592 1.113 14.523 1.00 71.50 706 CYS A CA 1
ATOM 5455 C C . CYS A 1 706 ? 3.757 2.096 14.707 1.00 71.50 706 CYS A C 1
ATOM 5457 O O . CYS A 1 706 ? 3.903 3.029 13.916 1.00 71.50 706 CYS A O 1
ATOM 5459 N N . ARG A 1 707 ? 4.600 1.899 15.729 1.00 62.16 707 ARG A N 1
ATOM 5460 C CA . ARG A 1 707 ? 5.787 2.733 15.992 1.00 62.16 707 ARG A CA 1
ATOM 5461 C C . ARG A 1 707 ? 7.043 1.952 15.577 1.00 62.16 707 ARG A C 1
ATOM 5463 O O . ARG A 1 707 ? 7.432 0.989 16.234 1.00 62.16 707 ARG A O 1
ATOM 5470 N N . GLY A 1 708 ? 7.633 2.309 14.434 1.00 46.97 708 GLY A N 1
ATOM 5471 C CA . GLY A 1 708 ? 8.857 1.677 13.912 1.00 46.97 708 GLY A CA 1
ATOM 5472 C C . GLY A 1 708 ? 10.125 2.023 14.719 1.00 46.97 708 GLY A C 1
ATOM 5473 O O . GLY A 1 708 ? 10.109 2.899 15.574 1.00 46.97 708 GLY A O 1
ATOM 5474 N N . HIS A 1 709 ? 11.258 1.373 14.417 1.00 35.50 709 HIS A N 1
ATOM 5475 C CA . HIS A 1 709 ? 12.572 1.587 15.070 1.00 35.50 709 HIS A CA 1
ATOM 5476 C C . HIS A 1 709 ? 13.325 2.874 14.646 1.00 35.50 709 HIS A C 1
ATOM 5478 O O . HIS A 1 709 ? 14.551 2.932 14.738 1.00 35.50 709 HIS A O 1
ATOM 5484 N N . GLN A 1 710 ? 12.644 3.909 14.155 1.00 32.25 710 GLN A N 1
ATOM 5485 C CA . GLN A 1 710 ? 13.303 5.175 13.820 1.00 32.25 710 GLN A CA 1
ATOM 5486 C C . GLN A 1 710 ? 13.279 6.127 15.019 1.00 32.25 710 GLN A C 1
ATOM 5488 O O . GLN A 1 710 ? 12.270 6.769 15.275 1.00 32.25 710 GLN A O 1
ATOM 5493 N N . GLU A 1 711 ? 14.406 6.291 15.710 1.00 28.78 711 GLU A N 1
ATOM 5494 C CA . GLU A 1 711 ? 14.747 7.613 16.243 1.00 28.78 711 GLU A CA 1
ATOM 5495 C C . GLU A 1 711 ? 15.397 8.394 15.098 1.00 28.78 711 GLU A C 1
ATOM 5497 O O . GLU A 1 711 ? 16.568 8.198 14.774 1.00 28.78 711 GLU A O 1
ATOM 5502 N N . GLN A 1 712 ? 14.619 9.246 14.434 1.00 26.95 712 GLN A N 1
ATOM 5503 C CA . GLN A 1 712 ? 15.175 10.377 13.701 1.00 26.95 712 GLN A CA 1
ATOM 5504 C C . GLN A 1 712 ? 14.861 11.646 14.486 1.00 26.95 712 GLN A C 1
ATOM 5506 O O . GLN A 1 712 ? 13.707 11.939 14.796 1.00 26.95 712 GLN A O 1
ATOM 5511 N N . GLU A 1 713 ? 15.920 12.386 14.817 1.00 36.34 713 GLU A N 1
ATOM 5512 C CA . GLU A 1 713 ? 15.856 13.776 15.248 1.00 36.34 713 GLU A CA 1
ATOM 5513 C C . GLU A 1 713 ? 15.095 14.581 14.192 1.00 36.34 713 GLU A C 1
ATOM 5515 O O . GLU A 1 713 ? 15.613 14.878 13.114 1.00 36.34 713 GLU A O 1
ATOM 5520 N N . CYS A 1 714 ? 13.845 14.926 14.493 1.00 27.00 714 CYS A N 1
ATOM 5521 C CA . CYS A 1 714 ? 13.102 15.859 13.669 1.00 27.00 714 CYS A CA 1
ATOM 5522 C C . CYS A 1 714 ? 13.738 17.244 13.838 1.00 27.00 714 CYS A C 1
ATOM 5524 O O . CYS A 1 714 ? 13.899 17.750 14.954 1.00 27.00 714 CYS A O 1
ATOM 5526 N N . GLY A 1 715 ? 14.168 17.811 12.711 1.00 29.25 715 GLY A N 1
ATOM 5527 C CA . GLY A 1 715 ? 14.855 19.089 12.634 1.00 29.25 715 GLY A CA 1
ATOM 5528 C C . GLY A 1 715 ? 14.085 20.211 13.324 1.00 29.25 715 GLY A C 1
ATOM 5529 O O . GLY A 1 715 ? 12.861 20.192 13.429 1.00 29.25 715 GLY A O 1
ATOM 5530 N N . ARG A 1 716 ? 14.844 21.207 13.790 1.00 32.22 716 ARG A N 1
ATOM 5531 C CA . ARG A 1 716 ? 14.372 22.442 14.430 1.00 32.22 716 ARG A CA 1
ATOM 5532 C C . ARG A 1 716 ? 13.256 23.120 13.616 1.00 32.22 716 ARG A C 1
ATOM 5534 O O . ARG A 1 716 ? 13.520 23.999 12.800 1.00 32.22 716 ARG A O 1
ATOM 5541 N N . GLY A 1 717 ? 12.010 22.749 13.889 1.00 28.11 717 GLY A N 1
ATOM 5542 C CA . GLY A 1 717 ? 10.822 23.543 13.612 1.00 28.11 717 GLY A CA 1
ATOM 5543 C C . GLY A 1 717 ? 10.651 24.560 14.735 1.00 28.11 717 GLY A C 1
ATOM 5544 O O . GLY A 1 717 ? 10.756 24.218 15.910 1.00 28.11 717 GLY A O 1
ATOM 5545 N N . LYS A 1 718 ? 10.474 25.828 14.366 1.00 26.73 718 LYS A N 1
ATOM 5546 C CA . LYS A 1 718 ? 10.417 26.982 15.269 1.00 26.73 718 LYS A CA 1
ATOM 5547 C C . LYS A 1 718 ? 9.500 26.722 16.468 1.00 26.73 718 LYS A C 1
ATOM 5549 O O . LYS A 1 718 ? 8.312 26.460 16.310 1.00 26.73 718 LYS A O 1
ATOM 5554 N N . THR A 1 719 ? 10.058 26.887 17.663 1.00 25.17 719 THR A N 1
ATOM 5555 C CA . THR A 1 719 ? 9.303 27.120 18.891 1.00 25.17 719 THR A CA 1
ATOM 5556 C C . THR A 1 719 ? 8.414 28.345 18.687 1.00 25.17 719 THR A C 1
ATOM 5558 O O . THR A 1 719 ? 8.914 29.472 18.655 1.00 25.17 719 THR A O 1
ATOM 5561 N N . HIS A 1 720 ? 7.105 28.145 18.553 1.00 29.72 720 HIS A N 1
ATOM 5562 C CA . HIS A 1 720 ? 6.155 29.194 18.899 1.00 29.72 720 HIS A CA 1
ATOM 5563 C C . HIS A 1 720 ? 6.171 29.313 20.423 1.00 29.72 720 HIS A C 1
ATOM 5565 O O . HIS A 1 720 ? 5.548 28.530 21.137 1.00 29.72 720 HIS A O 1
ATOM 5571 N N . GLY A 1 721 ? 6.996 30.240 20.904 1.00 29.34 721 GLY A N 1
ATOM 5572 C CA . GLY A 1 721 ? 6.999 30.664 22.291 1.00 29.34 721 GLY A CA 1
ATOM 5573 C C . GLY A 1 721 ? 5.728 31.440 22.627 1.00 29.34 721 GLY A C 1
ATOM 5574 O O . GLY A 1 721 ? 5.252 32.244 21.830 1.00 29.34 721 GLY A O 1
ATOM 5575 N N . GLU A 1 722 ? 5.265 31.177 23.846 1.00 35.34 722 GLU A N 1
ATOM 5576 C CA . GLU A 1 722 ? 4.476 32.049 24.718 1.00 35.34 722 GLU A CA 1
ATOM 5577 C C . GLU A 1 722 ? 3.025 32.357 24.327 1.00 35.34 722 GLU A C 1
ATOM 5579 O O . GLU A 1 722 ? 2.718 33.341 23.663 1.00 35.34 722 GLU A O 1
ATOM 5584 N N . LEU A 1 723 ? 2.109 31.610 24.953 1.00 30.80 723 LEU A N 1
ATOM 5585 C CA . LEU A 1 723 ? 0.874 32.178 25.489 1.00 30.80 723 LEU A CA 1
ATOM 5586 C C . LEU A 1 723 ? 0.687 31.721 26.943 1.00 30.80 723 LEU A C 1
ATOM 5588 O O . LEU A 1 723 ? 0.357 30.576 27.218 1.00 30.80 723 LEU A O 1
ATOM 5592 N N . CYS A 1 724 ? 0.973 32.663 27.843 1.00 27.08 724 CYS A N 1
ATOM 5593 C CA . CYS A 1 724 ? 0.214 33.040 29.037 1.00 27.08 724 CYS A CA 1
ATOM 5594 C C . CYS A 1 724 ? -0.498 31.934 29.850 1.00 27.08 724 CYS A C 1
ATOM 5596 O O . CYS A 1 724 ? -1.391 31.243 29.365 1.00 27.08 724 CYS A O 1
ATOM 5598 N N . GLY A 1 725 ? -0.162 31.870 31.143 1.00 33.47 725 GLY A N 1
ATOM 5599 C CA . GLY A 1 725 ? -0.688 30.928 32.129 1.00 33.47 725 GLY A CA 1
ATOM 5600 C C . GLY A 1 725 ? -2.203 30.730 32.090 1.00 33.47 725 GLY A C 1
ATOM 5601 O O . GLY A 1 725 ? -2.981 31.570 32.539 1.00 33.47 725 GLY A O 1
ATOM 5602 N N . ARG A 1 726 ? -2.610 29.547 31.641 1.00 36.59 726 ARG A N 1
ATOM 5603 C CA . ARG A 1 726 ? -3.870 28.926 32.032 1.00 36.59 726 ARG A CA 1
ATOM 5604 C C . ARG A 1 726 ? -3.512 27.682 32.824 1.00 36.59 726 ARG A C 1
ATOM 5606 O O . ARG A 1 726 ? -2.681 26.889 32.397 1.00 36.59 726 ARG A O 1
ATOM 5613 N N . VAL A 1 727 ? -4.101 27.544 34.005 1.00 40.75 727 VAL A N 1
ATOM 5614 C CA . VAL A 1 727 ? -4.119 26.263 34.708 1.00 40.75 727 VAL A CA 1
ATOM 5615 C C . VAL A 1 727 ? -4.908 25.323 33.802 1.00 40.75 727 VAL A C 1
ATOM 5617 O O . VAL A 1 727 ? -6.129 25.445 33.719 1.00 40.75 727 VAL A O 1
ATOM 5620 N N . ASP A 1 728 ? -4.216 24.478 33.042 1.00 65.56 728 ASP A N 1
ATOM 5621 C CA . ASP A 1 728 ? -4.876 23.512 32.172 1.00 65.56 728 ASP A CA 1
ATOM 5622 C C . ASP A 1 728 ? -5.708 22.556 33.029 1.00 65.56 728 ASP A C 1
ATOM 5624 O O . ASP A 1 728 ? -5.220 21.981 34.006 1.00 65.56 728 ASP A O 1
ATOM 5628 N N . GLU A 1 729 ? -6.986 22.400 32.681 1.00 82.75 729 GLU A N 1
ATOM 5629 C CA . GLU A 1 729 ? -7.858 21.420 33.326 1.00 82.75 729 GLU A CA 1
ATOM 5630 C C . GLU A 1 729 ? -7.236 20.017 33.165 1.00 82.75 729 GLU A C 1
ATOM 5632 O O . GLU A 1 729 ? -6.919 19.623 32.035 1.00 82.75 729 GLU A O 1
ATOM 5637 N N . PRO A 1 730 ? -7.036 19.252 34.257 1.00 88.44 730 PRO A N 1
ATOM 5638 C CA . PRO A 1 730 ? -6.462 17.917 34.167 1.00 88.44 730 PRO A CA 1
ATOM 5639 C C . PRO A 1 730 ? -7.447 16.946 33.510 1.00 88.44 730 PRO A C 1
ATOM 5641 O O . PRO A 1 730 ? -8.659 17.050 33.696 1.00 88.44 730 PRO A O 1
ATOM 5644 N N . LEU A 1 731 ? -6.920 15.950 32.797 1.00 91.50 731 LEU A N 1
ATOM 5645 C CA . LEU A 1 731 ? -7.713 14.815 32.323 1.00 91.50 731 LEU A CA 1
ATOM 5646 C C . LEU A 1 731 ? -8.285 14.041 33.527 1.00 91.50 731 LEU A C 1
ATOM 5648 O O . LEU A 1 731 ? -7.573 13.773 34.499 1.00 91.50 731 LEU A O 1
ATOM 5652 N N . ARG A 1 732 ? -9.577 13.706 33.466 1.00 93.12 732 ARG A N 1
ATOM 5653 C CA . ARG A 1 732 ? -10.316 12.977 34.508 1.00 93.12 732 ARG A CA 1
ATOM 5654 C C . ARG A 1 732 ? -11.084 11.824 33.894 1.00 93.12 732 ARG A C 1
ATOM 5656 O O . ARG A 1 732 ? -11.644 11.976 32.811 1.00 93.12 732 ARG A O 1
ATOM 5663 N N . ASP A 1 733 ? -11.138 10.699 34.603 1.00 96.12 733 ASP A N 1
ATOM 5664 C CA . ASP A 1 733 ? -11.823 9.486 34.156 1.00 96.12 733 ASP A CA 1
ATOM 5665 C C . ASP A 1 733 ? -11.344 8.992 32.778 1.00 96.12 733 ASP A C 1
ATOM 5667 O O . ASP A 1 733 ? -12.116 8.393 32.032 1.00 96.12 733 ASP A O 1
ATOM 5671 N N . VAL A 1 734 ? -10.076 9.246 32.429 1.00 97.00 734 VAL A N 1
ATOM 5672 C CA . VAL A 1 734 ? -9.464 8.833 31.159 1.00 97.00 734 VAL A CA 1
ATOM 5673 C C . VAL A 1 734 ? -8.455 7.714 31.409 1.00 97.00 734 VAL A C 1
ATOM 5675 O O . VAL A 1 734 ? -7.601 7.812 32.288 1.00 97.00 734 VAL A O 1
ATOM 5678 N N . MET A 1 735 ? -8.528 6.652 30.614 1.00 96.69 735 MET A N 1
ATOM 5679 C CA . MET A 1 735 ? -7.566 5.553 30.631 1.00 96.69 735 MET A CA 1
ATOM 5680 C C . MET A 1 735 ? -7.112 5.256 29.202 1.00 96.69 735 MET A C 1
ATOM 5682 O O . MET A 1 735 ? -7.946 5.082 28.316 1.00 96.69 735 MET A O 1
ATOM 5686 N N . CYS A 1 736 ? -5.799 5.194 28.990 1.00 94.75 736 CYS A N 1
ATOM 5687 C CA . CYS A 1 736 ? -5.183 4.962 27.686 1.00 94.75 736 CYS A CA 1
ATOM 5688 C C . CYS A 1 736 ? -4.469 3.609 27.664 1.00 94.75 736 CYS A C 1
ATOM 5690 O O . CYS A 1 736 ? -3.634 3.355 28.527 1.00 94.75 736 CYS A O 1
ATOM 5692 N N . LEU A 1 737 ? -4.765 2.764 26.681 1.00 92.81 737 LEU A N 1
ATOM 5693 C CA . LEU A 1 737 ? -4.023 1.545 26.379 1.00 92.81 737 LEU A CA 1
ATOM 5694 C C . LEU A 1 737 ? -3.241 1.757 25.082 1.00 92.81 737 LEU A C 1
ATOM 5696 O O . LEU A 1 737 ? -3.827 1.816 24.007 1.00 92.81 737 LEU A O 1
ATOM 5700 N N . ASP A 1 738 ? -1.926 1.863 25.185 1.00 88.19 738 ASP A N 1
ATOM 5701 C CA . ASP A 1 738 ? -1.014 1.922 24.050 1.00 88.19 738 ASP A CA 1
ATOM 5702 C C . ASP A 1 738 ? -0.536 0.512 23.687 1.00 88.19 738 ASP A C 1
ATOM 5704 O O . ASP A 1 738 ? -0.133 -0.260 24.560 1.00 88.19 738 ASP A O 1
ATOM 5708 N N . SER A 1 739 ? -0.489 0.187 22.394 1.00 81.00 739 SER A N 1
ATOM 5709 C CA . SER A 1 739 ? 0.103 -1.073 21.919 1.00 81.00 739 SER A CA 1
ATOM 5710 C C . SER A 1 739 ? 1.636 -1.137 22.056 1.00 81.00 739 SER A C 1
ATOM 5712 O O . SER A 1 739 ? 2.218 -2.198 21.841 1.00 81.00 739 SER A O 1
ATOM 5714 N N . SER A 1 740 ? 2.269 -0.009 22.429 1.00 59.97 740 SER A N 1
ATOM 5715 C CA . SER A 1 740 ? 3.714 0.266 22.580 1.00 59.97 740 SER A CA 1
ATOM 5716 C C . SER A 1 740 ? 4.660 -0.793 21.995 1.00 59.97 740 SER A C 1
ATOM 5718 O O . SER A 1 740 ? 5.183 -1.679 22.672 1.00 59.97 740 SER A O 1
ATOM 5720 N N . SER A 1 741 ? 4.935 -0.625 20.700 1.00 50.28 741 SER A N 1
ATOM 5721 C CA . SER A 1 741 ? 5.870 -1.413 19.905 1.00 50.28 741 SER A CA 1
ATOM 5722 C C . SER A 1 741 ? 7.296 -0.844 19.957 1.00 50.28 741 SER A C 1
ATOM 5724 O O . SER A 1 741 ? 7.631 0.112 19.259 1.00 50.28 741 SER A O 1
ATOM 5726 N N . GLY A 1 742 ? 8.184 -1.487 20.713 1.00 39.50 742 GLY A N 1
ATOM 5727 C CA . GLY A 1 742 ? 9.599 -1.526 20.352 1.00 39.50 742 GLY A CA 1
ATOM 5728 C C . GLY A 1 742 ? 9.784 -2.568 19.252 1.00 39.50 742 GLY A C 1
ATOM 5729 O O . GLY A 1 742 ? 10.026 -3.727 19.550 1.00 39.50 742 GLY A O 1
ATOM 5730 N N . GLY A 1 743 ? 9.619 -2.188 17.983 1.00 40.88 743 GLY A N 1
ATOM 5731 C CA . GLY A 1 743 ? 10.003 -3.057 16.860 1.00 40.88 743 GLY A CA 1
ATOM 5732 C C . GLY A 1 743 ? 8.939 -3.966 16.248 1.00 40.88 743 GLY A C 1
ATOM 5733 O O . GLY A 1 743 ? 9.238 -4.652 15.268 1.00 40.88 743 GLY A O 1
ATOM 5734 N N . PHE A 1 744 ? 7.697 -3.932 16.727 1.00 38.47 744 PHE A N 1
ATOM 5735 C CA . PHE A 1 744 ? 6.578 -4.558 16.023 1.00 38.47 744 PHE A CA 1
ATOM 5736 C C . PHE A 1 744 ? 6.023 -3.602 14.965 1.00 38.47 744 PHE A C 1
ATOM 5738 O O . PHE A 1 744 ? 5.437 -2.566 15.257 1.00 38.47 744 PHE A O 1
ATOM 5745 N N . THR A 1 745 ? 6.263 -3.955 13.708 1.00 45.16 745 THR A N 1
ATOM 5746 C CA . THR A 1 745 ? 5.500 -3.434 12.570 1.00 45.16 745 THR A CA 1
ATOM 5747 C C . THR A 1 745 ? 4.311 -4.369 12.383 1.00 45.16 745 THR A C 1
ATOM 5749 O O . THR A 1 745 ? 4.450 -5.552 12.700 1.00 45.16 745 THR A O 1
ATOM 5752 N N . TRP A 1 746 ? 3.166 -3.871 11.907 1.00 45.78 746 TRP A N 1
ATOM 5753 C CA . TRP A 1 746 ? 2.035 -4.693 11.455 1.00 45.78 746 TRP A CA 1
ATOM 5754 C C . TRP A 1 746 ? 2.532 -5.599 10.316 1.00 45.78 746 TRP A C 1
ATOM 5756 O O . TRP A 1 746 ? 2.441 -5.261 9.143 1.00 45.78 746 TRP A O 1
ATOM 5766 N N . ARG A 1 747 ? 3.231 -6.686 10.649 1.00 39.12 747 ARG A N 1
ATOM 5767 C CA . ARG A 1 747 ? 3.849 -7.593 9.685 1.00 39.12 747 ARG A CA 1
ATOM 5768 C C . ARG A 1 747 ? 2.906 -8.756 9.496 1.00 39.12 747 ARG A C 1
ATOM 5770 O O . ARG A 1 747 ? 2.835 -9.609 10.369 1.00 39.12 747 ARG A O 1
ATOM 5777 N N . ALA A 1 748 ? 2.258 -8.755 8.334 1.00 38.00 748 ALA A N 1
ATOM 5778 C CA . ALA A 1 748 ? 1.633 -9.902 7.692 1.00 38.00 748 ALA A CA 1
ATOM 5779 C C . ALA A 1 748 ? 0.807 -10.771 8.648 1.00 38.00 748 ALA A C 1
ATOM 5781 O O . ALA A 1 748 ? 1.204 -11.889 8.975 1.00 38.00 748 ALA A O 1
ATOM 5782 N N . PHE A 1 749 ? -0.351 -10.263 9.064 1.00 42.34 749 PHE A N 1
ATOM 5783 C CA . PHE A 1 749 ? -1.401 -11.140 9.556 1.00 42.34 749 PHE A CA 1
ATOM 5784 C C . PHE A 1 749 ? -2.544 -11.185 8.549 1.00 42.34 749 PHE A C 1
ATOM 5786 O O . PHE A 1 749 ? -2.867 -10.202 7.890 1.00 42.34 749 PHE A O 1
ATOM 5793 N N . SER A 1 750 ? -3.001 -12.420 8.396 1.00 51.41 750 SER A N 1
ATOM 5794 C CA . SER A 1 750 ? -3.959 -13.033 7.485 1.00 51.41 750 SER A CA 1
ATOM 5795 C C . SER A 1 750 ? -5.313 -12.316 7.423 1.00 51.41 750 SER A C 1
ATOM 5797 O O . SER A 1 750 ? -5.537 -11.281 8.043 1.00 51.41 750 SER A O 1
ATOM 5799 N N . GLU A 1 751 ? -6.276 -12.948 6.751 1.00 54.38 751 GLU A N 1
ATOM 5800 C CA . GLU A 1 751 ? -7.721 -12.699 6.875 1.00 54.38 751 GLU A CA 1
ATOM 5801 C C . GLU A 1 751 ? -8.245 -12.596 8.339 1.00 54.38 751 GLU A C 1
ATOM 5803 O O . GLU A 1 751 ? -9.428 -12.339 8.531 1.00 54.38 751 GLU A O 1
ATOM 5808 N N . GLU A 1 752 ? -7.404 -12.771 9.372 1.00 58.69 752 GLU A N 1
ATOM 5809 C CA . GLU A 1 752 ? -7.751 -12.913 10.794 1.00 58.69 752 GLU A CA 1
ATOM 5810 C C . GLU A 1 752 ? -7.482 -11.658 11.669 1.00 58.69 752 GLU A C 1
ATOM 5812 O O . GLU A 1 752 ? -7.988 -11.605 12.790 1.00 58.69 752 GLU A O 1
ATOM 5817 N N . GLY A 1 753 ? -6.770 -10.628 11.177 1.00 71.31 753 GLY A N 1
ATOM 5818 C CA . GLY A 1 753 ? -6.488 -9.375 11.922 1.00 71.31 753 GLY A CA 1
ATOM 5819 C C . GLY A 1 753 ? -5.174 -9.383 12.729 1.00 71.31 753 GLY A C 1
ATOM 5820 O O . GLY A 1 753 ? -4.391 -10.327 12.635 1.00 71.31 753 GLY A O 1
ATOM 5821 N N . THR A 1 754 ? -4.873 -8.333 13.508 1.00 79.88 754 THR A N 1
ATOM 5822 C CA . THR A 1 754 ? -3.624 -8.257 14.288 1.00 79.88 754 THR A CA 1
ATOM 5823 C C . THR A 1 754 ? -3.643 -9.060 15.578 1.00 79.88 754 THR A C 1
ATOM 5825 O O . THR A 1 754 ? -4.675 -9.178 16.236 1.00 79.88 754 THR A O 1
ATOM 5828 N N . PRO A 1 755 ? -2.465 -9.507 16.054 1.00 82.12 755 PRO A N 1
ATOM 5829 C CA . PRO A 1 755 ? -2.320 -10.096 17.379 1.00 82.12 755 PRO A CA 1
ATOM 5830 C C . PRO A 1 755 ? -2.814 -9.198 18.517 1.00 82.12 755 PRO A C 1
ATOM 5832 O O . PRO A 1 755 ? -3.336 -9.706 19.506 1.00 82.12 755 PRO A O 1
ATOM 5835 N N . PHE A 1 756 ? -2.640 -7.876 18.397 1.00 87.12 756 PHE A N 1
ATOM 5836 C CA . PHE A 1 756 ? -3.012 -6.925 19.445 1.00 87.12 756 PHE A CA 1
ATOM 5837 C C . PHE A 1 756 ? -4.531 -6.843 19.584 1.00 87.12 756 PHE A C 1
ATOM 5839 O O . PHE A 1 756 ? -5.070 -7.105 20.661 1.00 87.12 756 PHE A O 1
ATOM 5846 N N . ILE A 1 757 ? -5.230 -6.561 18.482 1.00 89.31 757 ILE A N 1
ATOM 5847 C CA . ILE A 1 757 ? -6.690 -6.492 18.472 1.00 89.31 757 ILE A CA 1
ATOM 5848 C C . ILE A 1 757 ? -7.314 -7.874 18.671 1.00 89.31 757 ILE A C 1
ATOM 5850 O O . ILE A 1 757 ? -8.252 -8.005 19.454 1.00 89.31 757 ILE A O 1
ATOM 5854 N N . GLY A 1 758 ? -6.756 -8.919 18.062 1.00 87.25 758 GLY A N 1
ATOM 5855 C CA . GLY A 1 758 ? -7.196 -10.299 18.247 1.00 87.25 758 GLY A CA 1
ATOM 5856 C C . GLY A 1 758 ? -7.170 -10.731 19.716 1.00 87.25 758 GLY A C 1
ATOM 5857 O O . GLY A 1 758 ? -8.190 -11.186 20.239 1.00 87.25 758 GLY A O 1
ATOM 5858 N N . ALA A 1 759 ? -6.048 -10.523 20.417 1.00 89.81 759 ALA A N 1
ATOM 5859 C CA . ALA A 1 759 ? -5.942 -10.825 21.846 1.00 89.81 759 ALA A CA 1
ATOM 5860 C C . ALA A 1 759 ? -6.902 -9.967 22.686 1.00 89.81 759 ALA A C 1
ATOM 5862 O O . ALA A 1 759 ? -7.541 -10.477 23.609 1.00 89.81 759 ALA A O 1
ATOM 5863 N N . LEU A 1 760 ? -7.051 -8.678 22.359 1.00 92.88 760 LEU A N 1
ATOM 5864 C CA . LEU A 1 760 ? -7.977 -7.783 23.054 1.00 92.88 760 LEU A CA 1
ATOM 5865 C C . LEU A 1 760 ? -9.430 -8.259 22.920 1.00 92.88 760 LEU A C 1
ATOM 5867 O O . LEU A 1 760 ? -10.109 -8.440 23.933 1.00 92.88 760 LEU A O 1
ATOM 5871 N N . CYS A 1 761 ? -9.898 -8.506 21.695 1.00 92.50 761 CYS A N 1
ATOM 5872 C CA . CYS A 1 761 ? -11.242 -9.009 21.413 1.00 92.50 761 CYS A CA 1
ATOM 5873 C C . CYS A 1 761 ? -11.496 -10.348 22.110 1.00 92.50 761 CYS A C 1
ATOM 5875 O O . CYS A 1 761 ? -12.535 -10.531 22.743 1.00 92.50 761 CYS A O 1
ATOM 5877 N N . SER A 1 762 ? -10.529 -11.266 22.061 1.00 90.00 762 SER A N 1
ATOM 5878 C CA . SER A 1 762 ? -10.668 -12.589 22.669 1.00 90.00 762 SER A CA 1
ATOM 5879 C C . SER A 1 762 ? -10.754 -12.529 24.200 1.00 90.00 762 SER A C 1
ATOM 5881 O O . SER A 1 762 ? -11.589 -13.207 24.809 1.00 90.00 762 SER A O 1
ATOM 5883 N N . VAL A 1 763 ? -9.955 -11.670 24.844 1.00 92.94 763 VAL A N 1
ATOM 5884 C CA . VAL A 1 763 ? -10.028 -11.437 26.295 1.00 92.94 763 VAL A CA 1
ATOM 5885 C C . VAL A 1 763 ? -11.332 -10.762 26.691 1.00 92.94 763 VAL A C 1
ATOM 5887 O O . VAL A 1 763 ? -11.946 -11.181 27.676 1.00 92.94 763 VAL A O 1
ATOM 5890 N N . LEU A 1 764 ? -11.791 -9.763 25.933 1.00 92.38 764 LEU A N 1
ATOM 5891 C CA . LEU A 1 764 ? -13.085 -9.130 26.179 1.00 92.38 764 LEU A CA 1
ATOM 5892 C C . LEU A 1 764 ? -14.214 -10.163 26.080 1.00 92.38 764 LEU A C 1
ATOM 5894 O O . LEU A 1 764 ? -14.967 -10.326 27.039 1.00 92.38 764 LEU A O 1
ATOM 5898 N N . ALA A 1 765 ? -14.268 -10.949 25.005 1.00 87.00 765 ALA A N 1
ATOM 5899 C CA . ALA A 1 765 ? -15.293 -11.975 24.816 1.00 87.00 765 ALA A CA 1
ATOM 5900 C C . ALA A 1 765 ? -15.328 -13.013 25.957 1.00 87.00 765 ALA A C 1
ATOM 5902 O O . ALA A 1 765 ? -16.401 -13.432 26.395 1.00 87.00 765 ALA A O 1
ATOM 5903 N N . ARG A 1 766 ? -14.163 -13.414 26.486 1.00 87.19 766 ARG A N 1
ATOM 5904 C CA . ARG A 1 766 ? -14.072 -14.427 27.553 1.00 87.19 766 ARG A CA 1
ATOM 5905 C C . ARG A 1 766 ? -14.269 -13.893 28.964 1.00 87.19 766 ARG A C 1
ATOM 5907 O O . ARG A 1 766 ? -14.674 -14.651 29.848 1.00 87.19 766 ARG A O 1
ATOM 5914 N N . HIS A 1 767 ? -13.919 -12.635 29.214 1.00 89.62 767 HIS A N 1
ATOM 5915 C CA . HIS A 1 767 ? -13.718 -12.152 30.579 1.00 89.62 767 HIS A CA 1
ATOM 5916 C C . HIS A 1 767 ? -14.437 -10.838 30.908 1.00 89.62 767 HIS A C 1
ATOM 5918 O O . HIS A 1 767 ? -14.576 -10.531 32.093 1.00 89.62 767 HIS A O 1
ATOM 5924 N N . ALA A 1 768 ? -14.948 -10.086 29.925 1.00 89.69 768 ALA A N 1
ATOM 5925 C CA . ALA A 1 768 ? -15.589 -8.781 30.153 1.00 89.69 768 ALA A CA 1
ATOM 5926 C C . ALA A 1 768 ? -16.830 -8.842 31.064 1.00 89.69 768 ALA A C 1
ATOM 5928 O O . ALA A 1 768 ? -17.199 -7.840 31.676 1.00 89.69 768 ALA A O 1
ATOM 5929 N N . ALA A 1 769 ? -17.466 -10.013 31.172 1.00 85.25 769 ALA A N 1
ATOM 5930 C CA . ALA A 1 769 ? -18.618 -10.243 32.044 1.00 85.25 769 ALA A CA 1
ATOM 5931 C C . ALA A 1 769 ? -18.272 -10.312 33.541 1.00 85.25 769 ALA A C 1
ATOM 5933 O O . ALA A 1 769 ? -19.134 -10.041 34.380 1.00 85.25 769 ALA A O 1
ATOM 5934 N N . THR A 1 770 ? -17.039 -10.697 33.880 1.00 82.38 770 THR A N 1
ATOM 5935 C CA . THR A 1 770 ? -16.675 -11.101 35.248 1.00 82.38 770 THR A CA 1
ATOM 5936 C C . THR A 1 770 ? -15.464 -10.377 35.819 1.00 82.38 770 THR A C 1
ATOM 5938 O O . THR A 1 770 ? -15.348 -10.311 37.040 1.00 82.38 770 THR A O 1
ATOM 5941 N N . LYS A 1 771 ? -14.577 -9.833 34.980 1.00 90.12 771 LYS A N 1
ATOM 5942 C CA . LYS A 1 771 ? -13.316 -9.218 35.414 1.00 90.12 771 LYS A CA 1
ATOM 5943 C C . LYS A 1 771 ? -13.354 -7.694 35.357 1.00 90.12 771 LYS A C 1
ATOM 5945 O O . LYS A 1 771 ? -13.954 -7.102 34.461 1.00 90.12 771 LYS A O 1
ATOM 5950 N N . GLU A 1 772 ? -12.676 -7.073 36.316 1.00 92.56 772 GLU A N 1
ATOM 5951 C CA . GLU A 1 772 ? -12.428 -5.625 36.351 1.00 92.56 772 GLU A CA 1
ATOM 5952 C C . GLU A 1 772 ? -11.351 -5.233 35.317 1.00 92.56 772 GLU A C 1
ATOM 5954 O O . GLU A 1 772 ? -10.543 -6.068 34.910 1.00 92.56 772 GLU A O 1
ATOM 5959 N N . LEU A 1 773 ? -11.302 -3.972 34.873 1.00 93.31 773 LEU A N 1
ATOM 5960 C CA . LEU A 1 773 ? -10.375 -3.498 33.833 1.00 93.31 773 LEU A CA 1
ATOM 5961 C C . LEU A 1 773 ? -8.897 -3.856 34.081 1.00 93.31 773 LEU A C 1
ATOM 5963 O O . LEU A 1 773 ? -8.213 -4.272 33.147 1.00 93.31 773 LEU A O 1
ATOM 5967 N N . SER A 1 774 ? -8.390 -3.748 35.314 1.00 90.75 774 SER A N 1
ATOM 5968 C CA . SER A 1 774 ? -7.000 -4.120 35.629 1.00 90.75 774 SER A CA 1
ATOM 5969 C C . SER A 1 774 ? -6.751 -5.631 35.551 1.00 90.75 774 SER A C 1
ATOM 5971 O O . SER A 1 774 ? -5.636 -6.073 35.267 1.00 90.75 774 SER A O 1
ATOM 5973 N N . GLU A 1 775 ? -7.778 -6.443 35.810 1.00 93.31 775 GLU A N 1
ATOM 5974 C CA . GLU A 1 775 ? -7.743 -7.897 35.653 1.00 93.31 775 GLU A CA 1
ATOM 5975 C C . GLU A 1 775 ? -7.818 -8.291 34.180 1.00 93.31 775 GLU A C 1
ATOM 5977 O O . GLU A 1 775 ? -7.048 -9.146 33.746 1.00 93.31 775 GLU A O 1
ATOM 5982 N N . LEU A 1 776 ? -8.688 -7.634 33.409 1.00 94.44 776 LEU A N 1
ATOM 5983 C CA . LEU A 1 776 ? -8.767 -7.783 31.956 1.00 94.44 776 LEU A CA 1
ATOM 5984 C C . LEU A 1 776 ? -7.434 -7.443 31.303 1.00 94.44 776 LEU A C 1
ATOM 5986 O O . LEU A 1 776 ? -6.941 -8.226 30.500 1.00 94.44 776 LEU A O 1
ATOM 5990 N N . TYR A 1 777 ? -6.806 -6.339 31.708 1.00 94.56 777 TYR A N 1
ATOM 5991 C CA . TYR A 1 777 ? -5.488 -5.959 31.215 1.00 94.56 777 TYR A CA 1
ATOM 5992 C C . TYR A 1 777 ? -4.425 -7.026 31.521 1.00 94.56 777 TYR A C 1
ATOM 5994 O O . TYR A 1 777 ? -3.610 -7.352 30.663 1.00 94.56 777 TYR A O 1
ATOM 6002 N N . ARG A 1 778 ? -4.459 -7.644 32.709 1.00 93.56 778 ARG A N 1
ATOM 6003 C CA . ARG A 1 778 ? -3.552 -8.753 33.051 1.00 93.56 778 ARG A CA 1
ATOM 6004 C C . ARG A 1 778 ? -3.779 -9.998 32.197 1.00 93.56 778 ARG A C 1
ATOM 6006 O O . ARG A 1 778 ? -2.800 -10.640 31.832 1.00 93.56 778 ARG A O 1
ATOM 6013 N N . GLU A 1 779 ? -5.024 -10.361 31.890 1.00 93.56 779 GLU A N 1
ATOM 6014 C CA . GLU A 1 779 ? -5.285 -11.473 30.961 1.00 93.56 779 GLU A CA 1
ATOM 6015 C C . GLU A 1 779 ? -4.875 -11.129 29.531 1.00 93.56 779 GLU A C 1
ATOM 6017 O O . GLU A 1 779 ? -4.256 -11.953 28.864 1.00 93.56 779 GLU A O 1
ATOM 6022 N N . PHE A 1 780 ? -5.139 -9.895 29.101 1.00 93.81 780 PHE A N 1
ATOM 6023 C CA . PHE A 1 780 ? -4.695 -9.372 27.816 1.00 93.81 780 PHE A CA 1
ATOM 6024 C C . PHE A 1 780 ? -3.178 -9.468 27.665 1.00 93.81 780 PHE A C 1
ATOM 6026 O O . PHE A 1 780 ? -2.712 -10.012 26.673 1.00 93.81 780 PHE A O 1
ATOM 6033 N N . LEU A 1 781 ? -2.400 -9.047 28.667 1.00 90.69 781 LEU A N 1
ATOM 6034 C CA . LEU A 1 781 ? -0.941 -9.168 28.626 1.00 90.69 781 LEU A CA 1
ATOM 6035 C C . LEU A 1 781 ? -0.467 -10.622 28.515 1.00 90.69 781 LEU A C 1
ATOM 6037 O O . LEU A 1 781 ? 0.464 -10.892 27.762 1.00 90.69 781 LEU A O 1
ATOM 6041 N N . LYS A 1 782 ? -1.092 -11.564 29.236 1.00 88.94 782 LYS A N 1
ATOM 6042 C CA . LYS A 1 782 ? -0.725 -12.988 29.142 1.00 88.94 782 LYS A CA 1
ATOM 6043 C C . LYS A 1 782 ? -0.985 -13.540 27.748 1.00 88.94 782 LYS A C 1
ATOM 6045 O O . LYS A 1 782 ? -0.144 -14.250 27.211 1.00 88.94 782 LYS A O 1
ATOM 6050 N N . GLU A 1 783 ? -2.148 -13.236 27.188 1.00 87.56 783 GLU A N 1
ATOM 6051 C CA . GLU A 1 783 ? -2.536 -13.720 25.872 1.00 87.56 783 GLU A CA 1
ATOM 6052 C C . GLU A 1 783 ? -1.705 -13.070 24.769 1.00 87.56 783 GLU A C 1
ATOM 6054 O O . GLU A 1 783 ? -1.122 -13.763 23.938 1.00 87.56 783 GLU A O 1
ATOM 6059 N N . TYR A 1 784 ? -1.556 -11.750 24.818 1.00 86.62 784 TYR A N 1
ATOM 6060 C CA . TYR A 1 784 ? -0.769 -11.005 23.850 1.00 86.62 784 TYR A CA 1
ATOM 6061 C C . TYR A 1 784 ? 0.708 -11.414 23.867 1.00 86.62 784 TYR A C 1
ATOM 6063 O O . TYR A 1 784 ? 1.295 -11.577 22.803 1.00 86.62 784 TYR A O 1
ATOM 6071 N N . ALA A 1 785 ? 1.292 -11.707 25.037 1.00 82.06 785 ALA A N 1
ATOM 6072 C CA . ALA A 1 785 ? 2.667 -12.204 25.138 1.00 82.06 785 ALA A CA 1
ATOM 6073 C C . ALA A 1 785 ? 2.893 -13.545 24.413 1.00 82.06 785 ALA A C 1
ATOM 6075 O O . ALA A 1 785 ? 4.017 -13.834 24.007 1.00 82.06 785 ALA A O 1
ATOM 6076 N N . THR A 1 786 ? 1.850 -14.366 24.221 1.00 77.81 786 THR A N 1
ATOM 6077 C CA . THR A 1 786 ? 1.973 -15.597 23.416 1.00 77.81 786 THR A CA 1
ATOM 6078 C C . THR A 1 786 ? 2.042 -15.313 21.918 1.00 77.81 786 THR A C 1
ATOM 6080 O O . THR A 1 786 ? 2.740 -16.022 21.196 1.00 77.81 786 THR A O 1
ATOM 6083 N N . ALA A 1 787 ? 1.351 -14.269 21.456 1.00 70.94 787 ALA A N 1
ATOM 6084 C CA . ALA A 1 787 ? 1.269 -13.907 20.046 1.00 70.94 787 ALA A CA 1
ATOM 6085 C C . ALA A 1 787 ? 2.369 -12.912 19.617 1.00 70.94 787 ALA A C 1
ATOM 6087 O O . ALA A 1 787 ? 2.796 -12.922 18.464 1.00 70.94 787 ALA A O 1
ATOM 6088 N N . ALA A 1 788 ? 2.855 -12.081 20.544 1.00 72.62 788 ALA A N 1
ATOM 6089 C CA . ALA A 1 788 ? 3.883 -11.065 20.330 1.00 72.62 788 ALA A CA 1
ATOM 6090 C C . ALA A 1 788 ? 4.810 -10.947 21.567 1.00 72.62 788 ALA A C 1
ATOM 6092 O O . ALA A 1 788 ? 4.682 -10.005 22.350 1.00 72.62 788 ALA A O 1
ATOM 6093 N N . PRO A 1 789 ? 5.762 -11.884 21.760 1.00 66.38 789 PRO A N 1
ATOM 6094 C CA . PRO A 1 789 ? 6.567 -11.981 22.987 1.00 66.38 789 PRO A CA 1
ATOM 6095 C C . PRO A 1 789 ? 7.522 -10.801 23.227 1.00 66.38 789 PRO A C 1
ATOM 6097 O O . PRO A 1 789 ? 7.916 -10.565 24.366 1.00 66.38 789 PRO A O 1
ATOM 6100 N N . ASP A 1 790 ? 7.872 -10.048 22.179 1.00 63.31 790 ASP A N 1
ATOM 6101 C CA . ASP A 1 790 ? 8.776 -8.890 22.265 1.00 63.31 790 ASP A CA 1
ATOM 6102 C C . ASP A 1 790 ? 8.031 -7.542 22.381 1.00 63.31 790 ASP A C 1
ATOM 6104 O O . ASP A 1 790 ? 8.661 -6.485 22.446 1.00 63.31 790 ASP A O 1
ATOM 6108 N N . ALA A 1 791 ? 6.693 -7.550 22.386 1.00 67.00 791 ALA A N 1
ATOM 6109 C CA . ALA A 1 791 ? 5.875 -6.344 22.486 1.00 67.00 791 ALA A CA 1
ATOM 6110 C C . ALA A 1 791 ? 5.391 -6.119 23.926 1.00 67.00 791 ALA A C 1
ATOM 6112 O O . ALA A 1 791 ? 4.965 -7.049 24.608 1.00 67.00 791 ALA A O 1
ATOM 6113 N N . VAL A 1 792 ? 5.415 -4.864 24.386 1.00 75.00 792 VAL A N 1
ATOM 6114 C CA . VAL A 1 792 ? 5.019 -4.504 25.755 1.00 75.00 792 VAL A CA 1
ATOM 6115 C C . VAL A 1 792 ? 3.967 -3.402 25.694 1.00 75.00 792 VAL A C 1
ATOM 6117 O O . VAL A 1 792 ? 4.342 -2.231 25.668 1.00 75.00 792 VAL A O 1
ATOM 6120 N N . PRO A 1 793 ? 2.665 -3.737 25.671 1.00 84.69 793 PRO A N 1
ATOM 6121 C CA . PRO A 1 793 ? 1.593 -2.754 25.785 1.00 84.69 793 PRO A CA 1
ATOM 6122 C C . PRO A 1 793 ? 1.695 -1.957 27.088 1.00 84.69 793 PRO A C 1
ATOM 6124 O O . PRO A 1 793 ? 2.154 -2.477 28.109 1.00 84.69 793 PRO A O 1
ATOM 6127 N N . GLN A 1 794 ? 1.249 -0.703 27.064 1.00 85.44 794 GLN A N 1
ATOM 6128 C CA . GLN A 1 794 ? 1.304 0.203 28.206 1.00 85.44 794 GLN A CA 1
ATOM 6129 C C . GLN A 1 794 ? -0.089 0.737 28.531 1.00 85.44 794 GLN A C 1
ATOM 6131 O O . GLN A 1 794 ? -0.770 1.298 27.680 1.00 85.44 794 GLN A O 1
ATOM 6136 N N . LEU A 1 795 ? -0.495 0.609 29.795 1.00 90.06 795 LEU A N 1
ATOM 6137 C CA . LEU A 1 795 ? -1.727 1.193 30.315 1.00 90.06 795 LEU A CA 1
ATOM 6138 C C . LEU A 1 795 ? -1.401 2.455 31.125 1.00 90.06 795 LEU A C 1
ATOM 6140 O O . LEU A 1 795 ? -0.644 2.394 32.095 1.00 90.06 795 LEU A O 1
ATOM 6144 N N . THR A 1 796 ? -1.983 3.589 30.743 1.00 91.00 796 THR A N 1
ATOM 6145 C CA . THR A 1 796 ? -1.764 4.901 31.363 1.00 91.00 796 THR A CA 1
ATOM 6146 C C . THR A 1 796 ? -3.068 5.440 31.945 1.00 91.00 796 THR A C 1
ATOM 6148 O O . THR A 1 796 ? -4.071 5.560 31.244 1.00 91.00 796 THR A O 1
ATOM 6151 N N . ASN A 1 797 ? -3.049 5.794 33.232 1.00 93.25 797 ASN A N 1
ATOM 6152 C CA . ASN A 1 797 ? -4.215 6.278 33.972 1.00 93.25 797 ASN A CA 1
ATOM 6153 C C . ASN A 1 797 ? -4.175 7.807 34.142 1.00 93.25 797 ASN A C 1
ATOM 6155 O O . ASN A 1 797 ? -3.229 8.345 34.717 1.00 93.25 797 ASN A O 1
ATOM 6159 N N . TYR A 1 798 ? -5.238 8.487 33.708 1.00 93.06 798 TYR A N 1
ATOM 6160 C CA . TYR A 1 798 ? -5.466 9.919 33.886 1.00 93.06 798 TYR A CA 1
ATOM 6161 C C . TYR A 1 798 ? -6.740 10.169 34.711 1.00 93.06 798 TYR A C 1
ATOM 6163 O O . TYR A 1 798 ? -7.820 10.462 34.189 1.00 93.06 798 TYR A O 1
ATOM 6171 N N . GLY A 1 799 ? -6.620 10.027 36.034 1.00 89.94 799 GLY A N 1
ATOM 6172 C CA . GLY A 1 799 ? -7.719 10.282 36.972 1.00 89.94 799 GLY A CA 1
ATOM 6173 C C . GLY A 1 799 ? -8.872 9.276 36.879 1.00 89.94 799 GLY A C 1
ATOM 6174 O O . GLY A 1 799 ? -9.997 9.605 37.247 1.00 89.94 799 GLY A O 1
ATOM 6175 N N . PHE A 1 800 ? -8.605 8.072 36.376 1.00 93.38 800 PHE A N 1
ATOM 6176 C CA . PHE A 1 800 ? -9.519 6.936 36.305 1.00 93.38 800 PHE A CA 1
ATOM 6177 C C . PHE A 1 800 ? -9.488 6.180 37.640 1.00 93.38 800 PHE A C 1
ATOM 6179 O O . PHE A 1 800 ? -8.738 5.220 37.829 1.00 93.38 800 PHE A O 1
ATOM 6186 N N . ASN A 1 801 ? -10.252 6.686 38.610 1.00 90.44 801 ASN A N 1
ATOM 6187 C CA . ASN A 1 801 ? -10.107 6.319 40.025 1.00 90.44 801 ASN A CA 1
ATOM 6188 C C . ASN A 1 801 ? -11.152 5.313 40.531 1.00 90.44 801 ASN A C 1
ATOM 6190 O O . ASN A 1 801 ? -11.070 4.879 41.678 1.00 90.44 801 ASN A O 1
ATOM 6194 N N . LYS A 1 802 ? -12.144 4.953 39.712 1.00 93.12 802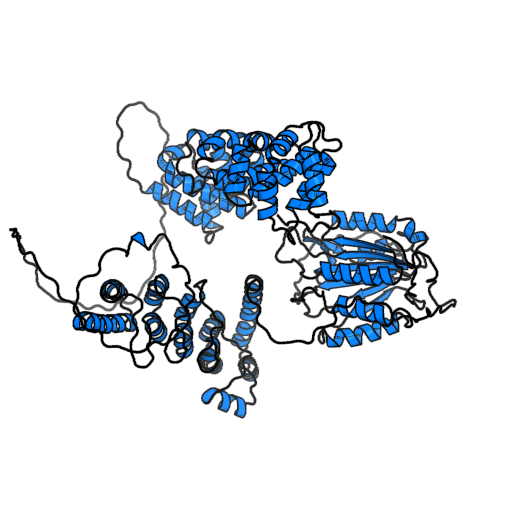 LYS A N 1
ATOM 6195 C CA . LYS A 1 802 ? -13.171 3.965 40.067 1.00 93.12 802 LYS A CA 1
ATOM 6196 C C . LYS A 1 802 ? -12.929 2.659 39.320 1.00 93.12 802 LYS A C 1
ATOM 6198 O O . LYS A 1 802 ? -12.399 2.652 38.211 1.00 93.12 802 LYS A O 1
ATOM 6203 N N . LYS A 1 803 ? -13.364 1.548 39.910 1.00 93.19 803 LYS A N 1
ATOM 6204 C CA . LYS A 1 803 ? -13.353 0.237 39.255 1.00 93.19 803 LYS A CA 1
ATOM 6205 C C . LYS A 1 803 ? -14.269 0.267 38.037 1.00 93.19 803 LYS A C 1
ATOM 6207 O O . LYS A 1 803 ? -15.392 0.777 38.113 1.00 93.19 803 LYS A O 1
ATOM 6212 N N . PHE A 1 804 ? -13.802 -0.300 36.932 1.00 94.31 804 PHE A N 1
ATOM 6213 C CA . PHE A 1 804 ? -14.553 -0.363 35.684 1.00 94.31 804 PHE A CA 1
ATOM 6214 C C . PHE A 1 804 ? -14.805 -1.811 35.277 1.00 94.31 804 PHE A C 1
ATOM 6216 O O . PHE A 1 804 ? -13.883 -2.622 35.224 1.00 94.31 804 PHE A O 1
ATOM 6223 N N . TYR A 1 805 ? -16.062 -2.106 34.957 1.00 91.75 805 TYR A N 1
ATOM 6224 C CA . TYR A 1 805 ? -16.511 -3.383 34.415 1.00 91.75 805 TYR A CA 1
ATOM 6225 C C . TYR A 1 805 ? -17.277 -3.106 33.124 1.00 91.75 805 TYR A C 1
ATOM 6227 O O . TYR A 1 805 ? -18.146 -2.235 33.109 1.00 91.75 805 TYR A O 1
ATOM 6235 N N . PHE A 1 806 ? -16.989 -3.848 32.053 1.00 90.81 806 PHE A N 1
ATOM 6236 C CA . PHE A 1 806 ? -17.676 -3.665 30.768 1.00 90.81 806 PHE A CA 1
ATOM 6237 C C . PHE A 1 806 ? -19.163 -4.064 30.834 1.00 90.81 806 PHE A C 1
ATOM 6239 O O . PHE A 1 806 ? -19.979 -3.487 30.124 1.00 90.81 806 PHE A O 1
ATOM 6246 N N . ASN A 1 807 ? -19.536 -4.999 31.720 1.00 87.00 807 ASN A N 1
ATOM 6247 C CA . ASN A 1 807 ? -20.925 -5.420 31.971 1.00 87.00 807 ASN A CA 1
ATOM 6248 C C . ASN A 1 807 ? -21.738 -5.707 30.687 1.00 87.00 807 ASN A C 1
ATOM 6250 O O . ASN A 1 807 ? -22.774 -5.064 30.464 1.00 87.00 807 ASN A O 1
ATOM 6254 N N . PRO A 1 808 ? -21.291 -6.664 29.851 1.00 84.19 808 PRO A N 1
ATOM 6255 C CA . PRO A 1 808 ? -21.974 -7.028 28.619 1.00 84.19 808 PRO A CA 1
ATOM 6256 C C . PRO A 1 808 ? -23.426 -7.457 28.862 1.00 84.19 808 PRO A C 1
ATOM 6258 O O . PRO A 1 808 ? -23.724 -8.146 29.842 1.00 84.19 808 PRO A O 1
ATOM 6261 N N . THR A 1 809 ? -24.333 -7.073 27.963 1.00 71.81 809 THR A N 1
ATOM 6262 C CA . THR A 1 809 ? -25.759 -7.444 28.019 1.00 71.81 809 THR A CA 1
ATOM 6263 C C . THR A 1 809 ? -26.237 -8.067 26.719 1.00 71.81 809 THR A C 1
ATOM 6265 O O . THR A 1 809 ? -26.038 -7.493 25.657 1.00 71.81 809 THR A O 1
ATOM 6268 N N . LYS A 1 810 ? -26.953 -9.197 26.815 1.00 54.41 810 LYS A N 1
ATOM 6269 C CA . LYS A 1 810 ? -27.636 -9.867 25.692 1.00 54.41 810 LYS A CA 1
ATOM 6270 C C . LYS A 1 810 ? -28.950 -9.172 25.298 1.00 54.41 810 LYS A C 1
ATOM 6272 O O . LYS A 1 810 ? -29.978 -9.833 25.171 1.00 54.41 810 LYS A O 1
ATOM 6277 N N . GLU A 1 811 ? -28.960 -7.853 25.157 1.00 49.03 811 GLU A N 1
ATOM 6278 C CA . GLU A 1 811 ? -30.123 -7.182 24.567 1.00 49.03 811 GLU A CA 1
ATOM 6279 C C . GLU A 1 811 ? -29.962 -7.195 23.046 1.00 49.03 811 GLU A C 1
ATOM 6281 O O . GLU A 1 811 ? -29.065 -6.562 22.496 1.00 49.03 811 GLU A O 1
ATOM 6286 N N . SER A 1 812 ? -30.802 -7.982 22.373 1.00 36.19 812 SER A N 1
ATOM 6287 C CA . SER A 1 812 ? -30.873 -8.062 20.916 1.00 36.19 812 SER A CA 1
ATOM 6288 C C . SER A 1 812 ? -31.328 -6.718 20.345 1.00 36.19 812 SER A C 1
ATOM 6290 O O . SER A 1 812 ? -32.523 -6.418 20.336 1.00 36.19 812 SER A O 1
ATOM 6292 N N . PHE A 1 813 ? -30.385 -5.914 19.863 1.00 34.53 813 PHE A N 1
ATOM 6293 C CA . PHE A 1 813 ? -30.683 -4.747 19.042 1.00 34.53 813 PHE A CA 1
ATOM 6294 C C . PHE A 1 813 ? -30.567 -5.147 17.571 1.00 34.53 813 PHE A C 1
ATOM 6296 O O . PHE A 1 813 ? -29.491 -5.499 17.097 1.00 34.53 813 PHE A O 1
ATOM 6303 N N . HIS A 1 814 ? -31.700 -5.135 16.867 1.00 28.91 814 HIS A N 1
ATOM 6304 C CA . HIS A 1 814 ? -31.725 -5.229 15.411 1.00 28.91 814 HIS A CA 1
ATOM 6305 C C . HIS A 1 814 ? -31.029 -3.996 14.820 1.00 28.91 814 HIS A C 1
ATOM 6307 O O . HIS A 1 814 ? -31.336 -2.871 15.226 1.00 28.91 814 HIS A O 1
ATOM 6313 N N . ALA A 1 815 ? -30.064 -4.256 13.933 1.00 29.28 815 ALA A N 1
ATOM 6314 C CA . ALA A 1 815 ? -29.334 -3.261 13.152 1.00 29.28 815 ALA A CA 1
ATOM 6315 C C . ALA A 1 815 ? -30.263 -2.465 12.229 1.00 29.28 815 ALA A C 1
ATOM 6317 O O . ALA A 1 815 ? -31.204 -3.086 11.678 1.00 29.28 815 ALA A O 1
#

pLDDT: mean 72.31, std 23.97, range [20.86, 97.94]

Radius of gyration: 35.87 Å; Cα contacts (8 Å, |Δi|>4): 1071; chains: 1; bounding box: 96×89×111 Å

Sequence (815 aa):
MTKVPCEGVDATKETRTRMRQQLMDNTVDDPLEVTRYFRHLVSCVQDPPFEEICKEIVSAGCVPKFVHFLQMDRCLEVQKEAAWVLGNMSGGDDDISKAMFDAGVVAPMISLINSENSEVGELSAQCLANIVMLPGVCEQIAGDVFKPLLPLLAKDEVPPNASALLRNLCGSSNPHLRLSILRPCLPTLIHLISNNSVSVSDDACNVLAHLIRIHGSRLSPSLDSSFFTEFHNLHKMNPDRKSFTNLAHAVRQKSMAPSSPSQDEGSSSSTKGPQYTSQCNSTPTSLQCNSKPSGASSAFGRRRARSTSPDGVSTRSTPKRTKISTVAVCLSPTKPRTRAFSKRFVNIAPNHSASYISQKKDELFRAVAEGELERVEQLVHHTGPSVTKGRRECTLLHVAAENNQPSIVLFLLQFISPNVVNHDGHTPAHLAAMKGHTQVLHILLSDPHINPDKRDLNGNIYTHWLVSHLLEAVLKEDVTRVRSLLSVGADVDKPVRGATGGALARELHISSIRHLARVLQHESILRVFDAERRKSTDLKAEACTATQSSTSFHRLPTGTLALPAGASPSMARGPDVYRMDAAPRGYVCILSYGSFHVRPDLHLEGSQTDAYNLANTFSEMGYRGHAHFSLTAGQTRQQLAKVRDMELLERAGCAVFIISSYGEPRRHFLTSDMQTIDIQWVLDFFKDSQCPYLKNKPKLFIWDLCRGHQEQECGRGKTHGELCGRVDEPLRDVMCLDSSSGGFTWRAFSEEGTPFIGALCSVLARHAATKELSELYREFLKEYATAAPDAVPQLTNYGFNKKFYFNPTKESFHA

Foldseek 3Di:
DQLDQDPDQDPDPVSVVVLLVLLVDPDNVDLLVSLVNLLNVCSDPDPDHNQVSLVVCLVSVSLLSLLVQLVPPVCVSSVLSSLSNLLSSLPYDLVSLVSNVVSPNLPSLLVQLPPPDPSSVLSSLSNLLSSLLHPPVLQVCLLSNQVSLLVLLPDLDRRLSSLSSLLSSQDPSCLDDDPVSCVVCLVSLLVQCPRPDPSSVLSSLRSLLSCCQRCVVPCVVVCDPVSVVVLVVVCVVPVPRVSSVSSVVSVVVSVPDDDDDDDDDDDDDDDDDDDDDDDDDDDDDDDDDDDDDDDDDDDDDDDDDDDDDDDDDDDDDDDDDDDDDDDDDDDDDDDDPDPPCCVVLVDDDDPDDPVVLVVLLVVLLVCLLVQVQVSNVVSCNHNPQQAFDDPQRHGSLLSNLLNLHQVVNLVSVVPDPQCDATNQQDGSLLNNLLVLNLSSLVSSVPPPRDDQCRATPVRDGSLVSNQVVCLVCLVVLVLVSNLSSVVSPNDQQDAQDDDVRVVVCVVVVAGGNLSVNVVVVSVSNNVSVVVSVVVVVVVVLVVPPDDDDDDDDDDDDPDDLDQPPPQAFPPDDDPQAQDQPFQQSAEEEAEQEQAAPVCRSQGQPQSVVLQVLVCSLCVQLSYHYDYDYQDAPVRVVVVLVCVLPDPVLLRHSAYEYEYAAADEPPAWGAGNPRDIDGNVVSQLCCACVNRVSCVVHAYEYEANHFYAQDPDDDDDDDPPDDDDDDPRDFRANYKYKYQADPHDGSPDDDSNHDLLSNLLSSLCSHPLRPDWPVVSVVSSCVSSCVVPVRTDMDMDDGNSRHIYGSNGDNDDDDD

Nearest PDB structures (foldseek):
  1v18-assembly1_A  TM=7.397E-01  e=6.035E-05  Mus musculus
  1i7w-assembly1_A  TM=7.323E-01  e=1.302E-04  Mus musculus
  1g3j-assembly1_A  TM=4.927E-01  e=3.290E-05  Homo sapiens
  1g3j-assembly2_C  TM=4.884E-01  e=9.806E-05  Homo sapiens
  1i7x-assembly1_A  TM=3.308E-01  e=1.530E-04  Mus musculus

Mean predicted aligned error: 22.83 Å

Organism: Scylla paramamosain (NCBI:txid85552)

InterPro domains:
  IPR000225 Armadillo [PF00514] (55-90)
  IPR000225 Armadillo [PS50176] (61-104)
  IPR000225 Armadillo [SM00185] (50-91)
  IPR000225 Armadillo [SM00185] (93-133)
  IPR000225 Armadillo [SM00185] (174-213)
  IPR001309 Peptidase C14, p20 domain [PS50208] (584-710)
  IPR002110 Ankyrin repeat [PF12796] (364-456)
  IPR002110 Ankyrin repeat [PR01415] (425-440)
  IPR002110 Ankyrin repeat [PR01415] (481-495)
  IPR002110 Ankyrin repeat [PS50088] (424-446)
  IPR002110 Ankyrin repeat [SM00248] (359-389)
  IPR002110 Ankyrin repeat [SM00248] (392-422)
  IPR002110 Ankyrin repeat [SM00248] (424-454)
  IPR002110 Ankyrin repeat [SM00248] (465-494)
  IPR002138 Peptidase C14, caspase non-catalytic subunit p10 [PS50207] (733-808)
  IPR011600 Peptidase C14, caspase domain [PF00656] (596-805)
  IPR011989 Armadillo-like helical [G3DSA:1.25.10.10] (13-251)
  IPR015917 Peptidase C14A, caspase catalytic domain [PR00376] (604-622)
  IPR015917 Peptidase C14A, caspase catalytic domain [PR00376] (691-709)
  IPR015917 Peptidase C14A, caspase catalytic domain [SM00115] (577-808)